Protein 2RH7 (pdb70)

Nearest PDB structures (foldseek):
  2rh7-assembly1_B  TM=1.005E+00  e=3.053E-46  Renilla reniformis
  5oqa-assembly1_A  TM=9.802E-01  e=1.125E-28  Lobophyllia hemprichii
  3s05-assembly1_D  TM=9.822E-01  e=2.155E-28  Lobophyllia hemprichii
  6gp0-assembly1_A  TM=9.814E-01  e=4.600E-28  Lobophyllia hemprichii
  7tsv-assembly1_A  TM=9.784E-01  e=3.910E-28  Lobophyllia hemprichii

B-factor: mean 30.58, std 12.49, range [6.2, 95.27]

Structure (mmCIF, N/CA/C/O backbone):
data_2RH7
#
_entry.id   2RH7
#
_cell.length_a   73.744
_cell.length_b   85.405
_cell.length_c   158.425
_cell.angle_alpha   90.00
_cell.angle_beta   90.00
_cell.angle_gamma   90.00
#
_symmetry.space_group_name_H-M   'P 21 21 2'
#
loop_
_entity.id
_entity.type
_entity.pdbx_description
1 polymer 'Green fluorescent protein'
2 water water
#
loop_
_atom_site.group_PDB
_atom_site.id
_atom_site.type_symbol
_atom_site.label_atom_id
_atom_site.label_alt_id
_atom_site.label_comp_id
_atom_site.label_asym_id
_atom_site.label_entity_id
_atom_site.label_seq_id
_atom_site.pdbx_PDB_ins_code
_atom_site.Cartn_x
_atom_site.Cartn_y
_atom_site.Cartn_z
_atom_site.occupancy
_atom_site.B_iso_or_equiv
_atom_site.auth_seq_id
_atom_site.auth_comp_id
_atom_site.auth_asym_id
_atom_site.auth_atom_id
_atom_site.pdbx_PDB_model_num
ATOM 1 N N . GLY A 1 7 ? 19.219 9.238 -8.090 1.00 32.26 7 GLY A N 1
ATOM 2 C CA . GLY A 1 7 ? 20.232 10.173 -8.558 1.00 29.97 7 GLY A CA 1
ATOM 3 C C . GLY A 1 7 ? 20.919 9.680 -9.820 1.00 29.18 7 GLY A C 1
ATOM 4 O O . GLY A 1 7 ? 22.089 9.302 -9.807 1.00 26.92 7 GLY A O 1
ATOM 5 N N . LEU A 1 8 ? 20.198 9.713 -10.933 1.00 31.31 8 LEU A N 1
ATOM 6 C CA . LEU A 1 8 ? 20.655 8.993 -12.109 1.00 35.52 8 LEU A CA 1
ATOM 7 C C . LEU A 1 8 ? 20.916 9.861 -13.339 1.00 37.12 8 LEU A C 1
ATOM 8 O O . LEU A 1 8 ? 20.712 11.081 -13.329 1.00 40.59 8 LEU A O 1
ATOM 13 N N . LYS A 1 9 ? 21.362 9.196 -14.398 1.00 31.52 9 LYS A N 1
ATOM 14 C CA . LYS A 1 9 ? 21.891 9.831 -15.590 1.00 27.72 9 LYS A CA 1
ATOM 15 C C . LYS A 1 9 ? 21.561 8.871 -16.731 1.00 31.20 9 LYS A C 1
ATOM 16 O O . LYS A 1 9 ? 21.598 7.657 -16.528 1.00 32.17 9 LYS A O 1
ATOM 22 N N . GLU A 1 10 ? 21.210 9.384 -17.909 1.00 25.42 10 GLU A N 1
ATOM 23 C CA . GLU A 1 10 ? 20.779 8.499 -18.994 1.00 26.84 10 GLU A CA 1
ATOM 24 C C . GLU A 1 10 ? 21.779 7.366 -19.252 1.00 27.03 10 GLU A C 1
ATOM 25 O O . GLU A 1 10 ? 21.390 6.213 -19.490 1.00 26.80 10 GLU A O 1
ATOM 31 N N . VAL A 1 11 ? 23.063 7.705 -19.208 1.00 25.54 11 VAL A N 1
ATOM 32 C CA . VAL A 1 11 ? 24.139 6.733 -19.356 1.00 23.46 11 VAL A CA 1
ATOM 33 C C . VAL A 1 11 ? 24.862 6.545 -18.027 1.00 25.27 11 VAL A C 1
ATOM 34 O O . VAL A 1 11 ? 25.532 7.460 -17.547 1.00 26.74 11 VAL A O 1
ATOM 38 N N . MET A 1 12 ? 24.722 5.358 -17.443 1.00 24.53 12 MET A N 1
ATOM 39 C CA . MET A 1 12 ? 25.259 5.050 -16.113 1.00 24.18 12 MET A CA 1
ATOM 40 C C . MET A 1 12 ? 26.427 4.078 -16.189 1.00 25.54 12 MET A C 1
ATOM 41 O O . MET A 1 12 ? 26.321 3.030 -16.823 1.00 25.62 12 MET A O 1
ATOM 46 N N . PRO A 1 13 ? 27.554 4.418 -15.545 1.00 25.33 13 PRO A N 1
ATOM 47 C CA . PRO A 1 13 ? 28.669 3.475 -15.402 1.00 23.68 13 PRO A CA 1
ATOM 48 C C . PRO A 1 13 ? 28.354 2.457 -14.304 1.00 21.91 13 PRO A C 1
ATOM 49 O O . PRO A 1 13 ? 27.533 2.747 -13.434 1.00 24.46 13 PRO A O 1
ATOM 53 N N . THR A 1 14 ? 28.988 1.291 -14.344 1.00 21.67 14 THR A N 1
ATOM 54 C CA . THR A 1 14 ? 28.848 0.314 -13.272 1.00 19.53 14 THR A CA 1
ATOM 55 C C . THR A 1 14 ? 30.170 -0.356 -12.969 1.00 21.88 14 THR A C 1
ATOM 56 O O . THR A 1 14 ? 31.051 -0.461 -13.830 1.00 22.85 14 THR A O 1
ATOM 60 N N . LYS A 1 15 ? 30.302 -0.798 -11.726 1.00 20.16 15 LYS A N 1
ATOM 61 C CA . LYS A 1 15 ? 31.389 -1.668 -11.315 1.00 16.23 15 LYS A CA 1
ATOM 62 C C . LYS A 1 15 ? 30.741 -2.856 -10.618 1.00 20.72 15 LYS A C 1
ATOM 63 O O . LYS A 1 15 ? 29.877 -2.681 -9.757 1.00 24.03 15 LYS A O 1
ATOM 69 N N . ILE A 1 16 ? 31.150 -4.057 -11.001 1.00 24.38 16 ILE A N 1
ATOM 70 C CA . ILE A 1 16 ? 30.538 -5.269 -10.477 1.00 24.93 16 ILE A CA 1
ATOM 71 C C . ILE A 1 16 ? 31.582 -6.204 -9.868 1.00 19.91 16 ILE A C 1
ATOM 72 O O . ILE A 1 16 ? 32.560 -6.563 -10.522 1.00 21.56 16 ILE A O 1
ATOM 77 N N . ASN A 1 17 ? 31.392 -6.538 -8.589 1.00 20.88 17 ASN A N 1
ATOM 78 C CA . ASN A 1 17 ? 32.243 -7.496 -7.893 1.00 21.12 17 ASN A CA 1
ATOM 79 C C . ASN A 1 17 ? 31.523 -8.817 -7.639 1.00 19.59 17 ASN A C 1
ATOM 80 O O . ASN A 1 17 ? 30.589 -8.885 -6.817 1.00 19.52 17 ASN A O 1
ATOM 85 N N . LEU A 1 18 ? 31.979 -9.857 -8.325 1.00 16.39 18 LEU A N 1
ATOM 86 C CA . LEU A 1 18 ? 31.395 -11.187 -8.193 1.00 15.55 18 LEU A CA 1
ATOM 87 C C . LEU A 1 18 ? 32.274 -12.142 -7.367 1.00 22.82 18 LEU A C 1
ATOM 88 O O . LEU A 1 18 ? 33.468 -12.293 -7.634 1.00 22.07 18 LEU A O 1
ATOM 93 N N . GLU A 1 19 ? 31.665 -12.780 -6.367 1.00 21.86 19 GLU A N 1
ATOM 94 C CA . GLU A 1 19 ? 32.317 -13.826 -5.595 1.00 19.39 19 GLU A CA 1
ATOM 95 C C . GLU A 1 19 ? 31.600 -15.135 -5.829 1.00 16.02 19 GLU A C 1
ATOM 96 O O . GLU A 1 19 ? 30.366 -15.193 -5.735 1.00 19.99 19 GLU A O 1
ATOM 102 N N . GLY A 1 20 ? 32.367 -16.176 -6.120 1.00 18.27 20 GLY A N 1
ATOM 103 C CA . GLY A 1 20 ? 31.787 -17.413 -6.592 1.00 17.23 20 GLY A CA 1
ATOM 104 C C . GLY A 1 20 ? 32.303 -18.698 -5.993 1.00 22.95 20 GLY A C 1
ATOM 105 O O . GLY A 1 20 ? 33.419 -18.779 -5.456 1.00 28.87 20 GLY A O 1
ATOM 106 N N . LEU A 1 21 ? 31.467 -19.719 -6.107 1.00 16.34 21 LEU A N 1
ATOM 107 C CA . LEU A 1 21 ? 31.824 -21.064 -5.730 1.00 21.98 21 LEU A CA 1
ATOM 108 C C . LEU A 1 21 ? 30.960 -22.019 -6.534 1.00 23.83 21 LEU A C 1
ATOM 109 O O . LEU A 1 21 ? 29.753 -22.129 -6.312 1.00 28.17 21 LEU A O 1
ATOM 114 N N . VAL A 1 22 ? 31.581 -22.667 -7.512 1.00 19.28 22 VAL A N 1
ATOM 115 C CA . VAL A 1 22 ? 30.871 -23.615 -8.363 1.00 24.76 22 VAL A CA 1
ATOM 116 C C . VAL A 1 22 ? 31.436 -24.990 -8.071 1.00 25.34 22 VAL A C 1
ATOM 117 O O . VAL A 1 22 ? 32.617 -25.248 -8.311 1.00 29.45 22 VAL A O 1
ATOM 121 N N . GLY A 1 23 ? 30.599 -25.872 -7.542 1.00 18.85 23 GLY A N 1
ATOM 122 C CA . GLY A 1 23 ? 31.109 -27.096 -6.957 1.00 25.80 23 GLY A CA 1
ATOM 123 C C . GLY A 1 23 ? 32.040 -26.739 -5.807 1.00 25.29 23 GLY A C 1
ATOM 124 O O . GLY A 1 23 ? 31.636 -26.063 -4.851 1.00 25.48 23 GLY A O 1
ATOM 125 N N . ASP A 1 24 ? 33.291 -27.186 -5.913 1.00 25.56 24 ASP A N 1
ATOM 126 C CA . ASP A 1 24 ? 34.314 -26.905 -4.911 1.00 28.55 24 ASP A CA 1
ATOM 127 C C . ASP A 1 24 ? 35.236 -25.777 -5.371 1.00 32.44 24 ASP A C 1
ATOM 128 O O . ASP A 1 24 ? 36.203 -25.438 -4.682 1.00 29.56 24 ASP A O 1
ATOM 133 N N . HIS A 1 25 ? 34.968 -25.209 -6.546 1.00 23.21 25 HIS A N 1
ATOM 134 C CA . HIS A 1 25 ? 35.892 -24.223 -7.083 1.00 25.73 25 HIS A CA 1
ATOM 135 C C . HIS A 1 25 ? 35.525 -22.806 -6.674 1.00 23.67 25 HIS A C 1
ATOM 136 O O . HIS A 1 25 ? 34.495 -22.275 -7.098 1.00 23.03 25 HIS A O 1
ATOM 143 N N . ALA A 1 26 ? 36.372 -22.206 -5.838 1.00 19.69 26 ALA A N 1
ATOM 144 C CA . ALA A 1 26 ? 36.198 -20.834 -5.406 1.00 22.14 26 ALA A CA 1
ATOM 145 C C . ALA A 1 26 ? 36.853 -19.911 -6.409 1.00 23.77 26 ALA A C 1
ATOM 146 O O . ALA A 1 26 ? 37.933 -20.202 -6.917 1.00 27.56 26 ALA A O 1
ATOM 148 N N . PHE A 1 27 ? 36.204 -18.786 -6.671 1.00 18.70 27 PHE A N 1
ATOM 149 C CA . PHE A 1 27 ? 36.694 -17.847 -7.649 1.00 19.21 27 PHE A CA 1
ATOM 150 C C . PHE A 1 27 ? 36.081 -16.474 -7.403 1.00 23.12 27 PHE A C 1
ATOM 151 O O . PHE A 1 27 ? 35.036 -16.341 -6.765 1.00 22.17 27 PHE A O 1
ATOM 159 N N . SER A 1 28 ? 36.744 -15.454 -7.918 1.00 21.36 28 SER A N 1
ATOM 160 C CA . SER A 1 28 ? 36.282 -14.084 -7.781 1.00 20.64 28 SER A CA 1
ATOM 161 C C . SER A 1 28 ? 36.433 -13.442 -9.147 1.00 18.81 28 SER A C 1
ATOM 162 O O . SER A 1 28 ? 37.383 -13.744 -9.873 1.00 17.19 28 SER A O 1
ATOM 165 N N . MET A 1 29 ? 35.481 -12.585 -9.515 1.00 19.94 29 MET A N 1
ATOM 166 C CA . MET A 1 29 ? 35.520 -11.923 -10.814 1.00 20.19 29 MET A CA 1
ATOM 167 C C . MET A 1 29 ? 35.102 -10.477 -10.672 1.00 23.08 29 MET A C 1
ATOM 168 O O . MET A 1 29 ? 34.433 -10.107 -9.704 1.00 25.82 29 MET A O 1
ATOM 173 N N . GLU A 1 30 ? 35.491 -9.666 -11.649 1.00 18.72 30 GLU A N 1
ATOM 174 C CA . GLU A 1 30 ? 35.098 -8.263 -11.681 1.00 25.29 30 GLU A CA 1
ATOM 175 C C . GLU A 1 30 ? 34.658 -7.858 -13.081 1.00 23.16 30 GLU A C 1
ATOM 176 O O . GLU A 1 30 ? 35.134 -8.409 -14.078 1.00 25.91 30 GLU A O 1
ATOM 182 N N . GLY A 1 31 ? 33.746 -6.898 -13.138 1.00 19.10 31 GLY A N 1
ATOM 183 C CA . GLY A 1 31 ? 33.291 -6.351 -14.401 1.00 20.66 31 GLY A CA 1
ATOM 184 C C . GLY A 1 31 ? 33.154 -4.844 -14.304 1.00 25.35 31 GLY A C 1
ATOM 185 O O . GLY A 1 31 ? 32.762 -4.306 -13.268 1.00 22.20 31 GLY A O 1
ATOM 186 N N . VAL A 1 32 ? 33.495 -4.160 -15.387 1.00 21.48 32 VAL A N 1
ATOM 187 C CA . VAL A 1 32 ? 33.344 -2.713 -15.463 1.00 15.16 32 VAL A CA 1
ATOM 188 C C . VAL A 1 32 ? 32.650 -2.390 -16.772 1.00 15.51 32 VAL A C 1
ATOM 189 O O . VAL A 1 32 ? 32.931 -3.002 -17.804 1.00 21.34 32 VAL A O 1
ATOM 193 N N . GLY A 1 33 ? 31.732 -1.439 -16.743 1.00 18.17 33 GLY A N 1
ATOM 194 C CA . GLY A 1 33 ? 31.011 -1.128 -17.953 1.00 26.00 33 GLY A CA 1
ATOM 195 C C . GLY A 1 33 ? 30.136 0.084 -17.855 1.00 21.37 33 GLY A C 1
ATOM 196 O O . GLY A 1 33 ? 30.302 0.939 -16.986 1.00 21.69 33 GLY A O 1
ATOM 197 N N . GLU A 1 34 ? 29.188 0.152 -18.776 1.00 18.37 34 GLU A N 1
ATOM 198 C CA . GLU A 1 34 ? 28.228 1.233 -18.789 1.00 19.95 34 GLU A CA 1
ATOM 199 C C . GLU A 1 34 ? 27.015 0.791 -19.580 1.00 18.31 34 GLU A C 1
ATOM 200 O O . GLU A 1 34 ? 27.002 -0.302 -20.159 1.00 25.36 34 GLU A O 1
ATOM 206 N N . GLY A 1 35 ? 25.988 1.630 -19.573 1.00 17.69 35 GLY A N 1
ATOM 207 C CA . GLY A 1 35 ? 24.753 1.294 -20.239 1.00 20.24 35 GLY A CA 1
ATOM 208 C C . GLY A 1 35 ? 23.802 2.462 -20.264 1.00 21.89 35 GLY A C 1
ATOM 209 O O . GLY A 1 35 ? 24.073 3.537 -19.717 1.00 28.68 35 GLY A O 1
ATOM 210 N N . ASN A 1 36 ? 22.667 2.238 -20.896 1.00 19.96 36 ASN A N 1
ATOM 211 C CA . ASN A 1 36 ? 21.671 3.272 -21.069 1.00 19.71 36 ASN A CA 1
ATOM 212 C C . ASN A 1 36 ? 20.405 2.823 -20.347 1.00 27.89 36 ASN A C 1
ATOM 213 O O . ASN A 1 36 ? 19.743 1.874 -20.783 1.00 25.24 36 ASN A O 1
ATOM 218 N N . ILE A 1 37 ? 20.094 3.489 -19.233 1.00 20.81 37 ILE A N 1
ATOM 219 C CA . ILE A 1 37 ? 19.001 3.073 -18.347 1.00 19.60 37 ILE A CA 1
ATOM 220 C C . ILE A 1 37 ? 17.607 3.468 -18.843 1.00 30.28 37 ILE A C 1
ATOM 221 O O . ILE A 1 37 ? 16.593 3.104 -18.235 1.00 26.25 37 ILE A O 1
ATOM 226 N N . LEU A 1 38 ? 17.569 4.210 -19.946 1.00 29.94 38 LEU A N 1
ATOM 227 C CA . LEU A 1 38 ? 16.322 4.529 -20.641 1.00 31.67 38 LEU A CA 1
ATOM 228 C C . LEU A 1 38 ? 16.064 3.531 -21.754 1.00 29.20 38 LEU A C 1
ATOM 229 O O . LEU A 1 38 ? 14.934 3.087 -21.949 1.00 25.78 38 LEU A O 1
ATOM 234 N N . GLU A 1 39 ? 17.118 3.201 -22.494 1.00 23.84 39 GLU A N 1
ATOM 235 C CA . GLU A 1 39 ? 17.001 2.349 -23.670 1.00 29.73 39 GLU A CA 1
ATOM 236 C C . GLU A 1 39 ? 17.081 0.866 -23.307 1.00 24.38 39 GLU A C 1
ATOM 237 O O . GLU A 1 39 ? 16.653 0.005 -24.077 1.00 22.42 39 GLU A O 1
ATOM 243 N N . GLY A 1 40 ? 17.633 0.573 -22.134 1.00 19.02 40 GLY A N 1
ATOM 244 C CA . GLY A 1 40 ? 17.813 -0.804 -21.705 1.00 18.60 40 GLY A CA 1
ATOM 245 C C . GLY A 1 40 ? 18.953 -1.525 -22.403 1.00 25.97 40 GLY A C 1
ATOM 246 O O . GLY A 1 40 ? 18.776 -2.625 -22.924 1.00 30.17 40 GLY A O 1
ATOM 247 N N . THR A 1 41 ? 20.128 -0.908 -22.423 1.00 21.20 41 THR A N 1
ATOM 248 C CA . THR A 1 41 ? 21.306 -1.528 -23.019 1.00 19.73 41 THR A CA 1
ATOM 249 C C . THR A 1 41 ? 22.477 -1.435 -22.047 1.00 22.72 41 THR A C 1
ATOM 250 O O . THR A 1 41 ? 22.508 -0.550 -21.183 1.00 24.01 41 THR A O 1
ATOM 254 N N . GLN A 1 42 ? 23.428 -2.356 -22.173 1.00 20.03 42 GLN A N 1
ATOM 255 C CA . GLN A 1 42 ? 24.613 -2.316 -21.333 1.00 19.31 42 GLN A CA 1
ATOM 256 C C . GLN A 1 42 ? 25.713 -3.199 -21.875 1.00 17.13 42 GLN A C 1
ATOM 257 O O . GLN A 1 42 ? 25.456 -4.251 -22.461 1.00 18.07 42 GLN A O 1
ATOM 263 N N . GLU A 1 43 ? 26.948 -2.769 -21.672 1.00 19.32 43 GLU A N 1
ATOM 264 C CA . GLU A 1 43 ? 28.108 -3.550 -22.063 1.00 23.51 43 GLU A CA 1
ATOM 265 C C . GLU A 1 43 ? 29.070 -3.615 -20.892 1.00 19.92 43 GLU A C 1
ATOM 266 O O . GLU A 1 43 ? 29.400 -2.591 -20.283 1.00 22.36 43 GLU A O 1
ATOM 272 N N . VAL A 1 44 ? 29.516 -4.826 -20.581 1.00 18.02 44 VAL A N 1
ATOM 273 C CA . VAL A 1 44 ? 30.365 -5.036 -19.426 1.00 16.41 44 VAL A CA 1
ATOM 274 C C . VAL A 1 44 ? 31.607 -5.837 -19.802 1.00 19.02 44 VAL A C 1
ATOM 275 O O . VAL A 1 44 ? 31.509 -6.879 -20.449 1.00 18.48 44 VAL A O 1
ATOM 279 N N . LYS A 1 45 ? 32.781 -5.342 -19.409 1.00 18.50 45 LYS A N 1
ATOM 280 C CA . LYS A 1 45 ? 34.031 -6.074 -19.614 1.00 21.76 45 LYS A CA 1
ATOM 281 C C . LYS A 1 45 ? 34.366 -6.860 -18.361 1.00 19.20 45 LYS A C 1
ATOM 282 O O . LYS A 1 45 ? 34.480 -6.291 -17.285 1.00 22.17 45 LYS A O 1
ATOM 288 N N . ILE A 1 46 ? 34.529 -8.171 -18.514 1.00 23.58 46 ILE A N 1
ATOM 289 C CA . ILE A 1 46 ? 34.615 -9.071 -17.369 1.00 19.10 46 ILE A CA 1
ATOM 290 C C . ILE A 1 46 ? 35.918 -9.861 -17.337 1.00 22.41 46 ILE A C 1
ATOM 291 O O . ILE A 1 46 ? 36.424 -10.310 -18.377 1.00 20.90 46 ILE A O 1
ATOM 296 N N . SER A 1 47 ? 36.461 -10.009 -16.129 1.00 24.06 47 SER A N 1
ATOM 297 C CA . SER A 1 47 ? 37.728 -10.689 -15.910 1.00 23.25 47 SER A CA 1
ATOM 298 C C . SER A 1 47 ? 37.704 -11.459 -14.595 1.00 25.88 47 SER A C 1
ATOM 299 O O . SER A 1 47 ? 37.010 -11.065 -13.649 1.00 24.02 47 SER A O 1
ATOM 302 N N . VAL A 1 48 ? 38.447 -12.563 -14.548 1.00 24.97 48 VAL A N 1
ATOM 303 C CA . VAL A 1 48 ? 38.624 -13.313 -13.311 1.00 26.88 48 VAL A CA 1
ATOM 304 C C . VAL A 1 48 ? 39.701 -12.611 -12.491 1.00 32.19 48 VAL A C 1
ATOM 305 O O . VAL A 1 48 ? 40.755 -12.258 -13.020 1.00 35.49 48 VAL A O 1
ATOM 309 N N . THR A 1 49 ? 39.438 -12.410 -11.202 1.00 27.81 49 THR A N 1
ATOM 310 C CA . THR A 1 49 ? 40.406 -11.771 -10.316 1.00 34.05 49 THR A CA 1
ATOM 311 C C . THR A 1 49 ? 40.995 -12.781 -9.353 1.00 36.16 49 THR A C 1
ATOM 312 O O . THR A 1 49 ? 41.964 -12.490 -8.641 1.00 37.08 49 THR A O 1
ATOM 316 N N . LYS A 1 50 ? 40.418 -13.979 -9.355 1.00 31.70 50 LYS A N 1
ATOM 317 C CA . LYS A 1 50 ? 40.806 -15.005 -8.411 1.00 28.37 50 LYS A CA 1
ATOM 318 C C . LYS A 1 50 ? 40.271 -16.354 -8.857 1.00 24.90 50 LYS A C 1
ATOM 319 O O . LYS A 1 50 ? 39.129 -16.469 -9.309 1.00 23.73 50 LYS A O 1
ATOM 325 N N . GLY A 1 51 ? 41.101 -17.378 -8.736 1.00 19.48 51 GLY A N 1
ATOM 326 C CA . GLY A 1 51 ? 40.669 -18.729 -9.025 1.00 27.70 51 GLY A CA 1
ATOM 327 C C . GLY A 1 51 ? 40.677 -19.062 -10.505 1.00 21.10 51 GLY A C 1
ATOM 328 O O . GLY A 1 51 ? 39.947 -19.939 -10.950 1.00 24.05 51 GLY A O 1
ATOM 329 N N . ALA A 1 52 ? 41.508 -18.370 -11.275 1.00 29.37 52 ALA A N 1
ATOM 330 C CA . ALA A 1 52 ? 41.638 -18.694 -12.691 1.00 24.70 52 ALA A CA 1
ATOM 331 C C . ALA A 1 52 ? 42.557 -19.897 -12.893 1.00 30.90 52 ALA A C 1
ATOM 332 O O . ALA A 1 52 ? 43.437 -20.147 -12.072 1.00 36.52 52 ALA A O 1
ATOM 334 N N . PRO A 1 53 ? 42.342 -20.665 -13.974 1.00 29.92 53 PRO A N 1
ATOM 335 C CA . PRO A 1 53 ? 41.227 -20.499 -14.910 1.00 33.69 53 PRO A CA 1
ATOM 336 C C . PRO A 1 53 ? 40.003 -21.243 -14.389 1.00 32.29 53 PRO A C 1
ATOM 337 O O . PRO A 1 53 ? 40.143 -22.199 -13.623 1.00 36.00 53 PRO A O 1
ATOM 341 N N . LEU A 1 54 ? 38.819 -20.827 -14.815 1.00 27.15 54 LEU A N 1
ATOM 342 C CA . LEU A 1 54 ? 37.595 -21.482 -14.387 1.00 24.79 54 LEU A CA 1
ATOM 343 C C . LEU A 1 54 ? 37.434 -22.840 -15.070 1.00 24.26 54 LEU A C 1
ATOM 344 O O . LEU A 1 54 ? 37.692 -22.977 -16.271 1.00 28.12 54 LEU A O 1
ATOM 349 N N . PRO A 1 55 ? 37.001 -23.851 -14.305 1.00 26.95 55 PRO A N 1
ATOM 350 C CA . PRO A 1 55 ? 36.794 -25.221 -14.784 1.00 26.58 55 PRO A CA 1
ATOM 351 C C . PRO A 1 55 ? 35.415 -25.429 -15.425 1.00 24.67 55 PRO A C 1
ATOM 352 O O . PRO A 1 55 ? 35.023 -26.570 -15.673 1.00 31.95 55 PRO A O 1
ATOM 356 N N . PHE A 1 56 ? 34.693 -24.336 -15.664 1.00 28.12 56 PHE A N 1
ATOM 357 C CA . PHE A 1 56 ? 33.326 -24.384 -16.176 1.00 29.18 56 PHE A CA 1
ATOM 358 C C . PHE A 1 56 ? 33.127 -23.284 -17.206 1.00 30.65 56 PHE A C 1
ATOM 359 O O . PHE A 1 56 ? 33.957 -22.384 -17.326 1.00 26.36 56 PHE A O 1
ATOM 367 N N . ALA A 1 57 ? 32.023 -23.354 -17.946 1.00 22.84 57 ALA A N 1
ATOM 368 C CA . ALA A 1 57 ? 31.699 -22.322 -18.918 1.00 24.61 57 ALA A CA 1
ATOM 369 C C . ALA A 1 57 ? 31.414 -20.977 -18.242 1.00 23.20 57 ALA A C 1
ATOM 370 O O . ALA A 1 57 ? 30.653 -20.900 -17.269 1.00 22.94 57 ALA A O 1
ATOM 372 N N . PHE A 1 58 ? 32.031 -19.930 -18.769 1.00 16.91 58 PHE A N 1
ATOM 373 C CA . PHE A 1 58 ? 31.862 -18.567 -18.279 1.00 13.74 58 PHE A CA 1
ATOM 374 C C . PHE A 1 58 ? 30.391 -18.162 -18.260 1.00 15.06 58 PHE A C 1
ATOM 375 O O . PHE A 1 58 ? 29.892 -17.569 -17.313 1.00 17.36 58 PHE A O 1
ATOM 383 N N . ASP A 1 59 ? 29.696 -18.513 -19.328 1.00 17.19 59 ASP A N 1
ATOM 384 C CA . ASP A 1 59 ? 28.340 -18.061 -19.556 1.00 18.54 59 ASP A CA 1
ATOM 385 C C . ASP A 1 59 ? 27.372 -18.235 -18.398 1.00 21.56 59 ASP A C 1
ATOM 386 O O . ASP A 1 59 ? 26.370 -17.541 -18.343 1.00 18.15 59 ASP A O 1
ATOM 391 N N . ILE A 1 60 ? 27.645 -19.170 -17.498 1.00 15.92 60 ILE A N 1
ATOM 392 C CA . ILE A 1 60 ? 26.732 -19.358 -16.373 1.00 15.09 60 ILE A CA 1
ATOM 393 C C . ILE A 1 60 ? 26.678 -18.147 -15.436 1.00 14.59 60 ILE A C 1
ATOM 394 O O . ILE A 1 60 ? 25.648 -17.912 -14.810 1.00 14.18 60 ILE A O 1
ATOM 399 N N . VAL A 1 61 ? 27.743 -17.344 -15.394 1.00 19.50 61 VAL A N 1
ATOM 400 C CA . VAL A 1 61 ? 27.702 -16.104 -14.605 1.00 21.30 61 VAL A CA 1
ATOM 401 C C . VAL A 1 61 ? 27.240 -14.864 -15.382 1.00 16.58 61 VAL A C 1
ATOM 402 O O . VAL A 1 61 ? 27.183 -13.761 -14.837 1.00 19.65 61 VAL A O 1
ATOM 406 N N . SER A 1 62 ? 26.881 -15.036 -16.652 1.00 15.72 62 SER A N 1
ATOM 407 C CA . SER A 1 62 ? 26.487 -13.884 -17.443 1.00 16.47 62 SER A CA 1
ATOM 408 C C . SER A 1 62 ? 25.290 -13.122 -16.853 1.00 19.73 62 SER A C 1
ATOM 409 O O . SER A 1 62 ? 25.275 -11.892 -16.849 1.00 18.53 62 SER A O 1
ATOM 412 N N . VAL A 1 63 ? 24.298 -13.865 -16.362 1.00 15.12 63 VAL A N 1
ATOM 413 C CA . VAL A 1 63 ? 23.122 -13.308 -15.711 1.00 16.92 63 VAL A CA 1
ATOM 414 C C . VAL A 1 63 ? 23.484 -12.660 -14.376 1.00 15.57 63 VAL A C 1
ATOM 415 O O . VAL A 1 63 ? 22.796 -11.759 -13.898 1.00 13.56 63 VAL A O 1
ATOM 419 N N . ALA A 1 64 ? 24.590 -13.111 -13.791 1.00 16.17 64 ALA A N 1
ATOM 420 C CA . ALA A 1 64 ? 25.057 -12.549 -12.534 1.00 17.87 64 ALA A CA 1
ATOM 421 C C . ALA A 1 64 ? 25.666 -11.160 -12.745 1.00 15.02 64 ALA A C 1
ATOM 422 O O . ALA A 1 64 ? 25.470 -10.262 -11.935 1.00 19.31 64 ALA A O 1
ATOM 424 N N . PHE A 1 65 ? 26.368 -10.957 -13.856 1.00 14.51 65 PHE A N 1
ATOM 425 C CA . PHE A 1 65 ? 27.006 -9.649 -14.045 1.00 23.19 65 PHE A CA 1
ATOM 426 C C . PHE A 1 65 ? 26.066 -8.450 -14.210 1.00 24.98 65 PHE A C 1
ATOM 427 O O . PHE A 1 65 ? 26.244 -7.593 -15.067 1.00 23.29 65 PHE A O 1
ATOM 456 N N . ASN A 1 67 ? 21.473 -6.312 -13.607 1.00 14.77 69 ASN A N 1
ATOM 457 C CA . ASN A 1 67 ? 21.048 -5.049 -13.066 1.00 16.69 69 ASN A CA 1
ATOM 458 C C . ASN A 1 67 ? 19.901 -4.575 -13.917 1.00 17.55 69 ASN A C 1
ATOM 459 O O . ASN A 1 67 ? 20.107 -4.054 -15.018 1.00 17.62 69 ASN A O 1
ATOM 464 N N . ARG A 1 68 ? 18.687 -4.814 -13.416 1.00 15.53 70 ARG A N 1
ATOM 465 C CA . ARG A 1 68 ? 17.467 -4.456 -14.124 1.00 13.88 70 ARG A CA 1
ATOM 466 C C . ARG A 1 68 ? 17.291 -2.937 -14.243 1.00 14.21 70 ARG A C 1
ATOM 467 O O . ARG A 1 68 ? 16.356 -2.472 -14.881 1.00 15.54 70 ARG A O 1
ATOM 475 N N . ALA A 1 69 ? 18.171 -2.153 -13.624 1.00 16.63 71 ALA A N 1
ATOM 476 C CA . ALA A 1 69 ? 18.121 -0.712 -13.856 1.00 17.02 71 ALA A CA 1
ATOM 477 C C . ALA A 1 69 ? 18.326 -0.484 -15.341 1.00 22.88 71 ALA A C 1
ATOM 478 O O . ALA A 1 69 ? 17.737 0.424 -15.918 1.00 23.94 71 ALA A O 1
ATOM 480 N N . TYR A 1 70 ? 19.128 -1.353 -15.957 1.00 22.15 72 TYR A N 1
ATOM 481 C CA . TYR A 1 70 ? 19.353 -1.314 -17.395 1.00 21.23 72 TYR A CA 1
ATOM 482 C C . TYR A 1 70 ? 18.257 -2.059 -18.163 1.00 20.73 72 TYR A C 1
ATOM 483 O O . TYR A 1 70 ? 18.536 -3.052 -18.821 1.00 18.54 72 TYR A O 1
ATOM 492 N N . THR A 1 71 ? 17.010 -1.611 -18.066 1.00 20.13 73 THR A N 1
ATOM 493 C CA . THR A 1 71 ? 16.001 -2.090 -19.017 1.00 19.30 73 THR A CA 1
ATOM 494 C C . THR A 1 71 ? 15.114 -0.951 -19.513 1.00 15.58 73 THR A C 1
ATOM 495 O O . THR A 1 71 ? 14.826 -0.007 -18.782 1.00 22.28 73 THR A O 1
ATOM 499 N N . GLY A 1 72 ? 14.717 -1.032 -20.777 1.00 15.85 74 GLY A N 1
ATOM 500 C CA . GLY A 1 72 ? 13.849 -0.037 -21.386 1.00 14.19 74 GLY A CA 1
ATOM 501 C C . GLY A 1 72 ? 12.397 -0.253 -20.995 1.00 17.62 74 GLY A C 1
ATOM 502 O O . GLY A 1 72 ? 11.802 -1.270 -21.359 1.00 19.95 74 GLY A O 1
ATOM 503 N N . TYR A 1 73 ? 11.828 0.702 -20.257 1.00 16.79 75 TYR A N 1
ATOM 504 C CA . TYR A 1 73 ? 10.451 0.601 -19.767 1.00 16.25 75 TYR A CA 1
ATOM 505 C C . TYR A 1 73 ? 9.574 1.654 -20.416 1.00 21.36 75 TYR A C 1
ATOM 506 O O . TYR A 1 73 ? 9.870 2.853 -20.332 1.00 26.61 75 TYR A O 1
ATOM 515 N N . PRO A 1 74 ? 8.489 1.210 -21.055 1.00 16.91 76 PRO A N 1
ATOM 516 C CA . PRO A 1 74 ? 7.457 2.090 -21.608 1.00 24.97 76 PRO A CA 1
ATOM 517 C C . PRO A 1 74 ? 6.744 2.822 -20.482 1.00 29.76 76 PRO A C 1
ATOM 518 O O . PRO A 1 74 ? 6.605 2.292 -19.376 1.00 20.68 76 PRO A O 1
ATOM 522 N N . GLU A 1 75 ? 6.295 4.039 -20.760 1.00 29.84 77 GLU A N 1
ATOM 523 C CA . GLU A 1 75 ? 5.608 4.834 -19.758 1.00 29.05 77 GLU A CA 1
ATOM 524 C C . GLU A 1 75 ? 4.436 4.076 -19.139 1.00 19.71 77 GLU A C 1
ATOM 525 O O . GLU A 1 75 ? 4.135 4.260 -17.962 1.00 24.11 77 GLU A O 1
ATOM 531 N N . GLU A 1 76 ? 3.787 3.219 -19.920 1.00 22.48 78 GLU A N 1
ATOM 532 C CA . GLU A 1 76 ? 2.563 2.548 -19.482 1.00 22.47 78 GLU A CA 1
ATOM 533 C C . GLU A 1 76 ? 2.782 1.461 -18.426 1.00 16.00 78 GLU A C 1
ATOM 534 O O . GLU A 1 76 ? 1.832 1.066 -17.745 1.00 17.38 78 GLU A O 1
ATOM 540 N N . ILE A 1 77 ? 4.022 0.993 -18.295 1.00 17.97 79 ILE A N 1
ATOM 541 C CA . ILE A 1 77 ? 4.368 -0.078 -17.359 1.00 17.97 79 ILE A CA 1
ATOM 542 C C . ILE A 1 77 ? 5.238 0.455 -16.227 1.00 16.65 79 ILE A C 1
ATOM 543 O O . ILE A 1 77 ? 6.323 0.982 -16.466 1.00 18.31 79 ILE A O 1
ATOM 548 N N . SER A 1 78 ? 4.765 0.309 -14.995 1.00 16.51 80 SER A N 1
ATOM 549 C CA . SER A 1 78 ? 5.539 0.725 -13.834 1.00 16.48 80 SER A CA 1
ATOM 550 C C . SER A 1 78 ? 6.937 0.122 -13.841 1.00 20.11 80 SER A C 1
ATOM 551 O O . SER A 1 78 ? 7.078 -1.089 -13.941 1.00 15.38 80 SER A O 1
ATOM 554 N N . ASP A 1 79 ? 7.951 0.977 -13.722 1.00 21.61 81 ASP A N 1
ATOM 555 C CA . ASP A 1 79 ? 9.356 0.562 -13.675 1.00 18.35 81 ASP A CA 1
ATOM 556 C C . ASP A 1 79 ? 9.802 0.478 -12.208 1.00 17.01 81 ASP A C 1
ATOM 557 O O . ASP A 1 79 ? 10.175 1.483 -11.598 1.00 21.03 81 ASP A O 1
ATOM 562 N N . TYR A 1 80 ? 9.747 -0.732 -11.654 1.00 15.70 82 TYR A N 1
ATOM 563 C CA . TYR A 1 80 ? 10.046 -1.004 -10.242 1.00 20.24 82 TYR A CA 1
ATOM 564 C C . TYR A 1 80 ? 11.505 -0.686 -9.913 1.00 21.51 82 TYR A C 1
ATOM 565 O O . TYR A 1 80 ? 11.835 -0.282 -8.798 1.00 21.01 82 TYR A O 1
ATOM 574 N N . PHE A 1 81 ? 12.375 -0.851 -10.901 1.00 16.20 83 PHE A N 1
ATOM 575 C CA . PHE A 1 81 ? 13.806 -0.703 -10.695 1.00 14.69 83 PHE A CA 1
ATOM 576 C C . PHE A 1 81 ? 14.261 0.751 -10.680 1.00 16.85 83 PHE A C 1
ATOM 577 O O . PHE A 1 81 ? 14.999 1.163 -9.785 1.00 21.48 83 PHE A O 1
ATOM 585 N N . LEU A 1 82 ? 13.816 1.530 -11.654 1.00 17.73 84 LEU A N 1
ATOM 586 C CA . LEU A 1 82 ? 14.101 2.961 -11.612 1.00 20.73 84 LEU A CA 1
ATOM 587 C C . LEU A 1 82 ? 13.530 3.577 -10.334 1.00 20.54 84 LEU A C 1
ATOM 588 O O . LEU A 1 82 ? 14.184 4.392 -9.683 1.00 24.64 84 LEU A O 1
ATOM 593 N N . GLN A 1 83 ? 12.335 3.134 -9.956 1.00 23.60 85 GLN A N 1
ATOM 594 C CA . GLN A 1 83 ? 11.638 3.639 -8.768 1.00 23.39 85 GLN A CA 1
ATOM 595 C C . GLN A 1 83 ? 12.314 3.313 -7.432 1.00 25.91 85 GLN A C 1
ATOM 596 O O . GLN A 1 83 ? 11.879 3.787 -6.379 1.00 29.02 85 GLN A O 1
ATOM 602 N N . SER A 1 84 ? 13.367 2.509 -7.465 1.00 21.36 86 SER A N 1
ATOM 603 C CA . SER A 1 84 ? 13.988 2.045 -6.229 1.00 25.82 86 SER A CA 1
ATOM 604 C C . SER A 1 84 ? 15.134 2.943 -5.805 1.00 24.36 86 SER A C 1
ATOM 605 O O . SER A 1 84 ? 15.603 2.883 -4.673 1.00 27.37 86 SER A O 1
ATOM 608 N N . PHE A 1 85 ? 15.606 3.766 -6.725 1.00 25.68 87 PHE A N 1
ATOM 609 C CA . PHE A 1 85 ? 16.758 4.595 -6.416 1.00 28.82 87 PHE A CA 1
ATOM 610 C C . PHE A 1 85 ? 16.328 5.881 -5.723 1.00 28.21 87 PHE A C 1
ATOM 611 O O . PHE A 1 85 ? 15.160 6.253 -5.778 1.00 33.27 87 PHE A O 1
ATOM 619 N N . PRO A 1 86 ? 17.266 6.564 -5.058 1.00 28.07 88 PRO A N 1
ATOM 620 C CA . PRO A 1 86 ? 18.718 6.359 -5.039 1.00 28.85 88 PRO A CA 1
ATOM 621 C C . PRO A 1 86 ? 19.209 5.152 -4.248 1.00 23.89 88 PRO A C 1
ATOM 622 O O . PRO A 1 86 ? 20.366 4.771 -4.430 1.00 28.28 88 PRO A O 1
ATOM 626 N N . GLU A 1 87 ? 18.379 4.574 -3.382 1.00 20.19 89 GLU A N 1
ATOM 627 C CA . GLU A 1 87 ? 18.835 3.468 -2.537 1.00 29.39 89 GLU A CA 1
ATOM 628 C C . GLU A 1 87 ? 19.194 2.233 -3.358 1.00 28.61 89 GLU A C 1
ATOM 629 O O . GLU A 1 87 ? 20.220 1.588 -3.124 1.00 35.36 89 GLU A O 1
ATOM 635 N N . GLY A 1 88 ? 18.338 1.909 -4.320 1.00 27.82 90 GLY A N 1
ATOM 636 C CA . GLY A 1 88 ? 18.548 0.751 -5.169 1.00 27.10 90 GLY A CA 1
ATOM 637 C C . GLY A 1 88 ? 17.757 -0.468 -4.724 1.00 23.27 90 GLY A C 1
ATOM 638 O O . GLY A 1 88 ? 16.750 -0.360 -4.009 1.00 19.65 90 GLY A O 1
ATOM 639 N N . PHE A 1 89 ? 18.235 -1.636 -5.135 1.00 17.56 91 PHE A N 1
ATOM 640 C CA . PHE A 1 89 ? 17.506 -2.874 -4.919 1.00 13.55 91 PHE A CA 1
ATOM 641 C C . PHE A 1 89 ? 18.434 -4.077 -4.772 1.00 15.03 91 PHE A C 1
ATOM 642 O O . PHE A 1 89 ? 19.636 -3.996 -5.009 1.00 17.78 91 PHE A O 1
ATOM 650 N N . THR A 1 90 ? 17.865 -5.194 -4.353 1.00 15.87 92 THR A N 1
ATOM 651 C CA . THR A 1 90 ? 18.602 -6.437 -4.297 1.00 17.66 92 THR A CA 1
ATOM 652 C C . THR A 1 90 ? 17.799 -7.494 -5.014 1.00 17.70 92 THR A C 1
ATOM 653 O O . THR A 1 90 ? 16.635 -7.263 -5.374 1.00 15.72 92 THR A O 1
ATOM 657 N N . TYR A 1 91 ? 18.411 -8.658 -5.203 1.00 17.98 93 TYR A N 1
ATOM 658 C CA . TYR A 1 91 ? 17.665 -9.841 -5.598 1.00 16.19 93 TYR A CA 1
ATOM 659 C C . TYR A 1 91 ? 18.224 -11.144 -5.037 1.00 15.18 93 TYR A C 1
ATOM 660 O O . TYR A 1 91 ? 19.404 -11.243 -4.680 1.00 19.49 93 TYR A O 1
ATOM 669 N N . GLU A 1 92 ? 17.337 -12.120 -4.945 1.00 11.25 94 GLU A N 1
ATOM 670 C CA . GLU A 1 92 ? 17.665 -13.511 -4.706 1.00 12.94 94 GLU A CA 1
ATOM 671 C C . GLU A 1 92 ? 17.129 -14.308 -5.877 1.00 20.11 94 GLU A C 1
ATOM 672 O O . GLU A 1 92 ? 15.937 -14.223 -6.213 1.00 15.91 94 GLU A O 1
ATOM 678 N N . ARG A 1 93 ? 18.021 -15.083 -6.483 1.00 12.50 95 ARG A N 1
ATOM 679 C CA . ARG A 1 93 ? 17.767 -15.719 -7.765 1.00 15.62 95 ARG A CA 1
ATOM 680 C C . ARG A 1 93 ? 18.122 -17.197 -7.624 1.00 16.21 95 ARG A C 1
ATOM 681 O O . ARG A 1 93 ? 19.211 -17.537 -7.160 1.00 18.89 95 ARG A O 1
ATOM 689 N N . ASN A 1 94 ? 17.186 -18.062 -7.973 1.00 12.92 96 ASN A N 1
ATOM 690 C CA . ASN A 1 94 ? 17.416 -19.505 -7.953 1.00 13.22 96 ASN A CA 1
ATOM 691 C C . ASN A 1 94 ? 17.354 -20.040 -9.373 1.00 16.64 96 ASN A C 1
ATOM 692 O O . ASN A 1 94 ? 16.455 -19.674 -10.143 1.00 18.15 96 ASN A O 1
ATOM 697 N N . ILE A 1 95 ? 18.290 -20.924 -9.700 1.00 15.36 97 ILE A N 1
ATOM 698 C CA . ILE A 1 95 ? 18.437 -21.474 -11.051 1.00 14.74 97 ILE A CA 1
ATOM 699 C C . ILE A 1 95 ? 18.471 -23.008 -11.004 1.00 16.09 97 ILE A C 1
ATOM 700 O O . ILE A 1 95 ? 19.217 -23.594 -10.217 1.00 17.88 97 ILE A O 1
ATOM 705 N N . ARG A 1 96 ? 17.678 -23.652 -11.856 1.00 15.01 98 ARG A N 1
ATOM 706 C CA . ARG A 1 96 ? 17.689 -25.110 -11.955 1.00 11.92 98 ARG A CA 1
ATOM 707 C C . ARG A 1 96 ? 18.048 -25.448 -13.378 1.00 13.83 98 ARG A C 1
ATOM 708 O O . ARG A 1 96 ? 17.266 -25.171 -14.292 1.00 16.67 98 ARG A O 1
ATOM 716 N N . TYR A 1 97 ? 19.229 -26.025 -13.561 1.00 16.04 99 TYR A N 1
ATOM 717 C CA . TYR A 1 97 ? 19.660 -26.466 -14.873 1.00 17.89 99 TYR A CA 1
ATOM 718 C C . TYR A 1 97 ? 18.938 -27.746 -15.227 1.00 15.57 99 TYR A C 1
ATOM 719 O O . TYR A 1 97 ? 18.461 -28.454 -14.354 1.00 17.70 99 TYR A O 1
ATOM 728 N N . GLN A 1 98 ? 18.831 -28.021 -16.521 1.00 18.55 100 GLN A N 1
ATOM 729 C CA . GLN A 1 98 ? 17.989 -29.119 -16.960 1.00 13.68 100 GLN A CA 1
ATOM 730 C C . GLN A 1 98 ? 18.509 -30.486 -16.498 1.00 17.99 100 GLN A C 1
ATOM 731 O O . GLN A 1 98 ? 17.751 -31.458 -16.476 1.00 17.62 100 GLN A O 1
ATOM 737 N N A ASP A 1 99 ? 19.782 -30.545 -16.109 0.50 20.21 101 ASP A N 1
ATOM 738 N N B ASP A 1 99 ? 19.793 -30.535 -16.130 0.50 20.29 101 ASP A N 1
ATOM 739 C CA A ASP A 1 99 ? 20.420 -31.798 -15.708 0.50 23.24 101 ASP A CA 1
ATOM 740 C CA B ASP A 1 99 ? 20.465 -31.762 -15.692 0.50 23.36 101 ASP A CA 1
ATOM 741 C C A ASP A 1 99 ? 20.322 -32.028 -14.198 0.50 22.66 101 ASP A C 1
ATOM 742 C C B ASP A 1 99 ? 20.529 -31.876 -14.171 0.50 22.24 101 ASP A C 1
ATOM 743 O O A ASP A 1 99 ? 20.777 -33.055 -13.685 0.50 24.81 101 ASP A O 1
ATOM 744 O O B ASP A 1 99 ? 21.312 -32.656 -13.622 0.50 21.49 101 ASP A O 1
ATOM 753 N N . GLY A 1 100 ? 19.725 -31.076 -13.487 1.00 21.63 102 GLY A N 1
ATOM 754 C CA . GLY A 1 100 ? 19.645 -31.164 -12.038 1.00 19.39 102 GLY A CA 1
ATOM 755 C C . GLY A 1 100 ? 20.603 -30.273 -11.268 1.00 18.70 102 GLY A C 1
ATOM 756 O O . GLY A 1 100 ? 20.447 -30.093 -10.064 1.00 19.12 102 GLY A O 1
ATOM 757 N N . GLY A 1 101 ? 21.596 -29.709 -11.940 1.00 17.58 103 GLY A N 1
ATOM 758 C CA . GLY A 1 101 ? 22.436 -28.718 -11.292 1.00 20.76 103 GLY A CA 1
ATOM 759 C C . GLY A 1 101 ? 21.597 -27.542 -10.812 1.00 16.26 103 GLY A C 1
ATOM 760 O O . GLY A 1 101 ? 20.576 -27.217 -11.419 1.00 19.52 103 GLY A O 1
ATOM 761 N N . THR A 1 102 ? 22.006 -26.913 -9.718 1.00 22.84 104 THR A N 1
ATOM 762 C CA . THR A 1 102 ? 21.358 -25.681 -9.279 1.00 20.43 104 THR A CA 1
ATOM 763 C C . THR A 1 102 ? 22.352 -24.555 -9.005 1.00 15.70 104 THR A C 1
ATOM 764 O O . THR A 1 102 ? 23.564 -24.779 -8.839 1.00 17.40 104 THR A O 1
ATOM 768 N N . ALA A 1 103 ? 21.822 -23.347 -8.952 1.00 16.63 105 ALA A N 1
ATOM 769 C CA . ALA A 1 103 ? 22.601 -22.171 -8.579 1.00 18.73 105 ALA A CA 1
ATOM 770 C C . ALA A 1 103 ? 21.750 -21.241 -7.719 1.00 19.70 105 ALA A C 1
ATOM 771 O O . ALA A 1 103 ? 20.515 -21.209 -7.835 1.00 18.88 105 ALA A O 1
ATOM 773 N N . ILE A 1 104 ? 22.425 -20.529 -6.822 1.00 19.55 106 ILE A N 1
ATOM 774 C CA . ILE A 1 104 ? 21.832 -19.467 -6.040 1.00 15.21 106 ILE A CA 1
ATOM 775 C C . ILE A 1 104 ? 22.669 -18.224 -6.253 1.00 12.97 106 ILE A C 1
ATOM 776 O O . ILE A 1 104 ? 23.897 -18.275 -6.230 1.00 16.94 106 ILE A O 1
ATOM 781 N N . VAL A 1 105 ? 21.999 -17.111 -6.504 1.00 13.56 107 VAL A N 1
ATOM 782 C CA . VAL A 1 105 ? 22.664 -15.865 -6.848 1.00 18.34 107 VAL A CA 1
ATOM 783 C C . VAL A 1 105 ? 22.000 -14.772 -6.064 1.00 17.15 107 VAL A C 1
ATOM 784 O O . VAL A 1 105 ? 20.779 -14.622 -6.100 1.00 15.94 107 VAL A O 1
ATOM 788 N N . LYS A 1 106 ? 22.808 -14.013 -5.337 1.00 18.91 108 LYS A N 1
ATOM 789 C CA . LYS A 1 106 ? 22.298 -12.947 -4.501 1.00 15.01 108 LYS A CA 1
ATOM 790 C C . LYS A 1 106 ? 23.086 -11.705 -4.845 1.00 17.11 108 LYS A C 1
ATOM 791 O O . LYS A 1 106 ? 24.310 -11.768 -5.040 1.00 16.35 108 LYS A O 1
ATOM 797 N N . SER A 1 107 ? 22.390 -10.582 -4.963 1.00 15.38 109 SER A N 1
ATOM 798 C CA . SER A 1 107 ? 23.033 -9.357 -5.429 1.00 15.52 109 SER A CA 1
ATOM 799 C C . SER A 1 107 ? 22.487 -8.102 -4.796 1.00 20.46 109 SER A C 1
ATOM 800 O O . SER A 1 107 ? 21.292 -7.998 -4.489 1.00 17.66 109 SER A O 1
ATOM 803 N N . ASP A 1 108 ? 23.396 -7.155 -4.599 1.00 19.90 110 ASP A N 1
ATOM 804 C CA . ASP A 1 108 ? 23.063 -5.810 -4.156 1.00 21.16 110 ASP A CA 1
ATOM 805 C C . ASP A 1 108 ? 23.428 -4.816 -5.238 1.00 19.20 110 ASP A C 1
ATOM 806 O O . ASP A 1 108 ? 24.581 -4.756 -5.692 1.00 19.20 110 ASP A O 1
ATOM 811 N N . ILE A 1 109 ? 22.438 -4.037 -5.641 1.00 17.60 111 ILE A N 1
ATOM 812 C CA . ILE A 1 109 ? 22.647 -2.954 -6.570 1.00 23.83 111 ILE A CA 1
ATOM 813 C C . ILE A 1 109 ? 22.492 -1.654 -5.811 1.00 21.72 111 ILE A C 1
ATOM 814 O O . ILE A 1 109 ? 21.400 -1.317 -5.349 1.00 20.12 111 ILE A O 1
ATOM 819 N N . SER A 1 110 ? 23.598 -0.937 -5.654 1.00 20.33 112 SER A N 1
ATOM 820 C CA . SER A 1 110 ? 23.565 0.357 -4.983 1.00 23.38 112 SER A CA 1
ATOM 821 C C . SER A 1 110 ? 24.112 1.455 -5.893 1.00 29.01 112 SER A C 1
ATOM 822 O O . SER A 1 110 ? 24.572 1.177 -7.001 1.00 25.91 112 SER A O 1
ATOM 825 N N . LEU A 1 111 ? 24.041 2.697 -5.424 1.00 24.23 113 LEU A N 1
ATOM 826 C CA . LEU A 1 111 ? 24.308 3.866 -6.255 1.00 27.36 113 LEU A CA 1
ATOM 827 C C . LEU A 1 111 ? 25.361 4.744 -5.602 1.00 34.39 113 LEU A C 1
ATOM 828 O O . LEU A 1 111 ? 25.188 5.168 -4.459 1.00 33.57 113 LEU A O 1
ATOM 833 N N . GLU A 1 112 ? 26.435 5.039 -6.331 1.00 41.75 114 GLU A N 1
ATOM 834 C CA . GLU A 1 112 ? 27.643 5.591 -5.714 1.00 55.30 114 GLU A CA 1
ATOM 835 C C . GLU A 1 112 ? 27.960 7.087 -5.869 1.00 62.33 114 GLU A C 1
ATOM 836 O O . GLU A 1 112 ? 28.535 7.675 -4.954 1.00 67.14 114 GLU A O 1
ATOM 842 N N . GLY A 1 114 ? 26.968 8.899 -9.101 1.00 27.80 116 GLY A N 1
ATOM 843 C CA . GLY A 1 114 ? 26.201 8.278 -10.163 1.00 32.49 116 GLY A CA 1
ATOM 844 C C . GLY A 1 114 ? 26.866 7.097 -10.845 1.00 36.98 116 GLY A C 1
ATOM 845 O O . GLY A 1 114 ? 26.903 7.022 -12.080 1.00 38.13 116 GLY A O 1
ATOM 846 N N . LYS A 1 115 ? 27.399 6.179 -10.043 1.00 34.14 117 LYS A N 1
ATOM 847 C CA . LYS A 1 115 ? 27.847 4.884 -10.553 1.00 31.72 117 LYS A CA 1
ATOM 848 C C . LYS A 1 115 ? 27.125 3.728 -9.838 1.00 25.57 117 LYS A C 1
ATOM 849 O O . LYS A 1 115 ? 26.930 3.762 -8.621 1.00 24.22 117 LYS A O 1
ATOM 855 N N . PHE A 1 116 ? 26.709 2.717 -10.599 1.00 22.97 118 PHE A N 1
ATOM 856 C CA . PHE A 1 116 ? 26.123 1.516 -10.002 1.00 18.45 118 PHE A CA 1
ATOM 857 C C . PHE A 1 116 ? 27.194 0.600 -9.458 1.00 24.44 118 PHE A C 1
ATOM 858 O O . PHE A 1 116 ? 27.973 0.029 -10.216 1.00 27.92 118 PHE A O 1
ATOM 866 N N . ILE A 1 117 ? 27.235 0.454 -8.139 1.00 18.90 119 ILE A N 1
ATOM 867 C CA . ILE A 1 117 ? 28.125 -0.522 -7.530 1.00 18.17 119 ILE A CA 1
ATOM 868 C C . ILE A 1 117 ? 27.334 -1.782 -7.219 1.00 22.06 119 ILE A C 1
ATOM 869 O O . ILE A 1 117 ? 26.427 -1.773 -6.375 1.00 21.19 119 ILE A O 1
ATOM 874 N N . VAL A 1 118 ? 27.687 -2.860 -7.910 1.00 18.45 120 VAL A N 1
ATOM 875 C CA . VAL A 1 118 ? 27.033 -4.151 -7.716 1.00 22.47 120 VAL A CA 1
ATOM 876 C C . VAL A 1 118 ? 27.946 -5.180 -7.068 1.00 22.99 120 VAL A C 1
ATOM 877 O O . VAL A 1 118 ? 29.090 -5.350 -7.483 1.00 22.60 120 VAL A O 1
ATOM 881 N N . ASN A 1 119 ? 27.427 -5.856 -6.042 1.00 20.49 121 ASN A N 1
ATOM 882 C CA . ASN A 1 119 ? 28.106 -6.977 -5.397 1.00 19.35 121 ASN A CA 1
ATOM 883 C C . ASN A 1 119 ? 27.257 -8.240 -5.436 1.00 19.60 121 ASN A C 1
ATOM 884 O O . ASN A 1 119 ? 26.169 -8.291 -4.853 1.00 20.29 121 ASN A O 1
ATOM 889 N N . VAL A 1 120 ? 27.767 -9.251 -6.133 1.00 16.64 122 VAL A N 1
ATOM 890 C CA . VAL A 1 120 ? 27.018 -10.477 -6.390 1.00 12.46 122 VAL A CA 1
ATOM 891 C C . VAL A 1 120 ? 27.725 -11.721 -5.868 1.00 18.09 122 VAL A C 1
ATOM 892 O O . VAL A 1 120 ? 28.930 -11.870 -6.033 1.00 21.13 122 VAL A O 1
ATOM 896 N N . ASP A 1 121 ? 26.960 -12.618 -5.252 1.00 18.90 123 ASP A N 1
ATOM 897 C CA . ASP A 1 121 ? 27.459 -13.926 -4.856 1.00 22.77 123 ASP A CA 1
ATOM 898 C C . ASP A 1 121 ? 26.825 -14.939 -5.800 1.00 20.48 123 ASP A C 1
ATOM 899 O O . ASP A 1 121 ? 25.606 -14.916 -6.024 1.00 18.05 123 ASP A O 1
ATOM 904 N N . PHE A 1 122 ? 27.642 -15.833 -6.340 1.00 21.94 124 PHE A N 1
ATOM 905 C CA . PHE A 1 122 ? 27.172 -16.879 -7.233 1.00 18.41 124 PHE A CA 1
ATOM 906 C C . PHE A 1 122 ? 27.634 -18.233 -6.711 1.00 18.59 124 PHE A C 1
ATOM 907 O O . PHE A 1 122 ? 28.835 -18.504 -6.686 1.00 22.21 124 PHE A O 1
ATOM 915 N N . LYS A 1 123 ? 26.694 -19.079 -6.286 1.00 18.95 125 LYS A N 1
ATOM 916 C CA . LYS A 1 123 ? 27.031 -20.419 -5.799 1.00 19.91 125 LYS A CA 1
ATOM 917 C C . LYS A 1 123 ? 26.275 -21.530 -6.541 1.00 19.66 125 LYS A C 1
ATOM 918 O O . LYS A 1 123 ? 25.049 -21.582 -6.497 1.00 18.64 125 LYS A O 1
ATOM 924 N N . ALA A 1 124 ? 26.997 -22.415 -7.227 1.00 18.06 126 ALA A N 1
ATOM 925 C CA . ALA A 1 124 ? 26.343 -23.518 -7.925 1.00 11.93 126 ALA A CA 1
ATOM 926 C C . ALA A 1 124 ? 26.856 -24.865 -7.465 1.00 16.07 126 ALA A C 1
ATOM 927 O O . ALA A 1 124 ? 27.999 -24.985 -6.989 1.00 23.13 126 ALA A O 1
ATOM 929 N N . LYS A 1 125 ? 26.015 -25.877 -7.618 1.00 17.49 127 LYS A N 1
ATOM 930 C CA . LYS A 1 125 ? 26.378 -27.245 -7.268 1.00 26.76 127 LYS A CA 1
ATOM 931 C C . LYS A 1 125 ? 25.696 -28.238 -8.192 1.00 27.11 127 LYS A C 1
ATOM 932 O O . LYS A 1 125 ? 24.810 -27.878 -8.989 1.00 18.59 127 LYS A O 1
ATOM 938 N N . ASP A 1 126 ? 26.120 -29.492 -8.078 1.00 27.51 128 ASP A N 1
ATOM 939 C CA . ASP A 1 126 ? 25.514 -30.585 -8.816 1.00 26.86 128 ASP A CA 1
ATOM 940 C C . ASP A 1 126 ? 25.592 -30.427 -10.333 1.00 18.73 128 ASP A C 1
ATOM 941 O O . ASP A 1 126 ? 24.732 -30.924 -11.064 1.00 24.68 128 ASP A O 1
ATOM 946 N N . LEU A 1 127 ? 26.615 -29.728 -10.810 1.00 21.47 129 LEU A N 1
ATOM 947 C CA . LEU A 1 127 ? 26.824 -29.642 -12.245 1.00 27.21 129 LEU A CA 1
ATOM 948 C C . LEU A 1 127 ? 27.378 -30.982 -12.705 1.00 28.47 129 LEU A C 1
ATOM 949 O O . LEU A 1 127 ? 28.186 -31.596 -12.009 1.00 28.11 129 LEU A O 1
ATOM 954 N N . ARG A 1 128 ? 26.916 -31.457 -13.857 1.00 27.00 130 ARG A N 1
ATOM 955 C CA . ARG A 1 128 ? 27.405 -32.715 -14.418 1.00 27.01 130 ARG A CA 1
ATOM 956 C C . ARG A 1 128 ? 28.859 -32.630 -14.883 1.00 27.67 130 ARG A C 1
ATOM 957 O O . ARG A 1 128 ? 29.227 -31.752 -15.660 1.00 26.19 130 ARG A O 1
ATOM 965 N N . ARG A 1 129 ? 29.682 -33.566 -14.425 1.00 36.65 131 ARG A N 1
ATOM 966 C CA . ARG A 1 129 ? 31.092 -33.572 -14.792 1.00 37.60 131 ARG A CA 1
ATOM 967 C C . ARG A 1 129 ? 31.233 -33.569 -16.311 1.00 28.67 131 ARG A C 1
ATOM 968 O O . ARG A 1 129 ? 32.056 -32.838 -16.878 1.00 25.09 131 ARG A O 1
ATOM 976 N N . MET A 1 130 ? 30.403 -34.375 -16.963 1.00 28.42 132 MET A N 1
ATOM 977 C CA . MET A 1 130 ? 30.484 -34.545 -18.408 1.00 30.45 132 MET A CA 1
ATOM 978 C C . MET A 1 130 ? 29.456 -33.709 -19.172 1.00 27.88 132 MET A C 1
ATOM 979 O O . MET A 1 130 ? 29.296 -33.869 -20.380 1.00 27.50 132 MET A O 1
ATOM 984 N N . GLY A 1 131 ? 28.760 -32.821 -18.471 1.00 25.31 133 GLY A N 1
ATOM 985 C CA . GLY A 1 131 ? 27.756 -31.979 -19.097 1.00 24.54 133 GLY A CA 1
ATOM 986 C C . GLY A 1 131 ? 28.403 -30.769 -19.743 1.00 25.69 133 GLY A C 1
ATOM 987 O O . GLY A 1 131 ? 29.597 -30.542 -19.553 1.00 24.36 133 GLY A O 1
ATOM 988 N N . PRO A 1 132 ? 27.616 -29.971 -20.489 1.00 24.34 134 PRO A N 1
ATOM 989 C CA . PRO A 1 132 ? 28.133 -28.870 -21.322 1.00 23.81 134 PRO A CA 1
ATOM 990 C C . PRO A 1 132 ? 28.695 -27.689 -20.531 1.00 26.07 134 PRO A C 1
ATOM 991 O O . PRO A 1 132 ? 29.423 -26.867 -21.101 1.00 22.94 134 PRO A O 1
ATOM 995 N N . VAL A 1 133 ? 28.359 -27.591 -19.246 1.00 23.73 135 VAL A N 1
ATOM 996 C CA . VAL A 1 133 ? 28.847 -26.483 -18.430 1.00 26.93 135 VAL A CA 1
ATOM 997 C C . VAL A 1 133 ? 30.255 -26.795 -17.911 1.00 28.33 135 VAL A C 1
ATOM 998 O O . VAL A 1 133 ? 31.146 -25.937 -17.921 1.00 25.22 135 VAL A O 1
ATOM 1002 N N . MET A 1 134 ? 30.452 -28.033 -17.469 1.00 24.01 136 MET A N 1
ATOM 1003 C CA . MET A 1 134 ? 31.760 -28.474 -17.000 1.00 24.10 136 MET A CA 1
ATOM 1004 C C . MET A 1 134 ? 32.697 -28.762 -18.173 1.00 27.01 136 MET A C 1
ATOM 1005 O O . MET A 1 134 ? 33.918 -28.617 -18.056 1.00 27.20 136 MET A O 1
ATOM 1010 N N . GLN A 1 135 ? 32.117 -29.158 -19.306 1.00 26.16 137 GLN A N 1
ATOM 1011 C CA . GLN A 1 135 ? 32.881 -29.446 -20.523 1.00 27.76 137 GLN A CA 1
ATOM 1012 C C . GLN A 1 135 ? 33.104 -28.215 -21.397 1.00 24.96 137 GLN A C 1
ATOM 1013 O O . GLN A 1 135 ? 33.852 -28.275 -22.371 1.00 24.94 137 GLN A O 1
ATOM 1019 N N . GLN A 1 136 ? 32.460 -27.106 -21.044 1.00 25.13 138 GLN A N 1
ATOM 1020 C CA . GLN A 1 136 ? 32.652 -25.826 -21.734 1.00 19.29 138 GLN A CA 1
ATOM 1021 C C . GLN A 1 136 ? 32.210 -25.910 -23.192 1.00 23.34 138 GLN A C 1
ATOM 1022 O O . GLN A 1 136 ? 32.931 -25.465 -24.093 1.00 25.69 138 GLN A O 1
ATOM 1028 N N . ASP A 1 137 ? 31.022 -26.477 -23.409 1.00 21.77 139 ASP A N 1
ATOM 1029 C CA . ASP A 1 137 ? 30.492 -26.712 -24.757 1.00 21.37 139 ASP A CA 1
ATOM 1030 C C . ASP A 1 137 ? 29.514 -25.610 -25.192 1.00 19.12 139 ASP A C 1
ATOM 1031 O O . ASP A 1 137 ? 28.785 -25.750 -26.180 1.00 18.40 139 ASP A O 1
ATOM 1036 N N . ILE A 1 138 ? 29.519 -24.508 -24.448 1.00 21.44 140 ILE A N 1
ATOM 1037 C CA . ILE A 1 138 ? 28.534 -23.445 -24.627 1.00 16.42 140 ILE A CA 1
ATOM 1038 C C . ILE A 1 138 ? 29.025 -22.328 -25.543 1.00 19.68 140 ILE A C 1
ATOM 1039 O O . ILE A 1 138 ? 30.046 -21.685 -25.275 1.00 17.72 140 ILE A O 1
ATOM 1044 N N . VAL A 1 139 ? 28.304 -22.122 -26.644 1.00 20.16 141 VAL A N 1
ATOM 1045 C CA . VAL A 1 139 ? 28.549 -21.017 -27.558 1.00 22.31 141 VAL A CA 1
ATOM 1046 C C . VAL A 1 139 ? 28.151 -19.690 -26.911 1.00 16.43 141 VAL A C 1
ATOM 1047 O O . VAL A 1 139 ? 28.912 -18.724 -26.910 1.00 19.12 141 VAL A O 1
ATOM 1051 N N . GLY A 1 140 ? 26.945 -19.651 -26.344 1.00 16.01 142 GLY A N 1
ATOM 1052 C CA . GLY A 1 140 ? 26.453 -18.455 -25.687 1.00 17.35 142 GLY A CA 1
ATOM 1053 C C . GLY A 1 140 ? 24.970 -18.580 -25.369 1.00 15.82 142 GLY A C 1
ATOM 1054 O O . GLY A 1 140 ? 24.369 -19.631 -25.592 1.00 17.99 142 GLY A O 1
ATOM 1055 N N . MET A 1 141 ? 24.395 -17.505 -24.839 1.00 16.27 143 MET A N 1
ATOM 1056 C CA . MET A 1 141 ? 22.972 -17.466 -24.497 1.00 15.34 143 MET A CA 1
ATOM 1057 C C . MET A 1 141 ? 22.120 -17.093 -25.702 1.00 18.48 143 MET A C 1
ATOM 1058 O O . MET A 1 141 ? 22.520 -16.272 -26.531 1.00 21.12 143 MET A O 1
ATOM 1063 N N . GLN A 1 142 ? 20.931 -17.676 -25.777 1.00 14.25 144 GLN A N 1
ATOM 1064 C CA . GLN A 1 142 ? 19.901 -17.198 -26.680 1.00 13.06 144 GLN A CA 1
ATOM 1065 C C . GLN A 1 142 ? 19.135 -16.032 -26.064 1.00 14.95 144 GLN A C 1
ATOM 1066 O O . GLN A 1 142 ? 19.206 -15.818 -24.847 1.00 13.73 144 GLN A O 1
ATOM 1072 N N . PRO A 1 143 ? 18.368 -15.295 -26.878 1.00 18.61 145 PRO A N 1
ATOM 1073 C CA . PRO A 1 143 ? 17.443 -14.277 -26.360 1.00 14.78 145 PRO A CA 1
ATOM 1074 C C . PRO A 1 143 ? 16.426 -14.942 -25.440 1.00 14.43 145 PRO A C 1
ATOM 1075 O O . PRO A 1 143 ? 16.221 -16.159 -25.550 1.00 15.72 145 PRO A O 1
ATOM 1079 N N . SER A 1 144 ? 15.785 -14.174 -24.566 1.00 16.13 146 SER A N 1
ATOM 1080 C CA . SER A 1 144 ? 14.798 -14.730 -23.656 1.00 18.15 146 SER A CA 1
ATOM 1081 C C . SER A 1 144 ? 13.680 -13.749 -23.336 1.00 14.32 146 SER A C 1
ATOM 1082 O O . SER A 1 144 ? 13.807 -12.534 -23.541 1.00 16.31 146 SER A O 1
ATOM 1085 N N . TYR A 1 145 ? 12.592 -14.293 -22.818 1.00 13.51 147 TYR A N 1
ATOM 1086 C CA . TYR A 1 145 ? 11.475 -13.496 -22.344 1.00 14.09 147 TYR A CA 1
ATOM 1087 C C . TYR A 1 145 ? 11.225 -13.842 -20.874 1.00 13.58 147 TYR A C 1
ATOM 1088 O O . TYR A 1 145 ? 10.866 -14.992 -20.549 1.00 15.25 147 TYR A O 1
ATOM 1097 N N . GLU A 1 146 ? 11.437 -12.861 -19.994 1.00 13.14 148 GLU A N 1
ATOM 1098 C CA . GLU A 1 146 ? 11.284 -13.046 -18.542 1.00 11.69 148 GLU A CA 1
ATOM 1099 C C . GLU A 1 146 ? 9.944 -12.512 -18.072 1.00 12.17 148 GLU A C 1
ATOM 1100 O O . GLU A 1 146 ? 9.624 -11.334 -18.253 1.00 10.71 148 GLU A O 1
ATOM 1106 N N . SER A 1 147 ? 9.144 -13.399 -17.503 1.00 11.10 149 SER A N 1
ATOM 1107 C CA . SER A 1 147 ? 7.825 -13.029 -17.009 1.00 13.01 149 SER A CA 1
ATOM 1108 C C . SER A 1 147 ? 7.974 -12.242 -15.702 1.00 17.37 149 SER A C 1
ATOM 1109 O O . SER A 1 147 ? 8.558 -12.752 -14.741 1.00 18.78 149 SER A O 1
ATOM 1112 N N . MET A 1 148 ? 7.514 -10.991 -15.690 1.00 10.87 150 MET A N 1
ATOM 1113 C CA . MET A 1 148 ? 7.602 -10.162 -14.473 1.00 12.26 150 MET A CA 1
ATOM 1114 C C . MET A 1 148 ? 6.248 -9.991 -13.831 1.00 15.35 150 MET A C 1
ATOM 1115 O O . MET A 1 148 ? 5.263 -9.705 -14.517 1.00 16.08 150 MET A O 1
ATOM 1120 N N . TYR A 1 149 ? 6.187 -10.115 -12.507 1.00 13.92 151 TYR A N 1
ATOM 1121 C CA . TYR A 1 149 ? 4.927 -9.872 -11.817 1.00 15.87 151 TYR A CA 1
ATOM 1122 C C . TYR A 1 149 ? 5.122 -9.466 -10.361 1.00 14.00 151 TYR A C 1
ATOM 1123 O O . TYR A 1 149 ? 6.140 -9.778 -9.743 1.00 15.17 151 TYR A O 1
ATOM 1132 N N . THR A 1 150 ? 4.131 -8.749 -9.833 1.00 16.02 152 THR A N 1
ATOM 1133 C CA . THR A 1 150 ? 4.171 -8.264 -8.453 1.00 12.00 152 THR A CA 1
ATOM 1134 C C . THR A 1 150 ? 3.766 -9.310 -7.409 1.00 16.16 152 THR A C 1
ATOM 1135 O O . THR A 1 150 ? 2.815 -10.075 -7.597 1.00 17.73 152 THR A O 1
ATOM 1139 N N . ASN A 1 151 ? 4.514 -9.346 -6.309 1.00 12.07 153 ASN A N 1
ATOM 1140 C CA . ASN A 1 151 ? 4.106 -10.113 -5.150 1.00 23.70 153 ASN A CA 1
ATOM 1141 C C . ASN A 1 151 ? 4.295 -9.236 -3.937 1.00 15.59 153 ASN A C 1
ATOM 1142 O O . ASN A 1 151 ? 5.404 -9.105 -3.432 1.00 18.12 153 ASN A O 1
ATOM 1147 N N . VAL A 1 152 ? 3.195 -8.641 -3.495 1.00 19.91 154 VAL A N 1
ATOM 1148 C CA . VAL A 1 152 ? 3.198 -7.724 -2.365 1.00 19.10 154 VAL A CA 1
ATOM 1149 C C . VAL A 1 152 ? 4.092 -6.518 -2.664 1.00 16.44 154 VAL A C 1
ATOM 1150 O O . VAL A 1 152 ? 3.716 -5.658 -3.454 1.00 21.93 154 VAL A O 1
ATOM 1154 N N . THR A 1 153 ? 5.274 -6.474 -2.058 1.00 16.78 155 THR A N 1
ATOM 1155 C CA . THR A 1 153 ? 6.176 -5.340 -2.249 1.00 17.04 155 THR A CA 1
ATOM 1156 C C . THR A 1 153 ? 7.374 -5.715 -3.117 1.00 18.68 155 THR A C 1
ATOM 1157 O O . THR A 1 153 ? 8.213 -4.879 -3.416 1.00 17.43 155 THR A O 1
ATOM 1161 N N . SER A 1 154 ? 7.435 -6.978 -3.534 1.00 17.49 156 SER A N 1
ATOM 1162 C CA . SER A 1 154 ? 8.518 -7.436 -4.409 1.00 16.60 156 SER A CA 1
ATOM 1163 C C . SER A 1 154 ? 8.006 -7.624 -5.825 1.00 14.39 156 SER A C 1
ATOM 1164 O O . SER A 1 154 ? 6.802 -7.602 -6.072 1.00 17.06 156 SER A O 1
ATOM 1167 N N . VAL A 1 155 ? 8.937 -7.792 -6.758 1.00 11.01 157 VAL A N 1
ATOM 1168 C CA . VAL A 1 155 ? 8.586 -8.219 -8.100 1.00 13.73 157 VAL A CA 1
ATOM 1169 C C . VAL A 1 155 ? 9.374 -9.489 -8.409 1.00 14.26 157 VAL A C 1
ATOM 1170 O O . VAL A 1 155 ? 10.589 -9.554 -8.160 1.00 15.23 157 VAL A O 1
ATOM 1174 N N . ILE A 1 156 ? 8.674 -10.485 -8.947 1.00 12.61 158 ILE A N 1
ATOM 1175 C CA . ILE A 1 156 ? 9.263 -11.767 -9.297 1.00 12.33 158 ILE A CA 1
ATOM 1176 C C . ILE A 1 156 ? 9.467 -11.832 -10.815 1.00 17.33 158 ILE A C 1
ATOM 1177 O O . ILE A 1 156 ? 8.586 -11.412 -11.565 1.00 17.53 158 ILE A O 1
ATOM 1182 N N . GLY A 1 157 ? 10.624 -12.331 -11.258 1.00 12.38 159 GLY A N 1
ATOM 1183 C CA . GLY A 1 157 ? 10.874 -12.555 -12.685 1.00 11.22 159 GLY A CA 1
ATOM 1184 C C . GLY A 1 157 ? 11.105 -14.037 -12.875 1.00 14.83 159 GLY A C 1
ATOM 1185 O O . GLY A 1 157 ? 11.790 -14.657 -12.066 1.00 13.65 159 GLY A O 1
ATOM 1186 N N . GLU A 1 158 ? 10.553 -14.617 -13.945 1.00 12.26 160 GLU A N 1
ATOM 1187 C CA . GLU A 1 158 ? 10.728 -16.057 -14.217 1.00 10.93 160 GLU A CA 1
ATOM 1188 C C . GLU A 1 158 ? 10.934 -16.264 -15.688 1.00 15.48 160 GLU A C 1
ATOM 1189 O O . GLU A 1 158 ? 10.226 -15.686 -16.509 1.00 17.25 160 GLU A O 1
ATOM 1195 N N A CYS A 1 159 ? 11.909 -17.103 -16.012 0.50 14.33 161 CYS A N 1
ATOM 1196 N N B CYS A 1 159 ? 11.898 -17.102 -16.028 0.50 14.40 161 CYS A N 1
ATOM 1197 C CA A CYS A 1 159 ? 12.334 -17.304 -17.388 0.50 12.30 161 CYS A CA 1
ATOM 1198 C CA B CYS A 1 159 ? 12.231 -17.319 -17.424 0.50 12.59 161 CYS A CA 1
ATOM 1199 C C A CYS A 1 159 ? 12.827 -18.727 -17.593 0.50 15.64 161 CYS A C 1
ATOM 1200 C C B CYS A 1 159 ? 12.942 -18.638 -17.628 0.50 16.39 161 CYS A C 1
ATOM 1201 O O A CYS A 1 159 ? 13.169 -19.432 -16.645 0.50 13.63 161 CYS A O 1
ATOM 1202 O O B CYS A 1 159 ? 13.569 -19.179 -16.712 0.50 9.71 161 CYS A O 1
ATOM 1207 N N . ILE A 1 160 ? 12.843 -19.135 -18.856 1.00 11.65 162 ILE A N 1
ATOM 1208 C CA . ILE A 1 160 ? 13.668 -20.227 -19.308 1.00 15.50 162 ILE A CA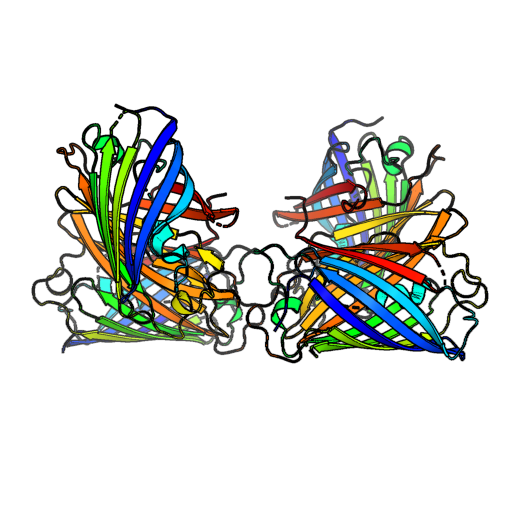 1
ATOM 1209 C C . ILE A 1 160 ? 14.822 -19.560 -20.046 1.00 16.96 162 ILE A C 1
ATOM 1210 O O . ILE A 1 160 ? 14.609 -18.810 -21.000 1.00 22.79 162 ILE A O 1
ATOM 1215 N N . ILE A 1 161 ? 16.036 -19.795 -19.578 1.00 13.37 163 ILE A N 1
ATOM 1216 C CA . ILE A 1 161 ? 17.229 -19.357 -20.277 1.00 15.40 163 ILE A CA 1
ATOM 1217 C C . ILE A 1 161 ? 17.805 -20.525 -21.079 1.00 14.55 163 ILE A C 1
ATOM 1218 O O . ILE A 1 161 ? 17.843 -21.653 -20.589 1.00 14.71 163 ILE A O 1
ATOM 1223 N N . ALA A 1 162 ? 18.231 -20.269 -22.317 1.00 17.75 164 ALA A N 1
ATOM 1224 C CA . ALA A 1 162 ? 18.746 -21.329 -23.176 1.00 19.96 164 ALA A CA 1
ATOM 1225 C C . ALA A 1 162 ? 20.174 -21.104 -23.640 1.00 23.23 164 ALA A C 1
ATOM 1226 O O . ALA A 1 162 ? 20.455 -20.112 -24.324 1.00 16.55 164 ALA A O 1
ATOM 1228 N N . PHE A 1 163 ? 21.058 -22.044 -23.315 1.00 11.95 165 PHE A N 1
ATOM 1229 C CA . PHE A 1 163 ? 22.412 -22.006 -23.849 1.00 13.42 165 PHE A CA 1
ATOM 1230 C C . PHE A 1 163 ? 22.517 -22.716 -25.189 1.00 17.57 165 PHE A C 1
ATOM 1231 O O . PHE A 1 163 ? 22.210 -23.899 -25.288 1.00 20.50 165 PHE A O 1
ATOM 1239 N N . LYS A 1 164 ? 22.988 -22.011 -26.206 1.00 15.06 166 LYS A N 1
ATOM 1240 C CA . LYS A 1 164 ? 23.302 -22.666 -27.467 1.00 18.65 166 LYS A CA 1
ATOM 1241 C C . LYS A 1 164 ? 24.629 -23.404 -27.358 1.00 18.64 166 LYS A C 1
ATOM 1242 O O . LYS A 1 164 ? 25.651 -22.810 -27.013 1.00 21.54 166 LYS A O 1
ATOM 1248 N N . LEU A 1 165 ? 24.591 -24.704 -27.618 1.00 12.98 167 LEU A N 1
ATOM 1249 C CA . LEU A 1 165 ? 25.779 -25.545 -27.604 1.00 14.00 167 LEU A CA 1
ATOM 1250 C C . LEU A 1 165 ? 26.471 -25.601 -28.966 1.00 16.63 167 LEU A C 1
ATOM 1251 O O . LEU A 1 165 ? 25.850 -25.351 -30.012 1.00 21.17 167 LEU A O 1
ATOM 1256 N N . GLN A 1 166 ? 27.754 -25.946 -28.931 1.00 18.81 168 GLN A N 1
ATOM 1257 C CA . GLN A 1 166 ? 28.587 -26.106 -30.127 1.00 21.39 168 GLN A CA 1
ATOM 1258 C C . GLN A 1 166 ? 27.954 -26.942 -31.250 1.00 22.27 168 GLN A C 1
ATOM 1259 O O . GLN A 1 166 ? 28.139 -26.644 -32.437 1.00 28.02 168 GLN A O 1
ATOM 1265 N N . THR A 1 167 ? 27.226 -27.989 -30.865 1.00 16.34 169 THR A N 1
ATOM 1266 C CA . THR A 1 167 ? 26.589 -28.913 -31.805 1.00 21.80 169 THR A CA 1
ATOM 1267 C C . THR A 1 167 ? 25.326 -28.343 -32.443 1.00 25.06 169 THR A C 1
ATOM 1268 O O . THR A 1 167 ? 24.791 -28.912 -33.398 1.00 25.76 169 THR A O 1
ATOM 1272 N N . GLY A 1 168 ? 24.852 -27.221 -31.918 1.00 20.53 170 GLY A N 1
ATOM 1273 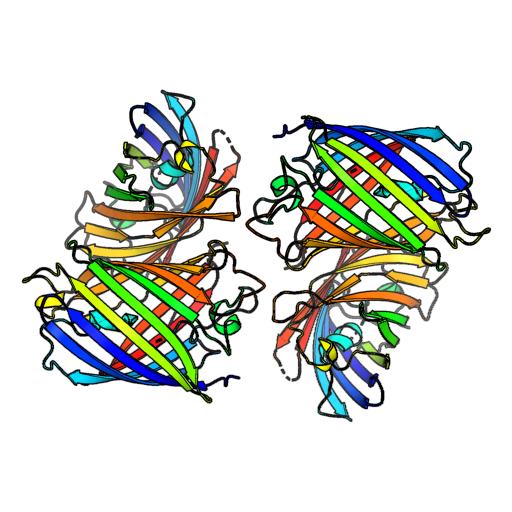C CA . GLY A 1 168 ? 23.579 -26.665 -32.340 1.00 18.49 170 GLY A CA 1
ATOM 1274 C C . GLY A 1 168 ? 22.431 -27.080 -31.423 1.00 20.17 170 GLY A C 1
ATOM 1275 O O . GLY A 1 168 ? 21.327 -26.545 -31.527 1.00 22.31 170 GLY A O 1
ATOM 1276 N N . LYS A 1 169 ? 22.677 -28.047 -30.540 1.00 21.00 171 LYS A N 1
ATOM 1277 C CA . LYS A 1 169 ? 21.709 -28.399 -29.499 1.00 21.48 171 LYS A CA 1
ATOM 1278 C C . LYS A 1 169 ? 21.605 -27.269 -28.476 1.00 24.07 171 LYS A C 1
ATOM 1279 O O . LYS A 1 169 ? 22.431 -26.350 -28.463 1.00 21.89 171 LYS A O 1
ATOM 1285 N N . HIS A 1 170 ? 20.582 -27.327 -27.627 1.00 18.80 172 HIS A N 1
ATOM 1286 C CA . HIS A 1 170 ? 20.461 -26.380 -26.518 1.00 17.96 172 HIS A CA 1
ATOM 1287 C C . HIS A 1 170 ? 20.429 -27.054 -25.147 1.00 19.15 172 HIS A C 1
ATOM 1288 O O . HIS A 1 170 ? 20.030 -28.215 -25.002 1.00 20.55 172 HIS A O 1
ATOM 1295 N N . PHE A 1 171 ? 20.876 -26.303 -24.155 1.00 19.42 173 PHE A N 1
ATOM 1296 C CA . PHE A 1 171 ? 20.844 -26.712 -22.755 1.00 14.72 173 PHE A CA 1
ATOM 1297 C C . PHE A 1 171 ? 20.198 -25.559 -21.991 1.00 13.82 173 PHE A C 1
ATOM 1298 O O . PHE A 1 171 ? 20.676 -24.421 -22.027 1.00 14.49 173 PHE A O 1
ATOM 1306 N N . THR A 1 172 ? 19.091 -25.839 -21.314 1.00 16.20 174 THR A N 1
ATOM 1307 C CA . THR A 1 172 ? 18.303 -24.759 -20.750 1.00 17.01 174 THR A CA 1
ATOM 1308 C C . THR A 1 172 ? 18.268 -24.806 -19.240 1.00 14.86 174 THR A C 1
ATOM 1309 O O . THR A 1 172 ? 18.571 -25.846 -18.622 1.00 18.61 174 THR A O 1
ATOM 1313 N N . TYR A 1 173 ? 17.860 -23.688 -18.669 1.00 14.07 175 TYR A N 1
ATOM 1314 C CA . TYR A 1 173 ? 17.548 -23.656 -17.238 1.00 9.39 175 TYR A CA 1
ATOM 1315 C C . TYR A 1 173 ? 16.349 -22.779 -16.932 1.00 16.23 175 TYR A C 1
ATOM 1316 O O . TYR A 1 173 ? 15.948 -21.958 -17.748 1.00 19.02 175 TYR A O 1
ATOM 1325 N N . HIS A 1 174 ? 15.769 -22.995 -15.752 1.00 18.37 176 HIS A N 1
ATOM 1326 C CA . HIS A 1 174 ? 14.659 -22.216 -15.228 1.00 18.43 176 HIS A CA 1
ATOM 1327 C C . HIS A 1 174 ? 15.251 -21.280 -14.170 1.00 18.33 176 HIS A C 1
ATOM 1328 O O . HIS A 1 174 ? 15.935 -21.732 -13.261 1.00 15.60 176 HIS A O 1
ATOM 1335 N N . MET A 1 175 ? 15.037 -19.982 -14.340 1.00 11.11 177 MET A N 1
ATOM 1336 C CA . MET A 1 175 ? 15.529 -18.956 -13.428 1.00 15.46 177 MET A CA 1
ATOM 1337 C C . MET A 1 175 ? 14.338 -18.252 -12.792 1.00 14.68 177 MET A C 1
ATOM 1338 O O . MET A 1 175 ? 13.411 -17.859 -13.485 1.00 14.59 177 MET A O 1
ATOM 1343 N N . ARG A 1 176 ? 14.328 -18.158 -11.463 1.00 13.35 178 ARG A N 1
ATOM 1344 C CA . ARG A 1 176 ? 13.299 -17.423 -10.750 1.00 15.93 178 ARG A CA 1
ATOM 1345 C C . ARG A 1 176 ? 13.989 -16.425 -9.845 1.00 15.35 178 ARG A C 1
ATOM 1346 O O . ARG A 1 176 ? 14.856 -16.796 -9.040 1.00 16.56 178 ARG A O 1
ATOM 1354 N N . THR A 1 177 ? 13.612 -15.167 -9.976 1.00 13.74 179 THR A N 1
ATOM 1355 C CA . THR A 1 177 ? 14.295 -14.092 -9.271 1.00 16.79 179 THR A CA 1
ATOM 1356 C C . THR A 1 177 ? 13.303 -13.280 -8.468 1.00 13.10 179 THR A C 1
ATOM 1357 O O . THR A 1 177 ? 12.278 -12.833 -9.004 1.00 15.16 179 THR A O 1
ATOM 1361 N N . VAL A 1 178 ? 13.571 -13.112 -7.165 1.00 12.35 180 VAL A N 1
ATOM 1362 C CA . VAL A 1 178 ? 12.786 -12.188 -6.363 1.00 17.57 180 VAL A CA 1
ATOM 1363 C C . VAL A 1 178 ? 13.544 -10.866 -6.207 1.00 16.25 180 VAL A C 1
ATOM 1364 O O . VAL A 1 178 ? 14.611 -10.813 -5.584 1.00 14.10 180 VAL A O 1
ATOM 1368 N N . TYR A 1 179 ? 13.006 -9.823 -6.834 1.00 14.74 181 TYR A N 1
ATOM 1369 C CA . TYR A 1 179 ? 13.585 -8.480 -6.792 1.00 15.14 181 TYR A CA 1
ATOM 1370 C C . TYR A 1 179 ? 12.972 -7.605 -5.688 1.00 18.48 181 TYR A C 1
ATOM 1371 O O . TYR A 1 179 ? 11.749 -7.440 -5.598 1.00 15.66 181 TYR A O 1
ATOM 1380 N N . LYS A 1 180 ? 13.835 -6.997 -4.878 1.00 17.62 182 LYS A N 1
ATOM 1381 C CA . LYS A 1 180 ? 13.369 -6.241 -3.738 1.00 20.21 182 LYS A CA 1
ATOM 1382 C C . LYS A 1 180 ? 13.948 -4.826 -3.702 1.00 16.89 182 LYS A C 1
ATOM 1383 O O . LYS A 1 180 ? 15.166 -4.627 -3.636 1.00 17.24 182 LYS A O 1
ATOM 1389 N N . SER A 1 181 ? 13.067 -3.844 -3.726 1.00 21.06 183 SER A N 1
ATOM 1390 C CA . SER A 1 181 ? 13.495 -2.464 -3.617 1.00 23.11 183 SER A CA 1
ATOM 1391 C C . SER A 1 181 ? 13.897 -2.191 -2.172 1.00 21.40 183 SER A C 1
ATOM 1392 O O . SER A 1 181 ? 13.257 -2.678 -1.247 1.00 24.03 183 SER A O 1
ATOM 1395 N N . LYS A 1 182 ? 14.958 -1.422 -1.985 1.00 20.55 184 LYS A N 1
ATOM 1396 C CA . LYS A 1 182 ? 15.395 -1.067 -0.638 1.00 22.50 184 LYS A CA 1
ATOM 1397 C C . LYS A 1 182 ? 14.484 0.008 -0.059 1.00 28.93 184 LYS A C 1
ATOM 1398 O O . LYS A 1 182 ? 14.372 0.160 1.158 1.00 37.12 184 LYS A O 1
ATOM 1404 N N . LYS A 1 183 ? 13.817 0.733 -0.949 1.00 26.81 185 LYS A N 1
ATOM 1405 C CA . LYS A 1 183 ? 12.909 1.801 -0.571 1.00 39.18 185 LYS A CA 1
ATOM 1406 C C . LYS A 1 183 ? 11.492 1.422 -0.982 1.00 34.35 185 LYS A C 1
ATOM 1407 O O . LYS A 1 183 ? 11.294 0.698 -1.959 1.00 25.26 185 LYS A O 1
ATOM 1413 N N . PRO A 1 184 ? 10.494 1.894 -0.224 1.00 37.16 186 PRO A N 1
ATOM 1414 C CA . PRO A 1 184 ? 9.107 1.570 -0.573 1.00 39.03 186 PRO A CA 1
ATOM 1415 C C . PRO A 1 184 ? 8.755 2.007 -1.989 1.00 35.41 186 PRO A C 1
ATOM 1416 O O . PRO A 1 184 ? 9.265 3.010 -2.489 1.00 32.64 186 PRO A O 1
ATOM 1420 N N . VAL A 1 185 ? 7.892 1.239 -2.637 1.00 43.94 187 VAL A N 1
ATOM 1421 C CA . VAL A 1 185 ? 7.522 1.525 -4.014 1.00 50.28 187 VAL A CA 1
ATOM 1422 C C . VAL A 1 185 ? 6.033 1.833 -4.146 1.00 51.52 187 VAL A C 1
ATOM 1423 O O . VAL A 1 185 ? 5.177 0.994 -3.837 1.00 49.49 187 VAL A O 1
ATOM 1427 N N . GLU A 1 186 ? 5.748 3.050 -4.605 1.00 53.44 188 GLU A N 1
ATOM 1428 C CA . GLU A 1 186 ? 4.388 3.525 -4.840 1.00 60.74 188 GLU A CA 1
ATOM 1429 C C . GLU A 1 186 ? 3.592 2.551 -5.692 1.00 52.03 188 GLU A C 1
ATOM 1430 O O . GLU A 1 186 ? 2.775 1.779 -5.179 1.00 50.38 188 GLU A O 1
ATOM 1436 N N . THR A 1 187 ? 3.833 2.598 -7.000 1.00 39.19 189 THR A N 1
ATOM 1437 C CA . THR A 1 187 ? 3.046 1.803 -7.929 1.00 31.05 189 THR A CA 1
ATOM 1438 C C . THR A 1 187 ? 3.780 0.538 -8.386 1.00 25.68 189 THR A C 1
ATOM 1439 O O . THR A 1 187 ? 4.805 0.604 -9.071 1.00 24.73 189 THR A O 1
ATOM 1443 N N A MET A 1 188 ? 3.217 -0.604 -8.006 0.50 24.03 190 MET A N 1
ATOM 1444 N N B MET A 1 188 ? 3.274 -0.613 -7.953 0.50 23.70 190 MET A N 1
ATOM 1445 C CA A MET A 1 188 ? 3.724 -1.925 -8.365 0.50 21.30 190 MET A CA 1
ATOM 1446 C CA B MET A 1 188 ? 3.818 -1.901 -8.377 0.50 20.97 190 MET A CA 1
ATOM 1447 C C A MET A 1 188 ? 3.235 -2.318 -9.763 0.50 17.18 190 MET A C 1
ATOM 1448 C C B MET A 1 188 ? 3.293 -2.240 -9.770 0.50 17.74 190 MET A C 1
ATOM 1449 O O A MET A 1 188 ? 2.071 -2.100 -10.091 0.50 18.67 190 MET A O 1
ATOM 1450 O O B MET A 1 188 ? 2.163 -1.898 -10.106 0.50 17.46 190 MET A O 1
ATOM 1459 N N . PRO A 1 189 ? 4.123 -2.904 -10.591 1.00 15.76 191 PRO A N 1
ATOM 1460 C CA . PRO A 1 189 ? 3.827 -3.195 -12.001 1.00 21.01 191 PRO A CA 1
ATOM 1461 C C . PRO A 1 189 ? 2.772 -4.276 -12.198 1.00 17.86 191 PRO A C 1
ATOM 1462 O O . PRO A 1 189 ? 2.663 -5.190 -11.381 1.00 14.19 191 PRO A O 1
ATOM 1466 N N . LEU A 1 190 ? 2.006 -4.172 -13.283 1.00 13.76 192 LEU A N 1
ATOM 1467 C CA . LEU A 1 190 ? 1.146 -5.266 -13.703 1.00 14.34 192 LEU A CA 1
ATOM 1468 C C . LEU A 1 190 ? 1.989 -6.311 -14.446 1.00 11.04 192 LEU A C 1
ATOM 1469 O O . LEU A 1 190 ? 3.115 -6.021 -14.879 1.00 14.59 192 LEU A O 1
ATOM 1474 N N . TYR A 1 191 ? 1.436 -7.512 -14.592 1.00 13.61 193 TYR A N 1
ATOM 1475 C CA . TYR A 1 191 ? 2.084 -8.593 -15.328 1.00 16.71 193 TYR A CA 1
ATOM 1476 C C . TYR A 1 191 ? 2.611 -8.135 -16.685 1.00 14.40 193 TYR A C 1
ATOM 1477 O O . TYR A 1 191 ? 1.852 -7.669 -17.532 1.00 15.59 193 TYR A O 1
ATOM 1486 N N . HIS A 1 192 ? 3.911 -8.287 -16.893 1.00 12.59 194 HIS A N 1
ATOM 1487 C CA . HIS A 1 192 ? 4.526 -7.917 -18.167 1.00 15.19 194 HIS A CA 1
ATOM 1488 C C . HIS A 1 192 ? 5.744 -8.795 -18.470 1.00 17.09 194 HIS A C 1
ATOM 1489 O O . HIS A 1 192 ? 6.065 -9.697 -17.698 1.00 14.68 194 HIS A O 1
ATOM 1496 N N . PHE A 1 193 ? 6.394 -8.573 -19.613 1.00 15.06 195 PHE A N 1
ATOM 1497 C CA . PHE A 1 193 ? 7.602 -9.331 -19.940 1.00 13.40 195 PHE A CA 1
ATOM 1498 C C . PHE A 1 193 ? 8.797 -8.393 -20.009 1.00 9.44 195 PHE A C 1
ATOM 1499 O O . PHE A 1 193 ? 8.635 -7.197 -20.263 1.00 16.55 195 PHE A O 1
ATOM 1507 N N . ILE A 1 194 ? 9.984 -8.913 -19.734 1.00 12.01 196 ILE A N 1
ATOM 1508 C CA . ILE A 1 194 ? 11.210 -8.259 -20.141 1.00 12.33 196 ILE A CA 1
ATOM 1509 C C . ILE A 1 194 ? 11.897 -9.171 -21.151 1.00 16.05 196 ILE A C 1
ATOM 1510 O O . ILE A 1 194 ? 12.237 -10.330 -20.850 1.00 15.59 196 ILE A O 1
ATOM 1515 N N . GLN A 1 195 ? 12.056 -8.666 -22.364 1.00 14.09 197 GLN A N 1
ATOM 1516 C CA . GLN A 1 195 ? 12.765 -9.412 -23.399 1.00 12.85 197 GLN A CA 1
ATOM 1517 C C . GLN A 1 195 ? 14.253 -9.077 -23.378 1.00 16.23 197 GLN A C 1
ATOM 1518 O O . GLN A 1 195 ? 14.621 -7.897 -23.405 1.00 17.85 197 GLN A O 1
ATOM 1524 N N . HIS A 1 196 ? 15.085 -10.121 -23.322 1.00 16.54 198 HIS A N 1
ATOM 1525 C CA . HIS A 1 196 ? 16.539 -9.988 -23.289 1.00 13.85 198 HIS A CA 1
ATOM 1526 C C . HIS A 1 196 ? 17.222 -10.549 -24.538 1.00 15.70 198 HIS A C 1
ATOM 1527 O O . HIS A 1 196 ? 16.768 -11.528 -25.157 1.00 13.89 198 HIS A O 1
ATOM 1534 N N . ARG A 1 197 ? 18.369 -9.971 -24.860 1.00 14.37 199 ARG A N 1
ATOM 1535 C CA . ARG A 1 197 ? 19.320 -10.632 -25.742 1.00 15.21 199 ARG A CA 1
ATOM 1536 C C . ARG A 1 197 ? 20.715 -10.285 -25.269 1.00 15.13 199 ARG A C 1
ATOM 1537 O O . ARG A 1 197 ? 21.141 -9.126 -25.349 1.00 14.02 199 ARG A O 1
ATOM 1545 N N . LEU A 1 198 ? 21.420 -11.301 -24.788 1.00 13.41 200 LEU A N 1
ATOM 1546 C CA . LEU A 1 198 ? 22.734 -11.106 -24.221 1.00 19.35 200 LEU A CA 1
ATOM 1547 C C . LEU A 1 198 ? 23.742 -11.880 -25.038 1.00 14.63 200 LEU A C 1
ATOM 1548 O O . LEU A 1 198 ? 23.623 -13.098 -25.228 1.00 19.03 200 LEU A O 1
ATOM 1553 N N . VAL A 1 199 ? 24.755 -11.170 -25.498 1.00 14.49 201 VAL A N 1
ATOM 1554 C CA . VAL A 1 199 ? 25.734 -11.765 -26.374 1.00 19.45 201 VAL A CA 1
ATOM 1555 C C . VAL A 1 199 ? 27.134 -11.373 -25.929 1.00 18.79 201 VAL A C 1
ATOM 1556 O O . VAL A 1 199 ? 27.324 -10.300 -25.331 1.00 16.85 201 VAL A O 1
ATOM 1560 N N . LYS A 1 200 ? 28.098 -12.252 -26.201 1.00 17.16 202 LYS A N 1
ATOM 1561 C CA . LYS A 1 200 ? 29.519 -11.933 -26.041 1.00 22.62 202 LYS A CA 1
ATOM 1562 C C . LYS A 1 200 ? 29.988 -11.157 -27.277 1.00 25.25 202 LYS A C 1
ATOM 1563 O O . LYS A 1 200 ? 29.859 -11.640 -28.404 1.00 25.60 202 LYS A O 1
ATOM 1569 N N . THR A 1 201 ? 30.514 -9.950 -27.087 1.00 21.35 203 THR A N 1
ATOM 1570 C CA . THR A 1 201 ? 30.915 -9.151 -28.247 1.00 20.70 203 THR A CA 1
ATOM 1571 C C . THR A 1 201 ? 32.408 -9.237 -28.526 1.00 28.35 203 THR A C 1
ATOM 1572 O O . THR A 1 201 ? 32.877 -8.782 -29.569 1.00 34.95 203 THR A O 1
ATOM 1576 N N . ASN A 1 202 ? 33.146 -9.831 -27.595 1.00 28.05 204 ASN A N 1
ATOM 1577 C CA . ASN A 1 202 ? 34.582 -10.044 -27.738 1.00 27.94 204 ASN A CA 1
ATOM 1578 C C . ASN A 1 202 ? 35.047 -10.984 -26.628 1.00 39.42 204 ASN A C 1
ATOM 1579 O O . ASN A 1 202 ? 34.676 -10.793 -25.464 1.00 32.71 204 ASN A O 1
ATOM 1584 N N . VAL A 1 203 ? 35.824 -12.010 -26.980 1.00 44.61 205 VAL A N 1
ATOM 1585 C CA . VAL A 1 203 ? 36.288 -12.993 -25.988 1.00 46.90 205 VAL A CA 1
ATOM 1586 C C . VAL A 1 203 ? 37.551 -12.501 -25.289 1.00 49.63 205 VAL A C 1
ATOM 1587 O O . VAL A 1 203 ? 38.446 -11.942 -25.921 1.00 51.97 205 VAL A O 1
ATOM 1591 N N . TYR A 1 209 ? 37.763 -13.152 -21.704 1.00 70.76 211 TYR A N 1
ATOM 1592 C CA . TYR A 1 209 ? 38.350 -12.132 -20.866 1.00 67.17 211 TYR A CA 1
ATOM 1593 C C . TYR A 1 209 ? 37.345 -11.106 -21.326 1.00 58.11 211 TYR A C 1
ATOM 1594 O O . TYR A 1 209 ? 37.680 -10.037 -21.830 1.00 66.59 211 TYR A O 1
ATOM 1603 N N . VAL A 1 210 ? 36.090 -11.490 -21.131 1.00 41.52 212 VAL A N 1
ATOM 1604 C CA . VAL A 1 210 ? 35.011 -11.248 -22.077 1.00 26.14 212 VAL A CA 1
ATOM 1605 C C . VAL A 1 210 ? 34.323 -9.900 -21.970 1.00 24.35 212 VAL A C 1
ATOM 1606 O O . VAL A 1 210 ? 34.268 -9.286 -20.904 1.00 21.37 212 VAL A O 1
ATOM 1610 N N . VAL A 1 211 ? 33.786 -9.445 -23.094 1.00 19.58 213 VAL A N 1
ATOM 1611 C CA . VAL A 1 211 ? 32.838 -8.348 -23.069 1.00 23.31 213 VAL A CA 1
ATOM 1612 C C . VAL A 1 211 ? 31.472 -8.891 -23.462 1.00 17.52 213 VAL A C 1
ATOM 1613 O O . VAL A 1 211 ? 31.333 -9.546 -24.503 1.00 22.93 213 VAL A O 1
ATOM 1617 N N . GLN A 1 212 ? 30.478 -8.635 -22.616 1.00 17.37 214 GLN A N 1
ATOM 1618 C CA . GLN A 1 212 ? 29.093 -8.974 -22.916 1.00 20.25 214 GLN A CA 1
ATOM 1619 C C . GLN A 1 212 ? 28.247 -7.735 -23.111 1.00 18.12 214 GLN A C 1
ATOM 1620 O O . GLN A 1 212 ? 28.466 -6.707 -22.459 1.00 20.95 214 GLN A O 1
ATOM 1626 N N . HIS A 1 213 ? 27.254 -7.857 -23.988 1.00 18.07 215 HIS A N 1
ATOM 1627 C CA . HIS A 1 213 ? 26.270 -6.809 -24.206 1.00 20.50 215 HIS A CA 1
ATOM 1628 C C . HIS A 1 213 ? 24.879 -7.387 -23.995 1.00 20.81 215 HIS A C 1
ATOM 1629 O O . HIS A 1 213 ? 24.527 -8.422 -24.571 1.00 21.81 215 HIS A O 1
ATOM 1636 N N . GLU A 1 214 ? 24.086 -6.736 -23.156 1.00 16.19 216 GLU A N 1
ATOM 1637 C CA . GLU A 1 214 ? 22.699 -7.146 -23.005 1.00 15.49 216 GLU A CA 1
ATOM 1638 C C . GLU A 1 214 ? 21.778 -6.005 -23.398 1.00 17.14 216 GLU A C 1
ATOM 1639 O O . GLU A 1 214 ? 22.045 -4.841 -23.107 1.00 17.62 216 GLU A O 1
ATOM 1645 N N . THR A 1 215 ? 20.687 -6.351 -24.060 1.00 14.63 217 THR A N 1
ATOM 1646 C CA . THR A 1 215 ? 19.591 -5.435 -24.305 1.00 11.98 217 THR A CA 1
ATOM 1647 C C . THR A 1 215 ? 18.390 -5.975 -23.523 1.00 12.42 217 THR A C 1
ATOM 1648 O O . THR A 1 215 ? 18.148 -7.198 -23.508 1.00 14.52 217 THR A O 1
ATOM 1652 N N . ALA A 1 216 ? 17.655 -5.086 -22.865 1.00 14.57 218 ALA A N 1
ATOM 1653 C CA . ALA A 1 216 ? 16.506 -5.491 -22.060 1.00 16.14 218 ALA A CA 1
ATOM 1654 C C . ALA A 1 216 ? 15.371 -4.493 -22.242 1.00 14.43 218 ALA A C 1
ATOM 1655 O O . ALA A 1 216 ? 15.505 -3.316 -21.920 1.00 18.65 218 ALA A O 1
ATOM 1657 N N . ILE A 1 217 ? 14.262 -4.986 -22.772 1.00 12.48 219 ILE A N 1
ATOM 1658 C CA . ILE A 1 217 ? 13.105 -4.160 -23.080 1.00 14.73 219 ILE A CA 1
ATOM 1659 C C . ILE A 1 217 ? 11.846 -4.725 -22.444 1.00 15.49 219 ILE A C 1
ATOM 1660 O O . ILE A 1 217 ? 11.441 -5.861 -22.750 1.00 17.53 219 ILE A O 1
ATOM 1665 N N . ALA A 1 218 ? 11.218 -3.930 -21.575 1.00 12.16 220 ALA A N 1
ATOM 1666 C CA . ALA A 1 218 ? 9.926 -4.298 -21.006 1.00 14.05 220 ALA A CA 1
ATOM 1667 C C . ALA A 1 218 ? 8.796 -4.058 -22.002 1.00 19.23 220 ALA A C 1
ATOM 1668 O O . ALA A 1 218 ? 8.801 -3.044 -22.727 1.00 16.15 220 ALA A O 1
ATOM 1670 N N . ALA A 1 219 ? 7.843 -4.993 -22.032 1.00 13.27 221 ALA A N 1
ATOM 1671 C CA . ALA A 1 219 ? 6.658 -4.876 -22.879 1.00 10.16 221 ALA A CA 1
ATOM 1672 C C . ALA A 1 219 ? 5.543 -5.824 -22.457 1.00 13.61 221 ALA A C 1
ATOM 1673 O O . ALA A 1 219 ? 5.804 -6.911 -21.946 1.00 16.79 221 ALA A O 1
ATOM 1675 N N . HIS A 1 220 ? 4.303 -5.428 -22.723 1.00 16.67 222 HIS A N 1
ATOM 1676 C CA . HIS A 1 220 ? 3.192 -6.364 -22.644 1.00 18.74 222 HIS A CA 1
ATOM 1677 C C . HIS A 1 220 ? 3.189 -7.281 -23.873 1.00 14.17 222 HIS A C 1
ATOM 1678 O O . HIS A 1 220 ? 3.883 -7.020 -24.874 1.00 18.35 222 HIS A O 1
ATOM 1685 N N . SER A 1 221 ? 2.426 -8.368 -23.790 1.00 17.00 223 SER A N 1
ATOM 1686 C CA . SER A 1 221 ? 2.212 -9.245 -24.930 1.00 19.48 223 SER A CA 1
ATOM 1687 C C . SER A 1 221 ? 1.781 -8.445 -26.141 1.00 15.73 223 SER A C 1
ATOM 1688 O O . SER A 1 221 ? 1.118 -7.412 -25.999 1.00 19.82 223 SER A O 1
ATOM 1691 N N . THR A 1 222 ? 2.152 -8.924 -27.326 1.00 18.57 224 THR A N 1
ATOM 1692 C CA . THR A 1 222 ? 1.803 -8.258 -28.581 1.00 20.99 224 THR A CA 1
ATOM 1693 C C . THR A 1 222 ? 0.651 -8.928 -29.342 1.00 21.47 224 THR A C 1
ATOM 1694 O O . THR A 1 222 ? 0.320 -8.539 -30.468 1.00 25.33 224 THR A O 1
ATOM 1698 N N . ILE A 1 223 ? 0.054 -9.940 -28.727 1.00 19.96 225 ILE A N 1
ATOM 1699 C CA . ILE A 1 223 ? -1.176 -10.516 -29.249 1.00 19.39 225 ILE A CA 1
ATOM 1700 C C . ILE A 1 223 ? -2.353 -9.750 -28.655 1.00 25.21 225 ILE A C 1
ATOM 1701 O O . ILE A 1 223 ? -2.445 -9.596 -27.430 1.00 19.97 225 ILE A O 1
ATOM 1706 N N . LYS A 1 224 ? -3.252 -9.273 -29.510 1.00 35.05 226 LYS A N 1
ATOM 1707 C CA . LYS A 1 224 ? -4.387 -8.475 -29.048 1.00 44.22 226 LYS A CA 1
ATOM 1708 C C . LYS A 1 224 ? -5.427 -9.342 -28.347 1.00 40.28 226 LYS A C 1
ATOM 1709 O O . LYS A 1 224 ? -5.884 -10.326 -28.913 1.00 36.32 226 LYS A O 1
ATOM 1715 N N . GLY B 1 7 ? -3.045 -32.658 -46.783 1.00 26.11 7 GLY B N 1
ATOM 1716 C CA . GLY B 1 7 ? -4.459 -32.955 -46.668 1.00 29.61 7 GLY B CA 1
ATOM 1717 C C . GLY B 1 7 ? -5.153 -32.046 -45.675 1.00 30.64 7 GLY B C 1
ATOM 1718 O O . GLY B 1 7 ? -5.958 -32.499 -44.858 1.00 34.60 7 GLY B O 1
ATOM 1719 N N . LEU B 1 8 ? -4.850 -30.755 -45.756 1.00 24.05 8 LEU B N 1
ATOM 1720 C CA . LEU B 1 8 ? -5.377 -29.792 -44.804 1.00 31.63 8 LEU B CA 1
ATOM 1721 C C . LEU B 1 8 ? -6.150 -28.675 -45.483 1.00 37.61 8 LEU B C 1
ATOM 1722 O O . LEU B 1 8 ? -6.165 -28.554 -46.716 1.00 39.72 8 LEU B O 1
ATOM 1727 N N . LYS B 1 9 ? -6.791 -27.860 -44.658 1.00 32.79 9 LYS B N 1
ATOM 1728 C CA . LYS B 1 9 ? -7.483 -26.666 -45.109 1.00 38.02 9 LYS B CA 1
ATOM 1729 C C . LYS B 1 9 ? -7.068 -25.525 -44.182 1.00 34.19 9 LYS B C 1
ATOM 1730 O O . LYS B 1 9 ? -6.661 -25.775 -43.054 1.00 32.09 9 LYS B O 1
ATOM 1736 N N . GLU B 1 10 ? -7.154 -24.283 -44.650 1.00 28.96 10 GLU B N 1
ATOM 1737 C CA . GLU B 1 10 ? -6.790 -23.141 -43.808 1.00 30.33 10 GLU B CA 1
ATOM 1738 C C . GLU B 1 10 ? -7.537 -23.139 -42.474 1.00 28.81 10 GLU B C 1
ATOM 1739 O O . GLU B 1 10 ? -6.927 -22.958 -41.418 1.00 26.51 10 GLU B O 1
ATOM 1745 N N . VAL B 1 11 ? -8.855 -23.327 -42.522 1.00 28.88 11 VAL B N 1
ATOM 1746 C CA . VAL B 1 11 ? -9.661 -23.428 -41.304 1.00 27.61 11 VAL B CA 1
ATOM 1747 C C . VAL B 1 11 ? -10.001 -24.890 -41.055 1.00 32.18 11 VAL B C 1
ATOM 1748 O O . VAL B 1 11 ? -10.636 -25.542 -41.887 1.00 33.97 11 VAL B O 1
ATOM 1752 N N . MET B 1 12 ? -9.574 -25.405 -39.909 1.00 24.20 12 MET B N 1
ATOM 1753 C CA . MET B 1 12 ? -9.627 -26.837 -39.640 1.00 19.83 12 MET B CA 1
ATOM 1754 C C . MET B 1 12 ? -10.446 -27.180 -38.408 1.00 29.42 12 MET B C 1
ATOM 1755 O O . MET B 1 12 ? -10.221 -26.629 -37.330 1.00 25.01 12 MET B O 1
ATOM 1760 N N . PRO B 1 13 ? -11.390 -28.118 -38.557 1.00 33.90 13 PRO B N 1
ATOM 1761 C CA . PRO B 1 13 ? -12.206 -28.545 -37.422 1.00 30.59 13 PRO B CA 1
ATOM 1762 C C . PRO B 1 13 ? -11.390 -29.464 -36.534 1.00 27.49 13 PRO B C 1
ATOM 1763 O O . PRO B 1 13 ? -10.439 -30.074 -37.014 1.00 24.86 13 PRO B O 1
ATOM 1767 N N . THR B 1 14 ? -11.754 -29.562 -35.259 1.00 26.69 14 THR B N 1
ATOM 1768 C CA . THR B 1 14 ? -11.074 -30.483 -34.360 1.00 24.33 14 THR B CA 1
ATOM 1769 C C . THR B 1 14 ? -12.013 -31.125 -33.341 1.00 21.57 14 THR B C 1
ATOM 1770 O O . THR B 1 14 ? -12.970 -30.498 -32.868 1.00 28.43 14 THR B O 1
ATOM 1774 N N . LYS B 1 15 ? -11.737 -32.386 -33.026 1.00 26.50 15 LYS B N 1
ATOM 1775 C CA . LYS B 1 15 ? -12.414 -33.081 -31.944 1.00 29.77 15 LYS B CA 1
ATOM 1776 C C . LYS B 1 15 ? -11.332 -33.530 -30.976 1.00 23.16 15 LYS B C 1
ATOM 1777 O O . LYS B 1 15 ? -10.326 -34.111 -31.382 1.00 22.26 15 LYS B O 1
ATOM 1783 N N . ILE B 1 16 ? -11.529 -33.243 -29.696 1.00 24.92 16 ILE B N 1
ATOM 1784 C CA . ILE B 1 16 ? -10.499 -33.481 -28.705 1.00 24.63 16 ILE B CA 1
ATOM 1785 C C . ILE B 1 16 ? -11.077 -34.288 -27.578 1.00 18.08 16 ILE B C 1
ATOM 1786 O O . ILE B 1 16 ? -11.982 -33.842 -26.884 1.00 24.44 16 ILE B O 1
ATOM 1791 N N . ASN B 1 17 ? -10.573 -35.500 -27.417 1.00 23.60 17 ASN B N 1
ATOM 1792 C CA . ASN B 1 17 ? -10.988 -36.329 -26.306 1.00 25.52 17 ASN B CA 1
ATOM 1793 C C . ASN B 1 17 ? -9.933 -36.371 -25.217 1.00 22.16 17 ASN B C 1
ATOM 1794 O O . ASN B 1 17 ? -8.777 -36.743 -25.475 1.00 23.61 17 ASN B O 1
ATOM 1799 N N . LEU B 1 18 ? -10.329 -35.992 -24.000 1.00 20.65 18 LEU B N 1
ATOM 1800 C CA . LEU B 1 18 ? -9.414 -36.042 -22.854 1.00 28.34 18 LEU B CA 1
ATOM 1801 C C . LEU B 1 18 ? -9.863 -36.993 -21.746 1.00 30.53 18 LEU B C 1
ATOM 1802 O O . LEU B 1 18 ? -11.022 -36.983 -21.337 1.00 31.39 18 LEU B O 1
ATOM 1807 N N . GLU B 1 19 ? -8.920 -37.808 -21.278 1.00 29.21 19 GLU B N 1
ATOM 1808 C CA . GLU B 1 19 ? -9.087 -38.629 -20.081 1.00 27.57 19 GLU B CA 1
ATOM 1809 C C . GLU B 1 19 ? -8.113 -38.148 -19.010 1.00 26.44 19 GLU B C 1
ATOM 1810 O O . GLU B 1 19 ? -6.970 -37.801 -19.329 1.00 27.22 19 GLU B O 1
ATOM 1816 N N . GLY B 1 20 ? -8.540 -38.133 -17.748 1.00 22.13 20 GLY B N 1
ATOM 1817 C CA . GLY B 1 20 ? -7.661 -37.654 -16.691 1.00 28.93 20 GLY B CA 1
ATOM 1818 C C . GLY B 1 20 ? -7.835 -38.066 -15.233 1.00 25.81 20 GLY B C 1
ATOM 1819 O O . GLY B 1 20 ? -8.876 -38.558 -14.800 1.00 26.68 20 GLY B O 1
ATOM 1820 N N . LEU B 1 21 ? -6.764 -37.853 -14.480 1.00 25.11 21 LEU B N 1
ATOM 1821 C CA . LEU B 1 21 ? -6.738 -38.014 -13.039 1.00 23.35 21 LEU B CA 1
ATOM 1822 C C . LEU B 1 21 ? -6.077 -36.778 -12.492 1.00 25.95 21 LEU B C 1
ATOM 1823 O O . LEU B 1 21 ? -4.969 -36.437 -12.917 1.00 30.54 21 LEU B O 1
ATOM 1828 N N . VAL B 1 22 ? -6.735 -36.112 -11.549 1.00 24.16 22 VAL B N 1
ATOM 1829 C CA . VAL B 1 22 ? -6.094 -35.071 -10.765 1.00 29.41 22 VAL B CA 1
ATOM 1830 C C . VAL B 1 22 ? -6.181 -35.502 -9.309 1.00 28.05 22 VAL B C 1
ATOM 1831 O O . VAL B 1 22 ? -7.265 -35.535 -8.725 1.00 33.16 22 VAL B O 1
ATOM 1835 N N . GLY B 1 23 ? -5.039 -35.856 -8.732 1.00 29.52 23 GLY B N 1
ATOM 1836 C CA . GLY B 1 23 ? -5.046 -36.549 -7.461 1.00 24.25 23 GLY B CA 1
ATOM 1837 C C . GLY B 1 23 ? -5.818 -37.844 -7.651 1.00 28.95 23 GLY B C 1
ATOM 1838 O O . GLY B 1 23 ? -5.493 -38.638 -8.537 1.00 30.99 23 GLY B O 1
ATOM 1839 N N . ASP B 1 24 ? -6.861 -38.038 -6.850 1.00 35.92 24 ASP B N 1
ATOM 1840 C CA . ASP B 1 24 ? -7.656 -39.264 -6.912 1.00 46.98 24 ASP B CA 1
ATOM 1841 C C . ASP B 1 24 ? -8.923 -39.127 -7.749 1.00 43.26 24 ASP B C 1
ATOM 1842 O O . ASP B 1 24 ? -9.747 -40.044 -7.785 1.00 45.03 24 ASP B O 1
ATOM 1847 N N . HIS B 1 25 ? -9.079 -37.992 -8.422 1.00 30.36 25 HIS B N 1
ATOM 1848 C CA . HIS B 1 25 ? -10.315 -37.722 -9.132 1.00 28.93 25 HIS B CA 1
ATOM 1849 C C . HIS B 1 25 ? -10.210 -38.033 -10.618 1.00 30.84 25 HIS B C 1
ATOM 1850 O O . HIS B 1 25 ? -9.433 -37.410 -11.342 1.00 26.20 25 HIS B O 1
ATOM 1857 N N . ALA B 1 26 ? -11.003 -39.005 -11.059 1.00 24.33 26 ALA B N 1
ATOM 1858 C CA . ALA B 1 26 ? -11.016 -39.433 -12.457 1.00 18.08 26 ALA B CA 1
ATOM 1859 C C . ALA B 1 26 ? -12.028 -38.613 -13.241 1.00 23.29 26 ALA B C 1
ATOM 1860 O O . ALA B 1 26 ? -13.117 -38.318 -12.742 1.00 28.19 26 ALA B O 1
ATOM 1862 N N . PHE B 1 27 ? -11.694 -38.253 -14.474 1.00 24.20 27 PHE B N 1
ATOM 1863 C CA . PHE B 1 27 ? -12.642 -37.488 -15.276 1.00 25.19 27 PHE B CA 1
ATOM 1864 C C . PHE B 1 27 ? -12.434 -37.635 -16.769 1.00 25.66 27 PHE B C 1
ATOM 1865 O O . PHE B 1 27 ? -11.406 -38.129 -17.227 1.00 28.93 27 PHE B O 1
ATOM 1873 N N . SER B 1 28 ? -13.440 -37.204 -17.518 1.00 29.64 28 SER B N 1
ATOM 1874 C CA . SER B 1 28 ? -13.383 -37.187 -18.966 1.00 29.97 28 SER B CA 1
ATOM 1875 C C . SER B 1 28 ? -13.971 -35.874 -19.463 1.00 32.08 28 SER B C 1
ATOM 1876 O O . SER B 1 28 ? -14.935 -35.353 -18.900 1.00 32.56 28 SER B O 1
ATOM 1879 N N . MET B 1 29 ? -13.365 -35.340 -20.513 1.00 30.92 29 MET B N 1
ATOM 1880 C CA . MET B 1 29 ? -13.821 -34.113 -21.130 1.00 24.29 29 MET B CA 1
ATOM 1881 C C . MET B 1 29 ? -13.660 -34.298 -22.620 1.00 22.90 29 MET B C 1
ATOM 1882 O O . MET B 1 29 ? -12.817 -35.078 -23.067 1.00 25.54 29 MET B O 1
ATOM 1887 N N . GLU B 1 30 ? -14.476 -33.588 -23.387 1.00 26.31 30 GLU B N 1
ATOM 1888 C CA . GLU B 1 30 ? -14.362 -33.593 -24.834 1.00 32.53 30 GLU B CA 1
ATOM 1889 C C . GLU B 1 30 ? -14.428 -32.157 -25.315 1.00 26.13 30 GLU B C 1
ATOM 1890 O O . GLU B 1 30 ? -15.105 -31.321 -24.722 1.00 27.95 30 GLU B O 1
ATOM 1896 N N . GLY B 1 31 ? -13.706 -31.865 -26.384 1.00 30.54 31 GLY B N 1
ATOM 1897 C CA . GLY B 1 31 ? -13.688 -30.523 -26.921 1.00 31.74 31 GLY B CA 1
ATOM 1898 C C . GLY B 1 31 ? -13.994 -30.555 -28.403 1.00 26.41 31 GLY B C 1
ATOM 1899 O O . GLY B 1 31 ? -13.562 -31.450 -29.121 1.00 26.47 31 GLY B O 1
ATOM 1900 N N . VAL B 1 32 ? -14.755 -29.573 -28.855 1.00 25.99 32 VAL B N 1
ATOM 1901 C CA . VAL B 1 32 ? -15.017 -29.424 -30.282 1.00 25.58 32 VAL B CA 1
ATOM 1902 C C . VAL B 1 32 ? -14.887 -27.961 -30.658 1.00 22.09 32 VAL B C 1
ATOM 1903 O O . VAL B 1 32 ? -15.256 -27.064 -29.889 1.00 24.91 32 VAL B O 1
ATOM 1907 N N . GLY B 1 33 ? -14.337 -27.730 -31.843 1.00 26.53 33 GLY B N 1
ATOM 1908 C CA . GLY B 1 33 ? -14.146 -26.392 -32.348 1.00 29.16 33 GLY B CA 1
ATOM 1909 C C . GLY B 1 33 ? -13.440 -26.426 -33.687 1.00 26.63 33 GLY B C 1
ATOM 1910 O O . GLY B 1 33 ? -13.415 -27.448 -34.365 1.00 26.25 33 GLY B O 1
ATOM 1911 N N . GLU B 1 34 ? -12.849 -25.300 -34.048 1.00 20.99 34 GLU B N 1
ATOM 1912 C CA . GLU B 1 34 ? -12.167 -25.169 -35.311 1.00 25.23 34 GLU B CA 1
ATOM 1913 C C . GLU B 1 34 ? -11.177 -24.037 -35.124 1.00 25.76 34 GLU B C 1
ATOM 1914 O O . GLU B 1 34 ? -11.286 -23.261 -34.174 1.00 28.28 34 GLU B O 1
ATOM 1920 N N . GLY B 1 35 ? -10.200 -23.945 -36.010 1.00 20.75 35 GLY B N 1
ATOM 1921 C CA . GLY B 1 35 ? -9.274 -22.838 -35.942 1.00 23.02 35 GLY B CA 1
ATOM 1922 C C . GLY B 1 35 ? -8.593 -22.632 -37.274 1.00 27.19 35 GLY B C 1
ATOM 1923 O O . GLY B 1 35 ? -8.714 -23.470 -38.174 1.00 27.47 35 GLY B O 1
ATOM 1924 N N . ASN B 1 36 ? -7.892 -21.509 -37.394 1.00 26.68 36 ASN B N 1
ATOM 1925 C CA . ASN B 1 36 ? -7.144 -21.172 -38.596 1.00 25.75 36 ASN B CA 1
ATOM 1926 C C . ASN B 1 36 ? -5.678 -21.538 -38.404 1.00 25.50 36 ASN B C 1
ATOM 1927 O O . ASN B 1 36 ? -5.019 -21.027 -37.487 1.00 24.23 36 ASN B O 1
ATOM 1932 N N . ILE B 1 37 ? -5.182 -22.443 -39.246 1.00 23.23 37 ILE B N 1
ATOM 1933 C CA . ILE B 1 37 ? -3.814 -22.952 -39.132 1.00 23.81 37 ILE B CA 1
ATOM 1934 C C . ILE B 1 37 ? -2.766 -22.050 -39.798 1.00 25.56 37 ILE B C 1
ATOM 1935 O O . ILE B 1 37 ? -1.565 -22.287 -39.672 1.00 29.14 37 ILE B O 1
ATOM 1940 N N . LEU B 1 38 ? -3.218 -21.026 -40.515 1.00 25.62 38 LEU B N 1
ATOM 1941 C CA . LEU B 1 38 ? -2.313 -20.039 -41.104 1.00 29.76 38 LEU B CA 1
ATOM 1942 C C . LEU B 1 38 ? -2.136 -18.846 -40.166 1.00 28.16 38 LEU B C 1
ATOM 1943 O O . LEU B 1 38 ? -1.032 -18.320 -40.021 1.00 26.15 38 LEU B O 1
ATOM 1948 N N . GLU B 1 39 ? -3.232 -18.431 -39.535 1.00 33.02 39 GLU B N 1
ATOM 1949 C CA . GLU B 1 39 ? -3.248 -17.274 -38.644 1.00 33.74 39 GLU B CA 1
ATOM 1950 C C . GLU B 1 39 ? -2.813 -17.638 -37.228 1.00 26.06 39 GLU B C 1
ATOM 1951 O O . GLU B 1 39 ? -2.294 -16.798 -36.498 1.00 30.86 39 GLU B O 1
ATOM 1957 N N . GLY B 1 40 ? -3.046 -18.884 -36.836 1.00 21.05 40 GLY B N 1
ATOM 1958 C CA . GLY B 1 40 ? -2.653 -19.341 -35.511 1.00 19.12 40 GLY B CA 1
ATOM 1959 C C . GLY B 1 40 ? -3.717 -19.228 -34.435 1.00 24.31 40 GLY B C 1
ATOM 1960 O O . GLY B 1 40 ? -3.392 -19.171 -33.239 1.00 20.17 40 GLY B O 1
ATOM 1961 N N . THR B 1 41 ? -4.982 -19.194 -34.836 1.00 23.36 41 THR B N 1
ATOM 1962 C CA . THR B 1 41 ? -6.093 -19.083 -33.893 1.00 21.55 41 THR B CA 1
ATOM 1963 C C . THR B 1 41 ? -6.907 -20.374 -33.821 1.00 24.34 41 THR B C 1
ATOM 1964 O O . THR B 1 41 ? -7.034 -21.098 -34.807 1.00 20.24 41 THR B O 1
ATOM 1968 N N . GLN B 1 42 ? -7.441 -20.657 -32.640 1.00 23.48 42 GLN B N 1
ATOM 1969 C CA . GLN B 1 42 ? -8.363 -21.765 -32.442 1.00 22.71 42 GLN B CA 1
ATOM 1970 C C . GLN B 1 42 ? -9.406 -21.322 -31.430 1.00 25.82 42 GLN B C 1
ATOM 1971 O O . GLN B 1 42 ? -9.217 -20.321 -30.719 1.00 20.16 42 GLN B O 1
ATOM 1977 N N . GLU B 1 43 ? -10.521 -22.039 -31.405 1.00 22.88 43 GLU B N 1
ATOM 1978 C CA . GLU B 1 43 ? -11.568 -21.794 -30.427 1.00 22.06 43 GLU B CA 1
ATOM 1979 C C . GLU B 1 43 ? -12.233 -23.127 -30.207 1.00 19.85 43 GLU B C 1
ATOM 1980 O O . GLU B 1 43 ? -12.691 -23.757 -31.155 1.00 25.88 43 GLU B O 1
ATOM 1986 N N . VAL B 1 44 ? -12.262 -23.576 -28.957 1.00 23.95 44 VAL B N 1
ATOM 1987 C CA . VAL B 1 44 ? -12.800 -24.893 -28.672 1.00 27.95 44 VAL B CA 1
ATOM 1988 C C . VAL B 1 44 ? -13.821 -24.833 -27.544 1.00 22.79 44 VAL B C 1
ATOM 1989 O O . VAL B 1 44 ? -13.611 -24.164 -26.534 1.00 23.65 44 VAL B O 1
ATOM 1993 N N . LYS B 1 45 ? -14.945 -25.510 -27.762 1.00 25.84 45 LYS B N 1
ATOM 1994 C CA . LYS B 1 45 ? -15.996 -25.689 -26.766 1.00 25.57 45 LYS B CA 1
ATOM 1995 C C . LYS B 1 45 ? -15.756 -26.971 -25.993 1.00 25.68 45 LYS B C 1
ATOM 1996 O O . LYS B 1 45 ? -15.732 -28.053 -26.581 1.00 26.13 45 LYS B O 1
ATOM 2002 N N . ILE B 1 46 ? -15.611 -26.859 -24.675 1.00 19.69 46 ILE B N 1
ATOM 2003 C CA . ILE B 1 46 ? -15.164 -27.981 -23.862 1.00 24.28 46 ILE B CA 1
ATOM 2004 C C . ILE B 1 46 ? -16.187 -28.327 -22.789 1.00 23.28 46 ILE B C 1
ATOM 2005 O O . ILE B 1 46 ? -16.687 -27.450 -22.088 1.00 22.94 46 ILE B O 1
ATOM 2010 N N . SER B 1 47 ? -16.493 -29.611 -22.659 1.00 24.57 47 SER B N 1
ATOM 2011 C CA . SER B 1 47 ? -17.404 -30.054 -21.617 1.00 27.48 47 SER B CA 1
ATOM 2012 C C . SER B 1 47 ? -16.857 -31.261 -20.862 1.00 25.04 47 SER B C 1
ATOM 2013 O O . SER B 1 47 ? -16.022 -32.015 -21.370 1.00 22.70 47 SER B O 1
ATOM 2016 N N . VAL B 1 48 ? -17.332 -31.437 -19.634 1.00 23.80 48 VAL B N 1
ATOM 2017 C CA . VAL B 1 48 ? -17.018 -32.641 -18.885 1.00 29.49 48 VAL B CA 1
ATOM 2018 C C . VAL B 1 48 ? -18.043 -33.696 -19.270 1.00 32.85 48 VAL B C 1
ATOM 2019 O O . VAL B 1 48 ? -19.242 -33.421 -19.287 1.00 35.98 48 VAL B O 1
ATOM 2023 N N . THR B 1 49 ? -17.571 -34.894 -19.598 1.00 32.44 49 THR B N 1
ATOM 2024 C CA . THR B 1 49 ? -18.458 -35.991 -19.966 1.00 32.66 49 THR B CA 1
ATOM 2025 C C . THR B 1 49 ? -18.479 -37.027 -18.849 1.00 37.21 49 THR B C 1
ATOM 2026 O O . THR B 1 49 ? -19.172 -38.046 -18.939 1.00 41.02 49 THR B O 1
ATOM 2030 N N . LYS B 1 50 ? -17.723 -36.752 -17.791 1.00 34.98 50 LYS B N 1
ATOM 2031 C CA . LYS B 1 50 ? -17.595 -37.683 -16.676 1.00 38.71 50 LYS B CA 1
ATOM 2032 C C . LYS B 1 50 ? -16.760 -37.077 -15.555 1.00 32.64 50 LYS B C 1
ATOM 2033 O O . LYS B 1 50 ? -15.712 -36.477 -15.809 1.00 25.46 50 LYS B O 1
ATOM 2039 N N . GLY B 1 51 ? -17.227 -37.236 -14.319 1.00 28.79 51 GLY B N 1
ATOM 2040 C CA . GLY B 1 51 ? -16.485 -36.795 -13.156 1.00 29.81 51 GLY B CA 1
ATOM 2041 C C . GLY B 1 51 ? -16.797 -35.372 -12.739 1.00 33.84 51 GLY B C 1
ATOM 2042 O O . GLY B 1 51 ? -16.082 -34.791 -11.929 1.00 39.44 51 GLY B O 1
ATOM 2043 N N . ALA B 1 52 ? -17.861 -34.804 -13.298 1.00 35.55 52 ALA B N 1
ATOM 2044 C CA . ALA B 1 52 ?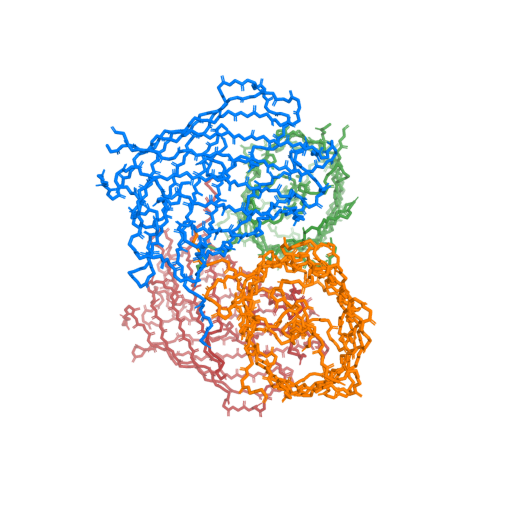 -18.315 -33.481 -12.889 1.00 35.27 52 ALA B CA 1
ATOM 2045 C C . ALA B 1 52 ? -19.138 -33.592 -11.610 1.00 36.01 52 ALA B C 1
ATOM 2046 O O . ALA B 1 52 ? -19.797 -34.611 -11.378 1.00 35.14 52 ALA B O 1
ATOM 2048 N N . PRO B 1 53 ? -19.098 -32.547 -10.769 1.00 30.95 53 PRO B N 1
ATOM 2049 C CA . PRO B 1 53 ? -18.304 -31.335 -10.996 1.00 33.62 53 PRO B CA 1
ATOM 2050 C C . PRO B 1 53 ? -16.815 -31.617 -10.812 1.00 36.95 53 PRO B C 1
ATOM 2051 O O . PRO B 1 53 ? -16.459 -32.673 -10.290 1.00 37.79 53 PRO B O 1
ATOM 2055 N N . LEU B 1 54 ? -15.958 -30.694 -11.236 1.00 37.88 54 LEU B N 1
ATOM 2056 C CA . LEU B 1 54 ? -14.522 -30.855 -11.029 1.00 32.01 54 LEU B CA 1
ATOM 2057 C C . LEU B 1 54 ? -14.112 -30.175 -9.731 1.00 25.22 54 LEU B C 1
ATOM 2058 O O . LEU B 1 54 ? -14.539 -29.060 -9.454 1.00 26.69 54 LEU B O 1
ATOM 2063 N N . PRO B 1 55 ? -13.273 -30.852 -8.938 1.00 25.63 55 PRO B N 1
ATOM 2064 C CA . PRO B 1 55 ? -12.730 -30.414 -7.647 1.00 29.91 55 PRO B CA 1
ATOM 2065 C C . PRO B 1 55 ? -11.617 -29.364 -7.773 1.00 30.18 55 PRO B C 1
ATOM 2066 O O . PRO B 1 55 ? -11.214 -28.762 -6.770 1.00 34.21 55 PRO B O 1
ATOM 2070 N N . PHE B 1 56 ? -11.147 -29.139 -8.996 1.00 29.99 56 PHE B N 1
ATOM 2071 C CA . PHE B 1 56 ? -9.973 -28.310 -9.244 1.00 25.25 56 PHE B CA 1
ATOM 2072 C C . PHE B 1 56 ? -10.259 -27.278 -10.330 1.00 25.16 56 PHE B C 1
ATOM 2073 O O . PHE B 1 56 ? -11.179 -27.447 -11.130 1.00 26.82 56 PHE B O 1
ATOM 2081 N N . ALA B 1 57 ? -9.459 -26.218 -10.373 1.00 22.40 57 ALA B N 1
ATOM 2082 C CA . ALA B 1 57 ? -9.596 -25.197 -11.417 1.00 20.48 57 ALA B CA 1
ATOM 2083 C C . ALA B 1 57 ? -9.520 -25.768 -12.825 1.00 18.49 57 ALA B C 1
ATOM 2084 O O . ALA B 1 57 ? -8.552 -26.439 -13.180 1.00 20.46 57 ALA B O 1
ATOM 2086 N N . PHE B 1 58 ? -10.539 -25.478 -13.622 1.00 16.54 58 PHE B N 1
ATOM 2087 C CA . PHE B 1 58 ? -10.569 -25.916 -15.015 1.00 19.15 58 PHE B CA 1
ATOM 2088 C C . PHE B 1 58 ? -9.274 -25.580 -15.760 1.00 21.41 58 PHE B C 1
ATOM 2089 O O . PHE B 1 58 ? -8.811 -26.366 -16.580 1.00 16.38 58 PHE B O 1
ATOM 2097 N N . ASP B 1 59 ? -8.700 -24.418 -15.458 1.00 22.55 59 ASP B N 1
ATOM 2098 C CA . ASP B 1 59 ? -7.596 -23.861 -16.226 1.00 19.42 59 ASP B CA 1
ATOM 2099 C C . ASP B 1 59 ? -6.377 -24.769 -16.358 1.00 23.65 59 ASP B C 1
ATOM 2100 O O . ASP B 1 59 ? -5.632 -24.668 -17.344 1.00 18.60 59 ASP B O 1
ATOM 2105 N N . ILE B 1 60 ? -6.166 -25.656 -15.393 1.00 21.33 60 ILE B N 1
ATOM 2106 C CA . ILE B 1 60 ? -5.008 -26.540 -15.495 1.00 22.31 60 ILE B CA 1
ATOM 2107 C C . ILE B 1 60 ? -5.067 -27.454 -16.734 1.00 20.53 60 ILE B C 1
ATOM 2108 O O . ILE B 1 60 ? -4.033 -27.905 -17.226 1.00 16.37 60 ILE B O 1
ATOM 2113 N N . VAL B 1 61 ? -6.263 -27.722 -17.260 1.00 16.65 61 VAL B N 1
ATOM 2114 C CA . VAL B 1 61 ? -6.336 -28.511 -18.490 1.00 19.00 61 VAL B CA 1
ATOM 2115 C C . VAL B 1 61 ? -6.392 -27.668 -19.747 1.00 18.82 61 VAL B C 1
ATOM 2116 O O . VAL B 1 61 ? -6.531 -28.202 -20.823 1.00 13.98 61 VAL B O 1
ATOM 2120 N N . SER B 1 62 ? -6.276 -26.350 -19.640 1.00 17.83 62 SER B N 1
ATOM 2121 C CA . SER B 1 62 ? -6.400 -25.533 -20.836 1.00 14.00 62 SER B CA 1
ATOM 2122 C C . SER B 1 62 ? -5.366 -25.917 -21.890 1.00 17.15 62 SER B C 1
ATOM 2123 O O . SER B 1 62 ? -5.668 -26.062 -23.087 1.00 16.31 62 SER B O 1
ATOM 2126 N N . VAL B 1 63 ? -4.135 -26.077 -21.430 1.00 19.11 63 VAL B N 1
ATOM 2127 C CA . VAL B 1 63 ? -3.028 -26.390 -22.320 1.00 17.18 63 VAL B CA 1
ATOM 2128 C C . VAL B 1 63 ? -3.233 -27.767 -22.962 1.00 20.71 63 VAL B C 1
ATOM 2129 O O . VAL B 1 63 ? -2.745 -28.019 -24.070 1.00 20.13 63 VAL B O 1
ATOM 2133 N N . ALA B 1 64 ? -3.983 -28.647 -22.303 1.00 19.00 64 ALA B N 1
ATOM 2134 C CA . ALA B 1 64 ? -4.220 -29.984 -22.863 1.00 23.77 64 ALA B CA 1
ATOM 2135 C C . ALA B 1 64 ? -5.135 -29.964 -24.088 1.00 19.92 64 ALA B C 1
ATOM 2136 O O . ALA B 1 64 ? -4.997 -30.793 -24.986 1.00 21.13 64 ALA B O 1
ATOM 2138 N N . PHE B 1 65 ? -6.068 -29.018 -24.141 1.00 23.35 65 PHE B N 1
ATOM 2139 C CA . PHE B 1 65 ? -7.058 -29.053 -25.224 1.00 25.08 65 PHE B CA 1
ATOM 2140 C C . PHE B 1 65 ? -6.585 -28.627 -26.616 1.00 32.18 65 PHE B C 1
ATOM 2141 O O . PHE B 1 65 ? -7.181 -27.764 -27.267 1.00 28.72 65 PHE B O 1
ATOM 2170 N N . ASN B 1 67 ? -2.843 -27.764 -29.743 1.00 22.99 69 ASN B N 1
ATOM 2171 C CA . ASN B 1 67 ? -2.499 -28.453 -30.963 1.00 25.13 69 ASN B CA 1
ATOM 2172 C C . ASN B 1 67 ? -1.670 -27.479 -31.756 1.00 23.41 69 ASN B C 1
ATOM 2173 O O . ASN B 1 67 ? -2.210 -26.573 -32.403 1.00 19.16 69 ASN B O 1
ATOM 2178 N N . ARG B 1 68 ? -0.350 -27.653 -31.677 1.00 19.45 70 ARG B N 1
ATOM 2179 C CA . ARG B 1 68 ? 0.567 -26.690 -32.270 1.00 18.93 70 ARG B CA 1
ATOM 2180 C C . ARG B 1 68 ? 0.335 -26.533 -33.785 1.00 22.03 70 ARG B C 1
ATOM 2181 O O . ARG B 1 68 ? 0.812 -25.582 -34.376 1.00 25.86 70 ARG B O 1
ATOM 2189 N N . ALA B 1 69 ? -0.438 -27.428 -34.404 1.00 20.09 71 ALA B N 1
ATOM 2190 C CA . ALA B 1 69 ? -0.843 -27.203 -35.792 1.00 19.48 71 ALA B CA 1
ATOM 2191 C C . ALA B 1 69 ? -1.437 -25.801 -35.937 1.00 19.69 71 ALA B C 1
ATOM 2192 O O . ALA B 1 69 ? -1.237 -25.132 -36.947 1.00 27.33 71 ALA B O 1
ATOM 2194 N N . TYR B 1 70 ? -2.185 -25.364 -34.927 1.00 15.28 72 TYR B N 1
ATOM 2195 C CA . TYR B 1 70 ? -2.706 -24.009 -34.946 1.00 15.52 72 TYR B CA 1
ATOM 2196 C C . TYR B 1 70 ? -1.686 -23.062 -34.355 1.00 18.94 72 TYR B C 1
ATOM 2197 O O . TYR B 1 70 ? -1.833 -22.637 -33.196 1.00 21.62 72 TYR B O 1
ATOM 2206 N N . THR B 1 71 ? -0.632 -22.764 -35.102 1.00 16.09 73 THR B N 1
ATOM 2207 C CA . THR B 1 71 ? 0.183 -21.588 -34.778 1.00 18.49 73 THR B CA 1
ATOM 2208 C C . THR B 1 71 ? 0.623 -20.887 -36.040 1.00 22.77 73 THR B C 1
ATOM 2209 O O . THR B 1 71 ? 0.784 -21.530 -37.088 1.00 25.20 73 THR B O 1
ATOM 2213 N N . GLY B 1 72 ? 0.789 -19.569 -35.945 1.00 17.22 74 GLY B N 1
ATOM 2214 C CA . GLY B 1 72 ? 1.165 -18.776 -37.100 1.00 21.39 74 GLY B CA 1
ATOM 2215 C C . GLY B 1 72 ? 2.669 -18.743 -37.267 1.00 19.29 74 GLY B C 1
ATOM 2216 O O . GLY B 1 72 ? 3.367 -18.098 -36.488 1.00 23.01 74 GLY B O 1
ATOM 2217 N N . TYR B 1 73 ? 3.167 -19.466 -38.268 1.00 18.40 75 TYR B N 1
ATOM 2218 C CA . TYR B 1 73 ? 4.590 -19.508 -38.575 1.00 15.85 75 TYR B CA 1
ATOM 2219 C C . TYR B 1 73 ? 4.969 -18.603 -39.741 1.00 21.29 75 TYR B C 1
ATOM 2220 O O . TYR B 1 73 ? 4.406 -18.726 -40.851 1.00 23.54 75 TYR B O 1
ATOM 2229 N N . PRO B 1 74 ? 5.947 -17.714 -39.517 1.00 21.58 76 PRO B N 1
ATOM 2230 C CA . PRO B 1 74 ? 6.552 -16.929 -40.598 1.00 21.31 76 PRO B CA 1
ATOM 2231 C C . PRO B 1 74 ? 7.293 -17.863 -41.561 1.00 21.01 76 PRO B C 1
ATOM 2232 O O . PRO B 1 74 ? 7.670 -18.979 -41.191 1.00 23.72 76 PRO B O 1
ATOM 2236 N N A GLU B 1 75 ? 7.495 -17.412 -42.793 0.50 20.41 77 GLU B N 1
ATOM 2237 N N B GLU B 1 75 ? 7.487 -17.410 -42.797 0.50 20.36 77 GLU B N 1
ATOM 2238 C CA A GLU B 1 75 ? 8.253 -18.188 -43.761 0.50 23.97 77 GLU B CA 1
ATOM 2239 C CA B GLU B 1 75 ? 8.220 -18.193 -43.782 0.50 24.10 77 GLU B CA 1
ATOM 2240 C C A GLU B 1 75 ? 9.637 -18.554 -43.226 0.50 22.85 77 GLU B C 1
ATOM 2241 C C B GLU B 1 75 ? 9.614 -18.588 -43.283 0.50 22.97 77 GLU B C 1
ATOM 2242 O O A GLU B 1 75 ? 10.086 -19.694 -43.355 0.50 22.62 77 GLU B O 1
ATOM 2243 O O B GLU B 1 75 ? 10.042 -19.731 -43.452 0.50 22.11 77 GLU B O 1
ATOM 2254 N N A GLU B 1 76 ? 10.295 -17.577 -42.606 0.50 18.72 78 GLU B N 1
ATOM 2255 N N B GLU B 1 76 ? 10.302 -17.643 -42.644 0.50 18.45 78 GLU B N 1
ATOM 2256 C CA A GLU B 1 76 ? 11.682 -17.707 -42.156 0.50 22.66 78 GLU B CA 1
ATOM 2257 C CA B GLU B 1 76 ? 11.700 -17.819 -42.243 0.50 22.34 78 GLU B CA 1
ATOM 2258 C C A GLU B 1 76 ? 11.957 -18.773 -41.084 0.50 22.93 78 GLU B C 1
ATOM 2259 C C B GLU B 1 76 ? 11.960 -18.850 -41.138 0.50 22.44 78 GLU B C 1
ATOM 2260 O O A GLU B 1 76 ? 13.116 -19.079 -40.807 0.50 20.82 78 GLU B O 1
ATOM 2261 O O B GLU B 1 76 ? 13.112 -19.197 -40.876 0.50 21.70 78 GLU B O 1
ATOM 2272 N N . ILE B 1 77 ? 10.908 -19.328 -40.479 1.00 22.10 79 ILE B N 1
ATOM 2273 C CA . ILE B 1 77 ? 11.082 -20.359 -39.456 1.00 20.68 79 ILE B CA 1
ATOM 2274 C C . ILE B 1 77 ? 10.486 -21.686 -39.901 1.00 25.72 79 ILE B C 1
ATOM 2275 O O . ILE B 1 77 ? 9.351 -21.723 -40.382 1.00 22.02 79 ILE B O 1
ATOM 2280 N N . SER B 1 78 ? 11.234 -22.775 -39.741 1.00 22.40 80 SER B N 1
ATOM 2281 C CA . SER B 1 78 ? 10.720 -24.085 -40.137 1.00 24.95 80 SER B CA 1
ATOM 2282 C C . SER B 1 78 ? 9.504 -24.452 -39.295 1.00 19.20 80 SER B C 1
ATOM 2283 O O . SER B 1 78 ? 9.537 -24.296 -38.073 1.00 20.85 80 SER B O 1
ATOM 2286 N N . ASP B 1 79 ? 8.448 -24.931 -39.953 1.00 18.60 81 ASP B N 1
ATOM 2287 C CA . ASP B 1 79 ? 7.175 -25.254 -39.316 1.00 18.60 81 ASP B CA 1
ATOM 2288 C C . ASP B 1 79 ? 7.053 -26.755 -39.079 1.00 26.40 81 ASP B C 1
ATOM 2289 O O . ASP B 1 79 ? 6.473 -27.488 -39.883 1.00 24.11 81 ASP B O 1
ATOM 2294 N N . TYR B 1 80 ? 7.606 -27.202 -37.957 1.00 19.04 82 TYR B N 1
ATOM 2295 C CA . TYR B 1 80 ? 7.670 -28.613 -37.618 1.00 18.87 82 TYR B CA 1
ATOM 2296 C C . TYR B 1 80 ? 6.275 -29.237 -37.613 1.00 21.92 82 TYR B C 1
ATOM 2297 O O . TYR B 1 80 ? 6.075 -30.350 -38.102 1.00 25.25 82 TYR B O 1
ATOM 2306 N N . PHE B 1 81 ? 5.308 -28.507 -37.074 1.00 19.19 83 PHE B N 1
ATOM 2307 C CA . PHE B 1 81 ? 3.979 -29.070 -36.833 1.00 22.33 83 PHE B CA 1
ATOM 2308 C C . PHE B 1 81 ? 3.196 -29.312 -38.111 1.00 25.29 83 PHE B C 1
ATOM 2309 O O . PHE B 1 81 ? 2.680 -30.408 -38.330 1.00 22.35 83 PHE B O 1
ATOM 2317 N N . LEU B 1 82 ? 3.137 -28.293 -38.956 1.00 28.07 84 LEU B N 1
ATOM 2318 C CA . LEU B 1 82 ? 2.521 -28.417 -40.268 1.00 23.04 84 LEU B CA 1
ATOM 2319 C C . LEU B 1 82 ? 3.216 -29.515 -41.069 1.00 27.61 84 LEU B C 1
ATOM 2320 O O . LEU B 1 82 ? 2.560 -30.404 -41.624 1.00 29.43 84 LEU B O 1
ATOM 2325 N N . GLN B 1 83 ? 4.546 -29.469 -41.110 1.00 23.43 85 GLN B N 1
ATOM 2326 C CA . GLN B 1 83 ? 5.322 -30.441 -41.883 1.00 29.68 85 GLN B CA 1
ATOM 2327 C C . GLN B 1 83 ? 5.109 -31.884 -41.423 1.00 24.04 85 GLN B C 1
ATOM 2328 O O . GLN B 1 83 ? 5.555 -32.820 -42.081 1.00 25.21 85 GLN B O 1
ATOM 2334 N N . SER B 1 84 ? 4.450 -32.073 -40.282 1.00 23.09 86 SER B N 1
ATOM 2335 C CA . SER B 1 84 ? 4.245 -33.420 -39.771 1.00 22.09 86 SER B CA 1
ATOM 2336 C C . SER B 1 84 ? 3.073 -34.110 -40.456 1.00 21.18 86 SER B C 1
ATOM 2337 O O . SER B 1 84 ? 2.886 -35.311 -40.308 1.00 24.75 86 SER B O 1
ATOM 2340 N N . PHE B 1 85 ? 2.260 -33.343 -41.166 1.00 23.61 87 PHE B N 1
ATOM 2341 C CA . PHE B 1 85 ? 1.017 -33.888 -41.711 1.00 25.91 87 PHE B CA 1
ATOM 2342 C C . PHE B 1 85 ? 1.225 -34.467 -43.104 1.00 28.38 87 PHE B C 1
ATOM 2343 O O . PHE B 1 85 ? 2.187 -34.110 -43.779 1.00 32.36 87 PHE B O 1
ATOM 2351 N N . PRO B 1 86 ? 0.316 -35.351 -43.551 1.00 29.98 88 PRO B N 1
ATOM 2352 C CA . PRO B 1 86 ? -0.972 -35.748 -42.961 1.00 26.81 88 PRO B CA 1
ATOM 2353 C C . PRO B 1 86 ? -0.863 -36.637 -41.734 1.00 26.98 88 PRO B C 1
ATOM 2354 O O . PRO B 1 86 ? -1.879 -36.905 -41.090 1.00 31.05 88 PRO B O 1
ATOM 2358 N N . GLU B 1 87 ? 0.340 -37.096 -41.418 1.00 30.14 89 GLU B N 1
ATOM 2359 C CA . GLU B 1 87 ? 0.524 -38.012 -40.302 1.00 30.94 89 GLU B CA 1
ATOM 2360 C C . GLU B 1 87 ? 0.237 -37.337 -38.963 1.00 29.18 89 GLU B C 1
ATOM 2361 O O . GLU B 1 87 ? -0.429 -37.908 -38.113 1.00 28.01 89 GLU B O 1
ATOM 2367 N N . GLY B 1 88 ? 0.734 -36.118 -38.783 1.00 29.53 90 GLY B N 1
ATOM 2368 C CA . GLY B 1 88 ? 0.557 -35.425 -37.517 1.00 21.25 90 GLY B CA 1
ATOM 2369 C C . GLY B 1 88 ? 1.669 -35.726 -36.537 1.00 23.97 90 GLY B C 1
ATOM 2370 O O . GLY B 1 88 ? 2.712 -36.262 -36.902 1.00 24.63 90 GLY B O 1
ATOM 2371 N N . PHE B 1 89 ? 1.441 -35.386 -35.273 1.00 27.21 91 PHE B N 1
ATOM 2372 C CA . PHE B 1 89 ? 2.485 -35.465 -34.264 1.00 26.27 91 PHE B CA 1
ATOM 2373 C C . PHE B 1 89 ? 1.904 -35.792 -32.900 1.00 22.55 91 PHE B C 1
ATOM 2374 O O . PHE B 1 89 ? 0.701 -35.664 -32.661 1.00 24.44 91 PHE B O 1
ATOM 2382 N N . THR B 1 90 ? 2.780 -36.227 -32.009 1.00 23.00 92 THR B N 1
ATOM 2383 C CA . THR B 1 90 ? 2.440 -36.438 -30.616 1.00 25.26 92 THR B CA 1
ATOM 2384 C C . THR B 1 90 ? 3.263 -35.500 -29.749 1.00 23.38 92 THR B C 1
ATOM 2385 O O . THR B 1 90 ? 4.211 -34.871 -30.213 1.00 24.48 92 THR B O 1
ATOM 2389 N N . TYR B 1 91 ? 2.885 -35.383 -28.485 1.00 17.35 93 TYR B N 1
ATOM 2390 C CA . TYR B 1 91 ? 3.760 -34.737 -27.525 1.00 19.82 93 TYR B CA 1
ATOM 2391 C C . TYR B 1 91 ? 3.689 -35.375 -26.149 1.00 20.97 93 TYR B C 1
ATOM 2392 O O . TYR B 1 91 ? 2.701 -36.022 -25.780 1.00 22.53 93 TYR B O 1
ATOM 2401 N N . GLU B 1 92 ? 4.775 -35.188 -25.415 1.00 22.98 94 GLU B N 1
ATOM 2402 C CA . GLU B 1 92 ? 4.929 -35.644 -24.053 1.00 23.25 94 GLU B CA 1
ATOM 2403 C C . GLU B 1 92 ? 5.285 -34.422 -23.226 1.00 24.42 94 GLU B C 1
ATOM 2404 O O . GLU B 1 92 ? 6.389 -33.893 -23.346 1.00 20.36 94 GLU B O 1
ATOM 2410 N N . ARG B 1 93 ? 4.362 -33.995 -22.369 1.00 22.43 95 ARG B N 1
ATOM 2411 C CA . ARG B 1 93 ? 4.470 -32.715 -21.680 1.00 18.43 95 ARG B CA 1
ATOM 2412 C C . ARG B 1 93 ? 4.631 -32.931 -20.187 1.00 19.33 95 ARG B C 1
ATOM 2413 O O . ARG B 1 93 ? 3.833 -33.642 -19.577 1.00 26.11 95 ARG B O 1
ATOM 2421 N N . ASN B 1 94 ? 5.663 -32.346 -19.595 1.00 15.68 96 ASN B N 1
ATOM 2422 C CA . ASN B 1 94 ? 5.761 -32.337 -18.141 1.00 15.14 96 ASN B CA 1
ATOM 2423 C C . ASN B 1 94 ? 5.570 -30.924 -17.603 1.00 19.18 96 ASN B C 1
ATOM 2424 O O . ASN B 1 94 ? 5.994 -29.945 -18.211 1.00 20.21 96 ASN B O 1
ATOM 2429 N N . ILE B 1 95 ? 4.897 -30.843 -16.463 1.00 17.99 97 ILE B N 1
ATOM 2430 C CA . ILE B 1 95 ? 4.544 -29.582 -15.866 1.00 16.53 97 ILE B CA 1
ATOM 2431 C C . ILE B 1 95 ? 4.904 -29.709 -14.417 1.00 17.79 97 ILE B C 1
ATOM 2432 O O . ILE B 1 95 ? 4.624 -30.740 -13.790 1.00 23.73 97 ILE B O 1
ATOM 2437 N N . ARG B 1 96 ? 5.580 -28.690 -13.906 1.00 12.65 98 ARG B N 1
ATOM 2438 C CA . ARG B 1 96 ? 5.798 -28.575 -12.455 1.00 13.83 98 ARG B CA 1
ATOM 2439 C C . ARG B 1 96 ? 5.254 -27.240 -11.999 1.00 21.61 98 ARG B C 1
ATOM 2440 O O . ARG B 1 96 ? 5.752 -26.199 -12.421 1.00 14.40 98 ARG B O 1
ATOM 2448 N N . TYR B 1 97 ? 4.256 -27.275 -11.106 1.00 20.36 99 TYR B N 1
ATOM 2449 C CA . TYR B 1 97 ? 3.672 -26.065 -10.537 1.00 15.36 99 TYR B CA 1
ATOM 2450 C C . TYR B 1 97 ? 4.575 -25.581 -9.408 1.00 14.23 99 TYR B C 1
ATOM 2451 O O . TYR B 1 97 ? 5.331 -26.372 -8.835 1.00 15.05 99 TYR B O 1
ATOM 2460 N N . GLN B 1 98 ? 4.518 -24.285 -9.117 1.00 13.81 100 GLN B N 1
ATOM 2461 C CA . GLN B 1 98 ? 5.441 -23.695 -8.153 1.00 17.39 100 GLN B CA 1
ATOM 2462 C C . GLN B 1 98 ? 5.335 -24.310 -6.776 1.00 12.60 100 GLN B C 1
ATOM 2463 O O . GLN B 1 98 ? 6.248 -24.169 -5.973 1.00 18.25 100 GLN B O 1
ATOM 2469 N N A ASP B 1 99 ? 4.225 -24.993 -6.510 0.50 16.79 101 ASP B N 1
ATOM 2470 N N B ASP B 1 99 ? 4.224 -24.983 -6.499 0.50 16.81 101 ASP B N 1
ATOM 2471 C CA A ASP B 1 99 ? 3.985 -25.619 -5.204 0.50 20.02 101 ASP B CA 1
ATOM 2472 C CA B ASP B 1 99 ? 4.022 -25.596 -5.185 0.50 19.63 101 ASP B CA 1
ATOM 2473 C C A ASP B 1 99 ? 4.636 -26.993 -5.089 0.50 19.47 101 ASP B C 1
ATOM 2474 C C B ASP B 1 99 ? 4.450 -27.063 -5.184 0.50 19.58 101 ASP B C 1
ATOM 2475 O O A ASP B 1 99 ? 4.576 -27.633 -4.038 0.50 20.46 101 ASP B O 1
ATOM 2476 O O B ASP B 1 99 ? 4.053 -27.833 -4.310 0.50 19.25 101 ASP B O 1
ATOM 2485 N N . GLY B 1 100 ? 5.250 -27.448 -6.174 1.00 17.30 102 GLY B N 1
ATOM 2486 C CA . GLY B 1 100 ? 5.787 -28.797 -6.232 1.00 19.59 102 GLY B CA 1
ATOM 2487 C C . GLY B 1 100 ? 4.850 -29.836 -6.815 1.00 19.79 102 GLY B C 1
ATOM 2488 O O . GLY B 1 100 ? 5.251 -30.975 -7.055 1.00 21.28 102 GLY B O 1
ATOM 2489 N N . GLY B 1 101 ? 3.592 -29.472 -7.015 1.00 17.42 103 GLY B N 1
ATOM 2490 C CA . GLY B 1 101 ? 2.689 -30.323 -7.760 1.00 20.86 103 GLY B CA 1
ATOM 2491 C C . GLY B 1 101 ? 3.196 -30.501 -9.174 1.00 23.00 103 GLY B C 1
ATOM 2492 O O . GLY B 1 101 ? 3.868 -29.624 -9.722 1.00 19.58 103 GLY B O 1
ATOM 2493 N N . THR B 1 102 ? 2.883 -31.643 -9.766 1.00 17.73 104 THR B N 1
ATOM 2494 C CA . THR B 1 102 ? 3.282 -31.906 -11.151 1.00 19.09 104 THR B CA 1
ATOM 2495 C C . THR B 1 102 ? 2.145 -32.466 -11.962 1.00 19.77 104 THR B C 1
ATOM 2496 O O . THR B 1 102 ? 1.151 -32.946 -11.432 1.00 20.55 104 THR B O 1
ATOM 2500 N N . ALA B 1 103 ? 2.298 -32.415 -13.274 1.00 18.10 105 ALA B N 1
ATOM 2501 C CA . ALA B 1 103 ? 1.340 -33.048 -14.131 1.00 15.39 105 ALA B CA 1
ATOM 2502 C C . ALA B 1 103 ? 2.094 -33.598 -15.328 1.00 24.47 105 ALA B C 1
ATOM 2503 O O . ALA B 1 103 ? 3.191 -33.136 -15.662 1.00 22.02 105 ALA B O 1
ATOM 2505 N N . ILE B 1 104 ? 1.528 -34.628 -15.937 1.00 19.61 106 ILE B N 1
ATOM 2506 C CA . ILE B 1 104 ? 2.066 -35.144 -17.178 1.00 14.15 106 ILE B CA 1
ATOM 2507 C C . ILE B 1 104 ? 0.920 -35.135 -18.173 1.00 17.71 106 ILE B C 1
ATOM 2508 O O . ILE B 1 104 ? -0.213 -35.431 -17.807 1.00 22.02 106 ILE B O 1
ATOM 2513 N N . VAL B 1 105 ? 1.215 -34.785 -19.425 1.00 17.18 107 VAL B N 1
ATOM 2514 C CA . VAL B 1 105 ? 0.210 -34.697 -20.486 1.00 16.49 107 VAL B CA 1
ATOM 2515 C C . VAL B 1 105 ? 0.721 -35.348 -21.753 1.00 25.49 107 VAL B C 1
ATOM 2516 O O . VAL B 1 105 ? 1.626 -34.834 -22.406 1.00 23.97 107 VAL B O 1
ATOM 2520 N N . LYS B 1 106 ? 0.144 -36.497 -22.083 1.00 23.55 108 LYS B N 1
ATOM 2521 C CA . LYS B 1 106 ? 0.488 -37.192 -23.309 1.00 17.65 108 LYS B CA 1
ATOM 2522 C C . LYS B 1 106 ? -0.630 -36.966 -24.300 1.00 21.37 108 LYS B C 1
ATOM 2523 O O . LYS B 1 106 ? -1.802 -37.011 -23.950 1.00 22.36 108 LYS B O 1
ATOM 2529 N N . SER B 1 107 ? -0.277 -36.746 -25.557 1.00 22.21 109 SER B N 1
ATOM 2530 C CA . SER B 1 107 ? -1.283 -36.411 -26.536 1.00 16.35 109 SER B CA 1
ATOM 2531 C C . SER B 1 107 ? -0.882 -36.872 -27.913 1.00 17.89 109 SER B C 1
ATOM 2532 O O . SER B 1 107 ? 0.291 -36.854 -28.265 1.00 20.48 109 SER B O 1
ATOM 2535 N N . ASP B 1 108 ? -1.882 -37.266 -28.689 1.00 18.79 110 ASP B N 1
ATOM 2536 C CA . ASP B 1 108 ? -1.692 -37.628 -30.084 1.00 19.88 110 ASP B CA 1
ATOM 2537 C C . ASP B 1 108 ? -2.559 -36.734 -30.947 1.00 22.99 110 ASP B C 1
ATOM 2538 O O . ASP B 1 108 ? -3.775 -36.653 -30.745 1.00 27.96 110 ASP B O 1
ATOM 2543 N N . ILE B 1 109 ? -1.928 -36.047 -31.892 1.00 27.38 111 ILE B N 1
ATOM 2544 C CA . ILE B 1 109 ? -2.653 -35.264 -32.876 1.00 27.37 111 ILE B CA 1
ATOM 2545 C C . ILE B 1 109 ? -2.634 -36.011 -34.199 1.00 27.70 111 ILE B C 1
ATOM 2546 O O . ILE B 1 109 ? -1.602 -36.099 -34.865 1.00 27.27 111 ILE B O 1
ATOM 2551 N N . SER B 1 110 ? -3.776 -36.578 -34.562 1.00 33.55 112 SER B N 1
ATOM 2552 C CA . SER B 1 110 ? -3.898 -37.241 -35.848 1.00 25.62 112 SER B CA 1
ATOM 2553 C C . SER B 1 110 ? -4.932 -36.506 -36.676 1.00 25.62 112 SER B C 1
ATOM 2554 O O . SER B 1 110 ? -5.699 -35.695 -36.152 1.00 26.57 112 SER B O 1
ATOM 2557 N N . LEU B 1 111 ? -4.935 -36.773 -37.975 1.00 32.28 113 LEU B N 1
ATOM 2558 C CA . LEU B 1 111 ? -5.848 -36.110 -38.893 1.00 26.29 113 LEU B CA 1
ATOM 2559 C C . LEU B 1 111 ? -6.695 -37.187 -39.539 1.00 32.55 113 LEU B C 1
ATOM 2560 O O . LEU B 1 111 ? -6.183 -37.986 -40.317 1.00 29.09 113 LEU B O 1
ATOM 2565 N N . GLU B 1 112 ? -7.979 -37.237 -39.196 1.00 35.43 114 GLU B N 1
ATOM 2566 C CA . GLU B 1 112 ? -8.893 -38.154 -39.868 1.00 44.84 114 GLU B CA 1
ATOM 2567 C C . GLU B 1 112 ? -9.918 -37.353 -40.668 1.00 46.68 114 GLU B C 1
ATOM 2568 O O . GLU B 1 112 ? -10.646 -36.520 -40.121 1.00 42.56 114 GLU B O 1
ATOM 2574 N N . ASP B 1 113 ? -9.955 -37.608 -41.972 1.00 53.53 115 ASP B N 1
ATOM 2575 C CA . ASP B 1 113 ? -10.716 -36.782 -42.898 1.00 54.55 115 ASP B CA 1
ATOM 2576 C C . ASP B 1 113 ? -10.128 -35.378 -42.874 1.00 48.88 115 ASP B C 1
ATOM 2577 O O . ASP B 1 113 ? -8.912 -35.214 -42.774 1.00 51.18 115 ASP B O 1
ATOM 2582 N N . GLY B 1 114 ? -10.982 -34.366 -42.961 1.00 44.51 116 GLY B N 1
ATOM 2583 C CA . GLY B 1 114 ? -10.516 -32.991 -42.909 1.00 39.53 116 GLY B CA 1
ATOM 2584 C C . GLY B 1 114 ? -10.596 -32.456 -41.491 1.00 37.15 116 GLY B C 1
ATOM 2585 O O . GLY B 1 114 ? -10.928 -31.296 -41.270 1.00 33.13 116 GLY B O 1
ATOM 2586 N N . LYS B 1 115 ? -10.274 -33.311 -40.529 1.00 36.47 117 LYS B N 1
ATOM 2587 C CA . LYS B 1 115 ? -10.511 -33.003 -39.128 1.00 27.84 117 LYS B CA 1
ATOM 2588 C C . LYS B 1 115 ? -9.295 -33.369 -38.288 1.00 26.84 117 LYS B C 1
ATOM 2589 O O . LYS B 1 115 ? -8.656 -34.389 -38.535 1.00 26.86 117 LYS B O 1
ATOM 2595 N N . PHE B 1 116 ? -8.960 -32.522 -37.314 1.00 31.18 118 PHE B N 1
ATOM 2596 C CA . PHE B 1 116 ? -7.921 -32.853 -36.347 1.00 29.93 118 PHE B CA 1
ATOM 2597 C C . PHE B 1 116 ? -8.569 -33.672 -35.261 1.00 23.31 118 PHE B C 1
ATOM 2598 O O . PHE B 1 116 ? -9.525 -33.226 -34.638 1.00 27.81 118 PHE B O 1
ATOM 2606 N N . ILE B 1 117 ? -8.054 -34.873 -35.042 1.00 24.55 119 ILE B N 1
ATOM 2607 C CA . ILE B 1 117 ? -8.552 -35.724 -33.984 1.00 27.34 119 ILE B CA 1
ATOM 2608 C C . ILE B 1 117 ? -7.504 -35.857 -32.898 1.00 22.45 119 ILE B C 1
ATOM 2609 O O . ILE B 1 117 ? -6.414 -36.384 -33.133 1.00 25.76 119 ILE B O 1
ATOM 2614 N N . VAL B 1 118 ? -7.835 -35.385 -31.705 1.00 20.93 120 VAL B N 1
ATOM 2615 C CA . VAL B 1 118 ? -6.867 -35.324 -30.626 1.00 27.68 120 VAL B CA 1
ATOM 2616 C C . VAL B 1 118 ? -7.314 -36.147 -29.426 1.00 28.50 120 VAL B C 1
ATOM 2617 O O . VAL B 1 118 ? -8.405 -35.958 -28.895 1.00 33.69 120 VAL B O 1
ATOM 2621 N N . ASN B 1 119 ? -6.466 -37.088 -29.030 1.00 27.39 121 ASN B N 1
ATOM 2622 C CA . ASN B 1 119 ? -6.686 -37.872 -27.829 1.00 25.64 121 ASN B CA 1
ATOM 2623 C C . ASN B 1 119 ? -5.599 -37.533 -26.831 1.00 18.72 121 ASN B C 1
ATOM 2624 O O . ASN B 1 119 ? -4.411 -37.700 -27.128 1.00 23.27 121 ASN B O 1
ATOM 2629 N N . VAL B 1 120 ? -6.001 -37.044 -25.664 1.00 21.55 122 VAL B N 1
ATOM 2630 C CA . VAL B 1 120 ? -5.052 -36.619 -24.639 1.00 25.65 122 VAL B CA 1
ATOM 2631 C C . VAL B 1 120 ? -5.282 -37.351 -23.340 1.00 25.19 122 VAL B C 1
ATOM 2632 O O . VAL B 1 120 ? -6.424 -37.599 -22.951 1.00 25.98 122 VAL B O 1
ATOM 2636 N N . ASP B 1 121 ? -4.187 -37.687 -22.668 1.00 28.86 123 ASP B N 1
ATOM 2637 C CA . ASP B 1 121 ? -4.231 -38.258 -21.332 1.00 33.67 123 ASP B CA 1
ATOM 2638 C C . ASP B 1 121 ? -3.601 -37.255 -20.384 1.00 26.88 123 ASP B C 1
ATOM 2639 O O . ASP B 1 121 ? -2.441 -36.875 -20.560 1.00 24.37 123 ASP B O 1
ATOM 2644 N N . PHE B 1 122 ? -4.365 -36.831 -19.382 1.00 24.78 124 PHE B N 1
ATOM 2645 C CA . PHE B 1 122 ? -3.932 -35.794 -18.454 1.00 22.29 124 PHE B CA 1
ATOM 2646 C C . PHE B 1 122 ? -3.873 -36.363 -17.035 1.00 20.29 124 PHE B C 1
ATOM 2647 O O . PHE B 1 122 ? -4.847 -36.939 -16.556 1.00 21.40 124 PHE B O 1
ATOM 2655 N N . LYS B 1 123 ? -2.729 -36.210 -16.377 1.00 19.42 125 LYS B N 1
ATOM 2656 C CA . LYS B 1 123 ? -2.526 -36.734 -15.033 1.00 22.29 125 LYS B CA 1
ATOM 2657 C C . LYS B 1 123 ? -1.751 -35.748 -14.157 1.00 27.18 125 LYS B C 1
ATOM 2658 O O . LYS B 1 123 ? -0.632 -35.365 -14.497 1.00 24.68 125 LYS B O 1
ATOM 2664 N N . ALA B 1 124 ? -2.348 -35.340 -13.038 1.00 22.84 126 ALA B N 1
ATOM 2665 C CA . ALA B 1 124 ? -1.698 -34.426 -12.101 1.00 22.93 126 ALA B CA 1
ATOM 2666 C C . ALA B 1 124 ? -1.701 -35.016 -10.709 1.00 24.71 126 ALA B C 1
ATOM 2667 O O . ALA B 1 124 ? -2.631 -35.748 -10.329 1.00 22.86 126 ALA B O 1
ATOM 2669 N N . LYS B 1 125 ? -0.673 -34.685 -9.940 1.00 21.98 127 LYS B N 1
ATOM 2670 C CA . LYS B 1 125 ? -0.577 -35.156 -8.568 1.00 29.59 127 LYS B CA 1
ATOM 2671 C C . LYS B 1 125 ? 0.132 -34.135 -7.702 1.00 27.31 127 LYS B C 1
ATOM 2672 O O . LYS B 1 125 ? 0.851 -33.273 -8.208 1.00 23.71 127 LYS B O 1
ATOM 2678 N N . ASP B 1 126 ? -0.056 -34.254 -6.389 1.00 23.56 128 ASP B N 1
ATOM 2679 C CA . ASP B 1 126 ? 0.634 -33.417 -5.410 1.00 21.18 128 ASP B CA 1
ATOM 2680 C C . ASP B 1 126 ? 0.237 -31.940 -5.497 1.00 13.28 128 ASP B C 1
ATOM 2681 O O . ASP B 1 126 ? 0.988 -31.052 -5.072 1.00 18.00 128 ASP B O 1
ATOM 2686 N N . LEU B 1 127 ? -0.954 -31.685 -6.024 1.00 21.18 129 LEU B N 1
ATOM 2687 C CA . LEU B 1 127 ? -1.535 -30.355 -5.981 1.00 22.42 129 LEU B CA 1
ATOM 2688 C C . LEU B 1 127 ? -1.881 -30.073 -4.520 1.00 20.36 129 LEU B C 1
ATOM 2689 O O . LEU B 1 127 ? -2.525 -30.889 -3.866 1.00 29.41 129 LEU B O 1
ATOM 2694 N N . ARG B 1 128 ? -1.437 -28.934 -4.008 1.00 19.47 130 ARG B N 1
ATOM 2695 C CA . ARG B 1 128 ? -1.699 -28.576 -2.612 1.00 18.89 130 ARG B CA 1
ATOM 2696 C C . ARG B 1 128 ? -3.190 -28.380 -2.366 1.00 21.71 130 ARG B C 1
ATOM 2697 O O . ARG B 1 128 ? -3.901 -27.830 -3.209 1.00 18.64 130 ARG B O 1
ATOM 2705 N N . ARG B 1 129 ? -3.663 -28.837 -1.208 1.00 19.56 131 ARG B N 1
ATOM 2706 C CA . ARG B 1 129 ? -5.092 -28.816 -0.909 1.00 26.32 131 ARG B CA 1
ATOM 2707 C C . ARG B 1 129 ? -5.647 -27.400 -0.774 1.00 17.88 131 ARG B C 1
ATOM 2708 O O . ARG B 1 129 ? -6.783 -27.124 -1.171 1.00 25.67 131 ARG B O 1
ATOM 2716 N N . MET B 1 130 ? -4.845 -26.505 -0.216 1.00 15.76 132 MET B N 1
ATOM 2717 C CA . MET B 1 130 ? -5.296 -25.165 0.081 1.00 16.63 132 MET B CA 1
ATOM 2718 C C . MET B 1 130 ? -4.723 -24.123 -0.868 1.00 15.81 132 MET B C 1
ATOM 2719 O O . MET B 1 130 ? -4.847 -22.927 -0.616 1.00 18.49 132 MET B O 1
ATOM 2724 N N . GLY B 1 131 ? -4.114 -24.583 -1.966 1.00 20.96 133 GLY B N 1
ATOM 2725 C CA . GLY B 1 131 ? -3.534 -23.705 -2.974 1.00 25.06 133 GLY B CA 1
ATOM 2726 C C . GLY B 1 131 ? -4.550 -23.335 -4.040 1.00 20.27 133 GLY B C 1
ATOM 2727 O O . GLY B 1 131 ? -5.633 -23.917 -4.079 1.00 17.88 133 GLY B O 1
ATOM 2728 N N . PRO B 1 132 ? -4.203 -22.375 -4.928 1.00 25.55 134 PRO B N 1
ATOM 2729 C CA . PRO B 1 132 ? -5.163 -21.776 -5.863 1.00 21.68 134 PRO B CA 1
ATOM 2730 C C . PRO B 1 132 ? -5.876 -22.802 -6.718 1.00 21.96 134 PRO B C 1
ATOM 2731 O O . PRO B 1 132 ? -7.080 -22.672 -6.887 1.00 22.37 134 PRO B O 1
ATOM 2735 N N . VAL B 1 133 ? -5.167 -23.795 -7.250 1.00 19.58 135 VAL B N 1
ATOM 2736 C CA . VAL B 1 133 ? -5.825 -24.801 -8.081 1.00 19.16 135 VAL B CA 1
ATOM 2737 C C . VAL B 1 133 ? -6.948 -25.523 -7.329 1.00 24.67 135 VAL B C 1
ATOM 2738 O O . VAL B 1 133 ? -8.089 -25.560 -7.781 1.00 18.18 135 VAL B O 1
ATOM 2742 N N . MET B 1 134 ? -6.624 -26.117 -6.189 1.00 29.29 136 MET B N 1
ATOM 2743 C CA . MET B 1 134 ? -7.619 -26.926 -5.493 1.00 25.73 136 MET B CA 1
ATOM 2744 C C . MET B 1 134 ? -8.711 -26.058 -4.875 1.00 20.46 136 MET B C 1
ATOM 2745 O O . MET B 1 134 ? -9.838 -26.529 -4.645 1.00 20.03 136 MET B O 1
ATOM 2750 N N . GLN B 1 135 ? -8.394 -24.791 -4.615 1.00 16.75 137 GLN B N 1
ATOM 2751 C CA . GLN B 1 135 ? -9.408 -23.869 -4.098 1.00 22.06 137 GLN B CA 1
ATOM 2752 C C . GLN B 1 135 ? -10.125 -23.077 -5.197 1.00 25.39 137 GLN B C 1
ATOM 2753 O O . GLN B 1 135 ? -10.991 -22.254 -4.908 1.00 30.73 137 GLN B O 1
ATOM 2759 N N . GLN B 1 136 ? -9.773 -23.350 -6.450 1.00 20.63 138 GLN B N 1
ATOM 2760 C CA . GLN B 1 136 ? -10.354 -22.667 -7.610 1.00 23.91 138 GLN B CA 1
ATOM 2761 C C . GLN B 1 136 ? -10.299 -21.140 -7.537 1.00 20.12 138 GLN B C 1
ATOM 2762 O O . GLN B 1 136 ? -11.318 -20.454 -7.724 1.00 23.37 138 GLN B O 1
ATOM 2768 N N . ASP B 1 137 ? -9.095 -20.631 -7.277 1.00 16.56 139 ASP B N 1
ATOM 2769 C CA . ASP B 1 137 ? -8.819 -19.199 -7.149 1.00 16.92 139 ASP B CA 1
ATOM 2770 C C . ASP B 1 137 ? -8.204 -18.596 -8.413 1.00 17.78 139 ASP B C 1
ATOM 2771 O O . ASP B 1 137 ? -7.738 -17.451 -8.403 1.00 16.14 139 ASP B O 1
ATOM 2776 N N . ILE B 1 138 ? -8.217 -19.359 -9.500 1.00 17.26 140 ILE B N 1
ATOM 2777 C CA . ILE B 1 138 ? -7.595 -18.943 -10.761 1.00 19.15 140 ILE B CA 1
ATOM 2778 C C . ILE B 1 138 ? -8.609 -18.185 -11.617 1.00 18.83 140 ILE B C 1
ATOM 2779 O O . ILE B 1 138 ? -9.754 -18.616 -11.770 1.00 21.81 140 ILE B O 1
ATOM 2784 N N . VAL B 1 139 ? -8.203 -17.034 -12.143 1.00 17.87 141 VAL B N 1
ATOM 2785 C CA . VAL B 1 139 ? -9.046 -16.259 -13.041 1.00 17.93 141 VAL B CA 1
ATOM 2786 C C . VAL B 1 139 ? -8.794 -16.660 -14.499 1.00 21.61 141 VAL B C 1
ATOM 2787 O O . VAL B 1 139 ? -9.667 -16.519 -15.367 1.00 26.37 141 VAL B O 1
ATOM 2791 N N . GLY B 1 140 ? -7.601 -17.178 -14.767 1.00 17.44 142 GLY B N 1
ATOM 2792 C CA . GLY B 1 140 ? -7.217 -17.532 -16.126 1.00 17.91 142 GLY B CA 1
ATOM 2793 C C . GLY B 1 140 ? -5.708 -17.449 -16.316 1.00 14.73 142 GLY B C 1
ATOM 2794 O O . GLY B 1 140 ? -4.972 -17.108 -15.394 1.00 20.94 142 GLY B O 1
ATOM 2795 N N . MET B 1 141 ? -5.252 -17.776 -17.520 1.00 17.61 143 MET B N 1
ATOM 2796 C CA . MET B 1 141 ? -3.826 -17.751 -17.840 1.00 18.41 143 MET B CA 1
ATOM 2797 C C . MET B 1 141 ? -3.434 -16.382 -18.385 1.00 17.08 143 MET B C 1
ATOM 2798 O O . MET B 1 141 ? -4.253 -15.698 -19.003 1.00 18.89 143 MET B O 1
ATOM 2803 N N . GLN B 1 142 ? -2.182 -15.996 -18.164 1.00 15.55 144 GLN B N 1
ATOM 2804 C CA . GLN B 1 142 ? -1.592 -14.848 -18.858 1.00 15.02 144 GLN B CA 1
ATOM 2805 C C . GLN B 1 142 ? -1.048 -15.325 -20.212 1.00 15.80 144 GLN B C 1
ATOM 2806 O O . GLN B 1 142 ? -0.901 -16.535 -20.434 1.00 13.59 144 GLN B O 1
ATOM 2812 N N . PRO B 1 143 ? -0.744 -14.377 -21.097 1.00 13.72 145 PRO B N 1
ATOM 2813 C CA . PRO B 1 143 ? 0.034 -14.660 -22.308 1.00 13.70 145 PRO B CA 1
ATOM 2814 C C . PRO B 1 143 ? 1.379 -15.294 -21.923 1.00 11.65 145 PRO B C 1
ATOM 2815 O O . PRO B 1 143 ? 1.859 -15.176 -20.774 1.00 15.30 145 PRO B O 1
ATOM 2819 N N . SER B 1 144 ? 2.004 -15.961 -22.891 1.00 16.78 146 SER B N 1
ATOM 2820 C CA . SER B 1 144 ? 3.285 -16.641 -22.661 1.00 16.06 146 SER B CA 1
ATOM 2821 C C . SER B 1 144 ? 4.152 -16.653 -23.918 1.00 18.79 146 SER B C 1
ATOM 2822 O O . SER B 1 144 ? 3.659 -16.411 -25.034 1.00 16.63 146 SER B O 1
ATOM 2825 N N . TYR B 1 145 ? 5.447 -16.917 -23.724 1.00 14.56 147 TYR B N 1
ATOM 2826 C CA . TYR B 1 145 ? 6.381 -17.143 -24.817 1.00 18.90 147 TYR B CA 1
ATOM 2827 C C . TYR B 1 145 ? 7.031 -18.478 -24.531 1.00 21.89 147 TYR B C 1
ATOM 2828 O O . TYR B 1 145 ? 7.702 -18.647 -23.516 1.00 22.87 147 TYR B O 1
ATOM 2837 N N . GLU B 1 146 ? 6.805 -19.424 -25.423 1.00 16.14 148 GLU B N 1
ATOM 2838 C CA . GLU B 1 146 ? 7.334 -20.775 -25.278 1.00 15.76 148 GLU B CA 1
ATOM 2839 C C . GLU B 1 146 ? 8.599 -20.902 -26.121 1.00 14.90 148 GLU B C 1
ATOM 2840 O O . GLU B 1 146 ? 8.558 -20.762 -27.345 1.00 17.83 148 GLU B O 1
ATOM 2846 N N . SER B 1 147 ? 9.746 -21.101 -25.488 1.00 14.83 149 SER B N 1
ATOM 2847 C CA . SER B 1 147 ? 10.963 -21.258 -26.288 1.00 16.74 149 SER B CA 1
ATOM 2848 C C . SER B 1 147 ? 10.880 -22.584 -27.007 1.00 14.18 149 SER B C 1
ATOM 2849 O O . SER B 1 147 ? 10.583 -23.610 -26.420 1.00 19.78 149 SER B O 1
ATOM 2852 N N . MET B 1 148 ? 11.146 -22.557 -28.320 1.00 12.46 150 MET B N 1
ATOM 2853 C CA . MET B 1 148 ? 11.120 -23.749 -29.151 1.00 21.51 150 MET B CA 1
ATOM 2854 C C . MET B 1 148 ? 12.507 -24.040 -29.701 1.00 13.55 150 MET B C 1
ATOM 2855 O O . MET B 1 148 ? 13.236 -23.126 -30.039 1.00 17.81 150 MET B O 1
ATOM 2860 N N . TYR B 1 149 ? 12.875 -25.311 -29.774 1.00 12.87 151 TYR B N 1
ATOM 2861 C CA . TYR B 1 149 ? 14.203 -25.675 -30.283 1.00 13.74 151 TYR B CA 1
ATOM 2862 C C . TYR B 1 149 ? 14.325 -27.164 -30.607 1.00 19.38 151 TYR B C 1
ATOM 2863 O O . TYR B 1 149 ? 13.666 -28.002 -30.022 1.00 17.95 151 TYR B O 1
ATOM 2872 N N A THR B 1 150 ? 15.178 -27.486 -31.570 0.50 18.53 152 THR B N 1
ATOM 2873 N N B THR B 1 150 ? 15.188 -27.483 -31.561 0.50 18.44 152 THR B N 1
ATOM 2874 C CA A THR B 1 150 ? 15.261 -28.857 -32.047 0.50 24.33 152 THR B CA 1
ATOM 2875 C CA B THR B 1 150 ? 15.285 -28.853 -32.029 0.50 23.21 152 THR B CA 1
ATOM 2876 C C A THR B 1 150 ? 16.189 -29.675 -31.170 0.50 20.32 152 THR B C 1
ATOM 2877 C C B THR B 1 150 ? 16.191 -29.673 -31.143 0.50 20.09 152 THR B C 1
ATOM 2878 O O A THR B 1 150 ? 17.211 -29.185 -30.696 0.50 21.42 152 THR B O 1
ATOM 2879 O O B THR B 1 150 ? 17.205 -29.188 -30.651 0.50 21.23 152 THR B O 1
ATOM 2886 N N . ASN B 1 151 ? 15.824 -30.932 -30.970 1.00 20.04 153 ASN B N 1
ATOM 2887 C CA . ASN B 1 151 ? 16.711 -31.881 -30.358 1.00 19.58 153 ASN B CA 1
ATOM 2888 C C . ASN B 1 151 ? 16.606 -33.175 -31.147 1.00 22.77 153 ASN B C 1
ATOM 2889 O O . ASN B 1 151 ? 15.673 -33.960 -30.954 1.00 23.65 153 ASN B O 1
ATOM 2894 N N . VAL B 1 152 ? 17.557 -33.369 -32.059 1.00 21.65 154 VAL B N 1
ATOM 2895 C CA . VAL B 1 152 ? 17.541 -34.513 -32.979 1.00 25.69 154 VAL B CA 1
ATOM 2896 C C . VAL B 1 152 ? 16.338 -34.387 -33.926 1.00 22.98 154 VAL B C 1
ATOM 2897 O O . VAL B 1 152 ? 16.232 -33.396 -34.644 1.00 28.91 154 VAL B O 1
ATOM 2901 N N . THR B 1 153 ? 15.435 -35.364 -33.908 1.00 23.26 155 THR B N 1
ATOM 2902 C CA . THR B 1 153 ? 14.275 -35.357 -34.799 1.00 22.93 155 THR B CA 1
ATOM 2903 C C . THR B 1 153 ? 13.049 -34.763 -34.117 1.00 23.99 155 THR B C 1
ATOM 2904 O O . THR B 1 153 ? 11.985 -34.666 -34.720 1.00 21.73 155 THR B O 1
ATOM 2908 N N . SER B 1 154 ? 13.216 -34.345 -32.865 1.00 21.84 156 SER B N 1
ATOM 2909 C CA . SER B 1 154 ? 12.113 -33.776 -32.088 1.00 23.35 156 SER B CA 1
ATOM 2910 C C . SER B 1 154 ? 12.278 -32.284 -31.821 1.00 17.73 156 SER B C 1
ATOM 2911 O O . SER B 1 154 ? 13.367 -31.746 -31.944 1.00 17.58 156 SER B O 1
ATOM 2914 N N . VAL B 1 155 ? 11.179 -31.634 -31.434 1.00 17.33 157 VAL B N 1
ATOM 2915 C CA . VAL B 1 155 ? 11.183 -30.213 -31.107 1.00 16.25 157 VAL B CA 1
ATOM 2916 C C . VAL B 1 155 ? 10.736 -30.066 -29.652 1.00 18.01 157 VAL B C 1
ATOM 2917 O O . VAL B 1 155 ? 9.707 -30.611 -29.240 1.00 20.27 157 VAL B O 1
ATOM 2921 N N . ILE B 1 156 ? 11.533 -29.353 -28.872 1.00 18.05 158 ILE B N 1
ATOM 2922 C CA . ILE B 1 156 ? 11.233 -29.135 -27.466 1.00 16.81 158 ILE B CA 1
ATOM 2923 C C . ILE B 1 156 ? 10.670 -27.719 -27.317 1.00 18.29 158 ILE B C 1
ATOM 2924 O O . ILE B 1 156 ? 11.135 -26.785 -27.967 1.00 18.08 158 ILE B O 1
ATOM 2929 N N . GLY B 1 157 ? 9.622 -27.589 -26.510 1.00 16.61 159 GLY B N 1
ATOM 2930 C CA . GLY B 1 157 ? 9.065 -26.299 -26.140 1.00 17.71 159 GLY B CA 1
ATOM 2931 C C . GLY B 1 157 ? 9.107 -26.175 -24.626 1.00 21.47 159 GLY B C 1
ATOM 2932 O O . GLY B 1 157 ? 8.822 -27.130 -23.900 1.00 16.58 159 GLY B O 1
ATOM 2933 N N . GLU B 1 158 ? 9.464 -24.994 -24.142 1.00 15.52 160 GLU B N 1
ATOM 2934 C CA . GLU B 1 158 ? 9.616 -24.763 -22.709 1.00 13.79 160 GLU B CA 1
ATOM 2935 C C . GLU B 1 158 ? 9.115 -23.383 -22.375 1.00 13.04 160 GLU B C 1
ATOM 2936 O O . GLU B 1 158 ? 9.466 -22.427 -23.041 1.00 15.20 160 GLU B O 1
ATOM 2942 N N . CYS B 1 159 ? 8.347 -23.261 -21.304 1.00 18.34 161 CYS B N 1
ATOM 2943 C CA . CYS B 1 159 ? 7.880 -21.945 -20.929 1.00 23.00 161 CYS B CA 1
ATOM 2944 C C . CYS B 1 159 ? 7.482 -21.940 -19.474 1.00 19.58 161 CYS B C 1
ATOM 2945 O O . CYS B 1 159 ? 7.374 -23.000 -18.832 1.00 17.13 161 CYS B O 1
ATOM 2948 N N . ILE B 1 160 ? 7.317 -20.725 -18.979 1.00 13.25 162 ILE B N 1
ATOM 2949 C CA . ILE B 1 160 ? 6.701 -20.484 -17.690 1.00 11.30 162 ILE B CA 1
ATOM 2950 C C . ILE B 1 160 ? 5.290 -19.976 -17.966 1.00 22.15 162 ILE B C 1
ATOM 2951 O O . ILE B 1 160 ? 5.096 -18.979 -18.689 1.00 16.05 162 ILE B O 1
ATOM 2956 N N . ILE B 1 161 ? 4.302 -20.669 -17.407 1.00 13.26 163 ILE B N 1
ATOM 2957 C CA . ILE B 1 161 ? 2.910 -20.272 -17.579 1.00 11.52 163 ILE B CA 1
ATOM 2958 C C . ILE B 1 161 ? 2.466 -19.664 -16.249 1.00 12.22 163 ILE B C 1
ATOM 2959 O O . ILE B 1 161 ? 2.804 -20.183 -15.187 1.00 18.01 163 ILE B O 1
ATOM 2964 N N . ALA B 1 162 ? 1.759 -18.536 -16.304 1.00 12.92 164 ALA B N 1
ATOM 2965 C CA . ALA B 1 162 ? 1.286 -17.867 -15.085 1.00 15.86 164 ALA B CA 1
ATOM 2966 C C . ALA B 1 162 ? -0.226 -17.874 -15.044 1.00 16.55 164 ALA B C 1
ATOM 2967 O O . ALA B 1 162 ? -0.890 -17.534 -16.037 1.00 16.75 164 ALA B O 1
ATOM 2969 N N . PHE B 1 163 ? -0.778 -18.276 -13.907 1.00 15.90 165 PHE B N 1
ATOM 2970 C CA . PHE B 1 163 ? -2.211 -18.151 -13.670 1.00 14.79 165 PHE B CA 1
ATOM 2971 C C . PHE B 1 163 ? -2.404 -16.871 -12.863 1.00 17.70 165 PHE B C 1
ATOM 2972 O O . PHE B 1 163 ? -1.756 -16.682 -11.818 1.00 19.24 165 PHE B O 1
ATOM 2980 N N . LYS B 1 164 ? -3.275 -15.979 -13.325 1.00 15.26 166 LYS B N 1
ATOM 2981 C CA . LYS B 1 164 ? -3.642 -14.833 -12.497 1.00 22.15 166 LYS B CA 1
ATOM 2982 C C . LYS B 1 164 ? -4.718 -15.249 -11.496 1.00 15.50 166 LYS B C 1
ATOM 2983 O O . LYS B 1 164 ? -5.697 -15.895 -11.865 1.00 22.14 166 LYS B O 1
ATOM 2989 N N . LEU B 1 165 ? -4.511 -14.922 -10.226 1.00 15.82 167 LEU B N 1
ATOM 2990 C CA . LEU B 1 165 ? -5.470 -15.322 -9.201 1.00 14.01 167 LEU B CA 1
ATOM 2991 C C . LEU B 1 165 ? -6.462 -14.206 -8.942 1.00 17.88 167 LEU B C 1
ATOM 2992 O O . LEU B 1 165 ? -6.194 -13.045 -9.233 1.00 18.16 167 LEU B O 1
ATOM 2997 N N . GLN B 1 166 ? -7.608 -14.588 -8.393 1.00 22.64 168 GLN B N 1
ATOM 2998 C CA . GLN B 1 166 ? -8.639 -13.654 -7.956 1.00 27.82 168 GLN B CA 1
ATOM 2999 C C . GLN B 1 166 ? -8.054 -12.458 -7.209 1.00 25.46 168 GLN B C 1
ATOM 3000 O O . GLN B 1 166 ? -8.562 -11.332 -7.301 1.00 27.76 168 GLN B O 1
ATOM 3006 N N . THR B 1 167 ? -6.982 -12.701 -6.471 1.00 21.51 169 THR B N 1
ATOM 3007 C CA . THR B 1 167 ? -6.396 -11.661 -5.632 1.00 30.53 169 THR B CA 1
ATOM 3008 C C . THR B 1 167 ? -5.469 -10.698 -6.380 1.00 27.77 169 THR B C 1
ATOM 3009 O O . THR B 1 167 ? -4.989 -9.727 -5.800 1.00 30.51 169 THR B O 1
ATOM 3013 N N . GLY B 1 168 ? -5.218 -10.962 -7.659 1.00 26.17 170 GLY B N 1
ATOM 3014 C CA . GLY B 1 168 ? -4.312 -10.133 -8.439 1.00 23.42 170 GLY B CA 1
ATOM 3015 C C . GLY B 1 168 ? -2.883 -10.655 -8.446 1.00 25.42 170 GLY B C 1
ATOM 3016 O O . GLY B 1 168 ? -2.054 -10.213 -9.242 1.00 20.99 170 GLY B O 1
ATOM 3017 N N . LYS B 1 169 ? -2.591 -11.601 -7.560 1.00 20.13 171 LYS B N 1
ATOM 3018 C CA . LYS B 1 169 ? -1.282 -12.259 -7.551 1.00 20.91 171 LYS B CA 1
ATOM 3019 C C . LYS B 1 169 ? -1.235 -13.328 -8.643 1.00 17.13 171 LYS B C 1
ATOM 3020 O O . LYS B 1 169 ? -2.258 -13.595 -9.284 1.00 15.45 171 LYS B O 1
ATOM 3026 N N . HIS B 1 170 ? -0.059 -13.924 -8.853 1.00 20.51 172 HIS B N 1
ATOM 3027 C CA . HIS B 1 170 ? 0.099 -15.002 -9.826 1.00 11.59 172 HIS B CA 1
ATOM 3028 C C . HIS B 1 170 ? 0.660 -16.282 -9.230 1.00 16.83 172 HIS B C 1
ATOM 3029 O O . HIS B 1 170 ? 1.323 -16.265 -8.182 1.00 18.83 172 HIS B O 1
ATOM 3036 N N . PHE B 1 171 ? 0.360 -17.383 -9.902 1.00 14.20 173 PHE B N 1
ATOM 3037 C CA . PHE B 1 171 ? 0.801 -18.720 -9.517 1.00 13.61 173 PHE B CA 1
ATOM 3038 C C . PHE B 1 171 ? 1.299 -19.376 -10.795 1.00 14.59 173 PHE B C 1
ATOM 3039 O O . PHE B 1 171 ? 0.535 -19.524 -11.725 1.00 14.97 173 PHE B O 1
ATOM 3047 N N . THR B 1 172 ? 2.565 -19.772 -10.817 1.00 15.47 174 THR B N 1
ATOM 3048 C CA . THR B 1 172 ? 3.186 -20.173 -12.075 1.00 13.12 174 THR B CA 1
ATOM 3049 C C . THR B 1 172 ? 3.570 -21.658 -12.148 1.00 12.77 174 THR B C 1
ATOM 3050 O O . THR B 1 172 ? 3.636 -22.366 -11.149 1.00 14.83 174 THR B O 1
ATOM 3054 N N . TYR B 1 173 ? 3.843 -22.117 -13.369 1.00 11.66 175 TYR B N 1
ATOM 3055 C CA . TYR B 1 173 ? 4.409 -23.444 -13.541 1.00 12.79 175 TYR B CA 1
ATOM 3056 C C . TYR B 1 173 ? 5.418 -23.522 -14.681 1.00 15.25 175 TYR B C 1
ATOM 3057 O O . TYR B 1 173 ? 5.396 -22.705 -15.598 1.00 21.14 175 TYR B O 1
ATOM 3066 N N . HIS B 1 174 ? 6.318 -24.494 -14.577 1.00 12.12 176 HIS B N 1
ATOM 3067 C CA . HIS B 1 174 ? 7.281 -24.801 -15.627 1.00 18.21 176 HIS B CA 1
ATOM 3068 C C . HIS B 1 174 ? 6.724 -25.912 -16.508 1.00 18.04 176 HIS B C 1
ATOM 3069 O O . HIS B 1 174 ? 6.395 -26.996 -16.028 1.00 15.88 176 HIS B O 1
ATOM 3076 N N . MET B 1 175 ? 6.611 -25.645 -17.803 1.00 19.03 177 MET B N 1
ATOM 3077 C CA . MET B 1 175 ? 6.104 -26.640 -18.733 1.00 18.58 177 MET B CA 1
ATOM 3078 C C . MET B 1 175 ? 7.189 -27.005 -19.728 1.00 19.52 177 MET B C 1
ATOM 3079 O O . MET B 1 175 ? 7.744 -26.127 -20.393 1.00 15.52 177 MET B O 1
ATOM 3084 N N . ARG B 1 176 ? 7.498 -28.297 -19.811 1.00 17.43 178 ARG B N 1
ATOM 3085 C CA . ARG B 1 176 ? 8.448 -28.768 -20.809 1.00 19.83 178 ARG B CA 1
ATOM 3086 C C . ARG B 1 176 ? 7.763 -29.807 -21.678 1.00 24.40 178 ARG B C 1
ATOM 3087 O O . ARG B 1 176 ? 7.241 -30.802 -21.169 1.00 16.54 178 ARG B O 1
ATOM 3095 N N . THR B 1 177 ? 7.745 -29.556 -22.986 1.00 22.28 179 THR B N 1
ATOM 3096 C CA . THR B 1 177 ? 7.040 -30.403 -23.931 1.00 19.08 179 THR B CA 1
ATOM 3097 C C . THR B 1 177 ? 8.020 -30.936 -24.970 1.00 16.59 179 THR B C 1
ATOM 3098 O O . THR B 1 177 ? 8.776 -30.160 -25.560 1.00 18.98 179 THR B O 1
ATOM 3102 N N . VAL B 1 178 ? 8.054 -32.254 -25.160 1.00 14.70 180 VAL B N 1
ATOM 3103 C CA . VAL B 1 178 ? 8.783 -32.801 -26.301 1.00 18.02 180 VAL B CA 1
ATOM 3104 C C . VAL B 1 178 ? 7.765 -33.210 -27.358 1.00 19.29 180 VAL B C 1
ATOM 3105 O O . VAL B 1 178 ? 6.919 -34.074 -27.115 1.00 18.30 180 VAL B O 1
ATOM 3109 N N . TYR B 1 179 ? 7.845 -32.577 -28.530 1.00 17.36 181 TYR B N 1
ATOM 3110 C CA . TYR B 1 179 ? 6.942 -32.859 -29.637 1.00 17.02 181 TYR B CA 1
ATOM 3111 C C . TYR B 1 179 ? 7.640 -33.802 -30.614 1.00 19.90 181 TYR B C 1
ATOM 3112 O O . TYR B 1 179 ? 8.844 -33.679 -30.845 1.00 21.02 181 TYR B O 1
ATOM 3121 N N . LYS B 1 180 ? 6.883 -34.738 -31.181 1.00 24.21 182 LYS B N 1
ATOM 3122 C CA . LYS B 1 180 ? 7.409 -35.696 -32.168 1.00 23.71 182 LYS B CA 1
ATOM 3123 C C . LYS B 1 180 ? 6.514 -35.807 -33.395 1.00 20.61 182 LYS B C 1
ATOM 3124 O O . LYS B 1 180 ? 5.392 -36.301 -33.296 1.00 22.82 182 LYS B O 1
ATOM 3130 N N . SER B 1 181 ? 7.022 -35.369 -34.546 1.00 24.14 183 SER B N 1
ATOM 3131 C CA . SER B 1 181 ? 6.398 -35.665 -35.826 1.00 20.80 183 SER B CA 1
ATOM 3132 C C . SER B 1 181 ? 6.398 -37.183 -36.051 1.00 25.28 183 SER B C 1
ATOM 3133 O O . SER B 1 181 ? 7.415 -37.845 -35.830 1.00 27.85 183 SER B O 1
ATOM 3136 N N . LYS B 1 182 ? 5.265 -37.739 -36.471 1.00 25.97 184 LYS B N 1
ATOM 3137 C CA . LYS B 1 182 ? 5.172 -39.176 -36.702 1.00 24.51 184 LYS B CA 1
ATOM 3138 C C . LYS B 1 182 ? 6.027 -39.593 -37.899 1.00 37.41 184 LYS B C 1
ATOM 3139 O O . LYS B 1 182 ? 6.707 -40.619 -37.861 1.00 46.93 184 LYS B O 1
ATOM 3145 N N . LYS B 1 183 ? 5.996 -38.778 -38.949 1.00 35.70 185 LYS B N 1
ATOM 3146 C CA . LYS B 1 183 ? 6.818 -38.995 -40.136 1.00 42.31 185 LYS B CA 1
ATOM 3147 C C . LYS B 1 183 ? 7.953 -37.978 -40.167 1.00 42.93 185 LYS B C 1
ATOM 3148 O O . LYS B 1 183 ? 7.767 -36.830 -39.768 1.00 45.55 185 LYS B O 1
ATOM 3154 N N . PRO B 1 184 ? 9.136 -38.395 -40.643 1.00 37.24 186 PRO B N 1
ATOM 3155 C CA . PRO B 1 184 ? 10.292 -37.499 -40.655 1.00 34.36 186 PRO B CA 1
ATOM 3156 C C . PRO B 1 184 ? 9.937 -36.104 -41.134 1.00 36.11 186 PRO B C 1
ATOM 3157 O O . PRO B 1 184 ? 9.067 -35.930 -41.993 1.00 33.07 186 PRO B O 1
ATOM 3161 N N . VAL B 1 185 ? 10.592 -35.115 -40.538 1.00 34.59 187 VAL B N 1
ATOM 3162 C CA . VAL B 1 185 ? 10.495 -33.736 -40.985 1.00 32.13 187 VAL B CA 1
ATOM 3163 C C . VAL B 1 185 ? 11.889 -33.324 -41.450 1.00 28.56 187 VAL B C 1
ATOM 3164 O O . VAL B 1 185 ? 12.856 -33.375 -40.688 1.00 29.10 187 VAL B O 1
ATOM 3168 N N . GLU B 1 186 ? 11.978 -32.930 -42.713 1.00 25.85 188 GLU B N 1
ATOM 3169 C CA . GLU B 1 186 ? 13.257 -32.763 -43.408 1.00 31.06 188 GLU B CA 1
ATOM 3170 C C . GLU B 1 186 ? 14.125 -31.630 -42.861 1.00 29.58 188 GLU B C 1
ATOM 3171 O O . GLU B 1 186 ? 15.322 -31.813 -42.645 1.00 30.06 188 GLU B O 1
ATOM 3177 N N . THR B 1 187 ? 13.517 -30.464 -42.649 1.00 23.56 189 THR B N 1
ATOM 3178 C CA . THR B 1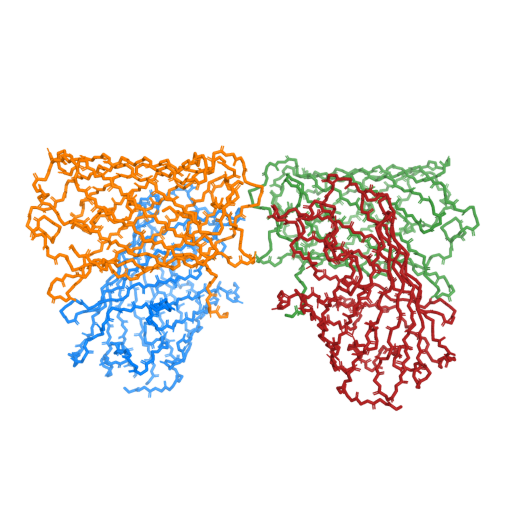 187 ? 14.232 -29.300 -42.135 1.00 20.13 189 THR B CA 1
ATOM 3179 C C . THR B 1 187 ? 13.782 -28.979 -40.707 1.00 19.82 189 THR B C 1
ATOM 3180 O O . THR B 1 187 ? 12.616 -28.673 -40.468 1.00 22.18 189 THR B O 1
ATOM 3184 N N . MET B 1 188 ? 14.709 -29.058 -39.756 1.00 20.41 190 MET B N 1
ATOM 3185 C CA . MET B 1 188 ? 14.388 -28.795 -38.348 1.00 17.93 190 MET B CA 1
ATOM 3186 C C . MET B 1 188 ? 14.654 -27.316 -38.020 1.00 16.68 190 MET B C 1
ATOM 3187 O O . MET B 1 188 ? 15.625 -26.739 -38.484 1.00 21.62 190 MET B O 1
ATOM 3192 N N . PRO B 1 189 ? 13.789 -26.689 -37.204 1.00 20.00 191 PRO B N 1
ATOM 3193 C CA . PRO B 1 189 ? 13.842 -25.230 -37.001 1.00 17.68 191 PRO B CA 1
ATOM 3194 C C . PRO B 1 189 ? 15.006 -24.763 -36.123 1.00 14.86 191 PRO B C 1
ATOM 3195 O O . PRO B 1 189 ? 15.526 -25.553 -35.329 1.00 19.43 191 PRO B O 1
ATOM 3199 N N . LEU B 1 190 ? 15.388 -23.497 -36.251 1.00 18.32 192 LEU B N 1
ATOM 3200 C CA . LEU B 1 190 ? 16.342 -22.912 -35.325 1.00 20.20 192 LEU B CA 1
ATOM 3201 C C . LEU B 1 190 ? 15.552 -22.420 -34.119 1.00 16.93 192 LEU B C 1
ATOM 3202 O O . LEU B 1 190 ? 14.334 -22.249 -34.195 1.00 18.03 192 LEU B O 1
ATOM 3207 N N . TYR B 1 191 ? 16.244 -22.224 -33.001 1.00 18.95 193 TYR B N 1
ATOM 3208 C CA . TYR B 1 191 ? 15.647 -21.671 -31.795 1.00 18.62 193 TYR B CA 1
ATOM 3209 C C . TYR B 1 191 ? 14.720 -20.485 -32.082 1.00 19.76 193 TYR B C 1
ATOM 3210 O O . TYR B 1 191 ? 15.076 -19.559 -32.825 1.00 20.04 193 TYR B O 1
ATOM 3219 N N . HIS B 1 192 ? 13.532 -20.503 -31.477 1.00 14.89 194 HIS B N 1
ATOM 3220 C CA . HIS B 1 192 ? 12.565 -19.432 -31.688 1.00 14.94 194 HIS B CA 1
ATOM 3221 C C . HIS B 1 192 ? 11.543 -19.441 -30.572 1.00 16.56 194 HIS B C 1
ATOM 3222 O O . HIS B 1 192 ? 11.633 -20.267 -29.677 1.00 19.05 194 HIS B O 1
ATOM 3229 N N . PHE B 1 193 ? 10.583 -18.519 -30.632 1.00 15.20 195 PHE B N 1
ATOM 3230 C CA . PHE B 1 193 ? 9.523 -18.430 -29.625 1.00 15.26 195 PHE B CA 1
ATOM 3231 C C . PHE B 1 193 ? 8.174 -18.558 -30.298 1.00 19.82 195 PHE B C 1
ATOM 3232 O O . PHE B 1 193 ? 8.018 -18.154 -31.452 1.00 21.86 195 PHE B O 1
ATOM 3240 N N . ILE B 1 194 ? 7.213 -19.116 -29.572 1.00 12.87 196 ILE B N 1
ATOM 3241 C CA . ILE B 1 194 ? 5.799 -19.068 -29.944 1.00 11.01 196 ILE B CA 1
ATOM 3242 C C . ILE B 1 194 ? 5.127 -18.301 -28.820 1.00 15.43 196 ILE B C 1
ATOM 3243 O O . ILE B 1 194 ? 5.153 -18.725 -27.660 1.00 15.89 196 ILE B O 1
ATOM 3248 N N . GLN B 1 195 ? 4.592 -17.139 -29.169 1.00 18.62 197 GLN B N 1
ATOM 3249 C CA . GLN B 1 195 ? 3.800 -16.354 -28.249 1.00 13.28 197 GLN B CA 1
ATOM 3250 C C . GLN B 1 195 ? 2.366 -16.867 -28.261 1.00 13.48 197 GLN B C 1
ATOM 3251 O O . GLN B 1 195 ? 1.768 -17.019 -29.341 1.00 14.95 197 GLN B O 1
ATOM 3257 N N . HIS B 1 196 ? 1.840 -17.114 -27.059 1.00 15.53 198 HIS B N 1
ATOM 3258 C CA . HIS B 1 196 ? 0.487 -17.620 -26.846 1.00 17.80 198 HIS B CA 1
ATOM 3259 C C . HIS B 1 196 ? -0.358 -16.604 -26.072 1.00 15.92 198 HIS B C 1
ATOM 3260 O O . HIS B 1 196 ? 0.156 -15.835 -25.254 1.00 15.16 198 HIS B O 1
ATOM 3267 N N . ARG B 1 197 ? -1.659 -16.626 -26.315 1.00 17.21 199 ARG B N 1
ATOM 3268 C CA . ARG B 1 197 ? -2.604 -15.963 -25.445 1.00 13.72 199 ARG B CA 1
ATOM 3269 C C . ARG B 1 197 ? -3.882 -16.766 -25.452 1.00 16.12 199 ARG B C 1
ATOM 3270 O O . ARG B 1 197 ? -4.599 -16.820 -26.456 1.00 17.82 199 ARG B O 1
ATOM 3278 N N . LEU B 1 198 ? -4.168 -17.382 -24.320 1.00 14.89 200 LEU B N 1
ATOM 3279 C CA . LEU B 1 198 ? -5.265 -18.315 -24.248 1.00 16.00 200 LEU B CA 1
ATOM 3280 C C . LEU B 1 198 ? -6.216 -17.818 -23.205 1.00 19.24 200 LEU B C 1
ATOM 3281 O O . LEU B 1 198 ? -5.819 -17.563 -22.077 1.00 20.09 200 LEU B O 1
ATOM 3286 N N . VAL B 1 199 ? -7.471 -17.665 -23.589 1.00 20.01 201 VAL B N 1
ATOM 3287 C CA . VAL B 1 199 ? -8.454 -17.081 -22.693 1.00 17.97 201 VAL B CA 1
ATOM 3288 C C . VAL B 1 199 ? -9.782 -17.802 -22.826 1.00 12.26 201 VAL B C 1
ATOM 3289 O O . VAL B 1 199 ? -10.126 -18.262 -23.921 1.00 17.02 201 VAL B O 1
ATOM 3293 N N . LYS B 1 200 ? -10.517 -17.879 -21.717 1.00 19.26 202 LYS B N 1
ATOM 3294 C CA . LYS B 1 200 ? -11.896 -18.364 -21.705 1.00 22.77 202 LYS B CA 1
ATOM 3295 C C . LYS B 1 200 ? -12.828 -17.256 -22.205 1.00 23.76 202 LYS B C 1
ATOM 3296 O O . LYS B 1 200 ? -12.921 -16.202 -21.582 1.00 33.17 202 LYS B O 1
ATOM 3302 N N . THR B 1 201 ? -13.510 -17.479 -23.326 1.00 34.08 203 THR B N 1
ATOM 3303 C CA . THR B 1 201 ? -14.392 -16.449 -23.885 1.00 34.27 203 THR B CA 1
ATOM 3304 C C . THR B 1 201 ? -15.867 -16.694 -23.568 1.00 35.86 203 THR B C 1
ATOM 3305 O O . THR B 1 201 ? -16.747 -16.031 -24.120 1.00 39.37 203 THR B O 1
ATOM 3309 N N . ASN B 1 202 ? -16.121 -17.642 -22.672 1.00 33.04 204 ASN B N 1
ATOM 3310 C CA . ASN B 1 202 ? -17.465 -17.955 -22.214 1.00 39.41 204 ASN B CA 1
ATOM 3311 C C . ASN B 1 202 ? -17.396 -19.149 -21.265 1.00 41.64 204 ASN B C 1
ATOM 3312 O O . ASN B 1 202 ? -16.835 -20.192 -21.614 1.00 29.73 204 ASN B O 1
ATOM 3317 N N . VAL B 1 203 ? -17.936 -18.983 -20.058 1.00 49.33 205 VAL B N 1
ATOM 3318 C CA . VAL B 1 203 ? -17.919 -20.041 -19.048 1.00 53.70 205 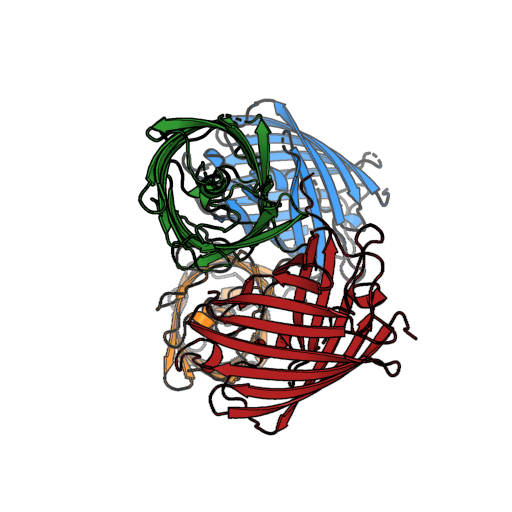VAL B CA 1
ATOM 3319 C C . VAL B 1 203 ? -19.140 -20.936 -19.220 1.00 56.22 205 VAL B C 1
ATOM 3320 O O . VAL B 1 203 ? -20.262 -20.449 -19.388 1.00 56.63 205 VAL B O 1
ATOM 3324 N N . TYR B 1 209 ? -18.543 -24.367 -18.963 1.00 59.64 211 TYR B N 1
ATOM 3325 C CA . TYR B 1 209 ? -19.118 -25.278 -19.938 1.00 59.74 211 TYR B CA 1
ATOM 3326 C C . TYR B 1 209 ? -18.485 -24.569 -21.115 1.00 46.06 211 TYR B C 1
ATOM 3327 O O . TYR B 1 209 ? -19.142 -23.868 -21.886 1.00 49.73 211 TYR B O 1
ATOM 3336 N N . VAL B 1 210 ? -17.174 -24.760 -21.212 1.00 32.26 212 VAL B N 1
ATOM 3337 C CA . VAL B 1 210 ? -16.257 -23.684 -21.548 1.00 24.34 212 VAL B CA 1
ATOM 3338 C C . VAL B 1 210 ? -15.815 -23.620 -22.990 1.00 23.60 212 VAL B C 1
ATOM 3339 O O . VAL B 1 210 ? -15.505 -24.632 -23.602 1.00 32.02 212 VAL B O 1
ATOM 3343 N N . VAL B 1 211 ? -15.784 -22.400 -23.510 1.00 25.10 213 VAL B N 1
ATOM 3344 C CA . VAL B 1 211 ? -15.123 -22.123 -24.760 1.00 25.96 213 VAL B CA 1
ATOM 3345 C C . VAL B 1 211 ? -13.847 -21.340 -24.451 1.00 21.81 213 VAL B C 1
ATOM 3346 O O . VAL B 1 211 ? -13.872 -20.295 -23.782 1.00 19.63 213 VAL B O 1
ATOM 3350 N N . GLN B 1 212 ? -12.720 -21.869 -24.909 1.00 23.72 214 GLN B N 1
ATOM 3351 C CA . GLN B 1 212 ? -11.488 -21.098 -24.873 1.00 21.13 214 GLN B CA 1
ATOM 3352 C C . GLN B 1 212 ? -11.017 -20.718 -26.273 1.00 23.36 214 GLN B C 1
ATOM 3353 O O . GLN B 1 212 ? -11.353 -21.366 -27.270 1.00 24.62 214 GLN B O 1
ATOM 3359 N N . HIS B 1 213 ? -10.266 -19.624 -26.331 1.00 24.46 215 HIS B N 1
ATOM 3360 C CA . HIS B 1 213 ? -9.632 -19.179 -27.556 1.00 18.76 215 HIS B CA 1
ATOM 3361 C C . HIS B 1 213 ? -8.134 -19.147 -27.288 1.00 17.19 215 HIS B C 1
ATOM 3362 O O . HIS B 1 213 ? -7.712 -18.868 -26.167 1.00 23.00 215 HIS B O 1
ATOM 3369 N N . GLU B 1 214 ? -7.335 -19.460 -28.296 1.00 17.09 216 GLU B N 1
ATOM 3370 C CA . GLU B 1 214 ? -5.877 -19.317 -28.196 1.00 16.44 216 GLU B CA 1
ATOM 3371 C C . GLU B 1 214 ? -5.326 -18.743 -29.492 1.00 25.73 216 GLU B C 1
ATOM 3372 O O . GLU B 1 214 ? -5.716 -19.181 -30.578 1.00 23.13 216 GLU B O 1
ATOM 3378 N N . THR B 1 215 ? -4.439 -17.755 -29.383 1.00 17.40 217 THR B N 1
ATOM 3379 C CA . THR B 1 215 ? -3.768 -17.237 -30.559 1.00 22.64 217 THR B CA 1
ATOM 3380 C C . THR B 1 215 ? -2.313 -17.602 -30.370 1.00 15.31 217 THR B C 1
ATOM 3381 O O . THR B 1 215 ? -1.747 -17.311 -29.322 1.00 21.12 217 THR B O 1
ATOM 3385 N N . ALA B 1 216 ? -1.714 -18.270 -31.358 1.00 16.07 218 ALA B N 1
ATOM 3386 C CA . ALA B 1 216 ? -0.342 -18.761 -31.204 1.00 19.67 218 ALA B CA 1
ATOM 3387 C C . ALA B 1 216 ? 0.483 -18.311 -32.391 1.00 27.38 218 ALA B C 1
ATOM 3388 O O . ALA B 1 216 ? 0.208 -18.733 -33.511 1.00 25.19 218 ALA B O 1
ATOM 3390 N N . ILE B 1 217 ? 1.484 -17.458 -32.146 1.00 20.78 219 ILE B N 1
ATOM 3391 C CA . ILE B 1 217 ? 2.299 -16.883 -33.222 1.00 18.43 219 ILE B CA 1
ATOM 3392 C C . ILE B 1 217 ? 3.809 -17.093 -33.009 1.00 13.69 219 ILE B C 1
ATOM 3393 O O . ILE B 1 217 ? 4.362 -16.677 -31.983 1.00 17.50 219 ILE B O 1
ATOM 3398 N N . ALA B 1 218 ? 4.446 -17.773 -33.962 1.00 20.53 220 ALA B N 1
ATOM 3399 C CA . ALA B 1 218 ? 5.885 -18.018 -33.905 1.00 20.69 220 ALA B CA 1
ATOM 3400 C C . ALA B 1 218 ? 6.667 -16.822 -34.444 1.00 21.50 220 ALA B C 1
ATOM 3401 O O . ALA B 1 218 ? 6.251 -16.171 -35.405 1.00 16.38 220 ALA B O 1
ATOM 3403 N N . ALA B 1 219 ? 7.802 -16.542 -33.813 1.00 17.12 221 ALA B N 1
ATOM 3404 C CA . ALA B 1 219 ? 8.667 -15.459 -34.252 1.00 13.79 221 ALA B CA 1
ATOM 3405 C C . ALA B 1 219 ? 10.015 -15.553 -33.556 1.00 15.93 221 ALA B C 1
ATOM 3406 O O . ALA B 1 219 ? 10.124 -16.098 -32.467 1.00 21.41 221 ALA B O 1
ATOM 3408 N N . HIS B 1 220 ? 11.044 -15.025 -34.200 1.00 17.94 222 HIS B N 1
ATOM 3409 C CA . HIS B 1 220 ? 12.320 -14.858 -33.527 1.00 23.37 222 HIS B CA 1
ATOM 3410 C C . HIS B 1 220 ? 12.286 -13.643 -32.574 1.00 16.39 222 HIS B C 1
ATOM 3411 O O . HIS B 1 220 ? 11.378 -12.808 -32.644 1.00 15.24 222 HIS B O 1
ATOM 3418 N N . SER B 1 221 ? 13.278 -13.553 -31.685 1.00 17.40 223 SER B N 1
ATOM 3419 C CA . SER B 1 221 ? 13.465 -12.343 -30.892 1.00 20.90 223 SER B CA 1
ATOM 3420 C C . SER B 1 221 ? 13.374 -11.076 -31.741 1.00 13.78 223 SER B C 1
ATOM 3421 O O . SER B 1 221 ? 13.882 -11.028 -32.857 1.00 18.48 223 SER B O 1
ATOM 3424 N N . THR B 1 222 ? 12.707 -10.061 -31.217 1.00 20.25 224 THR B N 1
ATOM 3425 C CA . THR B 1 222 ? 12.598 -8.794 -31.911 1.00 19.95 224 THR B CA 1
ATOM 3426 C C . THR B 1 222 ? 13.612 -7.778 -31.410 1.00 20.66 224 THR B C 1
ATOM 3427 O O . THR B 1 222 ? 13.490 -6.580 -31.660 1.00 23.88 224 THR B O 1
ATOM 3431 N N . ILE B 1 223 ? 14.607 -8.255 -30.683 1.00 17.24 225 ILE B N 1
ATOM 3432 C CA . ILE B 1 223 ? 15.725 -7.418 -30.289 1.00 18.32 225 ILE B CA 1
ATOM 3433 C C . ILE B 1 223 ? 16.837 -7.537 -31.331 1.00 27.10 225 ILE B C 1
ATOM 3434 O O . ILE B 1 223 ? 17.286 -8.640 -31.649 1.00 25.25 225 ILE B O 1
ATOM 3439 N N . LYS B 1 224 ? 17.277 -6.409 -31.879 1.00 33.97 226 LYS B N 1
ATOM 3440 C CA . LYS B 1 224 ? 18.315 -6.449 -32.905 1.00 40.39 226 LYS B CA 1
ATOM 3441 C C . LYS B 1 224 ? 19.598 -7.112 -32.396 1.00 38.14 226 LYS B C 1
ATOM 3442 O O . LYS B 1 224 ? 20.003 -6.918 -31.251 1.00 31.83 226 LYS B O 1
ATOM 3448 N N . GLY C 1 7 ? 39.554 -33.107 -33.516 1.00 47.82 7 GLY C N 1
ATOM 3449 C CA . GLY C 1 7 ? 40.878 -33.019 -32.926 1.00 43.48 7 GLY C CA 1
ATOM 3450 C C . GLY C 1 7 ? 41.789 -32.072 -33.682 1.00 37.23 7 GLY C C 1
ATOM 3451 O O . GLY C 1 7 ? 42.728 -32.497 -34.356 1.00 33.51 7 GLY C O 1
ATOM 3452 N N . LEU C 1 8 ? 41.530 -30.777 -33.546 1.00 31.12 8 LEU C N 1
ATOM 3453 C CA . LEU C 1 8 ? 42.185 -29.793 -34.386 1.00 34.97 8 LEU C CA 1
ATOM 3454 C C . LEU C 1 8 ? 42.899 -28.716 -33.600 1.00 38.14 8 LEU C C 1
ATOM 3455 O O . LEU C 1 8 ? 42.825 -28.651 -32.375 1.00 38.66 8 LEU C O 1
ATOM 3460 N N . LYS C 1 9 ? 43.586 -27.867 -34.350 1.00 30.18 9 LYS C N 1
ATOM 3461 C CA . LYS C 1 9 ? 44.251 -26.682 -33.844 1.00 34.47 9 LYS C CA 1
ATOM 3462 C C . LYS C 1 9 ? 43.882 -25.555 -34.803 1.00 35.53 9 LYS C C 1
ATOM 3463 O O . LYS C 1 9 ? 43.458 -25.819 -35.929 1.00 37.16 9 LYS C O 1
ATOM 3469 N N . GLU C 1 10 ? 44.039 -24.306 -34.378 1.00 33.60 10 GLU C N 1
ATOM 3470 C CA . GLU C 1 10 ? 43.742 -23.181 -35.261 1.00 35.00 10 GLU C CA 1
ATOM 3471 C C . GLU C 1 10 ? 44.517 -23.269 -36.578 1.00 31.72 10 GLU C C 1
ATOM 3472 O O . GLU C 1 10 ? 43.941 -23.188 -37.668 1.00 36.57 10 GLU C O 1
ATOM 3478 N N . VAL C 1 11 ? 45.831 -23.430 -36.475 1.00 32.21 11 VAL C N 1
ATOM 3479 C CA . VAL C 1 11 ? 46.659 -23.588 -37.663 1.00 32.42 11 VAL C CA 1
ATOM 3480 C C . VAL C 1 11 ? 46.873 -25.060 -37.967 1.00 35.59 11 VAL C C 1
ATOM 3481 O O . VAL C 1 11 ? 47.422 -25.808 -37.153 1.00 39.91 11 VAL C O 1
ATOM 3485 N N . MET C 1 12 ? 46.425 -25.468 -39.148 1.00 29.34 12 MET C N 1
ATOM 3486 C CA . MET C 1 12 ? 46.532 -26.847 -39.589 1.00 33.46 12 MET C CA 1
ATOM 3487 C C . MET C 1 12 ? 47.408 -26.931 -40.820 1.00 33.43 12 MET C C 1
ATOM 3488 O O . MET C 1 12 ? 47.184 -26.210 -41.793 1.00 33.33 12 MET C O 1
ATOM 3493 N N . PRO C 1 13 ? 48.396 -27.832 -40.791 1.00 31.33 13 PRO C N 1
ATOM 3494 C CA . PRO C 1 13 ? 49.113 -28.156 -42.021 1.00 34.28 13 PRO C CA 1
ATOM 3495 C C . PRO C 1 13 ? 48.272 -29.173 -42.783 1.00 35.42 13 PRO C C 1
ATOM 3496 O O . PRO C 1 13 ? 47.380 -29.785 -42.188 1.00 36.12 13 PRO C O 1
ATOM 3500 N N . THR C 1 14 ? 48.533 -29.343 -44.073 1.00 37.01 14 THR C N 1
ATOM 3501 C CA . THR C 1 14 ? 47.910 -30.413 -44.840 1.00 39.60 14 THR C CA 1
ATOM 3502 C C . THR C 1 14 ? 48.919 -30.993 -45.799 1.00 37.18 14 THR C C 1
ATOM 3503 O O . THR C 1 14 ? 49.927 -30.351 -46.124 1.00 33.72 14 THR C O 1
ATOM 3507 N N . LYS C 1 15 ? 48.626 -32.208 -46.252 1.00 40.35 15 LYS C N 1
ATOM 3508 C CA . LYS C 1 15 ? 49.326 -32.832 -47.365 1.00 38.44 15 LYS C CA 1
ATOM 3509 C C . LYS C 1 15 ? 48.268 -33.393 -48.304 1.00 40.09 15 LYS C C 1
ATOM 3510 O O . LYS C 1 15 ? 47.394 -34.150 -47.881 1.00 41.68 15 LYS C O 1
ATOM 3516 N N . ILE C 1 16 ? 48.342 -33.010 -49.574 1.00 30.13 16 ILE C N 1
ATOM 3517 C CA . ILE C 1 16 ? 47.344 -33.412 -50.559 1.00 31.69 16 ILE C CA 1
ATOM 3518 C C . ILE C 1 16 ? 47.966 -34.215 -51.690 1.00 36.88 16 ILE C C 1
ATOM 3519 O O . ILE C 1 16 ? 48.938 -33.785 -52.310 1.00 34.73 16 ILE C O 1
ATOM 3524 N N . ASN C 1 17 ? 47.409 -35.386 -51.960 1.00 32.28 17 ASN C N 1
ATOM 3525 C CA . ASN C 1 17 ? 47.842 -36.147 -53.114 1.00 35.94 17 ASN C CA 1
ATOM 3526 C C . ASN C 1 17 ? 46.759 -36.145 -54.159 1.00 34.20 17 ASN C C 1
ATOM 3527 O O . ASN C 1 17 ? 45.578 -36.287 -53.843 1.00 39.24 17 ASN C O 1
ATOM 3532 N N . LEU C 1 18 ? 47.168 -35.956 -55.406 1.00 36.17 18 LEU C N 1
ATOM 3533 C CA . LEU C 1 18 ? 46.234 -35.911 -56.514 1.00 32.87 18 LEU C CA 1
ATOM 3534 C C . LEU C 1 18 ? 46.682 -36.873 -57.600 1.00 35.08 18 LEU C C 1
ATOM 3535 O O . LEU C 1 18 ? 47.865 -36.946 -57.938 1.00 28.37 18 LEU C O 1
ATOM 3540 N N . GLU C 1 19 ? 45.724 -37.630 -58.114 1.00 36.15 19 GLU C N 1
ATOM 3541 C CA . GLU C 1 19 ? 45.926 -38.405 -59.325 1.00 36.82 19 GLU C CA 1
ATOM 3542 C C . GLU C 1 19 ? 44.952 -37.851 -60.346 1.00 37.54 19 GLU C C 1
ATOM 3543 O O . GLU C 1 19 ? 43.765 -37.682 -60.059 1.00 35.08 19 GLU C O 1
ATOM 3549 N N . GLY C 1 20 ? 45.452 -37.547 -61.536 1.00 40.01 20 GLY C N 1
ATOM 3550 C CA . GLY C 1 20 ? 44.627 -36.892 -62.525 1.00 41.76 20 GLY C CA 1
ATOM 3551 C C . GLY C 1 20 ? 44.819 -37.454 -63.908 1.00 42.46 20 GLY C C 1
ATOM 3552 O O . GLY C 1 20 ? 45.898 -37.934 -64.253 1.00 44.18 20 GLY C O 1
ATOM 3553 N N . LEU C 1 21 ? 43.758 -37.396 -64.701 1.00 37.36 21 LEU C N 1
ATOM 3554 C CA . LEU C 1 21 ? 43.817 -37.817 -66.085 1.00 37.31 21 LEU C CA 1
ATOM 3555 C C . LEU C 1 21 ? 42.956 -36.864 -66.892 1.00 40.54 21 LEU C C 1
ATOM 3556 O O . LEU C 1 21 ? 41.729 -36.852 -66.762 1.00 45.09 21 LEU C O 1
ATOM 3561 N N . VAL C 1 22 ? 43.612 -36.044 -67.702 1.00 35.90 22 VAL C N 1
ATOM 3562 C CA . VAL C 1 22 ? 42.924 -35.104 -68.569 1.00 30.49 22 VAL C CA 1
ATOM 3563 C C . VAL C 1 22 ? 43.106 -35.563 -70.007 1.00 32.32 22 VAL C C 1
ATOM 3564 O O . VAL C 1 22 ? 44.230 -35.738 -70.464 1.00 28.36 22 VAL C O 1
ATOM 3568 N N . GLY C 1 23 ? 42.001 -35.767 -70.713 1.00 34.72 23 GLY C N 1
ATOM 3569 C CA . GLY C 1 23 ? 42.074 -36.389 -72.025 1.00 36.21 23 GLY C CA 1
ATOM 3570 C C . GLY C 1 23 ? 42.702 -37.760 -71.849 1.00 41.34 23 GLY C C 1
ATOM 3571 O O . GLY C 1 23 ? 42.173 -38.588 -71.113 1.00 36.94 23 GLY C O 1
ATOM 3572 N N . ASP C 1 24 ? 43.834 -38.002 -72.504 1.00 45.49 24 ASP C N 1
ATOM 3573 C CA . ASP C 1 24 ? 44.576 -39.244 -72.286 1.00 50.18 24 ASP C CA 1
ATOM 3574 C C . ASP C 1 24 ? 45.883 -39.005 -71.530 1.00 46.44 24 ASP C C 1
ATOM 3575 O O . ASP C 1 24 ? 46.767 -39.861 -71.511 1.00 48.00 24 ASP C O 1
ATOM 3580 N N . HIS C 1 25 ? 45.996 -37.839 -70.902 1.00 37.37 25 HIS C N 1
ATOM 3581 C CA . HIS C 1 25 ? 47.213 -37.469 -70.197 1.00 33.20 25 HIS C CA 1
ATOM 3582 C C . HIS C 1 25 ? 47.097 -37.762 -68.706 1.00 36.63 25 HIS C C 1
ATOM 3583 O O . HIS C 1 25 ? 46.365 -37.092 -67.987 1.00 35.83 25 HIS C O 1
ATOM 3590 N N . ALA C 1 26 ? 47.820 -38.773 -68.249 1.00 36.86 26 ALA C N 1
ATOM 3591 C CA . ALA C 1 26 ? 47.873 -39.072 -66.830 1.00 38.95 26 ALA C CA 1
ATOM 3592 C C . ALA C 1 26 ? 48.858 -38.134 -66.156 1.00 45.41 26 ALA C C 1
ATOM 3593 O O . ALA C 1 26 ? 49.793 -37.634 -66.787 1.00 48.21 26 ALA C O 1
ATOM 3595 N N . PHE C 1 27 ? 48.639 -37.883 -64.872 1.00 39.12 27 PHE C N 1
ATOM 3596 C CA . PHE C 1 27 ? 49.606 -37.146 -64.077 1.00 31.08 27 PHE C CA 1
ATOM 3597 C C . PHE C 1 27 ? 49.365 -37.377 -62.589 1.00 31.02 27 PHE C C 1
ATOM 3598 O O . PHE C 1 27 ? 48.333 -37.917 -62.195 1.00 30.28 27 PHE C O 1
ATOM 3606 N N . SER C 1 28 ? 50.347 -37.017 -61.777 1.00 31.83 28 SER C N 1
ATOM 3607 C CA . SER C 1 28 ? 50.227 -37.112 -60.331 1.00 36.29 28 SER C CA 1
ATOM 3608 C C . SER C 1 28 ? 50.826 -35.850 -59.735 1.00 35.06 28 SER C C 1
ATOM 3609 O O . SER C 1 28 ? 51.784 -35.293 -60.281 1.00 38.27 28 SER C O 1
ATOM 3612 N N . MET C 1 29 ? 50.263 -35.391 -58.622 1.00 34.49 29 MET C N 1
ATOM 3613 C CA . MET C 1 29 ? 50.702 -34.140 -58.031 1.00 33.87 29 MET C CA 1
ATOM 3614 C C . MET C 1 29 ? 50.688 -34.224 -56.516 1.00 33.75 29 MET C C 1
ATOM 3615 O O . MET C 1 29 ? 49.987 -35.052 -55.924 1.00 33.52 29 MET C O 1
ATOM 3620 N N . GLU C 1 30 ? 51.481 -33.364 -55.895 1.00 37.88 30 GLU C N 1
ATOM 3621 C CA . GLU C 1 30 ? 51.518 -33.280 -54.446 1.00 39.11 30 GLU C CA 1
ATOM 3622 C C . GLU C 1 30 ? 51.410 -31.836 -54.007 1.00 35.72 30 GLU C C 1
ATOM 3623 O O . GLU C 1 30 ? 51.995 -30.940 -54.622 1.00 33.94 30 GLU C O 1
ATOM 3629 N N . GLY C 1 31 ? 50.641 -31.627 -52.943 1.00 30.39 31 GLY C N 1
ATOM 3630 C CA . GLY C 1 31 ? 50.486 -30.327 -52.333 1.00 31.01 31 GLY C CA 1
ATOM 3631 C C . GLY C 1 31 ? 50.911 -30.389 -50.884 1.00 33.23 31 GLY C C 1
ATOM 3632 O O . GLY C 1 31 ? 50.645 -31.369 -50.184 1.00 29.86 31 GLY C O 1
ATOM 3633 N N . VAL C 1 32 ? 51.589 -29.339 -50.443 1.00 32.56 32 VAL C N 1
ATOM 3634 C CA . VAL C 1 32 ? 52.046 -29.241 -49.073 1.00 27.29 32 VAL C CA 1
ATOM 3635 C C . VAL C 1 32 ? 51.890 -27.798 -48.641 1.00 27.78 32 VAL C C 1
ATOM 3636 O O . VAL C 1 32 ? 52.331 -26.875 -49.333 1.00 34.76 32 VAL C O 1
ATOM 3640 N N . GLY C 1 33 ? 51.252 -27.590 -47.501 1.00 34.16 33 GLY C N 1
ATOM 3641 C CA . GLY C 1 33 ? 51.064 -26.239 -47.032 1.00 35.24 33 GLY C CA 1
ATOM 3642 C C . GLY C 1 33 ? 50.351 -26.191 -45.707 1.00 33.26 33 GLY C C 1
ATOM 3643 O O . GLY C 1 33 ? 50.387 -27.149 -44.925 1.00 32.05 33 GLY C O 1
ATOM 3644 N N . GLU C 1 34 ? 49.691 -25.067 -45.458 1.00 31.60 34 GLU C N 1
ATOM 3645 C CA . GLU C 1 34 ? 49.093 -24.846 -44.158 1.00 28.30 34 GLU C CA 1
ATOM 3646 C C . GLU C 1 34 ? 48.034 -23.777 -44.270 1.00 32.63 34 GLU C C 1
ATOM 3647 O O . GLU C 1 34 ? 47.962 -23.069 -45.276 1.00 31.68 34 GLU C O 1
ATOM 3653 N N . GLY C 1 35 ? 47.217 -23.658 -43.229 1.00 30.96 35 GLY C N 1
ATOM 3654 C CA . GLY C 1 35 ? 46.127 -22.707 -43.231 1.00 31.80 35 GLY C CA 1
ATOM 3655 C C . GLY C 1 35 ? 45.527 -22.489 -41.862 1.00 29.70 35 GLY C C 1
ATOM 3656 O O . GLY C 1 35 ? 45.860 -23.181 -40.892 1.00 31.05 35 GLY C O 1
ATOM 3657 N N . ASN C 1 36 ? 44.643 -21.505 -41.782 1.00 23.41 36 ASN C N 1
ATOM 3658 C CA . ASN C 1 36 ? 44.007 -21.146 -40.513 1.00 23.14 36 ASN C CA 1
ATOM 3659 C C . ASN C 1 36 ? 42.520 -21.463 -40.624 1.00 30.94 36 ASN C C 1
ATOM 3660 O O . ASN C 1 36 ? 41.800 -20.807 -41.375 1.00 35.02 36 ASN C O 1
ATOM 3665 N N . ILE C 1 37 ? 42.070 -22.484 -39.899 1.00 31.83 37 ILE C N 1
ATOM 3666 C CA . ILE C 1 37 ? 40.711 -23.003 -40.077 1.00 32.75 37 ILE C CA 1
ATOM 3667 C C . ILE C 1 37 ? 39.651 -22.153 -39.384 1.00 32.12 37 ILE C C 1
ATOM 3668 O O . ILE C 1 37 ? 38.461 -22.470 -39.423 1.00 27.88 37 ILE C O 1
ATOM 3673 N N . LEU C 1 38 ? 40.090 -21.072 -38.753 1.00 33.94 38 LEU C N 1
ATOM 3674 C CA . LEU C 1 38 ? 39.182 -20.095 -38.170 1.00 32.87 38 LEU C CA 1
ATOM 3675 C C . LEU C 1 38 ? 39.074 -18.875 -39.071 1.00 30.53 38 LEU C C 1
ATOM 3676 O O . LEU C 1 38 ? 38.041 -18.204 -39.117 1.00 34.47 38 LEU C O 1
ATOM 3681 N N . GLU C 1 39 ? 40.153 -18.589 -39.786 1.00 32.07 39 GLU C N 1
ATOM 3682 C CA . GLU C 1 39 ? 40.190 -17.449 -40.682 1.00 34.01 39 GLU C CA 1
ATOM 3683 C C . GLU C 1 39 ? 39.754 -17.842 -42.090 1.00 27.16 39 GLU C C 1
ATOM 3684 O O . GLU C 1 39 ? 39.334 -16.992 -42.878 1.00 39.53 39 GLU C O 1
ATOM 3690 N N . GLY C 1 40 ? 39.844 -19.132 -42.398 1.00 26.42 40 GLY C N 1
ATOM 3691 C CA . GLY C 1 40 ? 39.561 -19.602 -43.742 1.00 26.72 40 GLY C CA 1
ATOM 3692 C C . GLY C 1 40 ? 40.626 -19.134 -44.716 1.00 30.81 40 GLY C C 1
ATOM 3693 O O . GLY C 1 40 ? 40.314 -18.572 -45.765 1.00 27.62 40 GLY C O 1
ATOM 3694 N N . THR C 1 41 ? 41.892 -19.332 -44.354 1.00 28.90 41 THR C N 1
ATOM 3695 C CA . THR C 1 41 ? 42.986 -19.094 -45.294 1.00 26.27 41 THR C CA 1
ATOM 3696 C C . THR C 1 41 ? 43.853 -20.332 -45.432 1.00 23.66 41 THR C C 1
ATOM 3697 O O . THR C 1 41 ? 43.848 -21.222 -44.580 1.00 31.10 41 THR C O 1
ATOM 3701 N N . GLN C 1 42 ? 44.572 -20.403 -46.544 1.00 25.89 42 GLN C N 1
ATOM 3702 C CA . GLN C 1 42 ? 45.507 -21.486 -46.751 1.00 27.45 42 GLN C CA 1
ATOM 3703 C C . GLN C 1 42 ? 46.407 -21.159 -47.917 1.00 25.95 42 GLN C C 1
ATOM 3704 O O . GLN C 1 42 ? 45.992 -20.494 -48.858 1.00 29.50 42 GLN C O 1
ATOM 3710 N N . GLU C 1 43 ? 47.646 -21.618 -47.842 1.00 24.43 43 GLU C N 1
ATOM 3711 C CA . GLU C 1 43 ? 48.529 -21.577 -48.990 1.00 29.24 43 GLU C CA 1
ATOM 3712 C C . GLU C 1 43 ? 49.123 -22.969 -49.120 1.00 31.65 43 GLU C C 1
ATOM 3713 O O . GLU C 1 43 ? 49.394 -23.642 -48.116 1.00 33.21 43 GLU C O 1
ATOM 3719 N N . VAL C 1 44 ? 49.285 -23.415 -50.358 1.00 27.89 44 VAL C N 1
ATOM 3720 C CA . VAL C 1 44 ? 49.731 -24.772 -50.618 1.00 30.15 44 VAL C CA 1
ATOM 3721 C C . VAL C 1 44 ? 50.731 -24.792 -51.771 1.00 34.30 44 VAL C C 1
ATOM 3722 O O . VAL C 1 44 ? 50.485 -24.217 -52.831 1.00 30.38 44 VAL C O 1
ATOM 3726 N N . LYS C 1 45 ? 51.873 -25.435 -51.549 1.00 31.51 45 LYS C N 1
ATOM 3727 C CA . LYS C 1 45 ? 52.906 -25.541 -52.577 1.00 34.14 45 LYS C CA 1
ATOM 3728 C C . LYS C 1 45 ? 52.674 -26.811 -53.388 1.00 32.14 45 LYS C C 1
ATOM 3729 O O . LYS C 1 45 ? 52.693 -27.917 -52.841 1.00 34.05 45 LYS C O 1
ATOM 3735 N N . ILE C 1 46 ? 52.465 -26.660 -54.692 1.00 28.86 46 ILE C N 1
ATOM 3736 C CA . ILE C 1 46 ? 52.070 -27.789 -55.523 1.00 30.60 46 ILE C CA 1
ATOM 3737 C C . ILE C 1 46 ? 53.146 -28.132 -56.537 1.00 34.35 46 ILE C C 1
ATOM 3738 O O . ILE C 1 46 ? 53.782 -27.239 -57.090 1.00 40.10 46 ILE C O 1
ATOM 3743 N N . SER C 1 47 ? 53.328 -29.428 -56.783 1.00 31.94 47 SER C N 1
ATOM 3744 C CA . SER C 1 47 ? 54.346 -29.912 -57.716 1.00 30.55 47 SER C CA 1
ATOM 3745 C C . SER C 1 47 ? 53.899 -31.182 -58.436 1.00 41.51 47 SER C C 1
ATOM 3746 O O . SER C 1 47 ? 53.246 -32.048 -57.851 1.00 46.01 47 SER C O 1
ATOM 3749 N N . VAL C 1 48 ? 54.260 -31.289 -59.709 1.00 42.57 48 VAL C N 1
ATOM 3750 C CA . VAL C 1 48 ? 53.952 -32.481 -60.492 1.00 43.42 48 VAL C CA 1
ATOM 3751 C C . VAL C 1 48 ? 54.986 -33.566 -60.205 1.00 42.66 48 VAL C C 1
ATOM 3752 O O . VAL C 1 48 ? 56.186 -33.347 -60.356 1.00 40.16 48 VAL C O 1
ATOM 3756 N N . THR C 1 49 ? 54.519 -34.733 -59.776 1.00 44.11 49 THR C N 1
ATOM 3757 C CA . THR C 1 49 ? 55.420 -35.818 -59.417 1.00 46.18 49 THR C CA 1
ATOM 3758 C C . THR C 1 49 ? 55.500 -36.841 -60.541 1.00 48.38 49 THR C C 1
ATOM 3759 O O . THR C 1 49 ? 56.448 -37.621 -60.621 1.00 49.62 49 THR C O 1
ATOM 3763 N N . LYS C 1 50 ? 54.498 -36.822 -61.412 1.00 50.31 50 LYS C N 1
ATOM 3764 C CA . LYS C 1 50 ? 54.483 -37.663 -62.602 1.00 50.50 50 LYS C CA 1
ATOM 3765 C C . LYS C 1 50 ? 53.715 -36.975 -63.729 1.00 42.83 50 LYS C C 1
ATOM 3766 O O . LYS C 1 50 ? 52.703 -36.321 -63.489 1.00 39.29 50 LYS C O 1
ATOM 3772 N N . GLY C 1 51 ? 54.210 -37.104 -64.954 1.00 38.91 51 GLY C N 1
ATOM 3773 C CA . GLY C 1 51 ? 53.459 -36.668 -66.116 1.00 32.39 51 GLY C CA 1
ATOM 3774 C C . GLY C 1 51 ? 53.765 -35.267 -66.602 1.00 34.01 51 GLY C C 1
ATOM 3775 O O . GLY C 1 51 ? 53.024 -34.713 -67.415 1.00 35.40 51 GLY C O 1
ATOM 3776 N N . ALA C 1 52 ? 54.852 -34.685 -66.110 1.00 37.49 52 ALA C N 1
ATOM 3777 C CA . ALA C 1 52 ? 55.271 -33.373 -66.587 1.00 38.28 52 ALA C CA 1
ATOM 3778 C C . ALA C 1 52 ? 55.997 -33.534 -67.925 1.00 44.10 52 ALA C C 1
ATOM 3779 O O . ALA C 1 52 ? 56.607 -34.572 -68.178 1.00 45.45 52 ALA C O 1
ATOM 3781 N N . PRO C 1 53 ? 55.918 -32.520 -68.801 1.00 46.75 53 PRO C N 1
ATOM 3782 C CA . PRO C 1 53 ? 55.210 -31.250 -68.619 1.00 47.17 53 PRO C CA 1
ATOM 3783 C C . PRO C 1 53 ? 53.718 -31.409 -68.880 1.00 43.89 53 PRO C C 1
ATOM 3784 O O . PRO C 1 53 ? 53.341 -32.102 -69.827 1.00 42.38 53 PRO C O 1
ATOM 3788 N N . LEU C 1 54 ? 52.890 -30.775 -68.053 1.00 44.51 54 LEU C N 1
ATOM 3789 C CA . LEU C 1 54 ? 51.442 -30.815 -68.230 1.00 39.50 54 LEU C CA 1
ATOM 3790 C C . LEU C 1 54 ? 51.038 -30.030 -69.461 1.00 34.11 54 LEU C C 1
ATOM 3791 O O . LEU C 1 54 ? 51.471 -28.899 -69.651 1.00 42.53 54 LEU C O 1
ATOM 3796 N N . PRO C 1 55 ? 50.196 -30.638 -70.301 1.00 32.05 55 PRO C N 1
ATOM 3797 C CA . PRO C 1 55 ? 49.712 -30.108 -71.580 1.00 35.04 55 PRO C CA 1
ATOM 3798 C C . PRO C 1 55 ? 48.504 -29.184 -71.435 1.00 36.44 55 PRO C C 1
ATOM 3799 O O . PRO C 1 55 ? 48.003 -28.675 -72.435 1.00 35.14 55 PRO C O 1
ATOM 3803 N N . PHE C 1 56 ? 48.031 -28.983 -70.208 1.00 33.76 56 PHE C N 1
ATOM 3804 C CA . PHE C 1 56 ? 46.852 -28.159 -69.994 1.00 36.55 56 PHE C CA 1
ATOM 3805 C C . PHE C 1 56 ? 47.169 -27.106 -68.935 1.00 32.81 56 PHE C C 1
ATOM 3806 O O . PHE C 1 56 ? 48.140 -27.245 -68.188 1.00 35.40 56 PHE C O 1
ATOM 3814 N N . ALA C 1 57 ? 46.361 -26.053 -68.871 1.00 29.02 57 ALA C N 1
ATOM 3815 C CA . ALA C 1 57 ? 46.567 -25.002 -67.879 1.00 30.50 57 ALA C CA 1
ATOM 3816 C C . ALA C 1 57 ? 46.413 -25.551 -66.464 1.00 34.05 57 ALA C C 1
ATOM 3817 O O . ALA C 1 57 ? 45.403 -26.198 -66.146 1.00 25.65 57 ALA C O 1
ATOM 3819 N N . PHE C 1 58 ? 47.409 -25.280 -65.617 1.00 36.28 58 PHE C N 1
ATOM 3820 C CA . PHE C 1 58 ? 47.424 -25.798 -64.250 1.00 32.68 58 PHE C CA 1
ATOM 3821 C C . PHE C 1 58 ? 46.129 -25.510 -63.508 1.00 29.96 58 PHE C C 1
ATOM 3822 O O . PHE C 1 58 ? 45.687 -26.312 -62.690 1.00 27.69 58 PHE C O 1
ATOM 3830 N N . ASP C 1 59 ? 45.530 -24.363 -63.800 1.00 27.99 59 ASP C N 1
ATOM 3831 C CA . ASP C 1 59 ? 44.435 -23.841 -62.987 1.00 28.30 59 ASP C CA 1
ATOM 3832 C C . ASP C 1 59 ? 43.225 -24.760 -62.872 1.00 25.56 59 ASP C C 1
ATOM 3833 O O . ASP C 1 59 ? 42.390 -24.563 -62.002 1.00 24.34 59 ASP C O 1
ATOM 3838 N N . ILE C 1 60 ? 43.101 -25.762 -63.732 1.00 24.21 60 ILE C N 1
ATOM 3839 C CA . ILE C 1 60 ? 41.915 -26.608 -63.641 1.00 21.98 60 ILE C CA 1
ATOM 3840 C C . ILE C 1 60 ? 41.944 -27.479 -62.376 1.00 31.84 60 ILE C C 1
ATOM 3841 O O . ILE C 1 60 ? 40.902 -27.880 -61.868 1.00 32.87 60 ILE C O 1
ATOM 3846 N N . VAL C 1 61 ? 43.134 -27.745 -61.846 1.00 25.88 61 VAL C N 1
ATOM 3847 C CA . VAL C 1 61 ? 43.229 -28.508 -60.614 1.00 29.16 61 VAL C CA 1
ATOM 3848 C C . VAL C 1 61 ? 43.276 -27.606 -59.391 1.00 25.72 61 VAL C C 1
ATOM 3849 O O . VAL C 1 61 ? 43.381 -28.100 -58.264 1.00 28.53 61 VAL C O 1
ATOM 3853 N N . SER C 1 62 ? 43.197 -26.293 -59.585 1.00 23.09 62 SER C N 1
ATOM 3854 C CA . SER C 1 62 ? 43.274 -25.377 -58.441 1.00 28.27 62 SER C CA 1
ATOM 3855 C C . SER C 1 62 ? 42.245 -25.648 -57.346 1.00 28.68 62 SER C C 1
ATOM 3856 O O . SER C 1 62 ? 42.565 -25.582 -56.162 1.00 31.15 62 SER C O 1
ATOM 3859 N N . VAL C 1 63 ? 41.017 -25.961 -57.740 1.00 27.15 63 VAL C N 1
ATOM 3860 C CA . VAL C 1 63 ? 39.956 -26.242 -56.784 1.00 30.48 63 VAL C CA 1
ATOM 3861 C C . VAL C 1 63 ? 40.104 -27.645 -56.167 1.00 29.53 63 VAL C C 1
ATOM 3862 O O . VAL C 1 63 ? 39.473 -27.965 -55.156 1.00 30.74 63 VAL C O 1
ATOM 3866 N N . ALA C 1 64 ? 40.961 -28.475 -56.749 1.00 30.83 64 ALA C N 1
ATOM 3867 C CA . ALA C 1 64 ? 41.203 -29.797 -56.184 1.00 23.80 64 ALA C CA 1
ATOM 3868 C C . ALA C 1 64 ? 42.247 -29.757 -55.062 1.00 28.45 64 ALA C C 1
ATOM 3869 O O . ALA C 1 64 ? 42.187 -30.572 -54.144 1.00 29.23 64 ALA C O 1
ATOM 3871 N N . PHE C 1 65 ? 43.188 -28.814 -55.123 1.00 25.26 65 PHE C N 1
ATOM 3872 C CA . PHE C 1 65 ? 44.269 -28.751 -54.119 1.00 25.58 65 PHE C CA 1
ATOM 3873 C C . PHE C 1 65 ? 43.999 -27.873 -52.899 1.00 33.54 65 PHE C C 1
ATOM 3874 O O . PHE C 1 65 ? 43.598 -28.340 -51.831 1.00 31.77 65 PHE C O 1
ATOM 3903 N N . ASN C 1 67 ? 39.478 -28.043 -49.572 1.00 24.74 69 ASN C N 1
ATOM 3904 C CA . ASN C 1 67 ? 39.254 -28.476 -48.207 1.00 22.40 69 ASN C CA 1
ATOM 3905 C C . ASN C 1 67 ? 38.555 -27.342 -47.503 1.00 19.69 69 ASN C C 1
ATOM 3906 O O . ASN C 1 67 ? 39.174 -26.341 -47.140 1.00 25.35 69 ASN C O 1
ATOM 3911 N N . ARG C 1 68 ? 37.234 -27.482 -47.369 1.00 23.46 70 ARG C N 1
ATOM 3912 C CA . ARG C 1 68 ? 36.395 -26.470 -46.736 1.00 22.16 70 ARG C CA 1
ATOM 3913 C C . ARG C 1 68 ? 36.583 -26.377 -45.227 1.00 22.80 70 ARG C C 1
ATOM 3914 O O . ARG C 1 68 ? 35.954 -25.554 -44.593 1.00 26.42 70 ARG C O 1
ATOM 3922 N N . ALA C 1 69 ? 37.439 -27.221 -44.663 1.00 30.88 71 ALA C N 1
ATOM 3923 C CA . ALA C 1 69 ? 37.817 -27.030 -43.274 1.00 26.89 71 ALA C CA 1
ATOM 3924 C C . ALA C 1 69 ? 38.458 -25.653 -43.169 1.00 28.11 71 ALA C C 1
ATOM 3925 O O . ALA C 1 69 ? 38.336 -24.975 -42.151 1.00 31.44 71 ALA C O 1
ATOM 3927 N N . TYR C 1 70 ? 39.113 -25.234 -44.251 1.00 28.42 72 TYR C N 1
ATOM 3928 C CA . TYR C 1 70 ? 39.699 -23.898 -44.312 1.00 30.52 72 TYR C CA 1
ATOM 3929 C C . TYR C 1 70 ? 38.679 -22.861 -44.784 1.00 32.11 72 TYR C C 1
ATOM 3930 O O . TYR C 1 70 ? 38.812 -22.297 -45.876 1.00 28.04 72 TYR C O 1
ATOM 3939 N N . THR C 1 71 ? 37.655 -22.629 -43.971 1.00 30.55 73 THR C N 1
ATOM 3940 C CA . THR C 1 71 ? 36.653 -21.608 -44.265 1.00 30.33 73 THR C CA 1
ATOM 3941 C C . THR C 1 71 ? 36.275 -20.895 -42.982 1.00 26.01 73 THR C C 1
ATOM 3942 O O . THR C 1 71 ? 35.977 -21.534 -41.967 1.00 26.06 73 THR C O 1
ATOM 3946 N N . GLY C 1 72 ? 36.274 -19.570 -43.025 1.00 25.33 74 GLY C N 1
ATOM 3947 C CA . GLY C 1 72 ? 35.820 -18.788 -41.892 1.00 23.39 74 GLY C CA 1
ATOM 3948 C C . GLY C 1 72 ? 34.316 -18.926 -41.760 1.00 26.49 74 GLY C C 1
ATOM 3949 O O . GLY C 1 72 ? 33.584 -18.746 -42.732 1.00 31.27 74 GLY C O 1
ATOM 3950 N N . TYR C 1 73 ? 33.832 -19.245 -40.560 1.00 22.34 75 TYR C N 1
ATOM 3951 C CA . TYR C 1 73 ? 32.392 -19.327 -40.374 1.00 28.03 75 TYR C CA 1
ATOM 3952 C C . TYR C 1 73 ? 31.940 -18.474 -39.209 1.00 22.31 75 TYR C C 1
ATOM 3953 O O . TYR C 1 73 ? 32.496 -18.568 -38.121 1.00 26.17 75 TYR C O 1
ATOM 3962 N N . PRO C 1 74 ? 30.938 -17.620 -39.443 1.00 21.17 76 PRO C N 1
ATOM 3963 C CA . PRO C 1 74 ? 30.278 -16.845 -38.394 1.00 24.17 76 PRO C CA 1
ATOM 3964 C C . PRO C 1 74 ? 29.524 -17.790 -37.457 1.00 24.26 76 PRO C C 1
ATOM 3965 O O . PRO C 1 74 ? 29.057 -18.833 -37.906 1.00 24.62 76 PRO C O 1
ATOM 3969 N N . GLU C 1 75 ? 29.385 -17.433 -36.181 1.00 28.97 77 GLU C N 1
ATOM 3970 C CA . GLU C 1 75 ? 28.726 -18.327 -35.233 1.00 31.07 77 GLU C CA 1
ATOM 3971 C C . GLU C 1 75 ? 27.309 -18.661 -35.680 1.00 33.69 77 GLU C C 1
ATOM 3972 O O . GLU C 1 75 ? 26.794 -19.738 -35.396 1.00 31.31 77 GLU C O 1
ATOM 3978 N N . GLU C 1 76 ? 26.681 -17.730 -36.387 1.00 29.39 78 GLU C N 1
ATOM 3979 C CA . GLU C 1 76 ? 25.261 -17.854 -36.679 1.00 21.98 78 GLU C CA 1
ATOM 3980 C C . GLU C 1 76 ? 24.954 -18.653 -37.942 1.00 29.22 78 GLU C C 1
ATOM 3981 O O . GLU C 1 76 ? 23.802 -18.724 -38.363 1.00 24.88 78 GLU C O 1
ATOM 3987 N N . ILE C 1 77 ? 25.986 -19.253 -38.534 1.00 29.12 79 ILE C N 1
ATOM 3988 C CA . ILE C 1 77 ? 25.792 -20.254 -39.572 1.00 17.44 79 ILE C CA 1
ATOM 3989 C C . ILE C 1 77 ? 26.444 -21.572 -39.192 1.00 18.90 79 ILE C C 1
ATOM 3990 O O . ILE C 1 77 ? 27.631 -21.608 -38.860 1.00 21.46 79 ILE C O 1
ATOM 3995 N N . SER C 1 78 ? 25.676 -22.654 -39.253 1.00 18.35 80 SER C N 1
ATOM 3996 C CA . SER C 1 78 ? 26.237 -23.973 -38.998 1.00 20.40 80 SER C CA 1
ATOM 3997 C C . SER C 1 78 ? 27.395 -24.272 -39.952 1.00 26.31 80 SER C C 1
ATOM 3998 O O . SER C 1 78 ? 27.258 -24.151 -41.163 1.00 24.49 80 SER C O 1
ATOM 4001 N N . ASP C 1 79 ? 28.527 -24.661 -39.391 1.00 27.53 81 ASP C N 1
ATOM 4002 C CA . ASP C 1 79 ? 29.713 -24.958 -40.173 1.00 28.55 81 ASP C CA 1
ATOM 4003 C C . ASP C 1 79 ? 29.842 -26.470 -40.268 1.00 30.77 81 ASP C C 1
ATOM 4004 O O . ASP C 1 79 ? 30.435 -27.111 -39.402 1.00 25.64 81 ASP C O 1
ATOM 4009 N N . TYR C 1 80 ? 29.263 -27.029 -41.319 1.00 24.16 82 TYR C N 1
ATOM 4010 C CA . TYR C 1 80 ? 29.239 -28.478 -41.549 1.00 23.98 82 TYR C CA 1
ATOM 4011 C C . TYR C 1 80 ? 30.629 -29.111 -41.541 1.00 25.69 82 TYR C C 1
ATOM 4012 O O . TYR C 1 80 ? 30.792 -30.298 -41.245 1.00 28.50 82 TYR C O 1
ATOM 4021 N N . PHE C 1 81 ? 31.637 -28.326 -41.884 1.00 28.93 83 PHE C N 1
ATOM 4022 C CA . PHE C 1 81 ? 32.958 -28.896 -42.108 1.00 25.00 83 PHE C CA 1
ATOM 4023 C C . PHE C 1 81 ? 33.737 -29.040 -40.806 1.00 27.77 83 PHE C C 1
ATOM 4024 O O . PHE C 1 81 ? 34.253 -30.119 -40.516 1.00 31.30 83 PHE C O 1
ATOM 4032 N N . LEU C 1 82 ? 33.799 -27.981 -40.008 1.00 21.36 84 LEU C N 1
ATOM 4033 C CA . LEU C 1 82 ? 34.429 -28.106 -38.688 1.00 23.61 84 LEU C CA 1
ATOM 4034 C C . LEU C 1 82 ? 33.738 -29.238 -37.927 1.00 24.93 84 LEU C C 1
ATOM 4035 O O . LEU C 1 82 ? 34.393 -30.125 -37.380 1.00 27.72 84 LEU C O 1
ATOM 4040 N N . GLN C 1 83 ? 32.406 -29.224 -37.952 1.00 28.13 85 GLN C N 1
ATOM 4041 C CA . GLN C 1 83 ? 31.589 -30.204 -37.241 1.00 29.19 85 GLN C CA 1
ATOM 4042 C C . GLN C 1 83 ? 31.777 -31.660 -37.685 1.00 31.27 85 GLN C C 1
ATOM 4043 O O . GLN C 1 83 ? 31.275 -32.569 -37.030 1.00 36.72 85 GLN C O 1
ATOM 4049 N N . SER C 1 84 ? 32.469 -31.886 -38.799 1.00 28.98 86 SER C N 1
ATOM 4050 C CA . SER C 1 84 ? 32.676 -33.240 -39.291 1.00 30.28 86 SER C CA 1
ATOM 4051 C C . SER C 1 84 ? 33.913 -33.932 -38.698 1.00 33.22 86 SER C C 1
ATOM 4052 O O . SER C 1 84 ? 34.129 -35.129 -38.916 1.00 31.33 86 SER C O 1
ATOM 4055 N N . PHE C 1 85 ? 34.724 -33.197 -37.948 1.00 34.38 87 PHE C N 1
ATOM 4056 C CA . PHE C 1 85 ? 35.939 -33.795 -37.392 1.00 29.72 87 PHE C CA 1
ATOM 4057 C C . PHE C 1 85 ? 35.688 -34.355 -35.996 1.00 31.39 87 PHE C C 1
ATOM 4058 O O . PHE C 1 85 ? 34.710 -33.980 -35.351 1.00 37.24 87 PHE C O 1
ATOM 4066 N N . PRO C 1 86 ? 36.549 -35.285 -35.546 1.00 36.15 88 PRO C N 1
ATOM 4067 C CA . PRO C 1 86 ? 37.821 -35.721 -36.147 1.00 38.55 88 PRO C CA 1
ATOM 4068 C C . PRO C 1 86 ? 37.683 -36.626 -37.379 1.00 43.65 88 PRO C C 1
ATOM 4069 O O . PRO C 1 86 ? 38.646 -36.782 -38.133 1.00 46.29 88 PRO C O 1
ATOM 4073 N N . GLU C 1 87 ? 36.510 -37.224 -37.562 1.00 44.07 89 GLU C N 1
ATOM 4074 C CA . GLU C 1 87 ? 36.301 -38.224 -38.604 1.00 49.04 89 GLU C CA 1
ATOM 4075 C C . GLU C 1 87 ? 36.646 -37.718 -39.998 1.00 43.38 89 GLU C C 1
ATOM 4076 O O . GLU C 1 87 ? 37.297 -38.415 -40.777 1.00 51.08 89 GLU C O 1
ATOM 4082 N N . GLY C 1 88 ? 36.206 -36.507 -40.319 1.00 32.09 90 GLY C N 1
ATOM 4083 C CA . GLY C 1 88 ? 36.497 -35.935 -41.621 1.00 30.05 90 GLY C CA 1
ATOM 4084 C C . GLY C 1 88 ? 35.286 -35.867 -42.523 1.00 27.80 90 GLY C C 1
ATOM 4085 O O . GLY C 1 88 ? 34.150 -36.021 -42.087 1.00 36.67 90 GLY C O 1
ATOM 4086 N N . PHE C 1 89 ? 35.533 -35.626 -43.803 1.00 26.73 91 PHE C N 1
ATOM 4087 C CA . PHE C 1 89 ? 34.458 -35.575 -44.775 1.00 23.48 91 PHE C CA 1
ATOM 4088 C C . PHE C 1 89 ? 35.003 -35.885 -46.166 1.00 28.22 91 PHE C C 1
ATOM 4089 O O . PHE C 1 89 ? 36.223 -35.946 -46.367 1.00 33.50 91 PHE C O 1
ATOM 4097 N N . THR C 1 90 ? 34.100 -36.098 -47.119 1.00 29.38 92 THR C N 1
ATOM 4098 C CA . THR C 1 90 ? 34.479 -36.350 -48.516 1.00 29.03 92 THR C CA 1
ATOM 4099 C C . THR C 1 90 ? 33.659 -35.468 -49.452 1.00 26.91 92 THR C C 1
ATOM 4100 O O . THR C 1 90 ? 32.721 -34.800 -49.020 1.00 32.70 92 THR C O 1
ATOM 4104 N N . TYR C 1 91 ? 34.004 -35.446 -50.740 1.00 24.84 93 TYR C N 1
ATOM 4105 C CA . TYR C 1 91 ? 33.145 -34.753 -51.687 1.00 30.43 93 TYR C CA 1
ATOM 4106 C C . TYR C 1 91 ? 33.178 -35.377 -53.070 1.00 28.46 93 TYR C C 1
ATOM 4107 O O . TYR C 1 91 ? 34.175 -35.991 -53.452 1.00 28.39 93 TYR C O 1
ATOM 4116 N N . GLU C 1 92 ? 32.067 -35.235 -53.791 1.00 28.86 94 GLU C N 1
ATOM 4117 C CA . GLU C 1 92 ? 31.966 -35.570 -55.207 1.00 30.54 94 GLU C CA 1
ATOM 4118 C C . GLU C 1 92 ? 31.654 -34.275 -55.946 1.00 28.31 94 GLU C C 1
ATOM 4119 O O . GLU C 1 92 ? 30.671 -33.589 -55.628 1.00 30.75 94 GLU C O 1
ATOM 4125 N N . ARG C 1 93 ? 32.474 -33.950 -56.941 1.00 26.74 95 ARG C N 1
ATOM 4126 C CA . ARG C 1 93 ? 32.465 -32.622 -57.538 1.00 27.91 95 ARG C CA 1
ATOM 4127 C C . ARG C 1 93 ? 32.421 -32.688 -59.067 1.00 29.90 95 ARG C C 1
ATOM 4128 O O . ARG C 1 93 ? 33.330 -33.213 -59.709 1.00 32.18 95 ARG C O 1
ATOM 4136 N N . ASN C 1 94 ? 31.360 -32.139 -59.639 1.00 24.98 96 ASN C N 1
ATOM 4137 C CA . ASN C 1 94 ? 31.140 -32.187 -61.071 1.00 26.17 96 ASN C CA 1
ATOM 4138 C C . ASN C 1 94 ? 31.303 -30.816 -61.675 1.00 24.89 96 ASN C C 1
ATOM 4139 O O . ASN C 1 94 ? 30.816 -29.824 -61.127 1.00 25.07 96 ASN C O 1
ATOM 4144 N N . ILE C 1 95 ? 31.993 -30.764 -62.809 1.00 26.60 97 ILE C N 1
ATOM 4145 C CA . ILE C 1 95 ? 32.299 -29.505 -63.457 1.00 24.43 97 ILE C CA 1
ATOM 4146 C C . ILE C 1 95 ? 31.953 -29.572 -64.946 1.00 23.12 97 ILE C C 1
ATOM 4147 O O . ILE C 1 95 ? 32.222 -30.569 -65.605 1.00 25.34 97 ILE C O 1
ATOM 4152 N N . ARG C 1 96 ? 31.347 -28.502 -65.450 1.00 22.82 98 ARG C N 1
ATOM 4153 C CA . ARG C 1 96 ? 31.101 -28.358 -66.871 1.00 22.84 98 ARG C CA 1
ATOM 4154 C C . ARG C 1 96 ? 31.675 -27.050 -67.371 1.00 28.82 98 ARG C C 1
ATOM 4155 O O . ARG C 1 96 ? 31.165 -25.966 -67.069 1.00 25.14 98 ARG C O 1
ATOM 4163 N N . TYR C 1 97 ? 32.740 -27.158 -68.149 1.00 25.02 99 TYR C N 1
ATOM 4164 C CA . TYR C 1 97 ? 33.322 -25.986 -68.778 1.00 29.75 99 TYR C CA 1
ATOM 4165 C C . TYR C 1 97 ? 32.394 -25.478 -69.886 1.00 29.86 99 TYR C C 1
ATOM 4166 O O . TYR C 1 97 ? 31.610 -26.235 -70.470 1.00 27.75 99 TYR C O 1
ATOM 4175 N N . GLN C 1 98 ? 32.477 -24.192 -70.179 1.00 32.41 100 GLN C N 1
ATOM 4176 C CA . GLN C 1 98 ? 31.512 -23.588 -71.079 1.00 22.59 100 GLN C CA 1
ATOM 4177 C C . GLN C 1 98 ? 31.580 -24.127 -72.514 1.00 25.32 100 GLN C C 1
ATOM 4178 O O . GLN C 1 98 ? 30.671 -23.884 -73.299 1.00 31.13 100 GLN C O 1
ATOM 4184 N N A ASP C 1 99 ? 32.645 -24.842 -72.859 0.50 25.00 101 ASP C N 1
ATOM 4185 N N B ASP C 1 99 ? 32.652 -24.862 -72.820 0.50 24.93 101 ASP C N 1
ATOM 4186 C CA A ASP C 1 99 ? 32.744 -25.416 -74.203 0.50 27.98 101 ASP C CA 1
ATOM 4187 C CA B ASP C 1 99 ? 32.860 -25.452 -74.147 0.50 28.55 101 ASP C CA 1
ATOM 4188 C C A ASP C 1 99 ? 32.408 -26.910 -74.215 0.50 28.68 101 ASP C C 1
ATOM 4189 C C B ASP C 1 99 ? 32.281 -26.862 -74.254 0.50 28.60 101 ASP C C 1
ATOM 4190 O O A ASP C 1 99 ? 32.703 -27.613 -75.181 0.50 29.62 101 ASP C O 1
ATOM 4191 O O B ASP C 1 99 ? 32.274 -27.459 -75.328 0.50 29.04 101 ASP C O 1
ATOM 4200 N N . GLY C 1 100 ? 31.791 -27.395 -73.139 1.00 28.99 102 GLY C N 1
ATOM 4201 C CA . GLY C 1 100 ? 31.303 -28.761 -73.121 1.00 31.37 102 GLY C CA 1
ATOM 4202 C C . GLY C 1 100 ? 32.192 -29.778 -72.438 1.00 31.96 102 GLY C C 1
ATOM 4203 O O . GLY C 1 100 ? 31.747 -30.878 -72.096 1.00 29.52 102 GLY C O 1
ATOM 4204 N N . GLY C 1 101 ? 33.451 -29.422 -72.219 1.00 30.49 103 GLY C N 1
ATOM 4205 C CA . GLY C 1 101 ? 34.322 -30.284 -71.447 1.00 27.74 103 GLY C CA 1
ATOM 4206 C C . GLY C 1 101 ? 33.738 -30.483 -70.066 1.00 30.67 103 GLY C C 1
ATOM 4207 O O . GLY C 1 101 ? 32.918 -29.683 -69.651 1.00 27.70 103 GLY C O 1
ATOM 4208 N N . THR C 1 102 ? 34.140 -31.550 -69.384 1.00 24.06 104 THR C N 1
ATOM 4209 C CA . THR C 1 102 ? 33.661 -31.805 -68.024 1.00 22.17 104 THR C CA 1
ATOM 4210 C C . THR C 1 102 ? 34.771 -32.374 -67.157 1.00 28.34 104 THR C C 1
ATOM 4211 O O . THR C 1 102 ? 35.745 -32.927 -67.662 1.00 32.14 104 THR C O 1
ATOM 4215 N N . ALA C 1 103 ? 34.616 -32.248 -65.844 1.00 27.24 105 ALA C N 1
ATOM 4216 C CA . ALA C 1 103 ? 35.558 -32.854 -64.913 1.00 33.26 105 ALA C CA 1
ATOM 4217 C C . ALA C 1 103 ? 34.813 -33.498 -63.759 1.00 26.49 105 ALA C C 1
ATOM 4218 O O . ALA C 1 103 ? 33.726 -33.051 -63.392 1.00 26.18 105 ALA C O 1
ATOM 4220 N N . ILE C 1 104 ? 35.393 -34.570 -63.229 1.00 32.36 106 ILE C N 1
ATOM 4221 C CA . ILE C 1 104 ? 34.865 -35.280 -62.068 1.00 29.38 106 ILE C CA 1
ATOM 4222 C C . ILE C 1 104 ? 35.973 -35.394 -61.025 1.00 30.73 106 ILE C C 1
ATOM 4223 O O . ILE C 1 104 ? 37.012 -36.026 -61.271 1.00 29.78 106 ILE C O 1
ATOM 4228 N N . VAL C 1 105 ? 35.759 -34.774 -59.866 1.00 27.83 107 VAL C N 1
ATOM 4229 C CA . VAL C 1 105 ? 36.751 -34.764 -58.798 1.00 31.19 107 VAL C CA 1
ATOM 4230 C C . VAL C 1 105 ? 36.180 -35.447 -57.565 1.00 29.60 107 VAL C C 1
ATOM 4231 O O . VAL C 1 105 ? 35.092 -35.105 -57.112 1.00 35.76 107 VAL C O 1
ATOM 4235 N N . LYS C 1 106 ? 36.913 -36.412 -57.029 1.00 29.48 108 LYS C N 1
ATOM 4236 C CA . LYS C 1 106 ? 36.488 -37.113 -55.819 1.00 33.77 108 LYS C CA 1
ATOM 4237 C C . LYS C 1 106 ? 37.587 -37.039 -54.766 1.00 36.08 108 LYS C C 1
ATOM 4238 O O . LYS C 1 106 ? 38.700 -37.522 -54.980 1.00 41.42 108 LYS C O 1
ATOM 4244 N N . SER C 1 107 ? 37.281 -36.415 -53.637 1.00 29.82 109 SER C N 1
ATOM 4245 C CA . SER C 1 107 ? 38.291 -36.174 -52.610 1.00 22.90 109 SER C CA 1
ATOM 4246 C C . SER C 1 107 ? 37.916 -36.767 -51.257 1.00 29.49 109 SER C C 1
ATOM 4247 O O . SER C 1 107 ? 36.743 -36.930 -50.944 1.00 37.82 109 SER C O 1
ATOM 4250 N N . ASP C 1 108 ? 38.927 -37.080 -50.459 1.00 34.14 110 ASP C N 1
ATOM 4251 C CA . ASP C 1 108 ? 38.720 -37.513 -49.079 1.00 38.23 110 ASP C CA 1
ATOM 4252 C C . ASP C 1 108 ? 39.610 -36.716 -48.143 1.00 38.66 110 ASP C C 1
ATOM 4253 O O . ASP C 1 108 ? 40.833 -36.688 -48.296 1.00 34.75 110 ASP C O 1
ATOM 4258 N N . ILE C 1 109 ? 38.985 -36.076 -47.166 1.00 34.94 111 ILE C N 1
ATOM 4259 C CA . ILE C 1 109 ? 39.718 -35.312 -46.184 1.00 33.90 111 ILE C CA 1
ATOM 4260 C C . ILE C 1 109 ? 39.728 -36.089 -44.880 1.00 36.52 111 ILE C C 1
ATOM 4261 O O . ILE C 1 109 ? 38.679 -36.313 -44.266 1.00 35.22 111 ILE C O 1
ATOM 4266 N N . SER C 1 110 ? 40.918 -36.515 -44.471 1.00 32.84 112 SER C N 1
ATOM 4267 C CA . SER C 1 110 ? 41.094 -37.167 -43.176 1.00 32.36 112 SER C CA 1
ATOM 4268 C C . SER C 1 110 ? 42.008 -36.355 -42.260 1.00 32.43 112 SER C C 1
ATOM 4269 O O . SER C 1 110 ? 42.678 -35.414 -42.696 1.00 33.36 112 SER C O 1
ATOM 4272 N N . LEU C 1 111 ? 42.020 -36.717 -40.981 1.00 37.91 113 LEU C N 1
ATOM 4273 C CA . LEU C 1 111 ? 42.836 -36.039 -39.974 1.00 37.07 113 LEU C CA 1
ATOM 4274 C C . LEU C 1 111 ? 43.859 -37.035 -39.418 1.00 50.36 113 LEU C C 1
ATOM 4275 O O . LEU C 1 111 ? 43.491 -38.164 -39.077 1.00 50.07 113 LEU C O 1
ATOM 4280 N N . GLU C 1 112 ? 45.132 -36.634 -39.329 1.00 56.05 114 GLU C N 1
ATOM 4281 C CA . GLU C 1 112 ? 46.202 -37.619 -39.108 1.00 62.35 114 GLU C CA 1
ATOM 4282 C C . GLU C 1 112 ? 47.191 -37.459 -37.938 1.00 67.06 114 GLU C C 1
ATOM 4283 O O . GLU C 1 112 ? 47.907 -38.410 -37.635 1.00 73.06 114 GLU C O 1
ATOM 4289 N N . GLY C 1 114 ? 47.411 -34.463 -36.230 1.00 50.76 116 GLY C N 1
ATOM 4290 C CA . GLY C 1 114 ? 46.636 -33.295 -36.587 1.00 51.08 116 GLY C CA 1
ATOM 4291 C C . GLY C 1 114 ? 47.087 -32.687 -37.899 1.00 49.80 116 GLY C C 1
ATOM 4292 O O . GLY C 1 114 ? 47.462 -31.516 -37.964 1.00 54.51 116 GLY C O 1
ATOM 4293 N N . LYS C 1 115 ? 47.053 -33.494 -38.948 1.00 39.51 117 LYS C N 1
ATOM 4294 C CA . LYS C 1 115 ? 47.332 -33.011 -40.293 1.00 40.05 117 LYS C CA 1
ATOM 4295 C C . LYS C 1 115 ? 46.215 -33.446 -41.230 1.00 36.71 117 LYS C C 1
ATOM 4296 O O . LYS C 1 115 ? 45.888 -34.633 -41.309 1.00 38.56 117 LYS C O 1
ATOM 4302 N N . PHE C 1 116 ? 45.610 -32.489 -41.927 1.00 33.17 118 PHE C N 1
ATOM 4303 C CA . PHE C 1 116 ? 44.604 -32.850 -42.915 1.00 35.18 118 PHE C CA 1
ATOM 4304 C C . PHE C 1 116 ? 45.272 -33.644 -44.029 1.00 39.50 118 PHE C C 1
ATOM 4305 O O . PHE C 1 116 ? 46.057 -33.101 -44.810 1.00 43.76 118 PHE C O 1
ATOM 4313 N N . ILE C 1 117 ? 44.965 -34.932 -44.095 1.00 34.94 119 ILE C N 1
ATOM 4314 C CA . ILE C 1 117 ? 45.450 -35.777 -45.175 1.00 35.68 119 ILE C CA 1
ATOM 4315 C C . ILE C 1 117 ? 44.412 -35.852 -46.283 1.00 33.75 119 ILE C C 1
ATOM 4316 O O . ILE C 1 117 ? 43.341 -36.432 -46.104 1.00 33.98 119 ILE C O 1
ATOM 4321 N N . VAL C 1 118 ? 44.736 -35.268 -47.433 1.00 29.78 120 VAL C N 1
ATOM 4322 C CA . VAL C 1 118 ? 43.792 -35.178 -48.533 1.00 29.79 120 VAL C CA 1
ATOM 4323 C C . VAL C 1 118 ? 44.264 -35.971 -49.754 1.00 35.26 120 VAL C C 1
ATOM 4324 O O . VAL C 1 118 ? 45.388 -35.812 -50.219 1.00 38.85 120 VAL C O 1
ATOM 4328 N N . ASN C 1 119 ? 43.397 -36.836 -50.262 1.00 32.55 121 ASN C N 1
ATOM 4329 C CA . ASN C 1 119 ? 43.669 -37.568 -51.486 1.00 37.93 121 ASN C CA 1
ATOM 4330 C C . ASN C 1 119 ? 42.545 -37.289 -52.464 1.00 33.92 121 ASN C C 1
ATOM 4331 O O . ASN C 1 119 ? 41.374 -37.269 -52.073 1.00 35.48 121 ASN C O 1
ATOM 4336 N N . VAL C 1 120 ? 42.893 -37.055 -53.726 1.00 27.78 122 VAL C N 1
ATOM 4337 C CA . VAL C 1 120 ? 41.937 -36.489 -54.659 1.00 29.04 122 VAL C CA 1
ATOM 4338 C C . VAL C 1 120 ? 42.121 -37.018 -56.075 1.00 33.76 122 VAL C C 1
ATOM 4339 O O . VAL C 1 120 ? 43.227 -37.016 -56.602 1.00 38.14 122 VAL C O 1
ATOM 4343 N N . ASP C 1 121 ? 41.026 -37.470 -56.680 1.00 27.80 123 ASP C N 1
ATOM 4344 C CA . ASP C 1 121 ? 41.043 -37.948 -58.061 1.00 33.35 123 ASP C CA 1
ATOM 4345 C C . ASP C 1 121 ? 40.466 -36.903 -58.996 1.00 38.82 123 ASP C C 1
ATOM 4346 O O . ASP C 1 121 ? 39.342 -36.444 -58.811 1.00 44.33 123 ASP C O 1
ATOM 4351 N N . PHE C 1 122 ? 41.237 -36.544 -60.010 1.00 29.77 124 PHE C N 1
ATOM 4352 C CA . PHE C 1 122 ? 40.827 -35.500 -60.937 1.00 35.25 124 PHE C CA 1
ATOM 4353 C C . PHE C 1 122 ? 40.773 -35.983 -62.383 1.00 36.33 124 PHE C C 1
ATOM 4354 O O . PHE C 1 122 ? 41.817 -36.178 -63.008 1.00 32.78 124 PHE C O 1
ATOM 4362 N N . LYS C 1 123 ? 39.567 -36.151 -62.923 1.00 31.07 125 LYS C N 1
ATOM 4363 C CA . LYS C 1 123 ? 39.420 -36.625 -64.302 1.00 26.37 125 LYS C CA 1
ATOM 4364 C C . LYS C 1 123 ? 38.629 -35.652 -65.162 1.00 33.40 125 LYS C C 1
ATOM 4365 O O . LYS C 1 123 ? 37.492 -35.326 -64.850 1.00 31.31 125 LYS C O 1
ATOM 4371 N N . ALA C 1 124 ? 39.230 -35.205 -66.262 1.00 28.45 126 ALA C N 1
ATOM 4372 C CA . ALA C 1 124 ? 38.578 -34.242 -67.143 1.00 31.49 126 ALA C CA 1
ATOM 4373 C C . ALA C 1 124 ? 38.619 -34.701 -68.594 1.00 33.29 126 ALA C C 1
ATOM 4374 O O . ALA C 1 124 ? 39.616 -35.275 -69.044 1.00 31.54 126 ALA C O 1
ATOM 4376 N N . LYS C 1 125 ? 37.539 -34.445 -69.330 1.00 30.13 127 LYS C N 1
ATOM 4377 C CA . LYS C 1 125 ? 37.479 -34.825 -70.740 1.00 31.75 127 LYS C CA 1
ATOM 4378 C C . LYS C 1 125 ? 36.821 -33.776 -71.618 1.00 33.97 127 LYS C C 1
ATOM 4379 O O . LYS C 1 125 ? 36.119 -32.895 -71.132 1.00 31.34 127 LYS C O 1
ATOM 4385 N N . ASP C 1 126 ? 37.066 -33.883 -72.921 1.00 34.31 128 ASP C N 1
ATOM 4386 C CA . ASP C 1 126 ? 36.320 -33.118 -73.909 1.00 29.13 128 ASP C CA 1
ATOM 4387 C C . ASP C 1 126 ? 36.653 -31.633 -73.951 1.00 30.31 128 ASP C C 1
ATOM 4388 O O . ASP C 1 126 ? 35.806 -30.809 -74.309 1.00 31.43 128 ASP C O 1
ATOM 4393 N N . LEU C 1 127 ? 37.896 -31.298 -73.625 1.00 23.65 129 LEU C N 1
ATOM 4394 C CA . LEU C 1 127 ? 38.344 -29.909 -73.666 1.00 21.43 129 LEU C CA 1
ATOM 4395 C C . LEU C 1 127 ? 38.655 -29.595 -75.128 1.00 19.34 129 LEU C C 1
ATOM 4396 O O . LEU C 1 127 ? 39.296 -30.409 -75.795 1.00 29.30 129 LEU C O 1
ATOM 4401 N N . ARG C 1 128 ? 38.227 -28.427 -75.620 1.00 26.91 130 ARG C N 1
ATOM 4402 C CA . ARG C 1 128 ? 38.577 -28.057 -77.018 1.00 19.42 130 ARG C CA 1
ATOM 4403 C C . ARG C 1 128 ? 40.095 -28.068 -77.142 1.00 29.79 130 ARG C C 1
ATOM 4404 O O . ARG C 1 128 ? 40.793 -27.350 -76.419 1.00 28.14 130 ARG C O 1
ATOM 4412 N N . ARG C 1 129 ? 40.607 -28.893 -78.051 1.00 28.11 131 ARG C N 1
ATOM 4413 C CA . ARG C 1 129 ? 42.039 -28.945 -78.312 1.00 28.47 131 ARG C CA 1
ATOM 4414 C C . ARG C 1 129 ? 42.605 -27.534 -78.426 1.00 31.91 131 ARG C C 1
ATOM 4415 O O . ARG C 1 129 ? 43.737 -27.261 -78.025 1.00 24.72 131 ARG C O 1
ATOM 4423 N N . MET C 1 130 ? 41.821 -26.641 -79.017 1.00 34.46 132 MET C N 1
ATOM 4424 C CA . MET C 1 130 ? 42.275 -25.283 -79.273 1.00 35.55 132 MET C CA 1
ATOM 4425 C C . MET C 1 130 ? 41.725 -24.276 -78.259 1.00 32.82 132 MET C C 1
ATOM 4426 O O . MET C 1 130 ? 41.875 -23.066 -78.433 1.00 32.96 132 MET C O 1
ATOM 4431 N N . GLY C 1 131 ? 41.099 -24.782 -77.198 1.00 28.59 133 GLY C N 1
ATOM 4432 C CA . GLY C 1 131 ? 40.537 -23.931 -76.163 1.00 29.77 133 GLY C CA 1
ATOM 4433 C C . GLY C 1 131 ? 41.583 -23.278 -75.275 1.00 26.56 133 GLY C C 1
ATOM 4434 O O . GLY C 1 131 ? 42.772 -23.534 -75.418 1.00 30.90 133 GLY C O 1
ATOM 4435 N N . PRO C 1 132 ? 41.146 -22.429 -74.332 1.00 32.38 134 PRO C N 1
ATOM 4436 C CA . PRO C 1 132 ? 42.128 -21.755 -73.480 1.00 29.56 134 PRO C CA 1
ATOM 4437 C C . PRO C 1 132 ? 42.748 -22.681 -72.431 1.00 32.46 134 PRO C C 1
ATOM 4438 O O . PRO C 1 132 ? 43.786 -22.336 -71.856 1.00 25.04 134 PRO C O 1
ATOM 4442 N N . VAL C 1 133 ? 42.136 -23.831 -72.175 1.00 29.57 135 VAL C N 1
ATOM 4443 C CA . VAL C 1 133 ? 42.720 -24.737 -71.199 1.00 36.16 135 VAL C CA 1
ATOM 4444 C C . VAL C 1 133 ? 43.909 -25.496 -71.804 1.00 33.85 135 VAL C C 1
ATOM 4445 O O . VAL C 1 133 ? 45.000 -25.521 -71.223 1.00 28.24 135 VAL C O 1
ATOM 4449 N N . MET C 1 134 ? 43.703 -26.085 -72.982 1.00 28.92 136 MET C N 1
ATOM 4450 C CA . MET C 1 134 ? 44.752 -26.828 -73.671 1.00 29.17 136 MET C CA 1
ATOM 4451 C C . MET C 1 134 ? 45.768 -25.886 -74.306 1.00 32.96 136 MET C C 1
ATOM 4452 O O . MET C 1 134 ? 46.939 -26.236 -74.439 1.00 38.13 136 MET C O 1
ATOM 4457 N N . GLN C 1 135 ? 45.328 -24.697 -74.705 1.00 30.81 137 GLN C N 1
ATOM 4458 C CA . GLN C 1 135 ? 46.245 -23.709 -75.280 1.00 34.08 137 GLN C CA 1
ATOM 4459 C C . GLN C 1 135 ? 46.962 -22.882 -74.212 1.00 33.23 137 GLN C C 1
ATOM 4460 O O . GLN C 1 135 ? 47.881 -22.123 -74.515 1.00 37.03 137 GLN C O 1
ATOM 4466 N N . GLN C 1 136 ? 46.529 -23.017 -72.963 1.00 29.20 138 GLN C N 1
ATOM 4467 C CA . GLN C 1 136 ? 47.167 -22.308 -71.861 1.00 26.50 138 GLN C CA 1
ATOM 4468 C C . GLN C 1 136 ? 47.105 -20.788 -72.023 1.00 30.10 138 GLN C C 1
ATOM 4469 O O . GLN C 1 136 ? 48.126 -20.103 -71.999 1.00 31.27 138 GLN C O 1
ATOM 4475 N N . ASP C 1 137 ? 45.890 -20.269 -72.168 1.00 31.44 139 ASP C N 1
ATOM 4476 C CA . ASP C 1 137 ? 45.668 -18.831 -72.241 1.00 34.92 139 ASP C CA 1
ATOM 4477 C C . ASP C 1 137 ? 45.071 -18.283 -70.934 1.00 27.66 139 ASP C C 1
ATOM 4478 O O . ASP C 1 137 ? 44.699 -17.112 -70.854 1.00 33.46 139 ASP C O 1
ATOM 4483 N N . ILE C 1 138 ? 45.019 -19.130 -69.911 1.00 25.78 140 ILE C N 1
ATOM 4484 C CA . ILE C 1 138 ? 44.434 -18.788 -68.608 1.00 28.07 140 ILE C CA 1
ATOM 4485 C C . ILE C 1 138 ? 45.427 -18.097 -67.678 1.00 29.98 140 ILE C C 1
ATOM 4486 O O . ILE C 1 138 ? 46.487 -18.649 -67.378 1.00 29.71 140 ILE C O 1
ATOM 4491 N N . VAL C 1 139 ? 45.088 -16.890 -67.226 1.00 28.21 141 VAL C N 1
ATOM 4492 C CA . VAL C 1 139 ? 45.895 -16.188 -66.229 1.00 27.48 141 VAL C CA 1
ATOM 4493 C C . VAL C 1 139 ? 45.685 -16.788 -64.838 1.00 34.14 141 VAL C C 1
ATOM 4494 O O . VAL C 1 139 ? 46.640 -17.164 -64.158 1.00 33.87 141 VAL C O 1
ATOM 4498 N N . GLY C 1 140 ? 44.425 -16.886 -64.428 1.00 28.98 142 GLY C N 1
ATOM 4499 C CA . GLY C 1 140 ? 44.086 -17.496 -63.156 1.00 23.26 142 GLY C CA 1
ATOM 4500 C C . GLY C 1 140 ? 42.590 -17.551 -62.907 1.00 26.57 142 GLY C C 1
ATOM 4501 O O . GLY C 1 140 ? 41.792 -17.470 -63.834 1.00 29.82 142 GLY C O 1
ATOM 4502 N N . MET C 1 141 ? 42.208 -17.679 -61.643 1.00 23.71 143 MET C N 1
ATOM 4503 C CA . MET C 1 141 ? 40.794 -17.710 -61.279 1.00 22.82 143 MET C CA 1
ATOM 4504 C C . MET C 1 141 ? 40.361 -16.382 -60.701 1.00 26.82 143 MET C C 1
ATOM 4505 O O . MET C 1 141 ? 41.099 -15.751 -59.944 1.00 31.41 143 MET C O 1
ATOM 4510 N N . GLN C 1 142 ? 39.154 -15.961 -61.053 1.00 27.24 144 GLN C N 1
ATOM 4511 C CA . GLN C 1 142 ? 38.545 -14.800 -60.435 1.00 28.66 144 GLN C CA 1
ATOM 4512 C C . GLN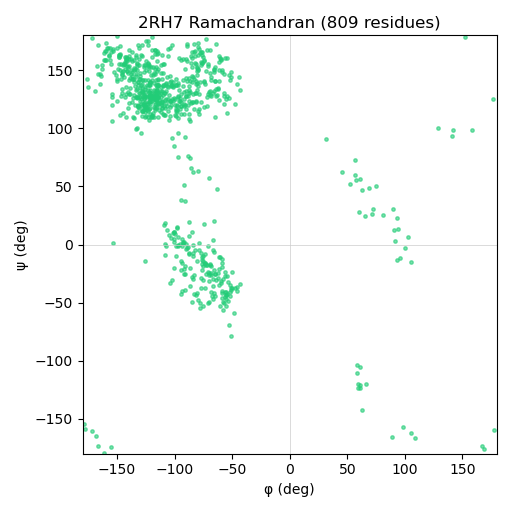 C 1 142 ? 37.917 -15.276 -59.126 1.00 26.44 144 GLN C C 1
ATOM 4513 O O . GLN C 1 142 ? 37.645 -16.464 -58.976 1.00 28.92 144 GLN C O 1
ATOM 4519 N N . PRO C 1 143 ? 37.723 -14.365 -58.161 1.00 27.29 145 PRO C N 1
ATOM 4520 C CA . PRO C 1 143 ? 37.049 -14.780 -56.925 1.00 27.61 145 PRO C CA 1
ATOM 4521 C C . PRO C 1 143 ? 35.650 -15.251 -57.280 1.00 30.76 145 PRO C C 1
ATOM 4522 O O . PRO C 1 143 ? 35.117 -14.858 -58.323 1.00 28.80 145 PRO C O 1
ATOM 4526 N N . SER C 1 144 ? 35.057 -16.081 -56.430 1.00 23.54 146 SER C N 1
ATOM 4527 C CA . SER C 1 144 ? 33.726 -16.587 -56.707 1.00 19.16 146 SER C CA 1
ATOM 4528 C C . SER C 1 144 ? 32.810 -16.592 -55.496 1.00 17.95 146 SER C C 1
ATOM 4529 O O . SER C 1 144 ? 33.245 -16.452 -54.346 1.00 23.09 146 SER C O 1
ATOM 4532 N N . TYR C 1 145 ? 31.518 -16.753 -55.750 1.00 23.45 147 TYR C N 1
ATOM 4533 C CA . TYR C 1 145 ? 30.566 -16.909 -54.664 1.00 23.43 147 TYR C CA 1
ATOM 4534 C C . TYR C 1 145 ? 29.870 -18.245 -54.808 1.00 22.61 147 TYR C C 1
ATOM 4535 O O . TYR C 1 145 ? 29.101 -18.460 -55.755 1.00 24.58 147 TYR C O 1
ATOM 4544 N N . GLU C 1 146 ? 30.172 -19.154 -53.892 1.00 23.04 148 GLU C N 1
ATOM 4545 C CA . GLU C 1 146 ? 29.578 -20.487 -53.883 1.00 21.73 148 GLU C CA 1
ATOM 4546 C C . GLU C 1 146 ? 28.303 -20.532 -53.021 1.00 22.32 148 GLU C C 1
ATOM 4547 O O . GLU C 1 146 ? 28.286 -20.068 -51.888 1.00 23.40 148 GLU C O 1
ATOM 4553 N N . SER C 1 147 ? 27.249 -21.107 -53.589 1.00 19.57 149 SER C N 1
ATOM 4554 C CA . SER C 1 147 ? 25.966 -21.264 -52.945 1.00 19.04 149 SER C CA 1
ATOM 4555 C C . SER C 1 147 ? 25.970 -22.574 -52.178 1.00 25.08 149 SER C C 1
ATOM 4556 O O . SER C 1 147 ? 26.156 -23.638 -52.774 1.00 26.98 149 SER C O 1
ATOM 4559 N N . MET C 1 148 ? 25.779 -22.498 -50.865 1.00 25.21 150 MET C N 1
ATOM 4560 C CA . MET C 1 148 ? 25.783 -23.693 -50.031 1.00 17.34 150 MET C CA 1
ATOM 4561 C C . MET C 1 148 ? 24.415 -23.953 -49.439 1.00 21.31 150 MET C C 1
ATOM 4562 O O . MET C 1 148 ? 23.842 -23.070 -48.798 1.00 26.19 150 MET C O 1
ATOM 4567 N N . TYR C 1 149 ? 23.919 -25.173 -49.600 1.00 23.44 151 TYR C N 1
ATOM 4568 C CA . TYR C 1 149 ? 22.646 -25.554 -49.001 1.00 29.36 151 TYR C CA 1
ATOM 4569 C C . TYR C 1 149 ? 22.629 -27.018 -48.568 1.00 28.65 151 TYR C C 1
ATOM 4570 O O . TYR C 1 149 ? 23.275 -27.867 -49.179 1.00 28.66 151 TYR C O 1
ATOM 4579 N N . THR C 1 150 ? 21.887 -27.311 -47.504 1.00 22.37 152 THR C N 1
ATOM 4580 C CA . THR C 1 150 ? 21.700 -28.707 -47.115 1.00 19.64 152 THR C CA 1
ATOM 4581 C C . THR C 1 150 ? 20.848 -29.541 -48.108 1.00 30.95 152 THR C C 1
ATOM 4582 O O . THR C 1 150 ? 19.886 -29.048 -48.717 1.00 30.13 152 THR C O 1
ATOM 4586 N N . ASN C 1 151 ? 21.253 -30.795 -48.293 1.00 28.16 153 ASN C N 1
ATOM 4587 C CA . ASN C 1 151 ? 20.400 -31.830 -48.876 1.00 24.90 153 ASN C CA 1
ATOM 4588 C C . ASN C 1 151 ? 20.430 -33.059 -47.969 1.00 32.74 153 ASN C C 1
ATOM 4589 O O . ASN C 1 151 ? 21.346 -33.874 -48.051 1.00 25.95 153 ASN C O 1
ATOM 4594 N N . VAL C 1 152 ? 19.440 -33.171 -47.090 1.00 30.36 154 VAL C N 1
ATOM 4595 C CA . VAL C 1 152 ? 19.379 -34.283 -46.146 1.00 32.77 154 VAL C CA 1
ATOM 4596 C C . VAL C 1 152 ? 20.622 -34.344 -45.257 1.00 33.11 154 VAL C C 1
ATOM 4597 O O . VAL C 1 152 ? 20.760 -33.565 -44.316 1.00 33.81 154 VAL C O 1
ATOM 4601 N N . THR C 1 153 ? 21.520 -35.274 -45.558 1.00 32.95 155 THR C N 1
ATOM 4602 C CA . THR C 1 153 ? 22.687 -35.519 -44.718 1.00 34.69 155 THR C CA 1
ATOM 4603 C C . THR C 1 153 ? 23.882 -34.735 -45.242 1.00 30.35 155 THR C C 1
ATOM 4604 O O . THR C 1 153 ? 24.898 -34.570 -44.553 1.00 32.53 155 THR C O 1
ATOM 4608 N N . SER C 1 154 ? 23.742 -34.250 -46.471 1.00 25.47 156 SER C N 1
ATOM 4609 C CA . SER C 1 154 ? 24.850 -33.652 -47.191 1.00 27.20 156 SER C CA 1
ATOM 4610 C C . SER C 1 154 ? 24.733 -32.142 -47.214 1.00 28.14 156 SER C C 1
ATOM 4611 O O . SER C 1 154 ? 23.694 -31.585 -46.898 1.00 22.08 156 SER C O 1
ATOM 4614 N N . VAL C 1 155 ? 25.799 -31.489 -47.646 1.00 27.99 157 VAL C N 1
ATOM 4615 C CA . VAL C 1 155 ? 25.703 -30.101 -48.058 1.00 27.27 157 VAL C CA 1
ATOM 4616 C C . VAL C 1 155 ? 26.095 -30.022 -49.535 1.00 22.74 157 VAL C C 1
ATOM 4617 O O . VAL C 1 155 ? 26.952 -30.779 -49.994 1.00 24.82 157 VAL C O 1
ATOM 4621 N N . ILE C 1 156 ? 25.457 -29.110 -50.265 1.00 22.55 158 ILE C N 1
ATOM 4622 C CA . ILE C 1 156 ? 25.743 -28.911 -51.678 1.00 22.40 158 ILE C CA 1
ATOM 4623 C C . ILE C 1 156 ? 26.316 -27.515 -51.897 1.00 26.80 158 ILE C C 1
ATOM 4624 O O . ILE C 1 156 ? 25.808 -26.531 -51.357 1.00 29.68 158 ILE C O 1
ATOM 4629 N N . GLY C 1 157 ? 27.402 -27.436 -52.664 1.00 25.10 159 GLY C N 1
ATOM 4630 C CA . GLY C 1 157 ? 27.939 -26.149 -53.070 1.00 16.73 159 GLY C CA 1
ATOM 4631 C C . GLY C 1 157 ? 27.809 -26.046 -54.576 1.00 19.36 159 GLY C C 1
ATOM 4632 O O . GLY C 1 157 ? 28.118 -26.988 -55.284 1.00 27.23 159 GLY C O 1
ATOM 4633 N N . GLU C 1 158 ? 27.307 -24.907 -55.030 1.00 19.53 160 GLU C N 1
ATOM 4634 C CA . GLU C 1 158 ? 27.209 -24.662 -56.468 1.00 16.94 160 GLU C CA 1
ATOM 4635 C C . GLU C 1 158 ? 27.711 -23.283 -56.821 1.00 17.45 160 GLU C C 1
ATOM 4636 O O . GLU C 1 158 ? 27.493 -22.314 -56.096 1.00 26.30 160 GLU C O 1
ATOM 4642 N N . CYS C 1 159 ? 28.345 -23.181 -57.989 1.00 18.52 161 CYS C N 1
ATOM 4643 C CA . CYS C 1 159 ? 29.167 -22.029 -58.234 1.00 20.73 161 CYS C CA 1
ATOM 4644 C C . CYS C 1 159 ? 29.457 -21.937 -59.722 1.00 19.49 161 CYS C C 1
ATOM 4645 O O . CYS C 1 159 ? 29.588 -22.954 -60.380 1.00 25.09 161 CYS C O 1
ATOM 4648 N N . ILE C 1 160 ? 29.533 -20.710 -60.229 1.00 26.95 162 ILE C N 1
ATOM 4649 C CA . ILE C 1 160 ? 30.159 -20.440 -61.520 1.00 26.41 162 ILE C CA 1
ATOM 4650 C C . ILE C 1 160 ? 31.583 -19.972 -61.206 1.00 28.31 162 ILE C C 1
ATOM 4651 O O . ILE C 1 160 ? 31.777 -18.994 -60.472 1.00 33.04 162 ILE C O 1
ATOM 4656 N N . ILE C 1 161 ? 32.576 -20.695 -61.706 1.00 24.63 163 ILE C N 1
ATOM 4657 C CA . ILE C 1 161 ? 33.983 -20.274 -61.596 1.00 23.88 163 ILE C CA 1
ATOM 4658 C C . ILE C 1 161 ? 34.444 -19.652 -62.934 1.00 24.86 163 ILE C C 1
ATOM 4659 O O . ILE C 1 161 ? 34.148 -20.184 -64.003 1.00 25.05 163 ILE C O 1
ATOM 4664 N N . ALA C 1 162 ? 35.150 -18.527 -62.865 1.00 24.69 164 ALA C N 1
ATOM 4665 C CA . ALA C 1 162 ? 35.586 -17.796 -64.055 1.00 24.80 164 ALA C CA 1
ATOM 4666 C C . ALA C 1 162 ? 37.111 -17.750 -64.155 1.00 25.31 164 ALA C C 1
ATOM 4667 O O . ALA C 1 162 ? 37.757 -17.168 -63.287 1.00 26.85 164 ALA C O 1
ATOM 4669 N N . PHE C 1 163 ? 37.680 -18.343 -65.209 1.00 25.97 165 PHE C N 1
ATOM 4670 C CA . PHE C 1 163 ? 39.100 -18.162 -65.514 1.00 25.28 165 PHE C CA 1
ATOM 4671 C C . PHE C 1 163 ? 39.247 -16.844 -66.258 1.00 25.87 165 PHE C C 1
ATOM 4672 O O . PHE C 1 163 ? 38.510 -16.603 -67.203 1.00 26.86 165 PHE C O 1
ATOM 4680 N N . LYS C 1 164 ? 40.171 -15.985 -65.843 1.00 29.73 166 LYS C N 1
ATOM 4681 C CA . LYS C 1 164 ? 40.556 -14.874 -66.709 1.00 31.76 166 LYS C CA 1
ATOM 4682 C C . LYS C 1 164 ? 41.574 -15.379 -67.732 1.00 30.36 166 LYS C C 1
ATOM 4683 O O . LYS C 1 164 ? 42.444 -16.189 -67.400 1.00 30.28 166 LYS C O 1
ATOM 4689 N N . LEU C 1 165 ? 41.450 -14.901 -68.971 1.00 24.27 167 LEU C N 1
ATOM 4690 C CA . LEU C 1 165 ? 42.336 -15.270 -70.070 1.00 27.52 167 LEU C CA 1
ATOM 4691 C C . LEU C 1 165 ? 43.349 -14.175 -70.335 1.00 36.22 167 LEU C C 1
ATOM 4692 O O . LEU C 1 165 ? 43.258 -13.074 -69.771 1.00 38.83 167 LEU C O 1
ATOM 4697 N N . GLN C 1 166 ? 44.320 -14.476 -71.193 1.00 40.04 168 GLN C N 1
ATOM 4698 C CA . GLN C 1 166 ? 45.412 -13.543 -71.438 1.00 45.54 168 GLN C CA 1
ATOM 4699 C C . GLN C 1 166 ? 44.909 -12.326 -72.196 1.00 42.83 168 GLN C C 1
ATOM 4700 O O . GLN C 1 166 ? 45.477 -11.240 -72.103 1.00 44.81 168 GLN C O 1
ATOM 4706 N N . THR C 1 167 ? 43.829 -12.523 -72.940 1.00 42.26 169 THR C N 1
ATOM 4707 C CA . THR C 1 167 ? 43.200 -11.456 -73.703 1.00 39.49 169 THR C CA 1
ATOM 4708 C C . THR C 1 167 ? 42.367 -10.494 -72.844 1.00 44.09 169 THR C C 1
ATOM 4709 O O . THR C 1 167 ? 42.037 -9.393 -73.281 1.00 47.64 169 THR C O 1
ATOM 4713 N N . GLY C 1 168 ? 42.029 -10.906 -71.624 1.00 40.63 170 GLY C N 1
ATOM 4714 C CA . GLY C 1 168 ? 41.160 -10.107 -70.773 1.00 41.37 170 GLY C CA 1
ATOM 4715 C C . GLY C 1 168 ? 39.738 -10.633 -70.818 1.00 36.76 170 GLY C C 1
ATOM 4716 O O . GLY C 1 168 ? 38.844 -10.140 -70.136 1.00 37.24 170 GLY C O 1
ATOM 4717 N N . LYS C 1 169 ? 39.551 -11.654 -71.644 1.00 37.98 171 LYS C N 1
ATOM 4718 C CA . LYS C 1 169 ? 38.283 -12.340 -71.806 1.00 38.19 171 LYS C CA 1
ATOM 4719 C C . LYS C 1 169 ? 38.158 -13.360 -70.672 1.00 39.60 171 LYS C C 1
ATOM 4720 O O . LYS C 1 169 ? 39.145 -13.639 -69.987 1.00 39.03 171 LYS C O 1
ATOM 4726 N N . HIS C 1 170 ? 36.962 -13.910 -70.460 1.00 34.84 172 HIS C N 1
ATOM 4727 C CA . HIS C 1 170 ? 36.785 -14.951 -69.440 1.00 25.61 172 HIS C CA 1
ATOM 4728 C C . HIS C 1 170 ? 36.226 -16.251 -69.994 1.00 26.44 172 HIS C C 1
ATOM 4729 O O . HIS C 1 170 ? 35.500 -16.268 -70.985 1.00 28.69 172 HIS C O 1
ATOM 4736 N N . PHE C 1 171 ? 36.564 -17.343 -69.323 1.00 26.79 173 PHE C N 1
ATOM 4737 C CA . PHE C 1 171 ? 36.098 -18.668 -69.694 1.00 30.05 173 PHE C CA 1
ATOM 4738 C C . PHE C 1 171 ? 35.632 -19.273 -68.395 1.00 28.61 173 PHE C C 1
ATOM 4739 O O . PHE C 1 171 ? 36.374 -19.265 -67.410 1.00 26.77 173 PHE C O 1
ATOM 4747 N N . THR C 1 172 ? 34.398 -19.760 -68.361 1.00 26.56 174 THR C N 1
ATOM 4748 C CA . THR C 1 172 ? 33.797 -20.148 -67.083 1.00 30.85 174 THR C CA 1
ATOM 4749 C C . THR C 1 172 ? 33.405 -21.615 -67.005 1.00 29.58 174 THR C C 1
ATOM 4750 O O . THR C 1 172 ? 33.263 -22.291 -68.017 1.00 24.00 174 THR C O 1
ATOM 4754 N N . TYR C 1 173 ? 33.231 -22.102 -65.784 1.00 31.71 175 TYR C N 1
ATOM 4755 C CA . TYR C 1 173 ? 32.602 -23.392 -65.584 1.00 30.21 175 TYR C CA 1
ATOM 4756 C C . TYR C 1 173 ? 31.605 -23.384 -64.437 1.00 29.48 175 TYR C C 1
ATOM 4757 O O . TYR C 1 173 ? 31.624 -22.516 -63.572 1.00 21.31 175 TYR C O 1
ATOM 4766 N N . HIS C 1 174 ? 30.690 -24.337 -64.484 1.00 30.53 176 HIS C N 1
ATOM 4767 C CA . HIS C 1 174 ? 29.681 -24.470 -63.454 1.00 26.04 176 HIS C CA 1
ATOM 4768 C C . HIS C 1 174 ? 30.116 -25.670 -62.636 1.00 21.67 176 HIS C C 1
ATOM 4769 O O . HIS C 1 174 ? 30.369 -26.737 -63.171 1.00 22.97 176 HIS C O 1
ATOM 4776 N N . MET C 1 175 ? 30.263 -25.472 -61.328 1.00 21.41 177 MET C N 1
ATOM 4777 C CA . MET C 1 175 ? 30.731 -26.518 -60.431 1.00 27.50 177 MET C CA 1
ATOM 4778 C C . MET C 1 175 ? 29.611 -26.854 -59.464 1.00 23.24 177 MET C C 1
ATOM 4779 O O . MET C 1 175 ? 28.959 -25.950 -58.971 1.00 27.00 177 MET C O 1
ATOM 4784 N N . ARG C 1 176 ? 29.374 -28.146 -59.239 1.00 19.07 178 ARG C N 1
ATOM 4785 C CA . ARG C 1 176 ? 28.416 -28.612 -58.216 1.00 22.00 178 ARG C CA 1
ATOM 4786 C C . ARG C 1 176 ? 29.055 -29.701 -57.343 1.00 20.99 178 ARG C C 1
ATOM 4787 O O . ARG C 1 176 ? 29.438 -30.771 -57.831 1.00 26.42 178 ARG C O 1
ATOM 4795 N N . THR C 1 177 ? 29.133 -29.447 -56.039 1.00 20.41 179 THR C N 1
ATOM 4796 C CA . THR C 1 177 ? 29.851 -30.345 -55.137 1.00 26.39 179 THR C CA 1
ATOM 4797 C C . THR C 1 177 ? 28.930 -30.889 -54.044 1.00 26.89 179 THR C C 1
ATOM 4798 O O . THR C 1 177 ? 28.195 -30.133 -53.414 1.00 23.69 179 THR C O 1
ATOM 4802 N N . VAL C 1 178 ? 28.944 -32.205 -53.849 1.00 24.57 180 VAL C N 1
ATOM 4803 C CA . VAL C 1 178 ? 28.199 -32.795 -52.752 1.00 27.95 180 VAL C CA 1
ATOM 4804 C C . VAL C 1 178 ? 29.191 -33.157 -51.666 1.00 25.18 180 VAL C C 1
ATOM 4805 O O . VAL C 1 178 ? 30.026 -34.059 -51.839 1.00 26.69 180 VAL C O 1
ATOM 4809 N N . TYR C 1 179 ? 29.114 -32.426 -50.561 1.00 25.92 181 TYR C N 1
ATOM 4810 C CA . TYR C 1 179 ? 30.007 -32.622 -49.436 1.00 25.34 181 TYR C CA 1
ATOM 4811 C C . TYR C 1 179 ? 29.320 -33.546 -48.438 1.00 30.31 181 TYR C C 1
ATOM 4812 O O . TYR C 1 179 ? 28.191 -33.289 -48.033 1.00 27.22 181 TYR C O 1
ATOM 4821 N N . LYS C 1 180 ? 30.002 -34.628 -48.061 1.00 31.96 182 LYS C N 1
ATOM 4822 C CA . LYS C 1 180 ? 29.439 -35.625 -47.156 1.00 34.36 182 LYS C CA 1
ATOM 4823 C C . LYS C 1 180 ? 30.324 -35.871 -45.935 1.00 32.31 182 LYS C C 1
ATOM 4824 O O . LYS C 1 180 ? 31.486 -36.275 -46.054 1.00 30.10 182 LYS C O 1
ATOM 4830 N N . SER C 1 181 ? 29.765 -35.647 -44.755 1.00 35.24 183 SER C N 1
ATOM 4831 C CA . SER C 1 181 ? 30.491 -35.945 -43.539 1.00 34.05 183 SER C CA 1
ATOM 4832 C C . SER C 1 181 ? 30.641 -37.450 -43.420 1.00 34.56 183 SER C C 1
ATOM 4833 O O . SER C 1 181 ? 29.742 -38.210 -43.805 1.00 31.07 183 SER C O 1
ATOM 4836 N N . LYS C 1 182 ? 31.787 -37.867 -42.897 1.00 44.64 184 LYS C N 1
ATOM 4837 C CA . LYS C 1 182 ? 32.017 -39.256 -42.538 1.00 48.95 184 LYS C CA 1
ATOM 4838 C C . LYS C 1 182 ? 31.595 -39.437 -41.089 1.00 50.37 184 LYS C C 1
ATOM 4839 O O . LYS C 1 182 ? 32.228 -40.164 -40.328 1.00 57.57 184 LYS C O 1
ATOM 4845 N N . LYS C 1 183 ? 30.519 -38.755 -40.720 1.00 43.38 185 LYS C N 1
ATOM 4846 C CA . LYS C 1 183 ? 29.997 -38.789 -39.367 1.00 45.23 185 LYS C CA 1
ATOM 4847 C C . LYS C 1 183 ? 28.718 -37.967 -39.326 1.00 44.77 185 LYS C C 1
ATOM 4848 O O . LYS C 1 183 ? 28.624 -36.930 -39.980 1.00 36.80 185 LYS C O 1
ATOM 4854 N N . PRO C 1 184 ? 27.724 -38.425 -38.554 1.00 48.27 186 PRO C N 1
ATOM 4855 C CA . PRO C 1 184 ? 26.476 -37.671 -38.414 1.00 46.95 186 PRO C CA 1
ATOM 4856 C C . PRO C 1 184 ? 26.750 -36.265 -37.889 1.00 40.25 186 PRO C C 1
ATOM 4857 O O . PRO C 1 184 ? 27.460 -36.130 -36.895 1.00 38.52 186 PRO C O 1
ATOM 4861 N N . VAL C 1 185 ? 26.208 -35.236 -38.535 1.00 34.69 187 VAL C N 1
ATOM 4862 C CA . VAL C 1 185 ? 26.339 -33.885 -37.992 1.00 32.78 187 VAL C CA 1
ATOM 4863 C C . VAL C 1 185 ? 24.996 -33.371 -37.464 1.00 32.17 187 VAL C C 1
ATOM 4864 O O . VAL C 1 185 ? 23.972 -33.431 -38.147 1.00 29.75 187 VAL C O 1
ATOM 4868 N N . GLU C 1 186 ? 25.023 -32.863 -36.239 1.00 38.52 188 GLU C N 1
ATOM 4869 C CA . GLU C 1 186 ? 23.817 -32.486 -35.509 1.00 40.61 188 GLU C CA 1
ATOM 4870 C C . GLU C 1 186 ? 22.904 -31.548 -36.287 1.00 24.91 188 GLU C C 1
ATOM 4871 O O . GLU C 1 186 ? 21.800 -31.916 -36.692 1.00 33.66 188 GLU C O 1
ATOM 4877 N N . THR C 1 187 ? 23.387 -30.321 -36.456 1.00 23.61 189 THR C N 1
ATOM 4878 C CA . THR C 1 187 ? 22.622 -29.221 -37.005 1.00 20.34 189 THR C CA 1
ATOM 4879 C C . THR C 1 187 ? 23.098 -28.887 -38.430 1.00 20.85 189 THR C C 1
ATOM 4880 O O . THR C 1 187 ? 24.284 -28.596 -38.647 1.00 25.27 189 THR C O 1
ATOM 4884 N N . MET C 1 188 ? 22.166 -28.895 -39.380 1.00 30.21 190 MET C N 1
ATOM 4885 C CA . MET C 1 188 ? 22.504 -28.653 -40.787 1.00 30.53 190 MET C CA 1
ATOM 4886 C C . MET C 1 188 ? 22.263 -27.204 -41.218 1.00 31.08 190 MET C C 1
ATOM 4887 O O . MET C 1 188 ? 21.259 -26.593 -40.849 1.00 23.70 190 MET C O 1
ATOM 4892 N N . PRO C 1 189 ? 23.187 -26.651 -42.021 1.00 27.82 191 PRO C N 1
ATOM 4893 C CA . PRO C 1 189 ? 23.144 -25.223 -42.344 1.00 28.94 191 PRO C CA 1
ATOM 4894 C C . PRO C 1 189 ? 21.929 -24.843 -43.170 1.00 28.43 191 PRO C C 1
ATOM 4895 O O . PRO C 1 189 ? 21.401 -25.642 -43.938 1.00 24.21 191 PRO C O 1
ATOM 4899 N N . LEU C 1 190 ? 21.499 -23.603 -42.998 1.00 25.60 192 LEU C N 1
ATOM 4900 C CA . LEU C 1 190 ? 20.591 -22.980 -43.934 1.00 24.27 192 LEU C CA 1
ATOM 4901 C C . LEU C 1 190 ? 21.390 -22.523 -45.155 1.00 27.30 192 LEU C C 1
ATOM 4902 O O . LEU C 1 190 ? 22.627 -22.515 -45.134 1.00 27.09 192 LEU C O 1
ATOM 4907 N N . TYR C 1 191 ? 20.673 -22.158 -46.215 1.00 17.63 193 TYR C N 1
ATOM 4908 C CA . TYR C 1 191 ? 21.279 -21.612 -47.423 1.00 17.66 193 TYR C CA 1
ATOM 4909 C C . TYR C 1 191 ? 22.160 -20.410 -47.108 1.00 16.50 193 TYR C C 1
ATOM 4910 O O . TYR C 1 191 ? 21.718 -19.482 -46.419 1.00 23.64 193 TYR C O 1
ATOM 4919 N N . HIS C 1 192 ? 23.398 -20.430 -47.578 1.00 16.87 194 HIS C N 1
ATOM 4920 C CA . HIS C 1 192 ? 24.312 -19.309 -47.401 1.00 15.68 194 HIS C CA 1
ATOM 4921 C C . HIS C 1 192 ? 25.353 -19.346 -48.514 1.00 23.30 194 HIS C C 1
ATOM 4922 O O . HIS C 1 192 ? 25.272 -20.171 -49.430 1.00 24.10 194 HIS C O 1
ATOM 4929 N N . PHE C 1 193 ? 26.335 -18.462 -48.441 1.00 18.15 195 PHE C N 1
ATOM 4930 C CA . PHE C 1 193 ? 27.385 -18.444 -49.457 1.00 24.81 195 PHE C CA 1
ATOM 4931 C C . PHE C 1 193 ? 28.769 -18.713 -48.867 1.00 18.86 195 PHE C C 1
ATOM 4932 O O . PHE C 1 193 ? 29.033 -18.432 -47.687 1.00 19.79 195 PHE C O 1
ATOM 4940 N N . ILE C 1 194 ? 29.651 -19.264 -49.686 1.00 21.06 196 ILE C N 1
ATOM 4941 C CA . ILE C 1 194 ? 31.081 -19.184 -49.396 1.00 25.98 196 ILE C CA 1
ATOM 4942 C C . ILE C 1 194 ? 31.751 -18.377 -50.492 1.00 22.97 196 ILE C C 1
ATOM 4943 O O . ILE C 1 194 ? 31.722 -18.762 -51.683 1.00 25.35 196 ILE C O 1
ATOM 4948 N N . GLN C 1 195 ? 32.324 -17.240 -50.099 1.00 19.45 197 GLN C N 1
ATOM 4949 C CA . GLN C 1 195 ? 33.050 -16.389 -51.027 1.00 23.91 197 GLN C CA 1
ATOM 4950 C C . GLN C 1 195 ? 34.506 -16.803 -51.049 1.00 21.34 197 GLN C C 1
ATOM 4951 O O . GLN C 1 195 ? 35.128 -16.917 -50.000 1.00 27.69 197 GLN C O 1
ATOM 4957 N N . HIS C 1 196 ? 35.046 -17.049 -52.236 1.00 23.93 198 HIS C N 1
ATOM 4958 C CA . HIS C 1 196 ? 36.432 -17.468 -52.318 1.00 20.05 198 HIS C CA 1
ATOM 4959 C C . HIS C 1 196 ? 37.276 -16.453 -53.076 1.00 28.28 198 HIS C C 1
ATOM 4960 O O . HIS C 1 196 ? 36.809 -15.847 -54.045 1.00 26.27 198 HIS C O 1
ATOM 4967 N N . ARG C 1 197 ? 38.539 -16.317 -52.676 1.00 27.33 199 ARG C N 1
ATOM 4968 C CA . ARG C 1 197 ? 39.553 -15.801 -53.591 1.00 26.95 199 ARG C CA 1
ATOM 4969 C C . ARG C 1 197 ? 40.776 -16.730 -53.634 1.00 26.29 199 ARG C C 1
ATOM 4970 O O . ARG C 1 197 ? 41.470 -16.923 -52.636 1.00 30.09 199 ARG C O 1
ATOM 4978 N N . LEU C 1 198 ? 40.995 -17.330 -54.796 1.00 25.25 200 LEU C N 1
ATOM 4979 C CA . LEU C 1 198 ? 42.136 -18.209 -55.027 1.00 30.65 200 LEU C CA 1
ATOM 4980 C C . LEU C 1 198 ? 43.142 -17.507 -55.921 1.00 30.49 200 LEU C C 1
ATOM 4981 O O . LEU C 1 198 ? 42.832 -17.127 -57.058 1.00 30.07 200 LEU C O 1
ATOM 4986 N N . VAL C 1 199 ? 44.360 -17.357 -55.418 1.00 26.64 201 VAL C N 1
ATOM 4987 C CA . VAL C 1 199 ? 45.393 -16.662 -56.172 1.00 21.72 201 VAL C CA 1
ATOM 4988 C C . VAL C 1 199 ? 46.712 -17.423 -56.138 1.00 22.91 201 VAL C C 1
ATOM 4989 O O . VAL C 1 199 ? 47.117 -17.948 -55.098 1.00 33.54 201 VAL C O 1
ATOM 4993 N N . LYS C 1 200 ? 47.361 -17.513 -57.299 1.00 30.65 202 LYS C N 1
ATOM 4994 C CA . LYS C 1 200 ? 48.702 -18.082 -57.375 1.00 35.64 202 LYS C CA 1
ATOM 4995 C C . LYS C 1 200 ? 49.710 -17.000 -57.018 1.00 36.96 202 LYS C C 1
ATOM 4996 O O . LYS C 1 200 ? 49.828 -15.990 -57.712 1.00 34.82 202 LYS C O 1
ATOM 5002 N N . THR C 1 201 ? 50.430 -17.219 -55.926 1.00 33.47 203 THR C N 1
ATOM 5003 C CA . THR C 1 201 ? 51.341 -16.219 -55.389 1.00 39.89 203 THR C CA 1
ATOM 5004 C C . THR C 1 201 ? 52.753 -16.390 -55.955 1.00 38.70 203 THR C C 1
ATOM 5005 O O . THR C 1 201 ? 53.529 -15.439 -56.011 1.00 39.27 203 THR C O 1
ATOM 5009 N N . ASN C 1 202 ? 53.073 -17.608 -56.375 1.00 42.69 204 ASN C N 1
ATOM 5010 C CA . ASN C 1 202 ? 54.342 -17.885 -57.037 1.00 53.59 204 ASN C CA 1
ATOM 5011 C C . ASN C 1 202 ? 54.239 -19.111 -57.946 1.00 60.76 204 ASN C C 1
ATOM 5012 O O . ASN C 1 202 ? 53.798 -20.175 -57.506 1.00 58.55 204 ASN C O 1
ATOM 5017 N N . VAL C 1 203 ? 54.626 -18.955 -59.213 1.00 65.86 205 VAL C N 1
ATOM 5018 C CA . VAL C 1 203 ? 54.641 -20.078 -60.154 1.00 68.76 205 VAL C CA 1
ATOM 5019 C C . VAL C 1 203 ? 55.602 -21.147 -59.649 1.00 72.63 205 VAL C C 1
ATOM 5020 O O . VAL C 1 203 ? 56.456 -20.861 -58.810 1.00 76.95 205 VAL C O 1
ATOM 5024 N N . TYR C 1 209 ? 55.328 -24.236 -60.940 1.00 73.98 211 TYR C N 1
ATOM 5025 C CA . TYR C 1 209 ? 55.663 -25.312 -60.036 1.00 66.25 211 TYR C CA 1
ATOM 5026 C C . TYR C 1 209 ? 55.159 -24.465 -58.890 1.00 48.52 211 TYR C C 1
ATOM 5027 O O . TYR C 1 209 ? 55.899 -23.653 -58.359 1.00 45.84 211 TYR C O 1
ATOM 5036 N N . VAL C 1 210 ? 53.874 -24.606 -58.569 1.00 47.11 212 VAL C N 1
ATOM 5037 C CA . VAL C 1 210 ? 53.077 -23.471 -58.102 1.00 36.61 212 VAL C CA 1
ATOM 5038 C C . VAL C 1 210 ? 52.761 -23.383 -56.607 1.00 32.55 212 VAL C C 1
ATOM 5039 O O . VAL C 1 210 ? 52.544 -24.388 -55.929 1.00 36.54 212 VAL C O 1
ATOM 5043 N N . VAL C 1 211 ? 52.726 -22.158 -56.105 1.00 25.03 213 VAL C N 1
ATOM 5044 C CA . VAL C 1 211 ? 52.123 -21.916 -54.800 1.00 30.44 213 VAL C CA 1
ATOM 5045 C C . VAL C 1 211 ? 50.833 -21.107 -55.009 1.00 29.88 213 VAL C C 1
ATOM 5046 O O . VAL C 1 211 ? 50.809 -20.109 -55.737 1.00 31.33 213 VAL C O 1
ATOM 5050 N N . GLN C 1 212 ? 49.748 -21.572 -54.404 1.00 29.87 214 GLN C N 1
ATOM 5051 C CA . GLN C 1 212 ? 48.479 -20.858 -54.486 1.00 28.90 214 GLN C CA 1
ATOM 5052 C C . GLN C 1 212 ? 47.937 -20.607 -53.091 1.00 29.80 214 GLN C C 1
ATOM 5053 O O . GLN C 1 212 ? 48.219 -21.366 -52.162 1.00 29.28 214 GLN C O 1
ATOM 5059 N N . HIS C 1 213 ? 47.155 -19.541 -52.952 1.00 24.69 215 HIS C N 1
ATOM 5060 C CA . HIS C 1 213 ? 46.541 -19.211 -51.678 1.00 27.11 215 HIS C CA 1
ATOM 5061 C C . HIS C 1 213 ? 45.034 -19.043 -51.807 1.00 28.49 215 HIS C C 1
ATOM 5062 O O . HIS C 1 213 ? 44.551 -18.291 -52.651 1.00 28.38 215 HIS C O 1
ATOM 5069 N N . GLU C 1 214 ? 44.291 -19.741 -50.958 1.00 29.43 216 GLU C N 1
ATOM 5070 C CA . GLU C 1 214 ? 42.843 -19.580 -50.966 1.00 36.49 216 GLU C CA 1
ATOM 5071 C C . GLU C 1 214 ? 42.340 -18.913 -49.697 1.00 26.28 216 GLU C C 1
ATOM 5072 O O . GLU C 1 214 ? 42.729 -19.293 -48.582 1.00 26.53 216 GLU C O 1
ATOM 5078 N N . THR C 1 215 ? 41.480 -17.915 -49.885 1.00 23.29 217 THR C N 1
ATOM 5079 C CA . THR C 1 215 ? 40.679 -17.336 -48.810 1.00 17.45 217 THR C CA 1
ATOM 5080 C C . THR C 1 215 ? 39.220 -17.695 -49.066 1.00 21.01 217 THR C C 1
ATOM 5081 O O . THR C 1 215 ? 38.735 -17.585 -50.190 1.00 25.53 217 THR C O 1
ATOM 5085 N N . ALA C 1 216 ? 38.523 -18.113 -48.014 1.00 22.23 218 ALA C N 1
ATOM 5086 C CA . ALA C 1 216 ? 37.121 -18.512 -48.087 1.00 20.23 218 ALA C CA 1
ATOM 5087 C C . ALA C 1 216 ? 36.430 -18.061 -46.809 1.00 23.79 218 ALA C C 1
ATOM 5088 O O . ALA C 1 216 ? 36.909 -18.327 -45.699 1.00 24.59 218 ALA C O 1
ATOM 5090 N N . ILE C 1 217 ? 35.334 -17.333 -46.963 1.00 20.47 219 ILE C N 1
ATOM 5091 C CA . ILE C 1 217 ? 34.556 -16.882 -45.814 1.00 18.31 219 ILE C CA 1
ATOM 5092 C C . ILE C 1 217 ? 33.066 -17.086 -46.068 1.00 21.25 219 ILE C C 1
ATOM 5093 O O . ILE C 1 217 ? 32.534 -16.658 -47.087 1.00 25.14 219 ILE C O 1
ATOM 5098 N N . ALA C 1 218 ? 32.392 -17.741 -45.129 1.00 21.25 220 ALA C N 1
ATOM 5099 C CA . ALA C 1 218 ? 30.970 -17.999 -45.279 1.00 22.47 220 ALA C CA 1
ATOM 5100 C C . ALA C 1 218 ? 30.191 -16.780 -44.816 1.00 25.43 220 ALA C C 1
ATOM 5101 O O . ALA C 1 218 ? 30.595 -16.108 -43.872 1.00 23.07 220 ALA C O 1
ATOM 5103 N N . ALA C 1 219 ? 29.076 -16.500 -45.484 1.00 19.77 221 ALA C N 1
ATOM 5104 C CA . ALA C 1 219 ? 28.217 -15.372 -45.138 1.00 23.09 221 ALA C CA 1
ATOM 5105 C C . ALA C 1 219 ? 26.844 -15.540 -45.770 1.00 25.19 221 ALA C C 1
ATOM 5106 O O . ALA C 1 219 ? 26.706 -16.208 -46.795 1.00 18.85 221 ALA C O 1
ATOM 5108 N N . HIS C 1 220 ? 25.837 -14.923 -45.160 1.00 24.69 222 HIS C N 1
ATOM 5109 C CA . HIS C 1 220 ? 24.536 -14.762 -45.805 1.00 15.20 222 HIS C CA 1
ATOM 5110 C C . HIS C 1 220 ? 24.591 -13.595 -46.784 1.00 33.81 222 HIS C C 1
ATOM 5111 O O . HIS C 1 220 ? 25.581 -12.841 -46.828 1.00 26.32 222 HIS C O 1
ATOM 5118 N N . SER C 1 221 ? 23.545 -13.462 -47.597 1.00 23.05 223 SER C N 1
ATOM 5119 C CA . SER C 1 221 ? 23.438 -12.292 -48.440 1.00 24.56 223 SER C CA 1
ATOM 5120 C C . SER C 1 221 ? 23.577 -11.023 -47.580 1.00 23.70 223 SER C C 1
ATOM 5121 O O . SER C 1 221 ? 23.174 -11.010 -46.403 1.00 23.67 223 SER C O 1
ATOM 5124 N N . THR C 1 222 ? 24.181 -9.978 -48.144 1.00 24.06 224 THR C N 1
ATOM 5125 C CA . THR C 1 222 ? 24.365 -8.723 -47.413 1.00 30.33 224 THR C CA 1
ATOM 5126 C C . THR C 1 222 ? 23.216 -7.737 -47.618 1.00 32.38 224 THR C C 1
ATOM 5127 O O . THR C 1 222 ? 23.036 -6.810 -46.830 1.00 34.68 224 THR C O 1
ATOM 5131 N N . ILE C 1 223 ? 22.436 -7.945 -48.675 1.00 29.61 225 ILE C N 1
ATOM 5132 C CA . ILE C 1 223 ? 21.209 -7.182 -48.860 1.00 23.99 225 ILE C CA 1
ATOM 5133 C C . ILE C 1 223 ? 20.131 -7.610 -47.865 1.00 31.55 225 ILE C C 1
ATOM 5134 O O . ILE C 1 223 ? 19.814 -8.796 -47.764 1.00 34.58 225 ILE C O 1
ATOM 5139 N N . LYS C 1 224 ? 19.565 -6.651 -47.139 1.00 35.63 226 LYS C N 1
ATOM 5140 C CA . LYS C 1 224 ? 18.482 -6.953 -46.204 1.00 40.55 226 LYS C CA 1
ATOM 5141 C C . LYS C 1 224 ? 17.132 -7.001 -46.917 1.00 40.63 226 LYS C C 1
ATOM 5142 O O . LYS C 1 224 ? 16.998 -6.580 -48.075 1.00 45.94 226 LYS C O 1
ATOM 5148 N N . GLY D 1 7 ? 17.306 10.423 -71.076 1.00 66.27 7 GLY D N 1
ATOM 5149 C CA . GLY D 1 7 ? 15.982 10.800 -70.615 1.00 66.05 7 GLY D CA 1
ATOM 5150 C C . GLY D 1 7 ? 15.506 9.910 -69.485 1.00 61.53 7 GLY D C 1
ATOM 5151 O O . GLY D 1 7 ? 14.470 9.250 -69.594 1.00 62.46 7 GLY D O 1
ATOM 5152 N N . LEU D 1 8 ? 16.268 9.894 -68.397 1.00 54.31 8 LEU D N 1
ATOM 5153 C CA . LEU D 1 8 ? 15.971 9.043 -67.252 1.00 48.07 8 LEU D CA 1
ATOM 5154 C C . LEU D 1 8 ? 15.833 9.862 -65.970 1.00 50.68 8 LEU D C 1
ATOM 5155 O O . LEU D 1 8 ? 16.391 10.953 -65.855 1.00 47.29 8 LEU D O 1
ATOM 5160 N N . LYS D 1 9 ? 15.088 9.322 -65.008 1.00 54.99 9 LYS D N 1
ATOM 5161 C CA . LYS D 1 9 ? 14.912 9.957 -63.709 1.00 58.43 9 LYS D CA 1
ATOM 5162 C C . LYS D 1 9 ? 15.301 8.960 -62.619 1.00 52.38 9 LYS D C 1
ATOM 5163 O O . LYS D 1 9 ? 15.238 7.751 -62.830 1.00 55.55 9 LYS D O 1
ATOM 5169 N N . GLU D 1 10 ? 15.706 9.458 -61.458 1.00 50.43 10 GLU D N 1
ATOM 5170 C CA . GLU D 1 10 ? 16.139 8.576 -60.375 1.00 50.67 10 GLU D CA 1
ATOM 5171 C C . GLU D 1 10 ? 15.146 7.439 -60.141 1.00 51.31 10 GLU D C 1
ATOM 5172 O O . GLU D 1 10 ? 15.500 6.265 -60.235 1.00 50.52 10 GLU D O 1
ATOM 5178 N N . VAL D 1 11 ? 13.905 7.798 -59.831 1.00 53.11 11 VAL D N 1
ATOM 5179 C CA . VAL D 1 11 ? 12.838 6.822 -59.659 1.00 50.60 11 VAL D CA 1
ATOM 5180 C C . VAL D 1 11 ? 12.120 6.628 -60.994 1.00 51.18 11 VAL D C 1
ATOM 5181 O O . VAL D 1 11 ? 11.558 7.572 -61.547 1.00 52.88 11 VAL D O 1
ATOM 5185 N N . MET D 1 12 ? 12.153 5.401 -61.510 1.00 46.15 12 MET D N 1
ATOM 5186 C CA . MET D 1 12 ? 11.650 5.106 -62.846 1.00 42.90 12 MET D CA 1
ATOM 5187 C C . MET D 1 12 ? 10.520 4.084 -62.841 1.00 43.74 12 MET D C 1
ATOM 5188 O O . MET D 1 12 ? 10.663 3.005 -62.277 1.00 44.76 12 MET D O 1
ATOM 5193 N N . PRO D 1 13 ? 9.389 4.427 -63.478 1.00 43.73 13 PRO D N 1
ATOM 5194 C CA . PRO D 1 13 ? 8.244 3.528 -63.671 1.00 43.98 13 PRO D CA 1
ATOM 5195 C C . PRO D 1 13 ? 8.550 2.553 -64.798 1.00 43.34 13 PRO D C 1
ATOM 5196 O O . PRO D 1 13 ? 9.371 2.889 -65.645 1.00 48.24 13 PRO D O 1
ATOM 5200 N N . THR D 1 14 ? 7.923 1.378 -64.809 1.00 47.18 14 THR D N 1
ATOM 5201 C CA . THR D 1 14 ? 8.083 0.438 -65.921 1.00 49.00 14 THR D CA 1
ATOM 5202 C C . THR D 1 14 ? 6.783 -0.236 -66.307 1.00 48.32 14 THR D C 1
ATOM 5203 O O . THR D 1 14 ? 5.882 -0.407 -65.480 1.00 42.33 14 THR D O 1
ATOM 5207 N N . LYS D 1 15 ? 6.712 -0.635 -67.570 1.00 42.31 15 LYS D N 1
ATOM 5208 C CA . LYS D 1 15 ? 5.642 -1.488 -68.048 1.00 46.24 15 LYS D CA 1
ATOM 5209 C C . LYS D 1 15 ? 6.282 -2.684 -68.737 1.00 36.81 15 LYS D C 1
ATOM 5210 O O . LYS D 1 15 ? 7.065 -2.522 -69.670 1.00 37.34 15 LYS D O 1
ATOM 5216 N N . ILE D 1 16 ? 5.965 -3.882 -68.261 1.00 31.93 16 ILE D N 1
ATOM 5217 C CA . ILE D 1 16 ? 6.550 -5.097 -68.806 1.00 32.56 16 ILE D CA 1
ATOM 5218 C C . ILE D 1 16 ? 5.467 -6.024 -69.327 1.00 37.23 16 ILE D C 1
ATOM 5219 O O . ILE D 1 16 ? 4.529 -6.382 -68.610 1.00 33.56 16 ILE D O 1
ATOM 5224 N N . ASN D 1 17 ? 5.616 -6.419 -70.582 1.00 36.06 17 ASN D N 1
ATOM 5225 C CA . ASN D 1 17 ? 4.693 -7.334 -71.215 1.00 28.79 17 ASN D CA 1
ATOM 5226 C C . ASN D 1 17 ? 5.427 -8.617 -71.549 1.00 36.41 17 ASN D C 1
ATOM 5227 O O . ASN D 1 17 ? 6.474 -8.600 -72.199 1.00 40.63 17 ASN D O 1
ATOM 5232 N N . LEU D 1 18 ? 4.902 -9.731 -71.059 1.00 38.17 18 LEU D N 1
ATOM 5233 C CA . LEU D 1 18 ? 5.551 -11.018 -71.240 1.00 31.40 18 LEU D CA 1
ATOM 5234 C C . LEU D 1 18 ? 4.674 -11.938 -72.057 1.00 32.70 18 LEU D C 1
ATOM 5235 O O . LEU D 1 18 ? 3.534 -12.213 -71.700 1.00 32.15 18 LEU D O 1
ATOM 5240 N N . GLU D 1 19 ? 5.202 -12.393 -73.183 1.00 30.84 19 GLU D N 1
ATOM 5241 C CA . GLU D 1 19 ? 4.557 -13.452 -73.911 1.00 30.42 19 GLU D CA 1
ATOM 5242 C C . GLU D 1 19 ? 5.336 -14.699 -73.576 1.00 34.64 19 GLU D C 1
ATOM 5243 O O . GLU D 1 19 ? 6.565 -14.657 -73.498 1.00 35.21 19 GLU D O 1
ATOM 5249 N N . GLY D 1 20 ? 4.649 -15.813 -73.376 1.00 33.92 20 GLY D N 1
ATOM 5250 C CA . GLY D 1 20 ? 5.342 -17.014 -72.960 1.00 32.52 20 GLY D CA 1
ATOM 5251 C C . GLY D 1 20 ? 4.733 -18.352 -73.317 1.00 28.68 20 GLY D C 1
ATOM 5252 O O . GLY D 1 20 ? 3.573 -18.450 -73.726 1.00 31.90 20 GLY D O 1
ATOM 5253 N N . LEU D 1 21 ? 5.544 -19.393 -73.155 1.00 30.71 21 LEU D N 1
ATOM 5254 C CA . LEU D 1 21 ? 5.162 -20.766 -73.464 1.00 30.62 21 LEU D CA 1
ATOM 5255 C C . LEU D 1 21 ? 6.009 -21.696 -72.604 1.00 38.32 21 LEU D C 1
ATOM 5256 O O . LEU D 1 21 ? 7.243 -21.678 -72.687 1.00 36.53 21 LEU D O 1
ATOM 5261 N N . VAL D 1 22 ? 5.347 -22.490 -71.767 1.00 28.93 22 VAL D N 1
ATOM 5262 C CA . VAL D 1 22 ? 6.026 -23.506 -70.967 1.00 36.61 22 VAL D CA 1
ATOM 5263 C C . VAL D 1 22 ? 5.481 -24.872 -71.343 1.00 37.48 22 VAL D C 1
ATOM 5264 O O . VAL D 1 22 ? 4.314 -25.160 -71.100 1.00 31.31 22 VAL D O 1
ATOM 5268 N N . GLY D 1 23 ? 6.314 -25.710 -71.953 1.00 37.66 23 GLY D N 1
ATOM 5269 C CA . GLY D 1 23 ? 5.820 -26.931 -72.563 1.00 38.50 23 GLY D CA 1
ATOM 5270 C C . GLY D 1 23 ? 4.833 -26.531 -73.646 1.00 41.75 23 GLY D C 1
ATOM 5271 O O . GLY D 1 23 ? 5.174 -25.755 -74.533 1.00 41.48 23 GLY D O 1
ATOM 5272 N N . ASP D 1 24 ? 3.600 -27.023 -73.568 1.00 48.08 24 ASP D N 1
ATOM 5273 C CA . ASP D 1 24 ? 2.585 -26.641 -74.555 1.00 53.33 24 ASP D CA 1
ATOM 5274 C C . ASP D 1 24 ? 1.627 -25.572 -74.027 1.00 44.44 24 ASP D C 1
ATOM 5275 O O . ASP D 1 24 ? 0.668 -25.198 -74.708 1.00 37.32 24 ASP D O 1
ATOM 5280 N N . HIS D 1 25 ? 1.891 -25.070 -72.821 1.00 40.13 25 HIS D N 1
ATOM 5281 C CA . HIS D 1 25 ? 1.006 -24.080 -72.211 1.00 38.54 25 HIS D CA 1
ATOM 5282 C C . HIS D 1 25 ? 1.349 -22.638 -72.587 1.00 38.61 25 HIS D C 1
ATOM 5283 O O . HIS D 1 25 ? 2.386 -22.097 -72.181 1.00 33.72 25 HIS D O 1
ATOM 5290 N N . ALA D 1 26 ? 0.459 -22.003 -73.341 1.00 30.02 26 ALA D N 1
ATOM 5291 C CA . ALA D 1 26 ? 0.684 -20.633 -73.781 1.00 38.75 26 ALA D CA 1
ATOM 5292 C C . ALA D 1 26 ? 0.104 -19.657 -72.765 1.00 39.18 26 ALA D C 1
ATOM 5293 O O . ALA D 1 26 ? -0.944 -19.932 -72.165 1.00 43.41 26 ALA D O 1
ATOM 5295 N N . PHE D 1 27 ? 0.786 -18.529 -72.555 1.00 36.80 27 PHE D N 1
ATOM 5296 C CA . PHE D 1 27 ? 0.313 -17.525 -71.597 1.00 29.28 27 PHE D CA 1
ATOM 5297 C C . PHE D 1 27 ? 0.921 -16.142 -71.813 1.00 27.48 27 PHE D C 1
ATOM 5298 O O . PHE D 1 27 ? 1.983 -15.998 -72.431 1.00 32.88 27 PHE D O 1
ATOM 5306 N N . SER D 1 28 ? 0.229 -15.131 -71.297 1.00 26.67 28 SER D N 1
ATOM 5307 C CA . SER D 1 28 ? 0.686 -13.753 -71.371 1.00 32.69 28 SER D CA 1
ATOM 5308 C C . SER D 1 28 ? 0.619 -13.153 -69.982 1.00 34.27 28 SER D C 1
ATOM 5309 O O . SER D 1 28 ? -0.257 -13.502 -69.194 1.00 32.63 28 SER D O 1
ATOM 5312 N N . MET D 1 29 ? 1.542 -12.248 -69.687 1.00 35.05 29 MET D N 1
ATOM 5313 C CA . MET D 1 29 ? 1.570 -11.610 -68.389 1.00 37.38 29 MET D CA 1
ATOM 5314 C C . MET D 1 29 ? 1.934 -10.139 -68.529 1.00 41.05 29 MET D C 1
ATOM 5315 O O . MET D 1 29 ? 2.520 -9.715 -69.544 1.00 34.62 29 MET D O 1
ATOM 5320 N N . GLU D 1 30 ? 1.552 -9.368 -67.515 1.00 36.80 30 GLU D N 1
ATOM 5321 C CA . GLU D 1 30 ? 1.846 -7.948 -67.457 1.00 43.21 30 GLU D CA 1
ATOM 5322 C C . GLU D 1 30 ? 2.458 -7.580 -66.122 1.00 39.45 30 GLU D C 1
ATOM 5323 O O . GLU D 1 30 ? 2.097 -8.135 -65.078 1.00 38.71 30 GLU D O 1
ATOM 5329 N N . GLY D 1 31 ? 3.381 -6.628 -66.172 1.00 32.44 31 GLY D N 1
ATOM 5330 C CA . GLY D 1 31 ? 4.019 -6.108 -64.988 1.00 36.09 31 GLY D CA 1
ATOM 5331 C C . GLY D 1 31 ? 3.912 -4.604 -65.019 1.00 35.51 31 GLY D C 1
ATOM 5332 O O . GLY D 1 31 ? 4.172 -3.975 -66.047 1.00 39.80 31 GLY D O 1
ATOM 5333 N N . VAL D 1 32 ? 3.489 -4.036 -63.896 1.00 35.47 32 VAL D N 1
ATOM 5334 C CA . VAL D 1 32 ? 3.515 -2.599 -63.697 1.00 43.76 32 VAL D CA 1
ATOM 5335 C C . VAL D 1 32 ? 4.238 -2.306 -62.385 1.00 44.92 32 VAL D C 1
ATOM 5336 O O . VAL D 1 32 ? 3.920 -2.879 -61.338 1.00 41.31 32 VAL D O 1
ATOM 5340 N N . GLY D 1 33 ? 5.229 -1.428 -62.446 1.00 46.01 33 GLY D N 1
ATOM 5341 C CA . GLY D 1 33 ? 5.971 -1.084 -61.255 1.00 46.68 33 GLY D CA 1
ATOM 5342 C C . GLY D 1 33 ? 6.868 0.115 -61.440 1.00 43.41 33 GLY D C 1
ATOM 5343 O O . GLY D 1 33 ? 6.733 0.881 -62.400 1.00 37.01 33 GLY D O 1
ATOM 5344 N N . GLU D 1 34 ? 7.791 0.265 -60.497 1.00 42.68 34 GLU D N 1
ATOM 5345 C CA . GLU D 1 34 ? 8.770 1.335 -60.527 1.00 45.14 34 GLU D CA 1
ATOM 5346 C C . GLU D 1 34 ? 9.933 0.979 -59.616 1.00 42.86 34 GLU D C 1
ATOM 5347 O O . GLU D 1 34 ? 9.803 0.140 -58.711 1.00 38.39 34 GLU D O 1
ATOM 5353 N N . GLY D 1 35 ? 11.071 1.620 -59.858 1.00 46.67 35 GLY D N 1
ATOM 5354 C CA . GLY D 1 35 ? 12.240 1.415 -59.028 1.00 47.06 35 GLY D CA 1
ATOM 5355 C C . GLY D 1 35 ? 13.228 2.561 -59.093 1.00 41.93 35 GLY D C 1
ATOM 5356 O O . GLY D 1 35 ? 13.107 3.455 -59.923 1.00 40.52 35 GLY D O 1
ATOM 5357 N N . ASN D 1 36 ? 14.204 2.533 -58.196 1.00 41.38 36 ASN D N 1
ATOM 5358 C CA . ASN D 1 36 ? 15.253 3.538 -58.165 1.00 38.90 36 ASN D CA 1
ATOM 5359 C C . ASN D 1 36 ? 16.444 2.999 -58.949 1.00 41.61 36 ASN D C 1
ATOM 5360 O O . ASN D 1 36 ? 17.015 1.976 -58.584 1.00 42.65 36 ASN D O 1
ATOM 5365 N N . ILE D 1 37 ? 16.803 3.666 -60.041 1.00 39.26 37 ILE D N 1
ATOM 5366 C CA . ILE D 1 37 ? 17.888 3.177 -60.887 1.00 41.28 37 ILE D CA 1
ATOM 5367 C C . ILE D 1 37 ? 19.261 3.438 -60.266 1.00 39.62 37 ILE D C 1
ATOM 5368 O O . ILE D 1 37 ? 20.264 2.867 -60.698 1.00 43.70 37 ILE D O 1
ATOM 5373 N N . LEU D 1 38 ? 19.303 4.289 -59.246 1.00 42.49 38 LEU D N 1
ATOM 5374 C CA . LEU D 1 38 ? 20.550 4.584 -58.561 1.00 37.26 38 LEU D CA 1
ATOM 5375 C C . LEU D 1 38 ? 20.788 3.644 -57.384 1.00 41.83 38 LEU D C 1
ATOM 5376 O O . LEU D 1 38 ? 21.915 3.212 -57.150 1.00 43.08 38 LEU D O 1
ATOM 5381 N N . GLU D 1 39 ? 19.719 3.333 -56.651 1.00 45.66 39 GLU D N 1
ATOM 5382 C CA . GLU D 1 39 ? 19.784 2.456 -55.485 1.00 40.94 39 GLU D CA 1
ATOM 5383 C C . GLU D 1 39 ? 19.735 0.978 -55.864 1.00 36.64 39 GLU D C 1
ATOM 5384 O O . GLU D 1 39 ? 20.232 0.123 -55.136 1.00 43.48 39 GLU D O 1
ATOM 5390 N N . GLY D 1 40 ? 19.122 0.675 -56.999 1.00 30.70 40 GLY D N 1
ATOM 5391 C CA . GLY D 1 40 ? 19.076 -0.694 -57.477 1.00 32.22 40 GLY D CA 1
ATOM 5392 C C . GLY D 1 40 ? 17.866 -1.436 -56.946 1.00 34.82 40 GLY D C 1
ATOM 5393 O O . GLY D 1 40 ? 17.907 -2.645 -56.747 1.00 32.84 40 GLY D O 1
ATOM 5394 N N . THR D 1 41 ? 16.781 -0.712 -56.707 1.00 35.22 41 THR D N 1
ATOM 5395 C CA . THR D 1 41 ? 15.564 -1.363 -56.248 1.00 31.58 41 THR D CA 1
ATOM 5396 C C . THR D 1 41 ? 14.449 -1.172 -57.252 1.00 33.88 41 THR D C 1
ATOM 5397 O O . THR D 1 41 ? 14.383 -0.156 -57.940 1.00 41.95 41 THR D O 1
ATOM 5401 N N . GLN D 1 42 ? 13.581 -2.164 -57.334 1.00 34.30 42 GLN D N 1
ATOM 5402 C CA . GLN D 1 42 ? 12.386 -2.061 -58.147 1.00 37.84 42 GLN D CA 1
ATOM 5403 C C . GLN D 1 42 ? 11.307 -2.892 -57.477 1.00 38.86 42 GLN D C 1
ATOM 5404 O O . GLN D 1 42 ? 11.597 -3.729 -56.626 1.00 36.96 42 GLN D O 1
ATOM 5410 N N . GLU D 1 43 ? 10.058 -2.638 -57.834 1.00 40.09 43 GLU D N 1
ATOM 5411 C CA . GLU D 1 43 ? 8.979 -3.529 -57.447 1.00 40.95 43 GLU D CA 1
ATOM 5412 C C . GLU D 1 43 ? 7.953 -3.532 -58.566 1.00 36.74 43 GLU D C 1
ATOM 5413 O O . GLU D 1 43 ? 7.601 -2.484 -59.097 1.00 38.60 43 GLU D O 1
ATOM 5419 N N . VAL D 1 44 ? 7.498 -4.714 -58.946 1.00 33.12 44 VAL D N 1
ATOM 5420 C CA . VAL D 1 44 ? 6.541 -4.820 -60.029 1.00 35.53 44 VAL D CA 1
ATOM 5421 C C . VAL D 1 44 ? 5.328 -5.642 -59.619 1.00 37.86 44 VAL D C 1
ATOM 5422 O O . VAL D 1 44 ? 5.460 -6.666 -58.943 1.00 32.72 44 VAL D O 1
ATOM 5426 N N . LYS D 1 45 ? 4.149 -5.169 -60.019 1.00 35.09 45 LYS D N 1
ATOM 5427 C CA . LYS D 1 45 ? 2.893 -5.875 -59.787 1.00 38.44 45 LYS D CA 1
ATOM 5428 C C . LYS D 1 45 ? 2.554 -6.681 -61.026 1.00 33.81 45 LYS D C 1
ATOM 5429 O O . LYS D 1 45 ? 2.451 -6.128 -62.124 1.00 30.82 45 LYS D O 1
ATOM 5435 N N . ILE D 1 46 ? 2.383 -7.986 -60.852 1.00 31.96 46 ILE D N 1
ATOM 5436 C CA . ILE D 1 46 ? 2.355 -8.917 -61.976 1.00 32.06 46 ILE D CA 1
ATOM 5437 C C . ILE D 1 46 ? 1.038 -9.678 -62.053 1.00 34.11 46 ILE D C 1
ATOM 5438 O O . ILE D 1 46 ? 0.568 -10.241 -61.064 1.00 36.36 46 ILE D O 1
ATOM 5443 N N . SER D 1 47 ? 0.453 -9.695 -63.244 1.00 31.41 47 SER D N 1
ATOM 5444 C CA . SER D 1 47 ? -0.805 -10.388 -63.478 1.00 44.72 47 SER D CA 1
ATOM 5445 C C . SER D 1 47 ? -0.735 -11.242 -64.742 1.00 38.56 47 SER D C 1
ATOM 5446 O O . SER D 1 47 ? 0.028 -10.945 -65.665 1.00 41.20 47 SER D O 1
ATOM 5449 N N . VAL D 1 48 ? -1.544 -12.296 -64.776 1.00 36.76 48 VAL D N 1
ATOM 5450 C CA . VAL D 1 48 ? -1.644 -13.181 -65.937 1.00 33.71 48 VAL D CA 1
ATOM 5451 C C . VAL D 1 48 ? -2.852 -12.866 -66.819 1.00 39.52 48 VAL D C 1
ATOM 5452 O O . VAL D 1 48 ? -3.990 -13.118 -66.424 1.00 43.72 48 VAL D O 1
ATOM 5456 N N . THR D 1 49 ? -2.597 -12.347 -68.021 1.00 33.00 49 THR D N 1
ATOM 5457 C CA . THR D 1 49 ? -3.660 -11.883 -68.914 1.00 38.56 49 THR D CA 1
ATOM 5458 C C . THR D 1 49 ? -4.253 -12.969 -69.817 1.00 40.25 49 THR D C 1
ATOM 5459 O O . THR D 1 49 ? -5.447 -12.938 -70.124 1.00 39.86 49 THR D O 1
ATOM 5463 N N . LYS D 1 50 ? -3.416 -13.901 -70.271 1.00 36.82 50 LYS D N 1
ATOM 5464 C CA . LYS D 1 50 ? -3.885 -15.032 -71.058 1.00 38.96 50 LYS D CA 1
ATOM 5465 C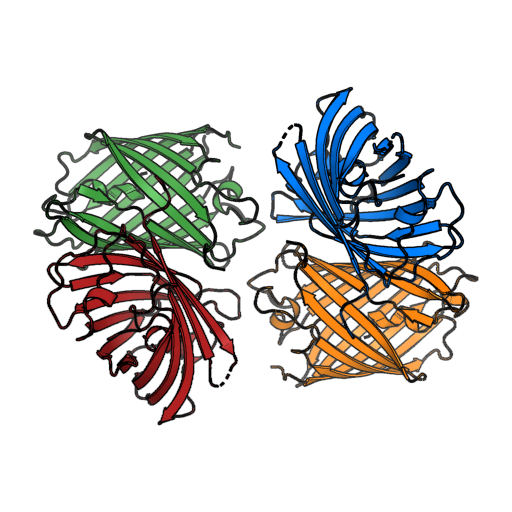 C . LYS D 1 50 ? -3.278 -16.318 -70.515 1.00 38.40 50 LYS D C 1
ATOM 5466 O O . LYS D 1 50 ? -2.084 -16.371 -70.242 1.00 35.27 50 LYS D O 1
ATOM 5472 N N . GLY D 1 51 ? -4.101 -17.350 -70.354 1.00 39.08 51 GLY D N 1
ATOM 5473 C CA . GLY D 1 51 ? -3.608 -18.662 -69.985 1.00 34.14 51 GLY D CA 1
ATOM 5474 C C . GLY D 1 51 ? -3.807 -19.043 -68.530 1.00 41.16 51 GLY D C 1
ATOM 5475 O O . GLY D 1 51 ? -3.316 -20.084 -68.090 1.00 45.48 51 GLY D O 1
ATOM 5476 N N . ALA D 1 52 ? -4.523 -18.215 -67.778 1.00 35.50 52 ALA D N 1
ATOM 5477 C CA . ALA D 1 52 ? -4.824 -18.561 -66.388 1.00 37.61 52 ALA D CA 1
ATOM 5478 C C . ALA D 1 52 ? -5.719 -19.799 -66.341 1.00 42.66 52 ALA D C 1
ATOM 5479 O O . ALA D 1 52 ? -6.616 -19.944 -67.172 1.00 44.86 52 ALA D O 1
ATOM 5481 N N . PRO D 1 53 ? -5.472 -20.708 -65.382 1.00 43.45 53 PRO D N 1
ATOM 5482 C CA . PRO D 1 53 ? -4.412 -20.644 -64.371 1.00 44.38 53 PRO D CA 1
ATOM 5483 C C . PRO D 1 53 ? -3.122 -21.256 -64.904 1.00 41.59 53 PRO D C 1
ATOM 5484 O O . PRO D 1 53 ? -3.172 -22.243 -65.636 1.00 45.87 53 PRO D O 1
ATOM 5488 N N . LEU D 1 54 ? -1.984 -20.678 -64.536 1.00 40.66 54 LEU D N 1
ATOM 5489 C CA . LEU D 1 54 ? -0.690 -21.254 -64.871 1.00 30.44 54 LEU D CA 1
ATOM 5490 C C . LEU D 1 54 ? -0.545 -22.606 -64.180 1.00 31.43 54 LEU D C 1
ATOM 5491 O O . LEU D 1 54 ? -0.732 -22.694 -62.964 1.00 33.36 54 LEU D O 1
ATOM 5496 N N . PRO D 1 55 ? -0.201 -23.661 -64.938 1.00 27.39 55 PRO D N 1
ATOM 5497 C CA . PRO D 1 55 ? 0.037 -24.982 -64.343 1.00 38.05 55 PRO D CA 1
ATOM 5498 C C . PRO D 1 55 ? 1.481 -25.164 -63.891 1.00 40.96 55 PRO D C 1
ATOM 5499 O O . PRO D 1 55 ? 1.934 -26.296 -63.721 1.00 42.89 55 PRO D O 1
ATOM 5503 N N . PHE D 1 56 ? 2.195 -24.061 -63.707 1.00 32.37 56 PHE D N 1
ATOM 5504 C CA . PHE D 1 56 ? 3.577 -24.110 -63.250 1.00 36.51 56 PHE D CA 1
ATOM 5505 C C . PHE D 1 56 ? 3.799 -23.013 -62.219 1.00 35.21 56 PHE D C 1
ATOM 5506 O O . PHE D 1 56 ? 3.030 -22.048 -62.157 1.00 31.94 56 PHE D O 1
ATOM 5514 N N . ALA D 1 57 ? 4.848 -23.169 -61.408 1.00 29.67 57 ALA D N 1
ATOM 5515 C CA . ALA D 1 57 ? 5.184 -22.209 -60.368 1.00 29.12 57 ALA D CA 1
ATOM 5516 C C . ALA D 1 57 ? 5.492 -20.842 -60.947 1.00 30.90 57 ALA D C 1
ATOM 5517 O O . ALA D 1 57 ? 6.344 -20.697 -61.818 1.00 29.63 57 ALA D O 1
ATOM 5519 N N . PHE D 1 58 ? 4.780 -19.837 -60.465 1.00 32.90 58 PHE D N 1
ATOM 5520 C CA . PHE D 1 58 ? 5.013 -18.463 -60.884 1.00 38.37 58 PHE D CA 1
ATOM 5521 C C . PHE D 1 58 ? 6.504 -18.097 -60.909 1.00 34.68 58 PHE D C 1
ATOM 5522 O O . PHE D 1 58 ? 6.970 -17.394 -61.803 1.00 34.29 58 PHE D O 1
ATOM 5530 N N . ASP D 1 59 ? 7.240 -18.577 -59.914 1.00 32.74 59 ASP D N 1
ATOM 5531 C CA . ASP D 1 59 ? 8.592 -18.087 -59.664 1.00 27.44 59 ASP D CA 1
ATOM 5532 C C . ASP D 1 59 ? 9.551 -18.200 -60.859 1.00 32.56 59 ASP D C 1
ATOM 5533 O O . ASP D 1 59 ? 10.514 -17.431 -60.957 1.00 28.66 59 ASP D O 1
ATOM 5538 N N . ILE D 1 60 ? 9.281 -19.118 -61.788 1.00 27.15 60 ILE D N 1
ATOM 5539 C CA . ILE D 1 60 ? 10.215 -19.286 -62.914 1.00 28.74 60 ILE D CA 1
ATOM 5540 C C . ILE D 1 60 ? 10.258 -18.054 -63.813 1.00 33.01 60 ILE D C 1
ATOM 5541 O O . ILE D 1 60 ? 11.233 -17.838 -64.530 1.00 30.01 60 ILE D O 1
ATOM 5546 N N . VAL D 1 61 ? 9.208 -17.240 -63.772 1.00 30.96 61 VAL D N 1
ATOM 5547 C CA . VAL D 1 61 ? 9.180 -16.041 -64.603 1.00 30.42 61 VAL D CA 1
ATOM 5548 C C . VAL D 1 61 ? 9.622 -14.791 -63.839 1.00 24.67 61 VAL D C 1
ATOM 5549 O O . VAL D 1 61 ? 9.703 -13.694 -64.393 1.00 27.46 61 VAL D O 1
ATOM 5553 N N . SER D 1 62 ? 9.931 -14.961 -62.556 1.00 22.86 62 SER D N 1
ATOM 5554 C CA . SER D 1 62 ? 10.379 -13.835 -61.757 1.00 25.20 62 SER D CA 1
ATOM 5555 C C . SER D 1 62 ? 11.531 -13.077 -62.411 1.00 23.20 62 SER D C 1
ATOM 5556 O O . SER D 1 62 ? 11.529 -11.854 -62.409 1.00 28.69 62 SER D O 1
ATOM 5559 N N . VAL D 1 63 ? 12.514 -13.793 -62.946 1.00 27.61 63 VAL D N 1
ATOM 5560 C CA . VAL D 1 63 ? 13.663 -13.136 -63.569 1.00 30.20 63 VAL D CA 1
ATOM 5561 C C . VAL D 1 63 ? 13.350 -12.503 -64.942 1.00 28.31 63 VAL D C 1
ATOM 5562 O O . VAL D 1 63 ? 14.095 -11.655 -65.413 1.00 30.65 63 VAL D O 1
ATOM 5566 N N . ALA D 1 64 ? 12.236 -12.878 -65.567 1.00 33.24 64 ALA D N 1
ATOM 5567 C CA . ALA D 1 64 ? 11.824 -12.201 -66.800 1.00 25.05 64 ALA D CA 1
ATOM 5568 C C . ALA D 1 64 ? 11.203 -10.838 -66.483 1.00 32.33 64 ALA D C 1
ATOM 5569 O O . ALA D 1 64 ? 11.413 -9.876 -67.214 1.00 33.18 64 ALA D O 1
ATOM 5571 N N . PHE D 1 65 ? 10.449 -10.745 -65.386 1.00 32.95 65 PHE D N 1
ATOM 5572 C CA . PHE D 1 65 ? 9.833 -9.467 -65.020 1.00 35.65 65 PHE D CA 1
ATOM 5573 C C . PHE D 1 65 ? 10.828 -8.545 -64.340 1.00 34.27 65 PHE D C 1
ATOM 5574 O O . PHE D 1 65 ? 10.842 -7.335 -64.543 1.00 40.53 65 PHE D O 1
ATOM 5603 N N . ASN D 1 67 ? 15.314 -6.094 -65.592 1.00 36.70 69 ASN D N 1
ATOM 5604 C CA . ASN D 1 67 ? 15.756 -4.892 -66.242 1.00 31.91 69 ASN D CA 1
ATOM 5605 C C . ASN D 1 67 ? 16.948 -4.387 -65.451 1.00 34.23 69 ASN D C 1
ATOM 5606 O O . ASN D 1 67 ? 16.781 -3.682 -64.460 1.00 34.16 69 ASN D O 1
ATOM 5611 N N . ARG D 1 68 ? 18.147 -4.773 -65.879 1.00 35.76 70 ARG D N 1
ATOM 5612 C CA . ARG D 1 68 ? 19.349 -4.479 -65.109 1.00 30.34 70 ARG D CA 1
ATOM 5613 C C . ARG D 1 68 ? 19.637 -2.968 -65.070 1.00 30.19 70 ARG D C 1
ATOM 5614 O O . ARG D 1 68 ? 20.631 -2.520 -64.502 1.00 33.01 70 ARG D O 1
ATOM 5622 N N . ALA D 1 69 ? 18.742 -2.173 -65.646 1.00 34.26 71 ALA D N 1
ATOM 5623 C CA . ALA D 1 69 ? 18.779 -0.733 -65.417 1.00 37.20 71 ALA D CA 1
ATOM 5624 C C . ALA D 1 69 ? 18.553 -0.435 -63.933 1.00 37.66 71 ALA D C 1
ATOM 5625 O O . ALA D 1 69 ? 19.024 0.574 -63.406 1.00 34.33 71 ALA D O 1
ATOM 5627 N N . TYR D 1 70 ? 17.816 -1.315 -63.267 1.00 31.84 72 TYR D N 1
ATOM 5628 C CA . TYR D 1 70 ? 17.598 -1.206 -61.829 1.00 37.33 72 TYR D CA 1
ATOM 5629 C C . TYR D 1 70 ? 18.710 -1.925 -61.093 1.00 38.59 72 TYR D C 1
ATOM 5630 O O . TYR D 1 70 ? 18.512 -3.033 -60.584 1.00 33.27 72 TYR D O 1
ATOM 5639 N N . THR D 1 71 ? 19.877 -1.294 -61.049 1.00 36.10 73 THR D N 1
ATOM 5640 C CA . THR D 1 71 ? 21.049 -1.867 -60.401 1.00 30.06 73 THR D CA 1
ATOM 5641 C C . THR D 1 71 ? 21.896 -0.780 -59.788 1.00 30.56 73 THR D C 1
ATOM 5642 O O . THR D 1 71 ? 22.253 0.188 -60.459 1.00 36.01 73 THR D O 1
ATOM 5646 N N . GLY D 1 72 ? 22.226 -0.933 -58.511 1.00 31.00 74 GLY D N 1
ATOM 5647 C CA . GLY D 1 72 ? 23.138 -0.013 -57.878 1.00 35.50 74 GLY D CA 1
ATOM 5648 C C . GLY D 1 72 ? 24.532 -0.260 -58.422 1.00 34.09 74 GLY D C 1
ATOM 5649 O O . GLY D 1 72 ? 25.055 -1.363 -58.304 1.00 38.62 74 GLY D O 1
ATOM 5650 N N . TYR D 1 73 ? 25.117 0.757 -59.049 1.00 42.31 75 TYR D N 1
ATOM 5651 C CA . TYR D 1 73 ? 26.489 0.677 -59.550 1.00 42.33 75 TYR D CA 1
ATOM 5652 C C . TYR D 1 73 ? 27.370 1.748 -58.934 1.00 40.79 75 TYR D C 1
ATOM 5653 O O . TYR D 1 73 ? 27.122 2.938 -59.119 1.00 44.92 75 TYR D O 1
ATOM 5662 N N . PRO D 1 74 ? 28.406 1.333 -58.195 1.00 43.65 76 PRO D N 1
ATOM 5663 C CA . PRO D 1 74 ? 29.395 2.313 -57.742 1.00 42.52 76 PRO D CA 1
ATOM 5664 C C . PRO D 1 74 ? 30.031 2.964 -58.962 1.00 41.39 76 PRO D C 1
ATOM 5665 O O . PRO D 1 74 ? 29.961 2.412 -60.059 1.00 43.44 76 PRO D O 1
ATOM 5669 N N . GLU D 1 75 ? 30.639 4.126 -58.779 1.00 46.46 77 GLU D N 1
ATOM 5670 C CA . GLU D 1 75 ? 31.271 4.823 -59.887 1.00 49.86 77 GLU D CA 1
ATOM 5671 C C . GLU D 1 75 ? 32.500 4.064 -60.387 1.00 41.06 77 GLU D C 1
ATOM 5672 O O . GLU D 1 75 ? 32.960 4.281 -61.504 1.00 42.50 77 GLU D O 1
ATOM 5678 N N . GLU D 1 76 ? 33.021 3.167 -59.554 1.00 34.05 78 GLU D N 1
ATOM 5679 C CA . GLU D 1 76 ? 34.288 2.489 -59.832 1.00 35.97 78 GLU D CA 1
ATOM 5680 C C . GLU D 1 76 ? 34.124 1.206 -60.652 1.00 40.05 78 GLU D C 1
ATOM 5681 O O . GLU D 1 76 ? 35.111 0.547 -60.989 1.00 40.81 78 GLU D O 1
ATOM 5687 N N . ILE D 1 77 ? 32.878 0.854 -60.954 1.00 39.12 79 ILE D N 1
ATOM 5688 C CA . ILE D 1 77 ? 32.576 -0.202 -61.915 1.00 33.74 79 ILE D CA 1
ATOM 5689 C C . ILE D 1 77 ? 31.715 0.420 -63.004 1.00 36.18 79 ILE D C 1
ATOM 5690 O O . ILE D 1 77 ? 30.745 1.121 -62.701 1.00 39.28 79 ILE D O 1
ATOM 5695 N N . SER D 1 78 ? 32.076 0.189 -64.265 1.00 30.01 80 SER D N 1
ATOM 5696 C CA . SER D 1 78 ? 31.344 0.799 -65.370 1.00 28.98 80 SER D CA 1
ATOM 5697 C C . SER D 1 78 ? 29.922 0.257 -65.455 1.00 37.09 80 SER D C 1
ATOM 5698 O O . SER D 1 78 ? 29.720 -0.957 -65.448 1.00 34.71 80 SER D O 1
ATOM 5701 N N . ASP D 1 79 ? 28.950 1.166 -65.542 1.00 40.41 81 ASP D N 1
ATOM 5702 C CA . ASP D 1 79 ? 27.534 0.798 -65.630 1.00 39.10 81 ASP D CA 1
ATOM 5703 C C . ASP D 1 79 ? 27.084 0.653 -67.074 1.00 37.03 81 ASP D C 1
ATOM 5704 O O . ASP D 1 79 ? 26.648 1.618 -67.702 1.00 36.59 81 ASP D O 1
ATOM 5709 N N . TYR D 1 80 ? 27.171 -0.570 -67.574 1.00 33.81 82 TYR D N 1
ATOM 5710 C CA . TYR D 1 80 ? 26.856 -0.890 -68.957 1.00 32.72 82 TYR D CA 1
ATOM 5711 C C . TYR D 1 80 ? 25.406 -0.590 -69.328 1.00 36.70 82 TYR D C 1
ATOM 5712 O O . TYR D 1 80 ? 25.099 -0.191 -70.450 1.00 38.70 82 TYR D O 1
ATOM 5721 N N . PHE D 1 81 ? 24.512 -0.796 -68.373 1.00 43.05 83 PHE D N 1
ATOM 5722 C CA . PHE D 1 81 ? 23.096 -0.769 -68.671 1.00 47.16 83 PHE D CA 1
ATOM 5723 C C . PHE D 1 81 ? 22.569 0.653 -68.728 1.00 42.17 83 PHE D C 1
ATOM 5724 O O . PHE D 1 81 ? 21.820 1.008 -69.642 1.00 34.62 83 PHE D O 1
ATOM 5732 N N . LEU D 1 82 ? 22.986 1.471 -67.771 1.00 44.88 84 LEU D N 1
ATOM 5733 C CA . LEU D 1 82 ? 22.575 2.867 -67.745 1.00 45.70 84 LEU D CA 1
ATOM 5734 C C . LEU D 1 82 ? 23.154 3.590 -68.958 1.00 50.02 84 LEU D C 1
ATOM 5735 O O . LEU D 1 82 ? 22.472 4.388 -69.597 1.00 53.32 84 LEU D O 1
ATOM 5740 N N . GLN D 1 83 ? 24.410 3.292 -69.278 1.00 45.33 85 GLN D N 1
ATOM 5741 C CA . GLN D 1 83 ? 25.090 3.922 -70.406 1.00 52.40 85 GLN D CA 1
ATOM 5742 C C . GLN D 1 83 ? 24.401 3.630 -71.740 1.00 56.47 85 GLN D C 1
ATOM 5743 O O . GLN D 1 83 ? 24.580 4.368 -72.708 1.00 59.62 85 GLN D O 1
ATOM 5749 N N . SER D 1 84 ? 23.612 2.561 -71.795 1.00 55.72 86 SER D N 1
ATOM 5750 C CA . SER D 1 84 ? 22.995 2.156 -73.056 1.00 53.69 86 SER D CA 1
ATOM 5751 C C . SER D 1 84 ? 21.870 3.102 -73.462 1.00 56.39 86 SER D C 1
ATOM 5752 O O . SER D 1 84 ? 21.552 3.230 -74.647 1.00 60.28 86 SER D O 1
ATOM 5755 N N . PHE D 1 85 ? 21.275 3.762 -72.474 1.00 52.49 87 PHE D N 1
ATOM 5756 C CA . PHE D 1 85 ? 20.164 4.676 -72.720 1.00 53.51 87 PHE D CA 1
ATOM 5757 C C . PHE D 1 85 ? 20.636 5.992 -73.325 1.00 58.23 87 PHE D C 1
ATOM 5758 O O . PHE D 1 85 ? 21.816 6.335 -73.216 1.00 57.60 87 PHE D O 1
ATOM 5766 N N . PRO D 1 86 ? 19.716 6.749 -73.946 1.00 59.90 88 PRO D N 1
ATOM 5767 C CA . PRO D 1 86 ? 18.263 6.553 -74.037 1.00 60.37 88 PRO D CA 1
ATOM 5768 C C . PRO D 1 86 ? 17.839 5.374 -74.898 1.00 59.36 88 PRO D C 1
ATOM 5769 O O . PRO D 1 86 ? 16.686 4.949 -74.804 1.00 60.22 88 PRO D O 1
ATOM 5773 N N . GLU D 1 87 ? 18.740 4.868 -75.734 1.00 57.88 89 GLU D N 1
ATOM 5774 C CA . GLU D 1 87 ? 18.397 3.778 -76.641 1.00 57.67 89 GLU D CA 1
ATOM 5775 C C . GLU D 1 87 ? 17.877 2.550 -75.905 1.00 52.48 89 GLU D C 1
ATOM 5776 O O . GLU D 1 87 ? 16.833 2.005 -76.251 1.00 45.51 89 GLU D O 1
ATOM 5782 N N . GLY D 1 88 ? 18.610 2.115 -74.888 1.00 53.16 90 GLY D N 1
ATOM 5783 C CA . GLY D 1 88 ? 18.238 0.924 -74.152 1.00 50.64 90 GLY D CA 1
ATOM 5784 C C . GLY D 1 88 ? 19.133 -0.247 -74.501 1.00 47.67 90 GLY D C 1
ATOM 5785 O O . GLY D 1 88 ? 20.216 -0.064 -75.060 1.00 46.25 90 GLY D O 1
ATOM 5786 N N . PHE D 1 89 ? 18.675 -1.450 -74.175 1.00 39.22 91 PHE D N 1
ATOM 5787 C CA . PHE D 1 89 ? 19.467 -2.656 -74.365 1.00 35.11 91 PHE D CA 1
ATOM 5788 C C . PHE D 1 89 ? 18.560 -3.864 -74.475 1.00 41.04 91 PHE D C 1
ATOM 5789 O O . PHE D 1 89 ? 17.402 -3.820 -74.056 1.00 43.77 91 PHE D O 1
ATOM 5797 N N . THR D 1 90 ? 19.081 -4.937 -75.063 1.00 35.31 92 THR D N 1
ATOM 5798 C CA . THR D 1 90 ? 18.362 -6.192 -75.128 1.00 32.56 92 THR D CA 1
ATOM 5799 C C . THR D 1 90 ? 19.173 -7.243 -74.409 1.00 39.76 92 THR D C 1
ATOM 5800 O O . THR D 1 90 ? 20.340 -7.021 -74.077 1.00 38.35 92 THR D O 1
ATOM 5804 N N . TYR D 1 91 ? 18.553 -8.385 -74.152 1.00 34.14 93 TYR D N 1
ATOM 5805 C CA . TYR D 1 91 ? 19.293 -9.512 -73.619 1.00 35.22 93 TYR D CA 1
ATOM 5806 C C . TYR D 1 91 ? 18.722 -10.823 -74.095 1.00 29.50 93 TYR D C 1
ATOM 5807 O O . TYR D 1 91 ? 17.548 -10.913 -74.449 1.00 36.20 93 TYR D O 1
ATOM 5816 N N . GLU D 1 92 ? 19.574 -11.838 -74.109 1.00 32.88 94 GLU D N 1
ATOM 5817 C CA . GLU D 1 92 ? 19.191 -13.185 -74.480 1.00 34.48 94 GLU D CA 1
ATOM 5818 C C . GLU D 1 92 ? 19.706 -14.124 -73.411 1.00 30.81 94 GLU D C 1
ATOM 5819 O O . GLU D 1 92 ? 20.917 -14.246 -73.193 1.00 33.35 94 GLU D O 1
ATOM 5825 N N . ARG D 1 93 ? 18.777 -14.796 -72.756 1.00 33.87 95 ARG D N 1
ATOM 5826 C CA . ARG D 1 93 ? 19.073 -15.450 -71.494 1.00 23.51 95 ARG D CA 1
ATOM 5827 C C . ARG D 1 93 ? 18.748 -16.922 -71.599 1.00 24.43 95 ARG D C 1
ATOM 5828 O O . ARG D 1 93 ? 17.611 -17.304 -71.901 1.00 27.74 95 ARG D O 1
ATOM 5836 N N . ASN D 1 94 ? 19.753 -17.754 -71.376 1.00 26.16 96 ASN D N 1
ATOM 5837 C CA . ASN D 1 94 ? 19.521 -19.186 -71.290 1.00 23.50 96 ASN D CA 1
ATOM 5838 C C . ASN D 1 94 ? 19.539 -19.654 -69.857 1.00 23.36 96 ASN D C 1
ATOM 5839 O O . ASN D 1 94 ? 20.423 -19.289 -69.095 1.00 24.18 96 ASN D O 1
ATOM 5844 N N . ILE D 1 95 ? 18.580 -20.514 -69.548 1.00 23.35 97 ILE D N 1
ATOM 5845 C CA . ILE D 1 95 ? 18.456 -21.134 -68.246 1.00 23.23 97 ILE D CA 1
ATOM 5846 C C . ILE D 1 95 ? 18.413 -22.645 -68.430 1.00 27.97 97 ILE D C 1
ATOM 5847 O O . ILE D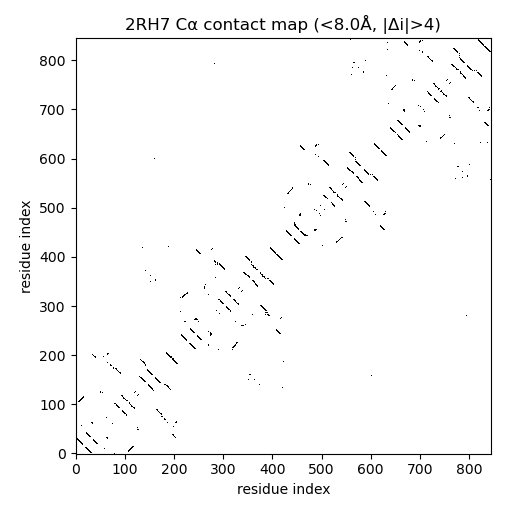 1 95 ? 17.727 -23.153 -69.313 1.00 31.26 97 ILE D O 1
ATOM 5852 N N . ARG D 1 96 ? 19.163 -23.361 -67.603 1.00 23.58 98 ARG D N 1
ATOM 5853 C CA . ARG D 1 96 ? 19.068 -24.811 -67.526 1.00 23.18 98 ARG D CA 1
ATOM 5854 C C . ARG D 1 96 ? 18.760 -25.160 -66.079 1.00 23.05 98 ARG D C 1
ATOM 5855 O O . ARG D 1 96 ? 19.599 -24.958 -65.185 1.00 28.33 98 ARG D O 1
ATOM 5863 N N . TYR D 1 97 ? 17.540 -25.624 -65.844 1.00 23.06 99 TYR D N 1
ATOM 5864 C CA . TYR D 1 97 ? 17.137 -26.030 -64.490 1.00 24.86 99 TYR D CA 1
ATOM 5865 C C . TYR D 1 97 ? 17.863 -27.315 -64.156 1.00 22.91 99 TYR D C 1
ATOM 5866 O O . TYR D 1 97 ? 18.263 -28.063 -65.043 1.00 37.49 99 TYR D O 1
ATOM 5875 N N . GLN D 1 98 ? 18.043 -27.563 -62.859 1.00 22.79 100 GLN D N 1
ATOM 5876 C CA . GLN D 1 98 ? 18.855 -28.694 -62.430 1.00 29.64 100 GLN D CA 1
ATOM 5877 C C . GLN D 1 98 ? 18.343 -30.038 -62.932 1.00 30.34 100 GLN D C 1
ATOM 5878 O O . GLN D 1 98 ? 19.100 -31.012 -62.971 1.00 33.65 100 GLN D O 1
ATOM 5884 N N . ASP D 1 99 ? 17.068 -30.083 -63.326 1.00 30.38 101 ASP D N 1
ATOM 5885 C CA . ASP D 1 99 ? 16.378 -31.330 -63.682 1.00 29.11 101 ASP D CA 1
ATOM 5886 C C . ASP D 1 99 ? 16.515 -31.678 -65.167 1.00 29.84 101 ASP D C 1
ATOM 5887 O O . ASP D 1 99 ? 16.044 -32.725 -65.615 1.00 30.49 101 ASP D O 1
ATOM 5892 N N . GLY D 1 100 ? 17.145 -30.795 -65.929 1.00 30.15 102 GLY D N 1
ATOM 5893 C CA . GLY D 1 100 ? 17.257 -30.993 -67.366 1.00 34.17 102 GLY D CA 1
ATOM 5894 C C . GLY D 1 100 ? 16.335 -30.077 -68.137 1.00 36.26 102 GLY D C 1
ATOM 5895 O O . GLY D 1 100 ? 16.479 -29.911 -69.349 1.00 35.51 102 GLY D O 1
ATOM 5896 N N . GLY D 1 101 ? 15.374 -29.482 -67.438 1.00 30.42 103 GLY D N 1
ATOM 5897 C CA . GLY D 1 101 ? 14.501 -28.507 -68.054 1.00 33.50 103 GLY D CA 1
ATOM 5898 C C . GLY D 1 101 ? 15.297 -27.291 -68.479 1.00 32.36 103 GLY D C 1
ATOM 5899 O O . GLY D 1 101 ? 16.338 -26.992 -67.895 1.00 25.83 103 GLY D O 1
ATOM 5900 N N . THR D 1 102 ? 14.818 -26.586 -69.497 1.00 27.10 104 THR D N 1
ATOM 5901 C CA . THR D 1 102 ? 15.522 -25.410 -69.976 1.00 28.52 104 THR D CA 1
ATOM 5902 C C . THR D 1 102 ? 14.590 -24.280 -70.402 1.00 38.40 104 THR D C 1
ATOM 5903 O O . THR D 1 102 ? 13.410 -24.501 -70.713 1.00 31.74 104 THR D O 1
ATOM 5907 N N . ALA D 1 103 ? 15.126 -23.065 -70.439 1.00 32.74 105 ALA D N 1
ATOM 5908 C CA . ALA D 1 103 ? 14.356 -21.929 -70.919 1.00 33.97 105 ALA D CA 1
ATOM 5909 C C . ALA D 1 103 ? 15.193 -20.929 -71.717 1.00 37.13 105 ALA D C 1
ATOM 5910 O O . ALA D 1 103 ? 16.407 -20.793 -71.517 1.00 32.76 105 ALA D O 1
ATOM 5912 N N . ILE D 1 104 ? 14.531 -20.256 -72.649 1.00 34.73 106 ILE D N 1
ATOM 5913 C CA . ILE D 1 104 ? 15.123 -19.166 -73.402 1.00 33.82 106 ILE D CA 1
ATOM 5914 C C . ILE D 1 104 ? 14.306 -17.911 -73.147 1.00 33.12 106 ILE D C 1
ATOM 5915 O O . ILE D 1 104 ? 13.132 -17.823 -73.529 1.00 33.80 106 ILE D O 1
ATOM 5920 N N . VAL D 1 105 ? 14.904 -16.953 -72.452 1.00 27.20 107 VAL D N 1
ATOM 5921 C CA . VAL D 1 105 ? 14.247 -15.680 -72.235 1.00 26.81 107 VAL D CA 1
ATOM 5922 C C . VAL D 1 105 ? 14.894 -14.625 -73.102 1.00 39.47 107 VAL D C 1
ATOM 5923 O O . VAL D 1 105 ? 16.093 -14.380 -72.998 1.00 38.56 107 VAL D O 1
ATOM 5927 N N . LYS D 1 106 ? 14.115 -14.025 -73.992 1.00 27.10 108 LYS D N 1
ATOM 5928 C CA . LYS D 1 106 ? 14.637 -12.924 -74.776 1.00 35.90 108 LYS D CA 1
ATOM 5929 C C . LYS D 1 106 ? 13.874 -11.676 -74.404 1.00 29.92 108 LYS D C 1
ATOM 5930 O O . LYS D 1 106 ? 12.651 -11.716 -74.294 1.00 33.25 108 LYS D O 1
ATOM 5936 N N . SER D 1 107 ? 14.573 -10.561 -74.236 1.00 26.63 109 SER D N 1
ATOM 5937 C CA . SER D 1 107 ? 13.903 -9.344 -73.825 1.00 29.60 109 SER D CA 1
ATOM 5938 C C . SER D 1 107 ? 14.527 -8.080 -74.389 1.00 33.45 109 SER D C 1
ATOM 5939 O O . SER D 1 107 ? 15.732 -8.023 -74.636 1.00 33.04 109 SER D O 1
ATOM 5942 N N . ASP D 1 108 ? 13.691 -7.062 -74.579 1.00 35.87 110 ASP D N 1
ATOM 5943 C CA . ASP D 1 108 ? 14.142 -5.751 -75.025 1.00 42.92 110 ASP D CA 1
ATOM 5944 C C . ASP D 1 108 ? 13.706 -4.685 -74.042 1.00 42.93 110 ASP D C 1
ATOM 5945 O O . ASP D 1 108 ? 12.521 -4.591 -73.718 1.00 47.95 110 ASP D O 1
ATOM 5950 N N . ILE D 1 109 ? 14.661 -3.881 -73.575 1.00 37.75 111 ILE D N 1
ATOM 5951 C CA . ILE D 1 109 ? 14.359 -2.764 -72.687 1.00 40.23 111 ILE D CA 1
ATOM 5952 C C . ILE D 1 109 ? 14.369 -1.450 -73.469 1.00 41.93 111 ILE D C 1
ATOM 5953 O O . ILE D 1 109 ? 15.371 -1.106 -74.095 1.00 42.06 111 ILE D O 1
ATOM 5958 N N . SER D 1 110 ? 13.258 -0.716 -73.420 1.00 38.19 112 SER D N 1
ATOM 5959 C CA . SER D 1 110 ? 13.151 0.572 -74.106 1.00 43.66 112 SER D CA 1
ATOM 5960 C C . SER D 1 110 ? 12.611 1.643 -73.160 1.00 42.58 112 SER D C 1
ATOM 5961 O O . SER D 1 110 ? 12.145 1.321 -72.067 1.00 46.76 112 SER D O 1
ATOM 5964 N N . LEU D 1 111 ? 12.676 2.907 -73.581 1.00 44.34 113 LEU D N 1
ATOM 5965 C CA . LEU D 1 111 ? 12.378 4.052 -72.711 1.00 50.57 113 LEU D CA 1
ATOM 5966 C C . LEU D 1 111 ? 11.327 5.002 -73.311 1.00 52.87 113 LEU D C 1
ATOM 5967 O O . LEU D 1 111 ? 11.197 5.062 -74.532 1.00 52.45 113 LEU D O 1
ATOM 5972 N N . GLU D 1 112 ? 10.604 5.755 -72.465 1.00 58.00 114 GLU D N 1
ATOM 5973 C CA . GLU D 1 112 ? 9.470 6.575 -72.949 1.00 62.33 114 GLU D CA 1
ATOM 5974 C C . GLU D 1 112 ? 8.962 7.879 -72.251 1.00 65.35 114 GLU D C 1
ATOM 5975 O O . GLU D 1 112 ? 7.977 8.440 -72.729 1.00 66.66 114 GLU D O 1
ATOM 5981 N N . GLY D 1 114 ? 9.546 8.375 -71.156 1.00 64.32 116 GLY D N 1
ATOM 5982 C CA . GLY D 1 114 ? 10.651 7.781 -70.436 1.00 65.63 116 GLY D CA 1
ATOM 5983 C C . GLY D 1 114 ? 10.168 6.976 -69.247 1.00 64.02 116 GLY D C 1
ATOM 5984 O O . GLY D 1 114 ? 10.239 7.402 -68.089 1.00 58.56 116 GLY D O 1
ATOM 5985 N N . LYS D 1 115 ? 9.641 5.803 -69.566 1.00 63.45 117 LYS D N 1
ATOM 5986 C CA . LYS D 1 115 ? 9.324 4.784 -68.593 1.00 60.86 117 LYS D CA 1
ATOM 5987 C C . LYS D 1 115 ? 9.775 3.502 -69.257 1.00 55.08 117 LYS D C 1
ATOM 5988 O O . LYS D 1 115 ? 9.456 3.266 -70.416 1.00 55.87 117 LYS D O 1
ATOM 5994 N N . PHE D 1 116 ? 10.551 2.688 -68.556 1.00 51.89 118 PHE D N 1
ATOM 5995 C CA . PHE D 1 116 ? 11.047 1.474 -69.182 1.00 49.32 118 PHE D CA 1
ATOM 5996 C C . PHE D 1 116 ? 9.879 0.660 -69.724 1.00 46.41 118 PHE D C 1
ATOM 5997 O O . PHE D 1 116 ? 9.026 0.172 -68.967 1.00 41.59 118 PHE D O 1
ATOM 6005 N N . ILE D 1 117 ? 9.831 0.569 -71.049 1.00 47.10 119 ILE D N 1
ATOM 6006 C CA . ILE D 1 117 ? 8.883 -0.283 -71.740 1.00 40.77 119 ILE D CA 1
ATOM 6007 C C . ILE D 1 117 ? 9.603 -1.569 -72.088 1.00 43.67 119 ILE D C 1
ATOM 6008 O O . ILE D 1 117 ? 10.553 -1.575 -72.878 1.00 46.47 119 ILE D O 1
ATOM 6013 N N . VAL D 1 118 ? 9.145 -2.663 -71.499 1.00 39.08 120 VAL D N 1
ATOM 6014 C CA . VAL D 1 118 ? 9.873 -3.910 -71.577 1.00 27.48 120 VAL D CA 1
ATOM 6015 C C . VAL D 1 118 ? 9.055 -5.059 -72.146 1.00 33.05 120 VAL D C 1
ATOM 6016 O O . VAL D 1 118 ? 8.065 -5.499 -71.566 1.00 36.70 120 VAL D O 1
ATOM 6020 N N . ASN D 1 119 ? 9.485 -5.545 -73.302 1.00 28.83 121 ASN D N 1
ATOM 6021 C CA . ASN D 1 119 ? 8.858 -6.705 -73.891 1.00 30.86 121 ASN D CA 1
ATOM 6022 C C . ASN D 1 119 ? 9.786 -7.897 -73.791 1.00 36.55 121 ASN D C 1
ATOM 6023 O O . ASN D 1 119 ? 10.961 -7.817 -74.163 1.00 36.67 121 ASN D O 1
ATOM 6028 N N . VAL D 1 120 ? 9.244 -9.007 -73.301 1.00 30.24 122 VAL D N 1
ATOM 6029 C CA . VAL D 1 120 ? 10.046 -10.179 -73.005 1.00 30.07 122 VAL D CA 1
ATOM 6030 C C . VAL D 1 120 ? 9.341 -11.454 -73.411 1.00 33.80 122 VAL D C 1
ATOM 6031 O O . VAL D 1 120 ? 8.124 -11.580 -73.247 1.00 39.20 122 VAL D O 1
ATOM 6035 N N . ASP D 1 121 ? 10.121 -12.398 -73.936 1.00 30.16 123 ASP D N 1
ATOM 6036 C CA . ASP D 1 121 ? 9.621 -13.693 -74.364 1.00 37.80 123 ASP D CA 1
ATOM 6037 C C . ASP D 1 121 ? 10.192 -14.781 -73.500 1.00 37.01 123 ASP D C 1
ATOM 6038 O O . ASP D 1 121 ? 11.386 -14.801 -73.214 1.00 37.69 123 ASP D O 1
ATOM 6043 N N . PHE D 1 122 ? 9.334 -15.714 -73.125 1.00 30.79 124 PHE D N 1
ATOM 6044 C CA . PHE D 1 122 ? 9.718 -16.774 -72.220 1.00 34.10 124 PHE D CA 1
ATOM 6045 C C . PHE D 1 122 ? 9.263 -18.113 -72.781 1.00 32.15 124 PHE D C 1
ATOM 6046 O O . PHE D 1 122 ? 8.077 -18.340 -72.968 1.00 34.04 124 PHE D O 1
ATOM 6054 N N . LYS D 1 123 ? 10.208 -19.004 -73.039 1.00 28.63 125 LYS D N 1
ATOM 6055 C CA . LYS D 1 123 ? 9.885 -20.314 -73.567 1.00 26.23 125 LYS D CA 1
ATOM 6056 C C . LYS D 1 123 ? 10.647 -21.366 -72.783 1.00 33.53 125 LYS D C 1
ATOM 6057 O O . LYS D 1 123 ? 11.860 -21.262 -72.652 1.00 33.64 125 LYS D O 1
ATOM 6063 N N . ALA D 1 124 ? 9.947 -22.369 -72.250 1.00 31.89 126 ALA D N 1
ATOM 6064 C CA . ALA D 1 124 ? 10.604 -23.452 -71.519 1.00 32.79 126 ALA D CA 1
ATOM 6065 C C . ALA D 1 124 ? 10.129 -24.838 -71.945 1.00 32.26 126 ALA D C 1
ATOM 6066 O O . ALA D 1 124 ? 8.979 -25.008 -72.363 1.00 36.37 126 ALA D O 1
ATOM 6068 N N . LYS D 1 125 ? 11.012 -25.827 -71.829 1.00 30.36 127 LYS D N 1
ATOM 6069 C CA . LYS D 1 125 ? 10.684 -27.211 -72.167 1.00 35.24 127 LYS D CA 1
ATOM 6070 C C . LYS D 1 125 ? 11.338 -28.231 -71.241 1.00 35.50 127 LYS D C 1
ATOM 6071 O O . LYS D 1 125 ? 12.386 -27.981 -70.660 1.00 34.67 127 LYS D O 1
ATOM 6077 N N . ASP D 1 126 ? 10.715 -29.399 -71.154 1.00 35.17 128 ASP D N 1
ATOM 6078 C CA . ASP D 1 126 ? 11.294 -30.552 -70.486 1.00 30.67 128 ASP D CA 1
ATOM 6079 C C . ASP D 1 126 ? 11.329 -30.391 -68.973 1.00 32.91 128 ASP D C 1
ATOM 6080 O O . ASP D 1 126 ? 12.175 -30.976 -68.315 1.00 35.12 128 ASP D O 1
ATOM 6085 N N . LEU D 1 127 ? 10.412 -29.592 -68.441 1.00 33.19 129 LEU D N 1
ATOM 6086 C CA . LEU D 1 127 ? 10.197 -29.530 -66.999 1.00 34.10 129 LEU D CA 1
ATOM 6087 C C . LEU D 1 127 ? 9.574 -30.854 -66.577 1.00 32.41 129 LEU D C 1
ATOM 6088 O O . LEU D 1 127 ? 8.833 -31.462 -67.354 1.00 38.60 129 LEU D O 1
ATOM 6093 N N . ARG D 1 128 ? 9.877 -31.311 -65.362 1.00 36.59 130 ARG D N 1
ATOM 6094 C CA . ARG D 1 128 ? 9.403 -32.623 -64.908 1.00 40.20 130 ARG D CA 1
ATOM 6095 C C . ARG D 1 128 ? 8.014 -32.569 -64.254 1.00 38.59 130 ARG D C 1
ATOM 6096 O O . ARG D 1 128 ? 7.758 -31.753 -63.363 1.00 33.40 130 ARG D O 1
ATOM 6104 N N . ARG D 1 129 ? 7.128 -33.452 -64.702 1.00 40.11 131 ARG D N 1
ATOM 6105 C CA . ARG D 1 129 ? 5.736 -33.467 -64.263 1.00 39.99 131 ARG D CA 1
ATOM 6106 C C . ARG D 1 129 ? 5.609 -33.464 -62.744 1.00 36.66 131 ARG D C 1
ATOM 6107 O O . ARG D 1 129 ? 4.732 -32.807 -62.187 1.00 40.93 131 ARG D O 1
ATOM 6115 N N . MET D 1 130 ? 6.486 -34.205 -62.077 1.00 34.02 132 MET D N 1
ATOM 6116 C CA . MET D 1 130 ? 6.422 -34.305 -60.628 1.00 41.47 132 MET D CA 1
ATOM 6117 C C . MET D 1 130 ? 7.415 -33.357 -59.957 1.00 42.28 132 MET D C 1
ATOM 6118 O O . MET D 1 130 ? 7.481 -33.279 -58.730 1.00 46.24 132 MET D O 1
ATOM 6123 N N . GLY D 1 131 ? 8.176 -32.625 -60.762 1.00 35.52 133 GLY D N 1
ATOM 6124 C CA . GLY D 1 131 ? 9.150 -31.690 -60.217 1.00 34.13 133 GLY D CA 1
ATOM 6125 C C . GLY D 1 131 ? 8.546 -30.549 -59.412 1.00 31.83 133 GLY D C 1
ATOM 6126 O O . GLY D 1 131 ? 7.323 -30.361 -59.395 1.00 30.16 133 GLY D O 1
ATOM 6127 N N . PRO D 1 132 ? 9.398 -29.751 -58.752 1.00 34.08 134 PRO D N 1
ATOM 6128 C CA . PRO D 1 132 ? 8.837 -28.726 -57.865 1.00 32.46 134 PRO D CA 1
ATOM 6129 C C . PRO D 1 132 ? 8.215 -27.575 -58.636 1.00 26.50 134 PRO D C 1
ATOM 6130 O O . PRO D 1 132 ? 7.433 -26.821 -58.071 1.00 34.11 134 PRO D O 1
ATOM 6134 N N . VAL D 1 133 ? 8.551 -27.440 -59.916 1.00 28.48 135 VAL D N 1
ATOM 6135 C CA . VAL D 1 133 ? 8.015 -26.340 -60.700 1.00 28.10 135 VAL D CA 1
ATOM 6136 C C . VAL D 1 133 ? 6.582 -26.660 -61.107 1.00 29.01 135 VAL D C 1
ATOM 6137 O O . VAL D 1 133 ? 5.664 -25.885 -60.861 1.00 28.94 135 VAL D O 1
ATOM 6141 N N . MET D 1 134 ? 6.398 -27.809 -61.744 1.00 36.20 136 MET D N 1
ATOM 6142 C CA . MET D 1 134 ? 5.068 -28.208 -62.176 1.00 34.33 136 MET D CA 1
ATOM 6143 C C . MET D 1 134 ? 4.160 -28.493 -60.989 1.00 32.28 136 MET D C 1
ATOM 6144 O O . MET D 1 134 ? 2.949 -28.296 -61.068 1.00 35.52 136 MET D O 1
ATOM 6149 N N . GLN D 1 135 ? 4.748 -28.939 -59.881 1.00 29.80 137 GLN D N 1
ATOM 6150 C CA . GLN D 1 135 ? 3.951 -29.328 -58.724 1.00 32.47 137 GLN D CA 1
ATOM 6151 C C . GLN D 1 135 ? 3.712 -28.152 -57.786 1.00 36.26 137 GLN D C 1
ATOM 6152 O O . GLN D 1 135 ? 3.051 -28.286 -56.746 1.00 31.91 137 GLN D O 1
ATOM 6158 N N . GLN D 1 136 ? 4.241 -26.996 -58.170 1.00 37.59 138 GLN D N 1
ATOM 6159 C CA . GLN D 1 136 ? 4.217 -25.812 -57.324 1.00 36.17 138 GLN D CA 1
ATOM 6160 C C . GLN D 1 136 ? 4.619 -26.123 -55.890 1.00 31.79 138 GLN D C 1
ATOM 6161 O O . GLN D 1 136 ? 3.836 -25.933 -54.950 1.00 28.51 138 GLN D O 1
ATOM 6167 N N . ASP D 1 137 ? 5.853 -26.587 -55.720 1.00 28.63 139 ASP D N 1
ATOM 6168 C CA . ASP D 1 137 ? 6.373 -26.813 -54.374 1.00 30.11 139 ASP D CA 1
ATOM 6169 C C . ASP D 1 137 ? 7.426 -25.778 -54.009 1.00 29.34 139 ASP D C 1
ATOM 6170 O O . ASP D 1 137 ? 8.194 -25.953 -53.070 1.00 27.66 139 ASP D O 1
ATOM 6175 N N . ILE D 1 138 ? 7.422 -24.673 -54.740 1.00 31.37 140 ILE D N 1
ATOM 6176 C CA . ILE D 1 138 ? 8.398 -23.612 -54.561 1.00 33.36 140 ILE D CA 1
ATOM 6177 C C . ILE D 1 138 ? 7.882 -22.474 -53.687 1.00 29.60 140 ILE D C 1
ATOM 6178 O O . ILE D 1 138 ? 6.798 -21.944 -53.930 1.00 34.02 140 ILE D O 1
ATOM 6183 N N . VAL D 1 139 ? 8.654 -22.121 -52.655 1.00 24.32 141 VAL D N 1
ATOM 6184 C CA . VAL D 1 139 ? 8.333 -20.995 -51.784 1.00 21.97 141 VAL D CA 1
ATOM 6185 C C . VAL D 1 139 ? 8.753 -19.659 -52.403 1.00 34.02 141 VAL D C 1
ATOM 6186 O O . VAL D 1 139 ? 8.017 -18.673 -52.339 1.00 36.00 141 VAL D O 1
ATOM 6190 N N . GLY D 1 140 ? 9.935 -19.629 -53.015 1.00 31.62 142 GLY D N 1
ATOM 6191 C CA . GLY D 1 140 ? 10.460 -18.395 -53.581 1.00 26.10 142 GLY D CA 1
ATOM 6192 C C . GLY D 1 140 ? 11.933 -18.541 -53.938 1.00 26.80 142 GLY D C 1
ATOM 6193 O O . GLY D 1 140 ? 12.495 -19.626 -53.827 1.00 27.68 142 GLY D O 1
ATOM 6194 N N . MET D 1 141 ? 12.558 -17.439 -54.327 1.00 25.19 143 MET D N 1
ATOM 6195 C CA . MET D 1 141 ? 13.956 -17.481 -54.716 1.00 27.71 143 MET D CA 1
ATOM 6196 C C . MET D 1 141 ? 14.784 -17.092 -53.513 1.00 27.99 143 MET D C 1
ATOM 6197 O O . MET D 1 141 ? 14.274 -16.474 -52.559 1.00 25.71 143 MET D O 1
ATOM 6202 N N . GLN D 1 142 ? 16.061 -17.457 -53.543 1.00 23.12 144 GLN D N 1
ATOM 6203 C CA . GLN D 1 142 ? 16.986 -17.019 -52.512 1.00 28.29 144 GLN D CA 1
ATOM 6204 C C . GLN D 1 142 ? 17.801 -15.973 -53.217 1.00 24.63 144 GLN D C 1
ATOM 6205 O O . GLN D 1 142 ? 17.793 -15.920 -54.449 1.00 25.85 144 GLN D O 1
ATOM 6211 N N . PRO D 1 143 ? 18.501 -15.123 -52.466 1.00 23.79 145 PRO D N 1
ATOM 6212 C CA . PRO D 1 143 ? 19.482 -14.202 -53.051 1.00 27.32 145 PRO D CA 1
ATOM 6213 C C . PRO D 1 143 ? 20.514 -14.954 -53.881 1.00 27.43 145 PRO D C 1
ATOM 6214 O O . PRO D 1 143 ? 20.699 -16.165 -53.743 1.00 26.41 145 PRO D O 1
ATOM 6218 N N . SER D 1 144 ? 21.178 -14.224 -54.767 1.00 25.67 146 SER D N 1
ATOM 6219 C CA . SER D 1 144 ? 22.161 -14.810 -55.651 1.00 21.91 146 SER D CA 1
ATOM 6220 C C . SER D 1 144 ? 23.232 -13.778 -55.899 1.00 25.04 146 SER D C 1
ATOM 6221 O O . SER D 1 144 ? 23.031 -12.590 -55.649 1.00 21.88 146 SER D O 1
ATOM 6224 N N . TYR D 1 145 ? 24.367 -14.233 -56.417 1.00 26.65 147 TYR D N 1
ATOM 6225 C CA . TYR D 1 145 ? 25.397 -13.326 -56.916 1.00 32.13 147 TYR D CA 1
ATOM 6226 C C . TYR D 1 145 ? 25.616 -13.625 -58.392 1.00 27.84 147 TYR D C 1
ATOM 6227 O O . TYR D 1 145 ? 25.911 -14.750 -58.761 1.00 28.88 147 TYR D O 1
ATOM 6236 N N . GLU D 1 146 ? 25.454 -12.612 -59.231 1.00 29.00 148 GLU D N 1
ATOM 6237 C CA . GLU D 1 146 ? 25.595 -12.778 -60.668 1.00 32.63 148 GLU D CA 1
ATOM 6238 C C . GLU D 1 146 ? 26.972 -12.290 -61.078 1.00 25.91 148 GLU D C 1
ATOM 6239 O O . GLU D 1 146 ? 27.326 -11.152 -60.796 1.00 31.15 148 GLU D O 1
ATOM 6245 N N . SER D 1 147 ? 27.739 -13.152 -61.751 1.00 25.49 149 SER D N 1
ATOM 6246 C CA . SER D 1 147 ? 29.068 -12.808 -62.250 1.00 25.80 149 SER D CA 1
ATOM 6247 C C . SER D 1 147 ? 28.879 -11.996 -63.511 1.00 24.16 149 SER D C 1
ATOM 6248 O O . SER D 1 147 ? 28.129 -12.395 -64.385 1.00 34.46 149 SER D O 1
ATOM 6251 N N . MET D 1 148 ? 29.533 -10.847 -63.589 1.00 25.20 150 MET D N 1
ATOM 6252 C CA . MET D 1 148 ? 29.397 -9.981 -64.749 1.00 22.60 150 MET D CA 1
ATOM 6253 C C . MET D 1 148 ? 30.755 -9.756 -65.394 1.00 26.56 150 MET D C 1
ATOM 6254 O O . MET D 1 148 ? 31.708 -9.355 -64.725 1.00 23.71 150 MET D O 1
ATOM 6259 N N . TYR D 1 149 ? 30.833 -10.006 -66.695 1.00 34.37 151 TYR D N 1
ATOM 6260 C CA . TYR D 1 149 ? 32.086 -9.835 -67.414 1.00 26.47 151 TYR D CA 1
ATOM 6261 C C . TYR D 1 149 ? 31.849 -9.516 -68.883 1.00 31.65 151 TYR D C 1
ATOM 6262 O O . TYR D 1 149 ? 30.858 -9.947 -69.487 1.00 30.04 151 TYR D O 1
ATOM 6271 N N . THR D 1 150 ? 32.759 -8.736 -69.447 1.00 28.17 152 THR D N 1
ATOM 6272 C CA . THR D 1 150 ? 32.597 -8.307 -70.828 1.00 29.28 152 THR D CA 1
ATOM 6273 C C . THR D 1 150 ? 33.019 -9.345 -71.839 1.00 32.55 152 THR D C 1
ATOM 6274 O O . THR D 1 150 ? 33.955 -10.120 -71.638 1.00 32.17 152 THR D O 1
ATOM 6278 N N . ASN D 1 151 ? 32.296 -9.350 -72.944 1.00 37.90 153 ASN D N 1
ATOM 6279 C CA . ASN D 1 151 ? 32.727 -10.062 -74.130 1.00 23.52 153 ASN D CA 1
ATOM 6280 C C . ASN D 1 151 ? 32.599 -9.170 -75.371 1.00 37.32 153 ASN D C 1
ATOM 6281 O O . ASN D 1 151 ? 31.506 -9.011 -75.924 1.00 35.95 153 ASN D O 1
ATOM 6286 N N . VAL D 1 152 ? 33.717 -8.591 -75.800 1.00 37.79 154 VAL D N 1
ATOM 6287 C CA . VAL D 1 152 ? 33.705 -7.652 -76.916 1.00 42.70 154 VAL D CA 1
ATOM 6288 C C . VAL D 1 152 ? 32.769 -6.495 -76.585 1.00 41.52 154 VAL D C 1
ATOM 6289 O O . VAL D 1 152 ? 33.063 -5.694 -75.696 1.00 39.86 154 VAL D O 1
ATOM 6293 N N . THR D 1 153 ? 31.640 -6.417 -77.284 1.00 37.68 155 THR D N 1
ATOM 6294 C CA . THR D 1 153 ? 30.675 -5.344 -77.064 1.00 35.14 155 THR D CA 1
ATOM 6295 C C . THR D 1 153 ? 29.512 -5.752 -76.133 1.00 40.40 155 THR D C 1
ATOM 6296 O O . THR D 1 153 ? 28.628 -4.947 -75.847 1.00 38.41 155 THR D O 1
ATOM 6300 N N . SER D 1 154 ? 29.519 -6.998 -75.668 1.00 40.20 156 SER D N 1
ATOM 6301 C CA . SER D 1 154 ? 28.442 -7.496 -74.812 1.00 32.42 156 SER D CA 1
ATOM 6302 C C . SER D 1 154 ? 28.922 -7.692 -73.385 1.00 34.32 156 SER D C 1
ATOM 6303 O O . SER D 1 154 ? 30.109 -7.895 -73.127 1.00 30.81 156 SER D O 1
ATOM 6306 N N . VAL D 1 155 ? 27.979 -7.640 -72.456 1.00 29.75 157 VAL D N 1
ATOM 6307 C CA . VAL D 1 155 ? 28.240 -8.059 -71.095 1.00 34.66 157 VAL D CA 1
ATOM 6308 C C . VAL D 1 155 ? 27.519 -9.373 -70.884 1.00 33.61 157 VAL D C 1
ATOM 6309 O O . VAL D 1 155 ? 26.385 -9.572 -71.349 1.00 31.34 157 VAL D O 1
ATOM 6313 N N . ILE D 1 156 ? 28.204 -10.284 -70.211 1.00 29.38 158 ILE D N 1
ATOM 6314 C CA . ILE D 1 156 ? 27.654 -11.578 -69.890 1.00 28.57 158 ILE D CA 1
ATOM 6315 C C . ILE D 1 156 ? 27.432 -11.633 -68.383 1.00 30.89 158 ILE D C 1
ATOM 6316 O O . ILE D 1 156 ? 28.356 -11.405 -67.607 1.00 30.30 158 ILE D O 1
ATOM 6321 N N . GLY D 1 157 ? 26.195 -11.892 -67.973 1.00 27.03 159 GLY D N 1
ATOM 6322 C CA . GLY D 1 157 ? 25.899 -12.216 -66.590 1.00 32.91 159 GLY D CA 1
ATOM 6323 C C . GLY D 1 157 ? 25.720 -13.720 -66.506 1.00 29.30 159 GLY D C 1
ATOM 6324 O O . GLY D 1 157 ? 25.087 -14.333 -67.362 1.00 33.35 159 GLY D O 1
ATOM 6325 N N . GLU D 1 158 ? 26.300 -14.327 -65.487 1.00 27.76 160 GLU D N 1
ATOM 6326 C CA . GLU D 1 158 ? 26.160 -15.758 -65.291 1.00 24.59 160 GLU D CA 1
ATOM 6327 C C . GLU D 1 158 ? 26.015 -16.032 -63.793 1.00 27.03 160 GLU D C 1
ATOM 6328 O O . GLU D 1 158 ? 26.695 -15.411 -62.986 1.00 29.28 160 GLU D O 1
ATOM 6334 N N A CYS D 1 159 ? 25.164 -16.984 -63.422 0.50 26.73 161 CYS D N 1
ATOM 6335 N N B CYS D 1 159 ? 25.128 -16.953 -63.435 0.50 26.68 161 CYS D N 1
ATOM 6336 C CA A CYS D 1 159 ? 24.813 -17.127 -62.011 0.50 28.11 161 CYS D CA 1
ATOM 6337 C CA B CYS D 1 159 ? 24.900 -17.241 -62.025 0.50 27.38 161 CYS D CA 1
ATOM 6338 C C A CYS D 1 159 ? 23.934 -18.347 -61.726 0.50 26.31 161 CYS D C 1
ATOM 6339 C C B CYS D 1 159 ? 24.149 -18.539 -61.798 0.50 25.23 161 CYS D C 1
ATOM 6340 O O A CYS D 1 159 ? 23.149 -18.760 -62.579 0.50 25.26 161 CYS D O 1
ATOM 6341 O O B CYS D 1 159 ? 23.647 -19.166 -62.730 0.50 27.97 161 CYS D O 1
ATOM 6346 N N . ILE D 1 160 ? 24.078 -18.928 -60.534 1.00 30.09 162 ILE D N 1
ATOM 6347 C CA . ILE D 1 160 ? 23.224 -20.024 -60.102 1.00 30.19 162 ILE D CA 1
ATOM 6348 C C . ILE D 1 160 ? 22.124 -19.440 -59.191 1.00 23.20 162 ILE D C 1
ATOM 6349 O O . ILE D 1 160 ? 22.397 -18.644 -58.264 1.00 25.86 162 ILE D O 1
ATOM 6354 N N . ILE D 1 161 ? 20.892 -19.851 -59.471 1.00 22.72 163 ILE D N 1
ATOM 6355 C CA . ILE D 1 161 ? 19.698 -19.393 -58.782 1.00 26.69 163 ILE D CA 1
ATOM 6356 C C . ILE D 1 161 ? 19.100 -20.571 -58.028 1.00 23.51 163 ILE D C 1
ATOM 6357 O O . ILE D 1 161 ? 18.936 -21.664 -58.595 1.00 22.30 163 ILE D O 1
ATOM 6362 N N . ALA D 1 162 ? 18.793 -20.359 -56.749 1.00 31.54 164 ALA D N 1
ATOM 6363 C CA . ALA D 1 162 ? 18.141 -21.385 -55.949 1.00 28.53 164 ALA D CA 1
ATOM 6364 C C . ALA D 1 162 ? 16.708 -20.997 -55.623 1.00 25.65 164 ALA D C 1
ATOM 6365 O O . ALA D 1 162 ? 16.423 -19.835 -55.323 1.00 23.88 164 ALA D O 1
ATOM 6367 N N . PHE D 1 163 ? 15.814 -21.971 -55.732 1.00 26.85 165 PHE D N 1
ATOM 6368 C CA . PHE D 1 163 ? 14.442 -21.831 -55.265 1.00 24.10 165 PHE D CA 1
ATOM 6369 C C . PHE D 1 163 ? 14.393 -22.603 -53.967 1.00 27.05 165 PHE D C 1
ATOM 6370 O O . PHE D 1 163 ? 14.857 -23.744 -53.899 1.00 27.75 165 PHE D O 1
ATOM 6378 N N A LYS D 1 164 ? 13.832 -21.997 -52.930 0.50 26.81 166 LYS D N 1
ATOM 6379 N N B LYS D 1 164 ? 13.816 -21.997 -52.944 0.50 26.48 166 LYS D N 1
ATOM 6380 C CA A LYS D 1 164 ? 13.608 -22.724 -51.686 0.50 26.91 166 LYS D CA 1
ATOM 6381 C CA B LYS D 1 164 ? 13.572 -22.703 -51.699 0.50 27.12 166 LYS D CA 1
ATOM 6382 C C A LYS D 1 164 ? 12.257 -23.425 -51.774 0.50 30.23 166 LYS D C 1
ATOM 6383 C C B LYS D 1 164 ? 12.252 -23.443 -51.846 0.50 30.20 166 LYS D C 1
ATOM 6384 O O A LYS D 1 164 ? 11.246 -22.793 -52.073 0.50 30.12 166 LYS D O 1
ATOM 6385 O O B LYS D 1 164 ? 11.251 -22.852 -52.241 0.50 26.43 166 LYS D O 1
ATOM 6396 N N . LEU D 1 165 ? 12.257 -24.736 -51.545 1.00 31.02 167 LEU D N 1
ATOM 6397 C CA . LEU D 1 165 ? 11.037 -25.540 -51.620 1.00 22.81 167 LEU D CA 1
ATOM 6398 C C . LEU D 1 165 ? 10.379 -25.554 -50.248 1.00 21.83 167 LEU D C 1
ATOM 6399 O O . LEU D 1 165 ? 11.001 -25.182 -49.253 1.00 29.71 167 LEU D O 1
ATOM 6404 N N . GLN D 1 166 ? 9.129 -26.003 -50.183 1.00 25.24 168 GLN D N 1
ATOM 6405 C CA . GLN D 1 166 ? 8.386 -25.897 -48.928 1.00 27.64 168 GLN D CA 1
ATOM 6406 C C . GLN D 1 166 ? 8.956 -26.816 -47.856 1.00 30.09 168 GLN D C 1
ATOM 6407 O O . GLN D 1 166 ? 8.832 -26.529 -46.667 1.00 33.35 168 GLN D O 1
ATOM 6413 N N . THR D 1 167 ? 9.604 -27.902 -48.272 1.00 28.72 169 THR D N 1
ATOM 6414 C CA . THR D 1 167 ? 10.269 -28.791 -47.325 1.00 24.78 169 THR D CA 1
ATOM 6415 C C . THR D 1 167 ? 11.584 -28.228 -46.825 1.00 23.13 169 THR D C 1
ATOM 6416 O O . THR D 1 167 ? 12.186 -28.798 -45.921 1.00 29.97 169 THR D O 1
ATOM 6420 N N . GLY D 1 168 ? 12.021 -27.117 -47.408 1.00 30.66 170 GLY D N 1
ATOM 6421 C CA . GLY D 1 168 ? 13.283 -26.504 -47.031 1.00 33.62 170 GLY D CA 1
ATOM 6422 C C . GLY D 1 168 ? 14.440 -27.015 -47.869 1.00 25.91 170 GLY D C 1
ATOM 6423 O O . GLY D 1 168 ? 15.592 -26.658 -47.654 1.00 32.12 170 GLY D O 1
ATOM 6424 N N . LYS D 1 169 ? 14.131 -27.864 -48.840 1.00 30.96 171 LYS D N 1
ATOM 6425 C CA . LYS D 1 169 ? 15.130 -28.290 -49.796 1.00 33.05 171 LYS D CA 1
ATOM 6426 C C . LYS D 1 169 ? 15.284 -27.148 -50.789 1.00 31.06 171 LYS D C 1
ATOM 6427 O O . LYS D 1 169 ? 14.462 -26.232 -50.814 1.00 26.77 171 LYS D O 1
ATOM 6433 N N . HIS D 1 170 ? 16.352 -27.174 -51.577 1.00 23.43 172 HIS D N 1
ATOM 6434 C CA . HIS D 1 170 ? 16.456 -26.250 -52.710 1.00 28.87 172 HIS D CA 1
ATOM 6435 C C . HIS D 1 170 ? 16.472 -26.948 -54.073 1.00 30.46 172 HIS D C 1
ATOM 6436 O O . HIS D 1 170 ? 16.790 -28.132 -54.180 1.00 30.07 172 HIS D O 1
ATOM 6443 N N . PHE D 1 171 ? 16.103 -26.193 -55.104 1.00 26.91 173 PHE D N 1
ATOM 6444 C CA . PHE D 1 171 ? 16.101 -26.659 -56.485 1.00 32.03 173 PHE D CA 1
ATOM 6445 C C . PHE D 1 171 ? 16.676 -25.509 -57.289 1.00 32.23 173 PHE D C 1
ATOM 6446 O O . PHE D 1 171 ? 16.146 -24.403 -57.234 1.00 26.90 173 PHE D O 1
ATOM 6454 N N . THR D 1 172 ? 17.764 -25.758 -58.019 1.00 30.92 174 THR D N 1
ATOM 6455 C CA . THR D 1 172 ? 18.537 -24.679 -58.634 1.00 24.79 174 THR D CA 1
ATOM 6456 C C . THR D 1 172 ? 18.563 -24.664 -60.149 1.00 25.24 174 THR D C 1
ATOM 6457 O O . THR D 1 172 ? 18.186 -25.630 -60.811 1.00 23.97 174 THR D O 1
ATOM 6461 N N . TYR D 1 173 ? 19.027 -23.545 -60.683 1.00 27.52 175 TYR D N 1
ATOM 6462 C CA . TYR D 1 173 ? 19.287 -23.469 -62.103 1.00 23.33 175 TYR D CA 1
ATOM 6463 C C . TYR D 1 173 ? 20.467 -22.599 -62.496 1.00 24.85 175 TYR D C 1
ATOM 6464 O O . TYR D 1 173 ? 20.774 -21.607 -61.838 1.00 24.47 175 TYR D O 1
ATOM 6473 N N . HIS D 1 174 ? 21.136 -23.011 -63.572 1.00 24.84 176 HIS D N 1
ATOM 6474 C CA . HIS D 1 174 ? 22.214 -22.223 -64.138 1.00 28.75 176 HIS D CA 1
ATOM 6475 C C . HIS D 1 174 ? 21.651 -21.183 -65.096 1.00 22.85 176 HIS D C 1
ATOM 6476 O O . HIS D 1 174 ? 20.966 -21.519 -66.058 1.00 27.78 176 HIS D O 1
ATOM 6483 N N . MET D 1 175 ? 21.938 -19.919 -64.838 1.00 27.92 177 MET D N 1
ATOM 6484 C CA . MET D 1 175 ? 21.467 -18.873 -65.733 1.00 25.48 177 MET D CA 1
ATOM 6485 C C . MET D 1 175 ? 22.622 -18.140 -66.414 1.00 24.12 177 MET D C 1
ATOM 6486 O O . MET D 1 175 ? 23.541 -17.639 -65.757 1.00 25.60 177 MET D O 1
ATOM 6491 N N . ARG D 1 176 ? 22.556 -18.070 -67.738 1.00 26.94 178 ARG D N 1
ATOM 6492 C CA . ARG D 1 176 ? 23.567 -17.371 -68.523 1.00 35.89 178 ARG D CA 1
ATOM 6493 C C . ARG D 1 176 ? 22.914 -16.379 -69.476 1.00 26.65 178 ARG D C 1
ATOM 6494 O O . ARG D 1 176 ? 22.127 -16.767 -70.346 1.00 34.16 178 ARG D O 1
ATOM 6502 N N . THR D 1 177 ? 23.253 -15.102 -69.312 1.00 25.42 179 THR D N 1
ATOM 6503 C CA . THR D 1 177 ? 22.625 -14.028 -70.072 1.00 29.68 179 THR D CA 1
ATOM 6504 C C . THR D 1 177 ? 23.652 -13.224 -70.873 1.00 23.33 179 THR D C 1
ATOM 6505 O O . THR D 1 177 ? 24.719 -12.897 -70.362 1.00 25.42 179 THR D O 1
ATOM 6509 N N . VAL D 1 178 ? 23.331 -12.894 -72.119 1.00 29.47 180 VAL D N 1
ATOM 6510 C CA . VAL D 1 178 ? 24.113 -11.910 -72.854 1.00 33.28 180 VAL D CA 1
ATOM 6511 C C . VAL D 1 178 ? 23.316 -10.629 -72.990 1.00 32.71 180 VAL D C 1
ATOM 6512 O O . VAL D 1 178 ? 22.249 -10.604 -73.614 1.00 35.07 180 VAL D O 1
ATOM 6516 N N . TYR D 1 179 ? 23.845 -9.566 -72.407 1.00 26.98 181 TYR D N 1
ATOM 6517 C CA . TYR D 1 179 ? 23.212 -8.265 -72.458 1.00 30.77 181 TYR D CA 1
ATOM 6518 C C . TYR D 1 179 ? 23.899 -7.531 -73.591 1.00 33.29 181 TYR D C 1
ATOM 6519 O O . TYR D 1 179 ? 25.125 -7.637 -73.760 1.00 30.98 181 TYR D O 1
ATOM 6528 N N . LYS D 1 180 ? 23.101 -6.839 -74.399 1.00 28.72 182 LYS D N 1
ATOM 6529 C CA . LYS D 1 180 ? 23.609 -6.137 -75.570 1.00 29.01 182 LYS D CA 1
ATOM 6530 C C . LYS D 1 180 ? 22.998 -4.763 -75.672 1.00 36.04 182 LYS D C 1
ATOM 6531 O O . LYS D 1 180 ? 21.811 -4.633 -75.977 1.00 37.77 182 LYS D O 1
ATOM 6537 N N . SER D 1 181 ? 23.799 -3.735 -75.439 1.00 28.15 183 SER D N 1
ATOM 6538 C CA . SER D 1 181 ? 23.326 -2.377 -75.664 1.00 31.23 183 SER D CA 1
ATOM 6539 C C . SER D 1 181 ? 22.905 -2.220 -77.119 1.00 40.08 183 SER D C 1
ATOM 6540 O O . SER D 1 181 ? 23.458 -2.875 -77.999 1.00 44.70 183 SER D O 1
ATOM 6543 N N . LYS D 1 182 ? 21.932 -1.349 -77.368 1.00 37.72 184 LYS D N 1
ATOM 6544 C CA . LYS D 1 182 ? 21.477 -1.081 -78.727 1.00 44.49 184 LYS D CA 1
ATOM 6545 C C . LYS D 1 182 ? 22.296 0.058 -79.323 1.00 45.61 184 LYS D C 1
ATOM 6546 O O . LYS D 1 182 ? 22.141 0.419 -80.491 1.00 45.52 184 LYS D O 1
ATOM 6552 N N . LYS D 1 183 ? 23.180 0.606 -78.500 1.00 46.22 185 LYS D N 1
ATOM 6553 C CA . LYS D 1 183 ? 24.117 1.633 -78.921 1.00 49.78 185 LYS D CA 1
ATOM 6554 C C . LYS D 1 183 ? 25.478 1.270 -78.350 1.00 47.19 185 LYS D C 1
ATOM 6555 O O . LYS D 1 183 ? 25.556 0.607 -77.320 1.00 48.83 185 LYS D O 1
ATOM 6561 N N . PRO D 1 184 ? 26.557 1.684 -79.023 1.00 47.43 186 PRO D N 1
ATOM 6562 C CA . PRO D 1 184 ? 27.889 1.431 -78.471 1.00 49.80 186 PRO D CA 1
ATOM 6563 C C . PRO D 1 184 ? 28.102 2.113 -77.121 1.00 55.67 186 PRO D C 1
ATOM 6564 O O . PRO D 1 184 ? 27.653 3.242 -76.898 1.00 58.91 186 PRO D O 1
ATOM 6568 N N . VAL D 1 185 ? 28.777 1.412 -76.218 1.00 53.94 187 VAL D N 1
ATOM 6569 C CA . VAL D 1 185 ? 29.160 1.998 -74.946 1.00 55.65 187 VAL D CA 1
ATOM 6570 C C . VAL D 1 185 ? 30.656 2.254 -74.966 1.00 57.94 187 VAL D C 1
ATOM 6571 O O . VAL D 1 185 ? 31.431 1.436 -75.470 1.00 53.53 187 VAL D O 1
ATOM 6575 N N . GLU D 1 186 ? 31.057 3.398 -74.430 1.00 66.64 188 GLU D N 1
ATOM 6576 C CA . GLU D 1 186 ? 32.468 3.754 -74.383 1.00 72.86 188 GLU D CA 1
ATOM 6577 C C . GLU D 1 186 ? 33.311 2.757 -73.587 1.00 66.33 188 GLU D C 1
ATOM 6578 O O . GLU D 1 186 ? 34.301 2.240 -74.100 1.00 66.42 188 GLU D O 1
ATOM 6584 N N . THR D 1 187 ? 32.919 2.473 -72.349 1.00 56.80 189 THR D N 1
ATOM 6585 C CA . THR D 1 187 ? 33.751 1.632 -71.495 1.00 50.76 189 THR D CA 1
ATOM 6586 C C . THR D 1 187 ? 33.047 0.406 -70.912 1.00 40.99 189 THR D C 1
ATOM 6587 O O . THR D 1 187 ? 32.079 0.515 -70.152 1.00 39.09 189 THR D O 1
ATOM 6591 N N . MET D 1 188 ? 33.555 -0.768 -71.268 1.00 35.38 190 MET D N 1
ATOM 6592 C CA . MET D 1 188 ? 33.006 -2.011 -70.759 1.00 38.37 190 MET D CA 1
ATOM 6593 C C . MET D 1 188 ? 33.417 -2.217 -69.298 1.00 35.37 190 MET D C 1
ATOM 6594 O O . MET D 1 188 ? 34.377 -1.608 -68.817 1.00 36.24 190 MET D O 1
ATOM 6599 N N . PRO D 1 189 ? 32.669 -3.054 -68.577 1.00 31.60 191 PRO D N 1
ATOM 6600 C CA . PRO D 1 189 ? 33.052 -3.318 -67.189 1.00 37.51 191 PRO D CA 1
ATOM 6601 C C . PRO D 1 189 ? 34.186 -4.317 -67.076 1.00 32.07 191 PRO D C 1
ATOM 6602 O O . PRO D 1 189 ? 34.355 -5.202 -67.921 1.00 32.55 191 PRO D O 1
ATOM 6606 N N . LEU D 1 190 ? 34.962 -4.160 -66.013 1.00 35.13 192 LEU D N 1
ATOM 6607 C CA . LEU D 1 190 ? 35.818 -5.227 -65.539 1.00 38.69 192 LEU D CA 1
ATOM 6608 C C . LEU D 1 190 ? 34.916 -6.232 -64.814 1.00 40.32 192 LEU D C 1
ATOM 6609 O O . LEU D 1 190 ? 33.767 -5.919 -64.483 1.00 35.16 192 LEU D O 1
ATOM 6614 N N . TYR D 1 191 ? 35.427 -7.438 -64.602 1.00 38.50 193 TYR D N 1
ATOM 6615 C CA . TYR D 1 191 ? 34.692 -8.494 -63.932 1.00 31.72 193 TYR D CA 1
ATOM 6616 C C . TYR D 1 191 ? 34.162 -7.958 -62.605 1.00 29.82 193 TYR D C 1
ATOM 6617 O O . TYR D 1 191 ? 34.827 -7.170 -61.934 1.00 25.88 193 TYR D O 1
ATOM 6626 N N . HIS D 1 192 ? 32.942 -8.356 -62.257 1.00 26.34 194 HIS D N 1
ATOM 6627 C CA . HIS D 1 192 ? 32.358 -8.023 -60.961 1.00 27.34 194 HIS D CA 1
ATOM 6628 C C . HIS D 1 192 ? 31.116 -8.870 -60.722 1.00 24.51 194 HIS D C 1
ATOM 6629 O O . HIS D 1 192 ? 30.790 -9.773 -61.501 1.00 27.22 194 HIS D O 1
ATOM 6636 N N . PHE D 1 193 ? 30.418 -8.554 -59.639 1.00 23.94 195 PHE D N 1
ATOM 6637 C CA . PHE D 1 193 ? 29.217 -9.269 -59.238 1.00 31.64 195 PHE D CA 1
ATOM 6638 C C . PHE D 1 193 ? 28.074 -8.307 -59.022 1.00 27.08 195 PHE D C 1
ATOM 6639 O O . PHE D 1 193 ? 28.266 -7.214 -58.509 1.00 27.02 195 PHE D O 1
ATOM 6647 N N . ILE D 1 194 ? 26.880 -8.712 -59.428 1.00 34.02 196 ILE D N 1
ATOM 6648 C CA . ILE D 1 194 ? 25.686 -8.026 -58.985 1.00 34.27 196 ILE D CA 1
ATOM 6649 C C . ILE D 1 194 ? 24.999 -8.983 -58.042 1.00 22.05 196 ILE D C 1
ATOM 6650 O O . ILE D 1 194 ? 24.656 -10.082 -58.421 1.00 22.41 196 ILE D O 1
ATOM 6655 N N . GLN D 1 195 ? 24.828 -8.568 -56.790 1.00 24.56 197 GLN D N 1
ATOM 6656 C CA . GLN D 1 195 ? 24.158 -9.380 -55.784 1.00 23.54 197 GLN D CA 1
ATOM 6657 C C . GLN D 1 195 ? 22.672 -9.094 -55.875 1.00 22.36 197 GLN D C 1
ATOM 6658 O O . GLN D 1 195 ? 22.282 -7.930 -55.953 1.00 24.49 197 GLN D O 1
ATOM 6664 N N . HIS D 1 196 ? 21.853 -10.141 -55.880 1.00 21.92 198 HIS D N 1
ATOM 6665 C CA . HIS D 1 196 ? 20.412 -9.966 -56.065 1.00 22.65 198 HIS D CA 1
ATOM 6666 C C . HIS D 1 196 ? 19.644 -10.408 -54.825 1.00 27.11 198 HIS D C 1
ATOM 6667 O O . HIS D 1 196 ? 19.923 -11.469 -54.282 1.00 27.82 198 HIS D O 1
ATOM 6674 N N . ARG D 1 197 ? 18.642 -9.631 -54.428 1.00 30.31 199 ARG D N 1
ATOM 6675 C CA . ARG D 1 197 ? 17.566 -10.181 -53.603 1.00 30.82 199 ARG D CA 1
ATOM 6676 C C . ARG D 1 197 ? 16.187 -9.854 -54.201 1.00 31.19 199 ARG D C 1
ATOM 6677 O O . ARG D 1 197 ? 15.759 -8.693 -54.249 1.00 26.27 199 ARG D O 1
ATOM 6685 N N . LEU D 1 198 ? 15.525 -10.898 -54.692 1.00 28.15 200 LEU D N 1
ATOM 6686 C CA . LEU D 1 198 ? 14.174 -10.786 -55.242 1.00 30.77 200 LEU D CA 1
ATOM 6687 C C . LEU D 1 198 ? 13.172 -11.506 -54.335 1.00 32.84 200 LEU D C 1
ATOM 6688 O O . LEU D 1 198 ? 13.226 -12.727 -54.186 1.00 29.06 200 LEU D O 1
ATOM 6693 N N . VAL D 1 199 ? 12.261 -10.748 -53.724 1.00 31.74 201 VAL D N 1
ATOM 6694 C CA . VAL D 1 199 ? 11.260 -11.324 -52.827 1.00 32.04 201 VAL D CA 1
ATOM 6695 C C . VAL D 1 199 ? 9.844 -10.953 -53.262 1.00 34.71 201 VAL D C 1
ATOM 6696 O O . VAL D 1 199 ? 9.639 -9.892 -53.836 1.00 33.64 201 VAL D O 1
ATOM 6700 N N . LYS D 1 200 ? 8.875 -11.824 -52.984 1.00 30.05 202 LYS D N 1
ATOM 6701 C CA . LYS D 1 200 ? 7.463 -11.516 -53.229 1.00 25.30 202 LYS D CA 1
ATOM 6702 C C . LYS D 1 200 ? 6.885 -10.861 -51.984 1.00 28.92 202 LYS D C 1
ATOM 6703 O O . LYS D 1 200 ? 6.835 -11.481 -50.921 1.00 34.26 202 LYS D O 1
ATOM 6709 N N . THR D 1 201 ? 6.458 -9.611 -52.115 1.00 32.17 203 THR D N 1
ATOM 6710 C CA . THR D 1 201 ? 6.017 -8.835 -50.963 1.00 35.24 203 THR D CA 1
ATOM 6711 C C . THR D 1 201 ? 4.508 -8.922 -50.786 1.00 33.04 203 THR D C 1
ATOM 6712 O O . THR D 1 201 ? 3.995 -8.694 -49.702 1.00 30.28 203 THR D O 1
ATOM 6716 N N . ASN D 1 202 ? 3.791 -9.253 -51.853 1.00 30.99 204 ASN D N 1
ATOM 6717 C CA . ASN D 1 202 ? 2.337 -9.360 -51.765 1.00 38.50 204 ASN D CA 1
ATOM 6718 C C . ASN D 1 202 ? 1.809 -10.305 -52.829 1.00 35.61 204 ASN D C 1
ATOM 6719 O O . ASN D 1 202 ? 2.164 -10.175 -53.991 1.00 30.20 204 ASN D O 1
ATOM 6724 N N . VAL D 1 203 ? 0.977 -11.267 -52.427 1.00 43.10 205 VAL D N 1
ATOM 6725 C CA . VAL D 1 203 ? 0.357 -12.196 -53.372 1.00 54.88 205 VAL D CA 1
ATOM 6726 C C . VAL D 1 203 ? -0.725 -11.493 -54.191 1.00 66.97 205 VAL D C 1
ATOM 6727 O O . VAL D 1 203 ? -1.390 -10.581 -53.702 1.00 74.41 205 VAL D O 1
ATOM 6731 N N . TYR D 1 209 ? -1.171 -12.500 -56.928 1.00 76.01 211 TYR D N 1
ATOM 6732 C CA . TYR D 1 209 ? -1.504 -11.572 -57.994 1.00 72.00 211 TYR D CA 1
ATOM 6733 C C . TYR D 1 209 ? -0.280 -10.710 -57.810 1.00 54.83 211 TYR D C 1
ATOM 6734 O O . TYR D 1 209 ? -0.342 -9.515 -57.543 1.00 61.89 211 TYR D O 1
ATOM 6743 N N . VAL D 1 210 ? 0.846 -11.386 -57.976 1.00 35.66 212 VAL D N 1
ATOM 6744 C CA . VAL D 1 210 ? 2.073 -11.136 -57.241 1.00 26.99 212 VAL D CA 1
ATOM 6745 C C . VAL D 1 210 ? 2.742 -9.777 -57.396 1.00 26.22 212 VAL D C 1
ATOM 6746 O O . VAL D 1 210 ? 2.922 -9.268 -58.504 1.00 34.26 212 VAL D O 1
ATOM 6750 N N . VAL D 1 211 ? 3.160 -9.202 -56.274 1.00 30.51 213 VAL D N 1
ATOM 6751 C CA . VAL D 1 211 ? 4.116 -8.109 -56.369 1.00 31.88 213 VAL D CA 1
ATOM 6752 C C . VAL D 1 211 ? 5.482 -8.518 -55.829 1.00 23.53 213 VAL D C 1
ATOM 6753 O O . VAL D 1 211 ? 5.625 -8.920 -54.668 1.00 28.13 213 VAL D O 1
ATOM 6757 N N . GLN D 1 212 ? 6.485 -8.448 -56.696 1.00 26.55 214 GLN D N 1
ATOM 6758 C CA . GLN D 1 212 ? 7.837 -8.795 -56.295 1.00 27.70 214 GLN D CA 1
ATOM 6759 C C . GLN D 1 212 ? 8.710 -7.563 -56.233 1.00 29.65 214 GLN D C 1
ATOM 6760 O O . GLN D 1 212 ? 8.449 -6.555 -56.887 1.00 33.16 214 GLN D O 1
ATOM 6766 N N . HIS D 1 213 ? 9.754 -7.666 -55.425 1.00 30.80 215 HIS D N 1
ATOM 6767 C CA . HIS D 1 213 ? 10.650 -6.567 -55.189 1.00 28.02 215 HIS D CA 1
ATOM 6768 C C . HIS D 1 213 ? 12.057 -7.090 -55.364 1.00 33.46 215 HIS D C 1
ATOM 6769 O O . HIS D 1 213 ? 12.434 -8.086 -54.735 1.00 31.80 215 HIS D O 1
ATOM 6776 N N . GLU D 1 214 ? 12.833 -6.414 -56.209 1.00 27.93 216 GLU D N 1
ATOM 6777 C CA . GLU D 1 214 ? 14.229 -6.784 -56.423 1.00 24.32 216 GLU D CA 1
ATOM 6778 C C . GLU D 1 214 ? 15.196 -5.712 -55.997 1.00 28.67 216 GLU D C 1
ATOM 6779 O O . GLU D 1 214 ? 15.088 -4.555 -56.395 1.00 28.24 216 GLU D O 1
ATOM 6785 N N . THR D 1 215 ? 16.146 -6.113 -55.162 1.00 35.93 217 THR D N 1
ATOM 6786 C CA . THR D 1 215 ? 17.287 -5.280 -54.842 1.00 35.68 217 THR D CA 1
ATOM 6787 C C . THR D 1 215 ? 18.506 -5.941 -55.470 1.00 36.40 217 THR D C 1
ATOM 6788 O O . THR D 1 215 ? 18.791 -7.109 -55.216 1.00 32.29 217 THR D O 1
ATOM 6792 N N . ALA D 1 216 ? 19.199 -5.195 -56.317 1.00 33.42 218 ALA D N 1
ATOM 6793 C CA . ALA D 1 216 ? 20.368 -5.717 -57.013 1.00 25.82 218 ALA D CA 1
ATOM 6794 C C . ALA D 1 216 ? 21.477 -4.688 -56.861 1.00 33.36 218 ALA D C 1
ATOM 6795 O O . ALA D 1 216 ? 21.315 -3.532 -57.269 1.00 30.01 218 ALA D O 1
ATOM 6797 N N . ILE D 1 217 ? 22.584 -5.094 -56.237 1.00 26.56 219 ILE D N 1
ATOM 6798 C CA . ILE D 1 217 ? 23.718 -4.188 -56.028 1.00 31.39 219 ILE D CA 1
ATOM 6799 C C . ILE D 1 217 ? 25.036 -4.748 -56.563 1.00 33.91 219 ILE D C 1
ATOM 6800 O O . ILE D 1 217 ? 25.398 -5.896 -56.290 1.00 32.10 219 ILE D O 1
ATOM 6805 N N . ALA D 1 218 ? 25.748 -3.926 -57.328 1.00 37.64 220 ALA D N 1
ATOM 6806 C CA . ALA D 1 218 ? 26.982 -4.349 -57.976 1.00 30.12 220 ALA D CA 1
ATOM 6807 C C . ALA D 1 218 ? 28.196 -3.975 -57.169 1.00 27.27 220 ALA D C 1
ATOM 6808 O O . ALA D 1 218 ? 28.321 -2.837 -56.733 1.00 29.15 220 ALA D O 1
ATOM 6810 N N . ALA D 1 219 ? 29.100 -4.937 -56.998 1.00 30.06 221 ALA D N 1
ATOM 6811 C CA . ALA D 1 219 ? 30.331 -4.744 -56.240 1.00 30.16 221 ALA D CA 1
ATOM 6812 C C . ALA D 1 219 ? 31.416 -5.701 -56.735 1.00 31.08 221 ALA D C 1
ATOM 6813 O O . ALA D 1 219 ? 31.141 -6.636 -57.494 1.00 27.60 221 ALA D O 1
ATOM 6815 N N . HIS D 1 220 ? 32.653 -5.467 -56.308 1.00 34.14 222 HIS D N 1
ATOM 6816 C CA . HIS D 1 220 ? 33.712 -6.443 -56.540 1.00 35.51 222 HIS D CA 1
ATOM 6817 C C . HIS D 1 220 ? 33.731 -7.419 -55.369 1.00 28.79 222 HIS D C 1
ATOM 6818 O O . HIS D 1 220 ? 33.030 -7.220 -54.381 1.00 31.23 222 HIS D O 1
ATOM 6825 N N . SER D 1 221 ? 34.522 -8.474 -55.477 1.00 29.22 223 SER D N 1
ATOM 6826 C CA . SER D 1 221 ? 34.743 -9.334 -54.330 1.00 24.66 223 SER D CA 1
ATOM 6827 C C . SER D 1 221 ? 35.151 -8.490 -53.114 1.00 33.52 223 SER D C 1
ATOM 6828 O O . SER D 1 221 ? 35.846 -7.492 -53.263 1.00 38.52 223 SER D O 1
ATOM 6831 N N . THR D 1 222 ? 34.707 -8.880 -51.921 1.00 26.04 224 THR D N 1
ATOM 6832 C CA . THR D 1 222 ? 34.993 -8.112 -50.719 1.00 33.33 224 THR D CA 1
ATOM 6833 C C . THR D 1 222 ? 36.244 -8.648 -50.035 1.00 30.72 224 THR D C 1
ATOM 6834 O O . THR D 1 222 ? 36.662 -8.136 -49.004 1.00 29.52 224 THR D O 1
ATOM 6838 N N . ILE D 1 223 ? 36.810 -9.699 -50.623 1.00 33.50 225 ILE D N 1
ATOM 6839 C CA . ILE D 1 223 ? 38.090 -10.266 -50.213 1.00 38.42 225 ILE D CA 1
ATOM 6840 C C . ILE D 1 223 ? 39.228 -9.547 -50.941 1.00 36.64 225 ILE D C 1
ATOM 6841 O O . ILE D 1 223 ? 39.420 -9.728 -52.151 1.00 45.28 225 ILE D O 1
ATOM 6846 N N . LYS D 1 224 ? 39.974 -8.727 -50.206 1.00 35.81 226 LYS D N 1
ATOM 6847 C CA . LYS D 1 224 ? 41.041 -7.906 -50.782 1.00 42.37 226 LYS D CA 1
ATOM 6848 C C . LYS D 1 224 ? 42.086 -8.724 -51.540 1.00 46.47 226 LYS D C 1
ATOM 6849 O O . LYS D 1 224 ? 42.656 -9.667 -50.993 1.00 53.52 226 LYS D O 1
#

Foldseek 3Di:
DEDQKAKEKEWEWEAAANQTWIKIWTWIAGLQQQKIKIQMATPTRPDDLWAPQVCVVVRANSRAHEDPVWDDLQVQQPQAGKKKWKWKAWPQGKIKIKIKDWHPPSHTYMYMYIYIYDDDCPDCGSVVQFPHKAKWKWKWADDPQWIKTWIKIWTQGPVRDIIIMIMIMIMHRPDGGDDGTHIWIWIKGKDFPDDNTMIMMGIYIDHDPDD/DEDQKAKEKAWEWEDAANQTWIKIWTWIAGLQQQKIKIQMATPGRPPDLWAPQVCQVQRALSRAHEDPQWDDLQVLLPQAGKKKWKWKAWPQRKIKIKTKTWHQDDNHTYMYMYIYIYDDDCPDCTSVVFFPHKAKWKWKWADDVQKIKTWTKIWTQGVVRDIIIMIMIMIMHRPDGRDDTTHIWIWIKGKDFPDDNTMIMMGIYIDHDPDD/DEDQKAKAKEKEWEAEANQTWIKIWTWIAGLQQLKIKIQMATPDRPPDLWAPQVCLVVSANSSEHEDPPWDDVQVQLPQAGKKKWKWKAWPQGKIKIKIKTWHPPVHTYMYMYIYIYDDPCPDCTSVVQFPHKAKWKWKWADDVQWIKTWTKIWTQGNVRDIIIMIMIMTMHRPDGGDDGGHIWIKIKDWAFPDDNTMIMMGIYIGHDPPD/DDDQKFWEKEKEWEEEANQTWIKIWTWIAGLQQLKIKIQMATDPRPPDLWAPQVCLVVNASSSEHDDPPWDDLQVQLPQAGKKKWKKKQWPQRKIKIKTKTWHCPPHTYIYMYIYIDDDDCPDCTSVVQFPHKAKWKWKWADDDQWIKTWTKIWTQGNVRDIIIMTMIMIMHRPDGGDDHTHIWIWIKDWDFPDDNTMIMIGIYIDHDPPD

Solvent-accessible surface area: 35248 Å² total

InterPro domains:
  IPR000786 Green fluorescent protein, GFP [PR01229] (3-27)
  IPR000786 Green fluorescent protein, GFP [PR01229] (28-48)
  IPR000786 Green fluorescent protein, GFP [PR01229] (85-107)
  IPR000786 Green fluorescent protein, GFP [PR01229] (108-128)
  IPR009017 Green fluorescent protein [G3DSA:2.40.155.10] (1-232)
  IPR009017 Green fluorescent protein [SSF54511] (6-225)
  IPR011584 Green fluorescent protein-related [PF01353] (12-223)

Sequence (845 aa):
GLKEVMPTKINLEGLVGDHAFSMEGVGEGNILEGTQEVKISVTKGAPLPFAFDIVSVAFNRAYTGYPEEISDYFLQSFPEGFTYERNIRYQDDGGTAIVKSDISLEGKFIVNVDFKAKDLRRMGPVMQQDIVGMQPSYESMYTNVTSVIGECCIIAFKLQTGKHFTYHMRTVYKSKKPVETMMPLYHFIQHRLVKTNVYVVQHETAIAAHSTIKGLKEVMPTKINLEGLVGDHAFSMEGVGEGNILEGTQEVKISVTKGAPLPFAFDIVSVAFNRAYTGYPEEEEISDYFLQSFPEGFTYERNIRYQDDGGTAIVKSDISLEDGKFIVNVDFKAKDLRRMGPVMQQDIVGMQPSYESMYTTNVTSVIGECIIAFKLQTGKHFTYHMRTVYKSKKPVETMPLYHFIQHRLVKTNVYVVQHETAIAAHSTIKGLKEVMPTKINLEGLVGDHAFSMEGVGEGNILEGTQEVKISVTKGAPLPFAFDIVSVAFNRAYTGYPEEISDYFLQSFPEGFTYERNIRYQDDGGTAIVKSDISLEGKFIVNVDFKAKDLRRMGPVMQQDIVGMQPSYESMYTNVTSVIGECIIAFKLQTGKHFTYHMRTVYKSKKPVETMPLYHFIQHRLVKTNVYVVQHETAIAAHSTIKGLKEVMPTKINLEGLVGDHAFSMEGVGEGNILEGTQEVKISVTKGAPLPFAFDIVSVAFNRAYTGYPEEISDYFLQSFPEGFTYERNIRYQDGGTAIVKSDISLEGKFIVNVDFKAKDLRRMGPVMQQDIVGMQPSYESMYTNVTSVIGECCIIAFKKLQTGKHFTYHMRTVYKSKKPVETMPLYHFIQHRLVKTNVYVVQHETAIAAHSTIK

Radius of gyration: 30.88 Å; Cα contacts (8 Å, |Δi|>4): 2419; chains: 4; bounding box: 75×50×79 Å

Organism: Renilla reniformis (NCBI:txid6136)

CATH classification: 2.40.155.10

Secondary structure (DSSP, 8-state):
---SEEEEEEEEEEEETTEEEEEEEEEEEETTTTEEEEEEEEEESPSPSS-GGGGTTT--TTSSB--TTS--TTGGGTTT-EEEEEEEEETTS-EEEEEEEEEE---EEEEEEEEEE---TTSTTTTT-EEEEPPEEEEEEEETTEEEEEEEEEEEETTS-EEEEEEEEEEEESS--SSPPPSEEEEEEEEEEE---EEEEEEEEE--S--/---SEEEEEEEEEEEETTEEEEEEEEEEEETTTTEEEEEEEEEESPSPSS-GGGGTTT--TTS-B--TTS--TTGGGTTT-EEEEEEEEETTS-EEEEEEEEEEETTEEEEEEEEEEE---TTSHHHHT-EEEEPPEEEEEEEETTEEEEEEEEEEEETTS-EEEEEEEEEEEESS--SSPPPSEEEEEEEEEEE--EEEEEEEEEE-----/---SEEEEEEEEEEEETTEEEEEEEEEEEETTTTEEEEEEEEEESPSPSS-GGGGTTT--TTS-B--TTS--TTGGGTTT-EEEEEEEEETTS-EEEEEEEEEE---EEEEEEEEEE---TTSTTTTT-EEEEPPEEEEEEEETTEEEEEEEEEEEETTS-EEEEEEEEEEEESS--SSPPPSEEEEEEEEEEE---EEEEEEEEE--S--/---SEEEEEEEEEEEETTEEEEEEEEEEEETTTTEEEEEEEEEESPSPSS-GGGGTTT--TTS-B--TTS--HHHHHTTT-EEEEEEEEETTS-EEEEEEEEE-SSSEEEEEEEEEE---TTSTTTTT-EEEE--EEEEEEEETTEEEEEEEEEEEETTS-EEEEEEEEEEEESS--S-PPPSEEEEEEEEEEE---EEEEEEEEE--S--